Protein 8K1I (pdb70)

Nearest PDB structures (foldseek):
  8k1i-assembly1_C  TM=1.003E+00  e=1.245E-74  Candidozyma auris
  8k1i-assembly1_D  TM=9.783E-01  e=7.150E-66  Candidozyma auris
  3eb3-assembly1_A  TM=7.233E-01  e=9.737E-16  Rattus norvegicus
  3eb4-assembly1_A  TM=7.372E-01  e=3.810E-15  Rattus norvegicus
  8hw0-assembly1_A  TM=7.022E-01  e=6.124E-15  Devosia

Secondary structure (DSSP, 8-state):
---SS-SS--SS--GGGS-SEEEE-TTSSHHHHT-TTSPPHHHHHHHHHHTT--EEE--GGGTTHHHHHHHHHHHTTTTS-GGGSEEEEEESB-SSS-B---HHHHHHHHHHHHHHTT-S-BSEEEES-GGGS-HHHHHHHHHHHHHHHHTTSBS-EEEEES-HHHHHHHHHHHHTTTTTTT-S-SEEEEESSSBTTB-HHHHHHHIIIIIS--SEEEEE-TTTTTTSSTT---SS--S-HHHHHHHHHHHHHHHHHH---THHHHHHHHHIIIIITTS---SSS----TTEEEEE---SHHHHHHHHHHHHHHHHS--HHHHHHHHHHHHHHGGGTT-----TT--/--SPPSS-SS--SS--GGGS-SEEEEGGGGSSSS-S-GGGS-HHHHHHHHHHTT--EEE--TTSTTHHHHHHHHHHTTTTTS-GGGSEEEEEESBSSSS-B---HHHHHHHHHHHHHHTT-S-BSEEEES-GGGS-HHHHHHHHHHHHHHHHHTSBS-EEEEES-HHHHHHHHHHHHTTTTTTT-S-SEEEEESSSSSS--HHHHTHHIIIIIH--SEEEEE-TTTTTTT-SS---SS--S-HHHHHHHHHHHHHHHHHSS--THHHHHHHHHHHHHTTTS---SSS----TTEEEEE---SHHHHHHHHHHHHHHHHS--HHHHHHHHHHHHHHGGGTT-----TT-/---S-SS--SS--GGGS-SEEEEGGG-SHHHHH-TTSPPHHHHHHHHHHTT--EEE--GGGTTHHHHHHHHHHHTTTTS-GGGSEEEEEESB-SSS-B---HHHHHHHHHHHHHHTT-S-BSEEEEP-GGGS-HHHHHHHHHHHHHHHHTTSBS-EEEEES-HHHHHHHHHHHHTTTTTTT-S-SEEEEESSSBTTB-HHHHHHHIIIIIS--SEEEEE-TTTTTTSSSS---SS-SS-HHHHHHHHHHHHHHHHHS---THHHHHHHHHIIIIITTS---SSSPPP-TTEEEEE---SHHHHHHHHHHHHHHHHS--HHHHHHHHHHHHHHGGGTT----BTTB-/-----SS-SS--SS--GGGS-SEEEEGGGGSSSSSS-GGGS-HHHHHHHHHHTT--EEE--GGGTTHHHHHHHHHHHTTTTS-GGGSEEEEEESB-SSS-B---HHHHHHHHHHHHHHTT-S-EEEEEEP-GGGS-HHHHHHHHHHHHHHHHHTSEEEEEEEES-HHHHHHHHHHHHTTTTTTT-S-SEEEEESSSBTTB-TTTTTHHHHHHTS--SEEEEE-TTTTTT-----S-HHHHHHHHHHHHHHHHHS---THHHHHHHHHIIIIITTS---SSSP---TTEEEEE---SHHHHHHHHHHHHHHHTS--HHHHHHHHHHHHHHGGGTT-----TT--

Solvent-accessible surface area: 56240 Å² total; per-residue (Å²): 114,104,63,24,26,73,40,143,30,36,114,6,38,20,8,4,16,0,8,3,0,0,4,10,0,42,72,2,38,61,130,6,73,119,45,84,42,54,20,72,11,72,46,3,1,23,26,0,0,47,61,1,0,3,0,0,4,0,0,42,66,49,54,113,0,1,65,6,0,0,110,8,5,132,62,16,74,105,128,18,34,39,113,62,6,2,0,0,0,0,0,2,25,68,60,98,117,97,38,41,6,50,75,128,32,0,53,114,11,0,113,56,0,16,158,40,2,76,18,119,45,0,1,0,0,0,0,9,13,0,2,65,14,103,32,93,87,0,6,66,0,0,44,16,0,23,60,0,55,68,89,42,46,1,82,0,1,0,0,3,0,4,12,6,152,8,0,50,83,0,0,86,66,0,3,71,97,62,7,65,53,1,10,34,0,1,0,0,16,0,46,1,7,1,0,0,0,1,14,32,0,31,143,45,17,87,39,0,12,41,94,0,3,0,68,0,0,0,0,4,36,8,30,0,81,37,2,0,94,21,52,94,67,29,90,202,14,74,6,39,112,103,0,47,62,55,2,29,99,3,0,76,42,8,90,173,104,36,65,28,47,0,4,71,2,0,15,42,2,0,0,15,53,0,0,0,83,24,46,128,53,191,119,44,96,14,119,43,8,19,15,0,0,0,18,24,35,4,13,29,27,94,75,2,61,46,5,5,85,3,7,25,16,6,52,99,121,111,15,69,127,22,50,122,27,0,96,75,0,36,138,71,1,36,108,33,53,62,51,68,18,124,19,38,113,68,136,211,152,56,85,80,32,24,64,37,145,27,35,112,6,34,11,5,1,16,0,7,4,0,0,0,6,0,32,18,1,16,106,47,86,48,141,85,13,80,165,19,46,7,74,81,0,0,31,51,0,0,46,16,0,0,3,0,0,4,0,0,45,44,29,37,125,0,4,64,8,0,0,107,0,5,135,63,13,70,114,112,11,38,27,104,69,9,2,0,0,0,1,2,1,24,64,65,85,131,133,45,50,5,38,73,124,42,0,54,121,14,1,102,52,0,17,156,43,1,76,24,116,48,0,2,0,0,0,0,6,10,0,2,60,13,105,45,95,80,0,11,60,0,0,51,11,0,31,54,0,65,86,91,40,36,1,92,1,1,0,0,2,0,4,12,2,110,9,0,48,69,0,0,78,77,0,2,65,91,73,6,80,46,1,10,36,2,6,0,0,10,0,41,1,4,0,0,1,0,1,17,15,0,34,129,32,18,84,49,0,14,37,93,0,3,0,69,0,0,1,0,1,35,9,23,0,60,26,0,1,85,3,56,140,87,24,49,179,16,72,7,47,114,101,0,43,60,61,1,18,88,1,0,76,44,3,91,156,94,68,139,39,89,3,24,89,0,0,19,29,3,0,0,14,55,0,0,0,79,24,54,130,48,197,113,56,110,17,122,46,9,22,16,0,0,0,17,8,52,5,33,57,44,135,55,0,53,55,11,2,124,14,6,18,11,7,70,113,96,116,9,62,154,22,50,161,27,0,75,54,1,30,145,72,5,36,112,27,55,56,48,74,17,128,21,40,122,142,86,90,26,26,59,33,133,21,32,115,11,34,16,5,4,8,0,5,3,0,0,0,8,0,39,46,0,41,53,102,11,68,118,52,88,32,55,16,72,4,72,45,7,0,22,21,0,0,52,62,0,0,4,0,0,6,0,0,47,71,53,55,104,0,5,93,7,0,0,105,2,5,139,65,16,81,103,114,5,41,39,121,61,8,0,0,0,0,1,1,7,34,77,45,102,115,110,38,43,1,37,91,138,45,1,66,102,15,2,117,67,0,18,166,44,1,87,19,117,52,0,0,0,0,0,0,10,12,1,2,66,18,113,47,98,75,0,13,60,0,0,35,13,0,26,53,2,57,79,88,43,48,1,86,0,1,0,0,2,0,4,16,6,134,13,0,42,92,1,0,78,68,0,4,72,95,60,6,72,58,1,14,37,2,2,0,0,18,0,46,1,5,0,0,1,2,1,16,24,0,33,144,34,17,89,45,0,12,38,88,0,2,0,69,0,0,1,0,5,33,10,26,0,100,39,2,3,87,17,54,109,72,18,78,195,15,64,7,48,112,108,0,46,46,51,2,34,95,5,1,88,56,14,120,166,97,38,67,35,56,3,1,66,3,0,16,43,4,0,0,15,61,0,0,0,78,24,36,136,52,203,108,42,101,13,99,41,6,20,14,0,0,0,18,25,34,0,15,30,31,57,83,8,84,48,8,2,111,7,9,15,28,6,53,105,120,110,18,46,124,21,52,117,30,2,112,94,2,42,163,86,5,41,95,33,54,70,47,68,23,115,18,34,112,77,141,219,108,105,103,71,36,21,76,35,120,24,32,131,10,25,13,3,4,16,0,8,4,0,0,2,4,0,40,5,1,19,109,97,97,65,159,52,26,107,147,14,51,16,82,82,0,1,35,56,0,0,44,29,0,0,4,0,1,4,0,0,49,53,30,39,112,0,4,52,31,2,0,134,7,5,129,62,16,72,103,132,17,45,40,110,66,8,2,0,0,0,1,2,2,26,88,54,93,113,130,41,45,8,44,93,142,30,0,70,102,11,1,142,51,0,19,155,36,3,71,22,114,51,0,1,0,0,0,0,8,8,1,2,60,18,109,34,98,81,0,6,66,0,0,48,12,0,32,43,1,59,71,98,40,58,1,80,1,1,0,0,2,0,4,10,10,120,12,0,43,77,0,0,83,65,0,2,72,79,56,5,60,48,2,12,40,2,3,0,0,15,0,42,0,6,0,0,0,0,1,18,32,0,29,143,34,19,98,44,0,14,43,95,0,3,0,69,0,0,0,0,4,39,10,30,0,78,57,29,0,160,224,47,68,9,37,99,106,0,91,64,38,2,69,95,1,19,107,35,4,147,171,104,70,120,54,117,4,4,84,7,0,14,47,2,0,0,19,47,0,0,0,77,26,56,132,55,185,118,50,104,13,136,43,13,30,16,0,0,0,19,9,48,3,16,60,43,121,44,0,41,37,10,8,106,2,10,20,16,3,55,82,131,116,1,70,97,6,62,150,30,0,100,79,0,29,168,88,1,34,111,36,51,71,51,65,23,128,16,43,106,82,136

Foldseek 3Di:
DAAPDDLFQDPPHDPLVQFQEEAEQLVVEDVQVPDPVFDQPLVLQVVLSRRVNQHYEEELASPCSLLSQLVSQVVCCVVQNPRRGAYEYEAQQNYPQDGHLALVRLVVRLVVSCVSNVHQAHAEYAYEACQADDVVSVVNSQLSVQVCCVVRNYVFYYYEHEDVVVSLVNLLCCCPVVCVRHHHGQEYEYEPQQWLQHVVCLVCVCCCCPRSVHQAYEYEPLVQQVLQWQPLPHDPHQDDPVLSVLSNVLQVVCCVPPVDTRVLLGLLSSSLSFQFVSDDFDAAQTDGDSRYHYHDHDRDVVSSVSNVVSNRCSRGPRCPVSVVVSVVSNVSSPPSRNDDGDDHNDD/DVDAAPDDLFQDPPHDLLQQPQAEAEQLCLAPPVDPCSVPFVVLVLQVVCSRNHNQEYEEELASHCRLLSQLVSCVVCCVPQPPRRGAYEYEAQDNYQQDGHLALVRLVVRLVVSCVSNVHQAHAEYAHEAPQQDDVVSVVNSLLSVLVCCVVRRYVFYYYEHEDVVVRLVNLLCQCPVVCPRHHHGQEYEYEPQQWLQHVVVLVCVCCSCPRSVHQAYEYEPLCQQVLQWLPADHDPHQDDVVLSVLNVVVSVVCCPPPNDISVLLRLLRSLQSFQFVSDDADAPLTDGPSRYHYHDHDRHPVVSVVSVVSNNCSNGPRCPVSVVVSVVSNVSCVVSRNDDGDDHND/DAQDALFQDPPHDPLQQGQEEAALLVPAVVLVVDPVFDQPLVLQVVLSVSHNQEYEEELQSPCSLLSLLVSQVVCCVVDNPRRGAYEYEDFDNYPQDGDLDLVVLVVRLVVSCVRNVHQAHAEYAHEAPQADDLVSVVVSLLNVQVCCVVRRYVFYYYEHEDVVVRLVSLLCCCPVVCPRHHHGAEYEYEPQLWLQHVVCLVCVCVCCPRSVHQAYEYEHLCQCVLQWEDCPDDPRLDDPVLSVLSNVLQVVCCPPPVDTRCLLRLLRSLQSFQFVSDDFDFAQTDGDSSYHYYDHDRHVVSSVSNVVSNCCSNHHRCPVSVVVSVVSSVSSPPRRNPDGDDHPDD/DADAAPDALFQDPPHACLQQDQEEAELLCCACPNDHDSVVFPLLVQQVNCSRSPNQHYEEEVASPCSLLVLLVSCVVCCVVPNPGGGAYEYEAQDNYPQHGDLDLVRLVVRLVVSCVSNVHQAHAEYAHEAPQADDLVSVVVSLLSVQVCCVVRNYVFYYYEHEDVVVRLVNLLCCCPVVCPRRHHGAEYEYEPQQWLQHVVCLVCVCCSCPRSVHQAYEYEPLVQVVLQLVRLDDPVQSVLSVVLQVCCCPVVNDRRVLLRLLSSSLSFQFVSDDFDAAQTDGDSSYHYYDHDRHNVSVVSSVVSNRCSNHPPCPVSVVVSVVSSVSSPPSRNDDGDGHNDD

InterPro domains:
  IPR020471 Aldo-keto reductase [PR00069] (50-74)
  IPR020471 Aldo-keto reductase [PR00069] (114-132)
  IPR020471 Aldo-keto reductase [PR00069] (147-164)
  IPR020471 Aldo-keto reductase [PTHR42686] (18-346)
  IPR023210 NADP-dependent oxidoreductase domain [PF00248] (23-314)
  IPR036812 NAD(P)-dependent oxidoreductase domain superfamily [G3DSA:3.20.20.100] (16-342)
  IPR036812 NAD(P)-dependent oxidoreductase domain 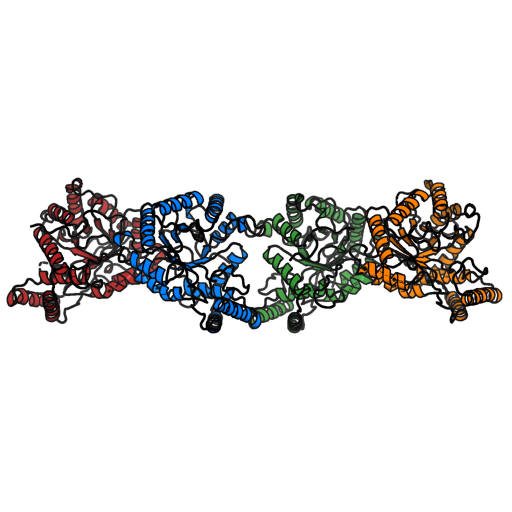superfamily [SSF51430] (19-313)

B-factor: mean 39.04, std 10.08, range [11.76, 107.66]

Organism: Candidozyma auris (NCBI:txid498019)

Sequence (1384 aa):
FPPIGPTRVLQPYSIVNLPPLIIGGAVLNDIYTEDPTKLPIQDILSIAFSKGLNAIDTSPYYGRSEELIGKALKAITAEWPRERYYICTKAGRITDTKFDYSREHVRESVKNSLRLLNTDYLDLVYMHDVEFVETPEVYDALRELRLMKEEGLIKAFGFSGYPVKLLYEIAYKCAHDYVEDIGRVDAILSYSHGCIQNTALFELYDDFINKCGIKKILNGSILSMSLLRSGKTHAFHPASVELKAKVDEVAQDLKKTSNIELAEPATRFAMKRWLFQTQPQKDPPLKWNQRTSIVLGVSTVEELNSALKSYADVKEKDGAEDEKLFEEIIKKLGSHFNETWPSGLYSMNFPPIGPTRVLQPYSIVNLPPLIIGGAVLNDIYTEDPTKLPIQDILSIAFSKGLNAIDTSPYYGRSEELIGKALKAITAEWPRERYYICTKAGRITDTKFDYSREHVRESVKNSLRLLNTDYLDLVYMHDVEFVETPEVYDALRELRLMKEEGLIKAFGFSGYPVKLLYEIAYKCAHDYVEDIGRVDAILSYSHGCIQNTALFELYDDFINKCGIKKILNGSILSMSLLRSGKTHAFHPASVELKAKVDEVAQDLKKTSNIELAEPATRFAMKRWLFQTQPQKDPPLKWNQRTSIVLGVSTVEELNSALKSYADVKEKDGAEDEKLFEEIIKKLGSHFNETWPSGLYPPIGPTRVLQPYSIVNLPPLIIGGAVLNDIYTEDPTKLPIQDILSIAFSKGLNAIDTSPYYGRSEELIGKALKAITAEWPRERYYICTKAGRITDTKFDYSREHVRESVKNSLRLLNTDYLDLVYMHDVEFVETPEVYDALRELRLMKEEGLIKAFGFSGYPVKLLYEIAYKCAHDYVEDIGRVDAILSYSHGCIQNTALFELYDDFINKCGIKKILNGSILSMSLLRSGKTHAFHPASVELKAKVDEVAQDLKKTSNIELAEPATRFAMKRWLFQTQPQKDPPLKWNQRTSIVLGVSTVEELNSALKSYADVKEKDGAEDEKLFEEIIKKLGSHFNETWPSGLYSMNFPPIGPTRVLQPYSIVNLPPLIIGGAVLNDIYTEDPTKLPIQDILSIAFSKGLNAIDTSPYYGRSEELIGKALKAITAEWPRERYYICTKAGRITDTKFDYSREHVRESVKNSLRLLNTDYLDLVYMHDVEFVETPEVYDALRELRLMKEEGLIKAFGFSGYPVKLLYEIAYKCAHDYVEDIGRVDAILSYSHGCIQNTALFELYDDFINKCGIKKILNGSILSMSLLRFHPASVELKAKVDEVAQDLKKTSNIELAEPATRFAMKRWLFQTQPQKDPPLKWNQRTSIVLGVSTVEELNSALKSYADVKEKDGAEDEKLFEEIIKKLGSHFNETWPSGLYS

Structure (mmCIF, N/CA/C/O backbone):
data_8K1I
#
_entry.id   8K1I
#
_cell.length_a   71.634
_cell.length_b   91.119
_cell.length_c   227.712
_cell.angle_alpha   90.00
_cell.angle_beta   90.00
_cell.angle_gamma   90.00
#
_symmetry.space_group_name_H-M   'P 21 21 21'
#
loop_
_entity.id
_entity.type
_entity.pdbx_description
1 polymer 'NADP-dependent oxidoreductase domain-containing protein'
2 water water
#
loop_
_atom_site.group_PDB
_atom_site.id
_atom_site.type_symbol
_atom_site.label_atom_id
_atom_site.label_alt_id
_atom_site.label_comp_id
_atom_site.label_asym_id
_atom_site.label_entity_id
_atom_site.label_seq_id
_atom_site.pdbx_PDB_ins_code
_atom_site.Cartn_x
_atom_site.Cartn_y
_atom_site.Cartn_z
_atom_site.occupancy
_atom_site.B_iso_or_equiv
_atom_site.auth_seq_id
_atom_site.auth_comp_id
_atom_site.auth_asym_id
_atom_site.auth_atom_id
_atom_site.pdbx_PDB_model_num
ATOM 1 N N . PHE A 1 3 ? 23.906 -1.630 -13.577 1.00 59.68 3 PHE A N 1
ATOM 2 C CA . PHE A 1 3 ? 23.048 -1.968 -12.443 1.00 58.87 3 PHE A CA 1
ATOM 3 C C . PHE A 1 3 ? 22.231 -0.758 -12.014 1.00 55.48 3 PHE A C 1
ATOM 4 O O . PHE A 1 3 ? 22.802 0.294 -11.750 1.00 56.59 3 PHE A O 1
ATOM 12 N N . PRO A 1 4 ? 20.909 -0.908 -11.938 1.00 58.30 4 PRO A N 1
ATOM 13 C CA . PRO A 1 4 ? 20.035 0.231 -11.586 1.00 58.22 4 PRO A CA 1
ATOM 14 C C . PRO A 1 4 ? 19.653 0.194 -10.110 1.00 49.84 4 PRO A C 1
ATOM 15 O O . PRO A 1 4 ? 19.873 -0.829 -9.445 1.00 47.69 4 PRO A O 1
ATOM 19 N N . PRO A 1 5 ? 19.055 1.274 -9.570 1.00 44.96 5 PRO A N 1
ATOM 20 C CA . PRO A 1 5 ? 19.126 1.528 -8.115 1.00 45.92 5 PRO A CA 1
ATOM 21 C C . PRO A 1 5 ? 18.537 0.426 -7.238 1.00 46.53 5 PRO A C 1
ATOM 22 O O . PRO A 1 5 ? 17.582 -0.264 -7.608 1.00 44.84 5 PRO A O 1
ATOM 26 N N . ILE A 1 6 ? 19.118 0.289 -6.038 1.00 41.79 6 ILE A N 1
ATOM 27 C CA . ILE A 1 6 ? 18.626 -0.643 -5.028 1.00 36.63 6 ILE A CA 1
ATOM 28 C C . ILE A 1 6 ? 17.262 -0.275 -4.455 1.00 34.69 6 ILE A C 1
ATOM 29 O O . ILE A 1 6 ? 16.690 -1.077 -3.712 1.00 36.39 6 ILE A O 1
ATOM 34 N N . GLY A 1 7 ? 16.754 0.930 -4.733 1.00 36.68 7 GLY A N 1
ATOM 35 C CA . GLY A 1 7 ? 15.597 1.468 -4.047 1.00 31.47 7 GLY A CA 1
ATOM 36 C C . GLY A 1 7 ? 15.395 2.946 -4.345 1.00 38.87 7 GLY A C 1
ATOM 37 O O . GLY A 1 7 ? 16.048 3.514 -5.230 1.00 38.80 7 GLY A O 1
ATOM 38 N N . PRO A 1 8 ? 14.495 3.607 -3.608 1.00 35.52 8 PRO A N 1
ATOM 39 C CA . PRO A 1 8 ? 14.177 5.007 -3.924 1.00 40.25 8 PRO A CA 1
ATOM 40 C C . PRO A 1 8 ? 15.395 5.912 -3.773 1.00 36.34 8 PRO A C 1
ATOM 41 O O . PRO A 1 8 ? 16.358 5.600 -3.071 1.00 37.08 8 PRO A O 1
ATOM 45 N N . THR A 1 9 ? 15.340 7.062 -4.450 1.00 40.35 9 THR A N 1
ATOM 46 C CA . THR A 1 9 ? 16.416 8.047 -4.403 1.00 36.76 9 THR A CA 1
ATOM 47 C C . THR A 1 9 ? 15.963 9.336 -3.712 1.00 39.04 9 THR A C 1
ATOM 48 O O . THR A 1 9 ? 16.413 10.438 -4.061 1.00 34.31 9 THR A O 1
ATOM 52 N N . ARG A 1 10 ? 15.100 9.188 -2.700 1.00 34.28 10 ARG A N 1
ATOM 53 C CA . ARG A 1 10 ? 14.502 10.281 -1.935 1.00 33.70 10 ARG A CA 1
ATOM 54 C C . ARG A 1 10 ? 14.409 9.839 -0.477 1.00 34.35 10 ARG A C 1
ATOM 55 O O . ARG A 1 10 ? 14.808 8.721 -0.132 1.00 30.84 10 ARG A O 1
ATOM 63 N N . VAL A 1 11 ? 13.850 10.703 0.381 1.00 25.80 11 VAL A N 1
ATOM 64 C CA . VAL A 1 11 ? 13.577 10.353 1.776 1.00 32.63 11 VAL A CA 1
ATOM 65 C C . VAL A 1 11 ? 12.070 10.147 1.883 1.00 30.05 11 VAL A C 1
ATOM 66 O O . VAL A 1 11 ? 11.290 11.088 1.692 1.00 25.22 11 VAL A O 1
ATOM 70 N N . LEU A 1 12 ? 11.655 8.904 2.141 1.00 30.28 12 LEU A N 1
ATOM 71 C CA . LEU A 1 12 ? 10.225 8.583 2.127 1.00 29.27 12 LEU A CA 1
ATOM 72 C C . LEU A 1 12 ? 9.448 9.402 3.146 1.00 33.67 12 LEU A C 1
ATOM 73 O O . LEU A 1 12 ? 9.953 9.754 4.223 1.00 30.55 12 LEU A O 1
ATOM 78 N N . GLN A 1 13 ? 8.183 9.671 2.803 1.00 34.90 13 GLN A N 1
ATOM 79 C CA . GLN A 1 13 ? 7.204 10.297 3.666 1.00 33.25 13 GLN A CA 1
ATOM 80 C C . GLN A 1 13 ? 6.076 9.324 3.936 1.00 33.81 13 GLN A C 1
ATOM 81 O O . GLN A 1 13 ? 5.625 8.651 3.009 1.00 31.94 13 GLN A O 1
ATOM 87 N N . PRO A 1 14 ? 5.600 9.225 5.198 1.00 37.14 14 PRO A N 1
ATOM 88 C CA . PRO A 1 14 ? 6.079 9.956 6.384 1.00 33.14 14 PRO A CA 1
ATOM 89 C C . PRO A 1 14 ? 7.491 9.522 6.757 1.00 32.95 14 PRO A C 1
ATOM 90 O O . PRO A 1 14 ? 7.939 8.454 6.356 1.00 35.56 14 PRO A O 1
ATOM 94 N N . TYR A 1 15 ? 8.226 10.344 7.489 1.00 32.81 15 TYR A N 1
ATOM 95 C CA . TYR A 1 15 ? 9.616 10.033 7.791 1.00 34.83 15 TYR A CA 1
ATOM 96 C C . TYR A 1 15 ? 9.723 8.828 8.727 1.00 28.24 15 TYR A C 1
ATOM 97 O O . TYR A 1 15 ? 8.941 8.685 9.659 1.00 26.93 15 TYR A O 1
ATOM 106 N N . SER A 1 16 ? 10.745 7.983 8.504 1.00 31.43 16 SER A N 1
ATOM 107 C CA . SER A 1 16 ? 11.090 6.926 9.458 1.00 24.07 16 SER A CA 1
ATOM 108 C C . SER A 1 16 ? 12.542 6.497 9.293 1.00 25.10 16 SER A C 1
ATOM 109 O O . SER A 1 16 ? 13.000 6.251 8.172 1.00 21.40 16 SER A O 1
ATOM 112 N N . ILE A 1 17 ? 13.248 6.366 10.416 1.00 21.03 17 ILE A N 1
ATOM 113 C CA . ILE A 1 17 ? 14.627 5.878 10.363 1.00 28.25 17 ILE A CA 1
ATOM 114 C C . ILE A 1 17 ? 14.717 4.470 9.767 1.00 24.29 17 ILE A C 1
ATOM 115 O O . ILE A 1 17 ? 15.803 4.051 9.358 1.00 27.86 17 ILE A O 1
ATOM 120 N N . VAL A 1 18 ? 13.600 3.740 9.661 1.00 24.85 18 VAL A N 1
ATOM 121 C CA . VAL A 1 18 ? 13.706 2.396 9.111 1.00 26.98 18 VAL A CA 1
ATOM 122 C C . VAL A 1 18 ? 13.845 2.456 7.593 1.00 24.88 18 VAL A C 1
ATOM 123 O O . VAL A 1 18 ? 14.214 1.448 6.972 1.00 28.68 18 VAL A O 1
ATOM 127 N N . ASN A 1 19 ? 13.589 3.620 6.972 1.00 25.51 19 ASN A N 1
ATOM 128 C CA . ASN A 1 19 ? 13.826 3.769 5.536 1.00 27.64 19 ASN A CA 1
ATOM 129 C C . ASN A 1 19 ? 15.284 4.109 5.183 1.00 27.36 19 ASN A C 1
ATOM 130 O O . ASN A 1 19 ? 15.535 4.432 4.009 1.00 27.79 19 ASN A O 1
ATOM 135 N N . LEU A 1 20 ? 16.229 4.058 6.134 1.00 21.65 20 LEU A N 1
ATOM 136 C CA . LEU A 1 20 ? 17.639 4.049 5.758 1.00 25.23 20 LEU A CA 1
ATOM 137 C C . LEU A 1 20 ? 17.839 2.953 4.706 1.00 28.76 20 LEU A C 1
ATOM 138 O O . LEU A 1 20 ? 17.313 1.844 4.880 1.00 26.96 20 LEU A O 1
ATOM 143 N N . PRO A 1 21 ? 18.518 3.225 3.589 1.00 25.24 21 PRO A N 1
ATOM 144 C CA . PRO A 1 21 ? 18.535 2.238 2.480 1.00 28.38 21 PRO A CA 1
ATOM 145 C C . PRO A 1 21 ? 19.137 0.916 2.928 1.00 28.43 21 PRO A C 1
ATOM 146 O O . PRO A 1 21 ? 19.705 0.834 4.027 1.00 25.91 21 PRO A O 1
ATOM 150 N N . PRO A 1 22 ? 19.000 -0.155 2.122 1.00 24.53 22 PRO A N 1
ATOM 151 C CA . PRO A 1 22 ? 19.684 -1.417 2.472 1.00 24.56 22 PRO A CA 1
ATOM 152 C C . PRO A 1 22 ? 21.217 -1.321 2.505 1.00 25.16 22 PRO A C 1
ATOM 153 O O . PRO A 1 22 ? 21.844 -1.959 3.361 1.00 17.08 22 PRO A O 1
ATOM 157 N N . LEU A 1 23 ? 21.846 -0.589 1.580 1.00 20.81 23 LEU A N 1
ATOM 158 C CA . LEU A 1 23 ? 23.285 -0.322 1.639 1.00 28.53 23 LEU A CA 1
ATOM 159 C C . LEU A 1 23 ? 23.491 1.152 1.980 1.00 26.29 23 LEU A C 1
ATOM 160 O O . LEU A 1 23 ? 22.825 2.017 1.401 1.00 29.37 23 LEU A O 1
ATOM 165 N N . ILE A 1 24 ? 24.403 1.418 2.920 1.00 24.27 24 ILE A N 1
ATOM 166 C CA . ILE A 1 24 ? 24.716 2.751 3.419 1.00 26.97 24 ILE A CA 1
ATOM 167 C C . ILE A 1 24 ? 26.193 3.023 3.198 1.00 28.85 24 ILE A C 1
ATOM 168 O O . ILE A 1 24 ? 27.041 2.181 3.526 1.00 29.06 24 ILE A O 1
ATOM 173 N N . ILE A 1 25 ? 26.499 4.205 2.666 1.00 27.31 25 ILE A N 1
ATOM 174 C CA . ILE A 1 25 ? 27.889 4.590 2.469 1.00 32.50 25 ILE A CA 1
ATOM 175 C C . ILE A 1 25 ? 28.588 4.695 3.809 1.00 30.43 25 ILE A C 1
ATOM 176 O O . ILE A 1 25 ? 28.154 5.440 4.700 1.00 31.26 25 ILE A O 1
ATOM 181 N N . GLY A 1 26 ? 29.679 3.947 3.953 1.00 23.26 26 GLY A N 1
ATOM 182 C CA . GLY A 1 26 ? 30.577 4.131 5.073 1.00 32.28 26 GLY A CA 1
ATOM 183 C C . GLY A 1 26 ? 31.572 5.229 4.748 1.00 29.05 26 GLY A C 1
ATOM 184 O O . GLY A 1 26 ? 32.366 5.082 3.815 1.00 30.70 26 GLY A O 1
ATOM 185 N N . GLY A 1 27 ? 31.527 6.330 5.510 1.00 27.35 27 GLY A N 1
ATOM 186 C CA . GLY A 1 27 ? 32.268 7.535 5.201 1.00 34.01 27 GLY A CA 1
ATOM 187 C C . GLY A 1 27 ? 33.680 7.588 5.726 1.00 32.75 27 GLY A C 1
ATOM 188 O O . GLY A 1 27 ? 34.397 8.553 5.415 1.00 38.01 27 GLY A O 1
ATOM 189 N N . ALA A 1 28 ? 34.107 6.580 6.494 1.00 30.83 28 ALA A N 1
ATOM 190 C CA . ALA A 1 28 ? 35.442 6.628 7.085 1.00 35.36 28 ALA A CA 1
ATOM 191 C C . ALA A 1 28 ? 36.514 6.809 6.011 1.00 39.13 28 ALA A C 1
ATOM 192 O O . ALA A 1 28 ? 37.361 7.706 6.099 1.00 40.82 28 ALA A O 1
ATOM 194 N N . VAL A 1 29 ? 36.469 5.977 4.969 1.00 37.92 29 VAL A N 1
ATOM 195 C CA . VAL A 1 29 ? 37.429 6.013 3.875 1.00 39.38 29 VAL A CA 1
ATOM 196 C C . VAL A 1 29 ? 37.399 7.304 3.059 1.00 40.55 29 VAL A C 1
ATOM 197 O O . VAL A 1 29 ? 38.260 7.480 2.190 1.00 44.77 29 VAL A O 1
ATOM 201 N N . LEU A 1 30 ? 36.415 8.187 3.267 1.00 34.99 30 LEU A N 1
ATOM 202 C CA . LEU A 1 30 ? 36.384 9.479 2.573 1.00 33.93 30 LEU A CA 1
ATOM 203 C C . LEU A 1 30 ? 37.160 10.479 3.433 1.00 41.18 30 LEU A C 1
ATOM 204 O O . LEU A 1 30 ? 36.595 11.330 4.124 1.00 32.81 30 LEU A O 1
ATOM 209 N N . ASN A 1 31 ? 38.492 10.370 3.368 1.00 38.56 31 ASN A N 1
ATOM 210 C CA . ASN A 1 31 ? 39.406 11.044 4.290 1.00 43.83 31 ASN A CA 1
ATOM 211 C C . ASN A 1 31 ? 40.605 11.550 3.485 1.00 45.97 31 ASN A C 1
ATOM 212 O O . ASN A 1 31 ? 40.588 11.540 2.255 1.00 46.07 31 ASN A O 1
ATOM 217 N N . ASP A 1 32 ? 41.633 12.045 4.181 1.00 52.77 32 ASP A N 1
ATOM 218 C CA . ASP A 1 32 ? 42.817 12.594 3.525 1.00 51.10 32 ASP A CA 1
ATOM 219 C C . ASP A 1 32 ? 43.334 11.657 2.440 1.00 50.29 32 ASP A C 1
ATOM 220 O O . ASP A 1 32 ? 43.418 12.035 1.267 1.00 49.06 32 ASP A O 1
ATOM 225 N N . ILE A 1 33 ? 43.637 10.405 2.816 1.00 50.67 33 ILE A N 1
ATOM 226 C CA . ILE A 1 33 ? 44.225 9.399 1.929 1.00 47.17 33 ILE A CA 1
ATOM 227 C C . ILE A 1 33 ? 43.350 9.195 0.691 1.00 53.64 33 ILE A C 1
ATOM 228 O O . ILE A 1 33 ? 43.778 8.583 -0.301 1.00 54.06 33 ILE A O 1
ATOM 233 N N . TYR A 1 34 ? 42.131 9.735 0.720 1.00 47.98 34 TYR A N 1
ATOM 234 C CA . TYR A 1 34 ? 41.272 9.739 -0.459 1.00 42.62 34 TYR A CA 1
ATOM 235 C C . TYR A 1 34 ? 41.481 10.995 -1.305 1.00 48.35 34 TYR A C 1
ATOM 236 O O . TYR A 1 34 ? 41.888 10.889 -2.467 1.00 49.21 34 TYR A O 1
ATOM 245 N N . THR A 1 35 ? 41.207 12.186 -0.741 1.00 44.86 35 THR A N 1
ATOM 246 C CA . THR A 1 35 ? 41.305 13.436 -1.499 1.00 46.87 35 THR A CA 1
ATOM 247 C C . THR A 1 35 ? 42.645 13.606 -2.185 1.00 51.73 35 THR A C 1
ATOM 248 O O . THR A 1 35 ? 42.742 14.369 -3.153 1.00 50.55 35 THR A O 1
ATOM 252 N N . GLU A 1 36 ? 43.686 12.938 -1.683 1.00 51.41 36 GLU A N 1
ATOM 253 C CA . GLU A 1 36 ? 45.013 13.018 -2.276 1.00 50.54 36 GLU A CA 1
ATOM 254 C C . GLU A 1 36 ? 45.226 12.033 -3.419 1.00 52.60 36 GLU A C 1
ATOM 255 O O . GLU A 1 36 ? 46.121 12.260 -4.236 1.00 50.78 36 GLU A O 1
ATOM 261 N N . ASP A 1 37 ? 44.436 10.958 -3.494 1.00 53.07 37 ASP A N 1
ATOM 262 C CA . ASP A 1 37 ? 44.720 9.857 -4.412 1.00 49.82 37 ASP A CA 1
ATOM 263 C C . ASP A 1 37 ? 44.290 10.211 -5.827 1.00 44.49 37 ASP A C 1
ATOM 264 O O . ASP A 1 37 ? 43.119 10.555 -6.038 1.00 44.06 37 ASP A O 1
ATOM 269 N N . PRO A 1 38 ? 45.205 10.181 -6.808 1.00 49.82 38 PRO A N 1
ATOM 270 C CA . PRO A 1 38 ? 44.850 10.600 -8.177 1.00 46.26 38 PRO A CA 1
ATOM 271 C C . PRO A 1 38 ? 43.929 9.634 -8.900 1.00 46.27 38 PRO A C 1
ATOM 272 O O . PRO A 1 38 ? 43.241 10.046 -9.845 1.00 46.55 38 PRO A O 1
ATOM 276 N N . THR A 1 39 ? 43.904 8.357 -8.502 1.00 46.75 39 THR A N 1
ATOM 277 C CA . THR A 1 39 ? 42.943 7.443 -9.104 1.00 46.62 39 THR A CA 1
ATOM 278 C C . THR A 1 39 ? 41.541 7.700 -8.582 1.00 45.46 39 THR A C 1
ATOM 279 O O . THR A 1 39 ? 40.564 7.255 -9.192 1.00 40.74 39 THR A O 1
ATOM 283 N N . LYS A 1 40 ? 41.421 8.429 -7.480 1.00 45.33 40 LYS A N 1
ATOM 284 C CA . LYS A 1 40 ? 40.135 8.603 -6.832 1.00 46.42 40 LYS A CA 1
ATOM 285 C C . LYS A 1 40 ? 39.389 9.780 -7.442 1.00 43.98 40 LYS A C 1
ATOM 286 O O . LYS A 1 40 ? 39.976 10.830 -7.725 1.00 47.50 40 LYS A O 1
ATOM 292 N N . LEU A 1 41 ? 38.090 9.587 -7.656 1.00 41.28 41 LEU A N 1
ATOM 293 C CA . LEU A 1 41 ? 37.194 10.661 -8.047 1.00 39.16 41 LEU A CA 1
ATOM 294 C C . LEU A 1 41 ? 37.122 11.691 -6.914 1.00 42.91 41 LEU A C 1
ATOM 295 O O . LEU A 1 41 ? 37.569 11.426 -5.797 1.00 40.62 41 LEU A O 1
ATOM 300 N N . PRO A 1 42 ? 36.588 12.889 -7.174 1.00 43.91 42 PRO A N 1
ATOM 301 C CA . PRO A 1 42 ? 36.272 13.804 -6.067 1.00 43.04 42 PRO A CA 1
ATOM 302 C C . PRO A 1 42 ? 35.126 13.263 -5.228 1.00 40.77 42 PRO A C 1
ATOM 303 O O . PRO A 1 42 ? 34.237 12.580 -5.739 1.00 42.97 42 PRO A O 1
ATOM 307 N N . ILE A 1 43 ? 35.153 13.584 -3.928 1.00 41.90 43 ILE A N 1
ATOM 308 C CA . ILE A 1 43 ? 34.162 13.041 -2.993 1.00 43.17 43 ILE A CA 1
ATOM 309 C C . ILE A 1 43 ? 32.750 13.379 -3.441 1.00 38.30 43 ILE A C 1
ATOM 310 O O . ILE A 1 43 ? 31.826 12.560 -3.320 1.00 37.75 43 ILE A O 1
ATOM 315 N N . GLN A 1 44 ? 32.555 14.587 -3.955 1.00 34.66 44 GLN A N 1
ATOM 316 C CA . GLN A 1 44 ? 31.205 15.022 -4.294 1.00 39.62 44 GLN A CA 1
ATOM 317 C C . GLN A 1 44 ? 30.589 14.153 -5.380 1.00 39.49 44 GLN A C 1
ATOM 318 O O . GLN A 1 44 ? 29.358 14.061 -5.473 1.00 36.06 44 GLN A O 1
ATOM 324 N N . ASP A 1 45 ? 31.428 13.510 -6.201 1.00 39.04 45 ASP A N 1
ATOM 325 C CA . ASP A 1 45 ? 30.946 12.712 -7.320 1.00 38.42 45 ASP A CA 1
ATOM 326 C C . ASP A 1 45 ? 30.575 11.311 -6.861 1.00 38.29 45 ASP A C 1
ATOM 327 O O . ASP A 1 45 ? 29.464 10.835 -7.124 1.00 40.88 45 ASP A O 1
ATOM 332 N N . ILE A 1 46 ? 31.506 10.643 -6.178 1.00 36.08 46 ILE A N 1
ATOM 333 C CA . ILE A 1 46 ? 31.249 9.319 -5.630 1.00 36.71 46 ILE A CA 1
ATOM 334 C C . ILE A 1 46 ? 30.020 9.340 -4.723 1.00 36.68 46 ILE A C 1
ATOM 335 O O . ILE A 1 46 ? 29.233 8.387 -4.712 1.00 34.63 46 ILE A O 1
ATOM 340 N N . LEU A 1 47 ? 29.805 10.439 -3.993 1.00 33.63 47 LEU A N 1
ATOM 341 C CA . LEU A 1 47 ? 28.562 10.596 -3.251 1.00 35.91 47 LEU A CA 1
ATOM 342 C C . LEU A 1 47 ? 27.379 10.766 -4.192 1.00 34.11 47 LEU A C 1
ATOM 343 O O . LEU A 1 47 ? 26.306 10.194 -3.961 1.00 38.26 47 LEU A O 1
ATOM 348 N N . SER A 1 48 ? 27.539 11.570 -5.243 1.00 35.11 48 SER A N 1
ATOM 349 C CA . SER A 1 48 ? 26.446 11.763 -6.187 1.00 31.54 48 SER A CA 1
ATOM 350 C C . SER A 1 48 ? 26.111 10.463 -6.916 1.00 36.85 48 SER A C 1
ATOM 351 O O . SER A 1 48 ? 24.933 10.155 -7.141 1.00 35.65 48 SER A O 1
ATOM 354 N N . ILE A 1 49 ? 27.134 9.700 -7.314 1.00 34.82 49 ILE A N 1
ATOM 355 C CA . ILE A 1 49 ? 26.888 8.472 -8.060 1.00 35.13 49 ILE A CA 1
ATOM 356 C C . ILE A 1 49 ? 26.219 7.423 -7.176 1.00 36.26 49 ILE A C 1
ATOM 357 O O . ILE A 1 49 ? 25.252 6.777 -7.588 1.00 34.18 49 ILE A O 1
ATOM 362 N N . ALA A 1 50 ? 26.724 7.239 -5.953 1.00 34.36 50 ALA A N 1
ATOM 363 C CA . ALA A 1 50 ? 26.126 6.287 -5.029 1.00 35.44 50 ALA A CA 1
ATOM 364 C C . ALA A 1 50 ? 24.715 6.701 -4.634 1.00 30.63 50 ALA A C 1
ATOM 365 O O . ALA A 1 50 ? 23.829 5.852 -4.532 1.00 33.74 50 ALA A O 1
ATOM 367 N N . PHE A 1 51 ? 24.481 8.000 -4.411 1.00 37.60 51 PHE A N 1
ATOM 368 C CA . PHE A 1 51 ? 23.132 8.468 -4.074 1.00 32.09 51 PHE A CA 1
ATOM 369 C C . PHE A 1 51 ? 22.140 8.096 -5.163 1.00 35.75 51 PHE A C 1
ATOM 370 O O . PHE A 1 51 ? 21.062 7.560 -4.882 1.00 33.59 51 PHE A O 1
ATOM 378 N N . SER A 1 52 ? 22.499 8.365 -6.424 1.00 35.21 52 SER A N 1
ATOM 379 C CA . SER A 1 52 ? 21.617 8.102 -7.553 1.00 31.35 52 SER A CA 1
ATOM 380 C C . SER A 1 52 ? 21.375 6.616 -7.792 1.00 34.26 52 SER A C 1
ATOM 381 O O . SER A 1 52 ? 20.450 6.266 -8.534 1.00 41.13 52 SER A O 1
ATOM 384 N N . LYS A 1 53 ? 22.147 5.728 -7.168 1.00 35.84 53 LYS A N 1
ATOM 385 C CA . LYS A 1 53 ? 21.842 4.304 -7.200 1.00 35.84 53 LYS A CA 1
ATOM 386 C C . LYS A 1 53 ? 21.139 3.819 -5.925 1.00 37.32 53 LYS A C 1
ATOM 387 O O . LYS A 1 53 ? 21.223 2.628 -5.602 1.00 40.31 53 LYS A O 1
ATOM 393 N N . GLY A 1 54 ? 20.453 4.709 -5.194 1.00 38.44 54 GLY A N 1
ATOM 394 C CA . GLY A 1 54 ? 19.671 4.305 -4.027 1.00 35.25 54 GLY A CA 1
ATOM 395 C C . GLY A 1 54 ? 20.446 4.182 -2.729 1.00 32.59 54 GLY A C 1
ATOM 396 O O . GLY A 1 54 ? 19.879 3.743 -1.712 1.00 29.43 54 GLY A O 1
ATOM 397 N N . LEU A 1 55 ? 21.723 4.537 -2.730 1.00 34.55 55 LEU A N 1
ATOM 398 C CA . LEU A 1 55 ? 22.552 4.547 -1.531 1.00 28.94 55 LEU A CA 1
ATOM 399 C C . LEU A 1 55 ? 22.602 5.963 -0.950 1.00 30.96 55 LEU A C 1
ATOM 400 O O . LEU A 1 55 ? 23.676 6.502 -0.664 1.00 30.65 55 LEU A O 1
ATOM 405 N N . ASN A 1 56 ? 21.424 6.567 -0.761 1.00 25.27 56 ASN A N 1
ATOM 406 C CA . ASN A 1 56 ? 21.303 7.966 -0.339 1.00 33.37 56 ASN A CA 1
ATOM 407 C C . ASN A 1 56 ? 21.368 8.114 1.187 1.00 30.39 56 ASN A C 1
ATOM 408 O O . ASN A 1 56 ? 20.499 8.725 1.838 1.00 28.60 56 ASN A O 1
ATOM 413 N N . ALA A 1 57 ? 22.430 7.541 1.755 1.00 27.51 57 ALA A N 1
ATOM 414 C CA . ALA A 1 57 ? 22.717 7.594 3.181 1.00 26.13 57 ALA A CA 1
ATOM 415 C C . ALA A 1 57 ? 24.223 7.482 3.384 1.00 26.74 57 ALA A C 1
ATOM 416 O O . ALA A 1 57 ? 24.866 6.594 2.808 1.00 25.28 57 ALA A O 1
ATOM 418 N N . ILE A 1 58 ? 24.774 8.391 4.191 1.00 22.93 58 ILE A N 1
ATOM 419 C CA . ILE A 1 58 ? 26.193 8.410 4.532 1.00 31.87 58 ILE A CA 1
ATOM 420 C C . ILE A 1 58 ? 26.331 8.180 6.029 1.00 32.60 58 ILE A C 1
ATOM 421 O O . ILE A 1 58 ? 25.549 8.724 6.822 1.00 28.86 58 ILE A O 1
ATOM 426 N N . ASP A 1 59 ? 27.348 7.401 6.409 1.00 24.63 59 ASP A N 1
ATOM 427 C CA . ASP A 1 59 ? 27.698 7.148 7.794 1.00 23.17 59 ASP A CA 1
ATOM 428 C C . ASP A 1 59 ? 29.094 7.713 8.023 1.00 31.19 59 ASP A C 1
ATOM 429 O O . ASP A 1 59 ? 30.004 7.438 7.235 1.00 29.90 59 ASP A O 1
ATOM 434 N N . THR A 1 60 ? 29.276 8.484 9.093 1.00 27.35 60 THR A N 1
ATOM 435 C CA . THR A 1 60 ? 30.580 9.094 9.356 1.00 32.58 60 THR A CA 1
ATOM 436 C C . THR A 1 60 ? 30.747 9.281 10.861 1.00 29.95 60 THR A C 1
ATOM 437 O O . THR A 1 60 ? 29.945 8.775 11.656 1.00 27.51 60 THR A O 1
ATOM 441 N N . SER A 1 61 ? 31.837 9.967 11.258 1.00 26.19 61 SER A N 1
ATOM 442 C CA . SER A 1 61 ? 32.182 10.096 12.672 1.00 30.53 61 SER A CA 1
ATOM 443 C C . SER A 1 61 ? 33.329 11.078 12.900 1.00 31.51 61 SER A C 1
ATOM 444 O O . SER A 1 61 ? 34.305 11.070 12.139 1.00 31.92 61 SER A O 1
ATOM 447 N N . PRO A 1 62 ? 33.285 11.893 13.962 1.00 32.66 62 PRO A N 1
ATOM 448 C CA . PRO A 1 62 ? 34.455 12.738 14.281 1.00 30.36 62 PRO A CA 1
ATOM 449 C C . PRO A 1 62 ? 35.699 11.919 14.494 1.00 29.83 62 PRO A C 1
ATOM 450 O O . PRO A 1 62 ? 36.815 12.441 14.362 1.00 35.64 62 PRO A O 1
ATOM 454 N N . TYR A 1 63 ? 35.536 10.651 14.866 1.00 32.13 63 TYR A N 1
ATOM 455 C CA . TYR A 1 63 ? 36.657 9.735 14.985 1.00 32.47 63 TYR A CA 1
ATOM 456 C C . TYR A 1 63 ? 37.306 9.456 13.633 1.00 32.59 63 TYR A C 1
ATOM 457 O O . TYR A 1 63 ? 38.500 9.123 13.574 1.00 39.02 63 TYR A O 1
ATOM 466 N N . TYR A 1 64 ? 36.559 9.618 12.544 1.00 33.24 64 TYR A N 1
ATOM 467 C CA . TYR A 1 64 ? 37.081 9.301 11.219 1.00 36.79 64 TYR A CA 1
ATOM 468 C C . TYR A 1 64 ? 37.891 10.455 10.620 1.00 40.74 64 TYR A C 1
ATOM 469 O O . TYR A 1 64 ? 37.890 10.643 9.401 1.00 35.55 64 TYR A O 1
ATOM 478 N N . GLY A 1 65 ? 38.588 11.222 11.465 1.00 36.65 65 GLY A N 1
ATOM 479 C CA . GLY A 1 65 ? 39.535 12.233 11.027 1.00 35.42 65 GLY A CA 1
ATOM 480 C C . GLY A 1 65 ? 38.880 13.444 10.406 1.00 40.69 65 GLY A C 1
ATOM 481 O O . GLY A 1 65 ? 38.074 14.143 11.032 1.00 38.29 65 GLY A O 1
ATOM 482 N N . ARG A 1 66 ? 39.224 13.706 9.157 1.00 35.78 66 ARG A N 1
ATOM 483 C CA . ARG A 1 66 ? 38.604 14.791 8.432 1.00 37.48 66 ARG A CA 1
ATOM 484 C C . ARG A 1 66 ? 37.381 14.333 7.666 1.00 34.16 66 ARG A C 1
ATOM 485 O O . ARG A 1 66 ? 36.860 15.099 6.852 1.00 35.12 66 ARG A O 1
ATOM 493 N N . SER A 1 67 ? 36.912 13.100 7.920 1.00 33.46 67 SER A N 1
ATOM 494 C CA . SER A 1 67 ? 35.782 12.561 7.172 1.00 34.94 67 SER A CA 1
ATOM 495 C C . SER A 1 67 ? 34.592 13.511 7.222 1.00 30.18 67 SER A C 1
ATOM 496 O O . SER A 1 67 ? 34.030 13.875 6.183 1.00 32.00 67 SER A O 1
ATOM 499 N N . GLU A 1 68 ? 34.239 13.970 8.424 1.00 30.45 68 GLU A N 1
ATOM 500 C CA . GLU A 1 68 ? 33.069 14.828 8.597 1.00 31.73 68 GLU A CA 1
ATOM 501 C C . GLU A 1 68 ? 33.223 16.149 7.854 1.00 31.48 68 GLU A C 1
ATOM 502 O O . GLU A 1 68 ? 32.263 16.658 7.255 1.00 32.87 68 GLU A O 1
ATOM 508 N N . GLU A 1 69 ? 34.416 16.744 7.916 1.00 31.03 69 GLU A N 1
ATOM 509 C CA . GLU A 1 69 ? 34.645 18.002 7.214 1.00 37.88 69 GLU A CA 1
ATOM 510 C C . GLU A 1 69 ? 34.589 17.804 5.702 1.00 37.37 69 GLU A C 1
ATOM 511 O O . GLU A 1 69 ? 33.898 18.548 4.989 1.00 40.35 69 GLU A O 1
ATOM 517 N N . LEU A 1 70 ? 35.312 16.791 5.199 1.00 40.01 70 LEU A N 1
ATOM 518 C CA . LEU A 1 70 ? 35.404 16.557 3.757 1.00 36.41 70 LEU A CA 1
ATOM 519 C C . LEU A 1 70 ? 34.045 16.181 3.168 1.00 34.79 70 LEU A C 1
ATOM 520 O O . LEU A 1 70 ? 33.661 16.663 2.090 1.00 32.32 70 LEU A O 1
ATOM 525 N N . ILE A 1 71 ? 33.300 15.315 3.859 1.00 33.13 71 ILE A N 1
ATOM 526 C CA . ILE A 1 71 ? 31.947 15.006 3.407 1.00 30.45 71 ILE A CA 1
ATOM 527 C C . ILE A 1 71 ? 31.066 16.241 3.501 1.00 29.63 71 ILE A C 1
ATOM 528 O O . ILE A 1 71 ? 30.247 16.504 2.610 1.00 34.21 71 ILE A O 1
ATOM 533 N N . GLY A 1 72 ? 31.252 17.044 4.553 1.00 29.61 72 GLY A N 1
ATOM 534 C CA . GLY A 1 72 ? 30.426 18.232 4.725 1.00 28.89 72 GLY A CA 1
ATOM 535 C C . GLY A 1 72 ? 30.584 19.223 3.588 1.00 32.89 72 GLY A C 1
ATOM 536 O O . GLY A 1 72 ? 29.600 19.760 3.069 1.00 31.54 72 GLY A O 1
ATOM 537 N N . LYS A 1 73 ? 31.828 19.442 3.150 1.00 39.50 73 LYS A N 1
ATOM 538 C CA . LYS A 1 73 ? 32.053 20.267 1.967 1.00 35.11 73 LYS A CA 1
ATOM 539 C C . LYS A 1 73 ? 31.417 19.629 0.743 1.00 40.33 73 LYS A C 1
ATOM 540 O O . LYS A 1 73 ? 30.662 20.278 0.004 1.00 38.74 73 LYS A O 1
ATOM 546 N N . ALA A 1 74 ? 31.715 18.343 0.517 1.00 36.58 74 ALA A N 1
ATOM 547 C CA . ALA A 1 74 ? 31.194 17.655 -0.659 1.00 36.56 74 ALA A CA 1
ATOM 548 C C . ALA A 1 74 ? 29.679 17.742 -0.730 1.00 30.97 74 ALA A C 1
ATOM 549 O O . ALA A 1 74 ? 29.109 17.829 -1.825 1.00 31.60 74 ALA A O 1
ATOM 551 N N . LEU A 1 75 ? 29.006 17.741 0.431 1.00 33.05 75 LEU A N 1
ATOM 552 C CA . LEU A 1 75 ? 27.543 17.824 0.435 1.00 30.39 75 LEU A CA 1
ATOM 553 C C . LEU A 1 75 ? 27.075 19.221 0.045 1.00 37.75 75 LEU A C 1
ATOM 554 O O . LEU A 1 75 ? 26.072 19.375 -0.668 1.00 37.04 75 LEU A O 1
ATOM 559 N N . LYS A 1 76 ? 27.811 20.255 0.462 1.00 37.62 76 LYS A N 1
ATOM 560 C CA . LYS A 1 76 ? 27.442 21.600 0.040 1.00 41.24 76 LYS A CA 1
ATOM 561 C C . LYS A 1 76 ? 27.526 21.734 -1.477 1.00 37.85 76 LYS A C 1
ATOM 562 O O . LYS A 1 76 ? 26.675 22.387 -2.087 1.00 36.40 76 LYS A O 1
ATOM 568 N N . ALA A 1 77 ? 28.492 21.048 -2.104 1.00 38.91 77 ALA A N 1
ATOM 569 C CA . ALA A 1 77 ? 28.729 21.185 -3.541 1.00 36.11 77 ALA A CA 1
ATOM 570 C C . ALA A 1 77 ? 27.568 20.663 -4.386 1.00 40.87 77 ALA A C 1
ATOM 571 O O . ALA A 1 77 ? 27.307 21.201 -5.470 1.00 39.34 77 ALA A O 1
ATOM 573 N N . ILE A 1 78 ? 26.887 19.609 -3.932 1.00 37.77 78 ILE A N 1
ATOM 574 C CA . ILE A 1 78 ? 25.836 18.950 -4.707 1.00 39.05 78 ILE A CA 1
ATOM 575 C C . ILE A 1 78 ? 24.455 19.328 -4.186 1.00 40.33 78 ILE A C 1
ATOM 576 O O . ILE A 1 78 ? 23.481 18.598 -4.404 1.00 38.42 78 ILE A O 1
ATOM 581 N N . THR A 1 79 ? 24.357 20.500 -3.543 1.00 41.70 79 THR A N 1
ATOM 582 C CA . THR A 1 79 ? 23.071 20.978 -3.041 1.00 42.24 79 THR A CA 1
ATOM 583 C C . THR A 1 79 ? 22.029 21.106 -4.144 1.00 41.42 79 THR A C 1
ATOM 584 O O . THR A 1 79 ? 20.844 20.868 -3.899 1.00 38.35 79 THR A O 1
ATOM 588 N N . ALA A 1 80 ? 22.438 21.487 -5.359 1.00 41.47 80 ALA A N 1
ATOM 589 C CA . ALA A 1 80 ? 21.454 21.744 -6.405 1.00 42.04 80 ALA A CA 1
ATOM 590 C C . ALA A 1 80 ? 20.759 20.457 -6.850 1.00 40.06 80 ALA A C 1
ATOM 591 O O . ALA A 1 80 ? 19.524 20.382 -6.858 1.00 42.40 80 ALA A O 1
ATOM 593 N N . GLU A 1 81 ? 21.525 19.422 -7.215 1.00 41.25 81 GLU A N 1
ATOM 594 C CA . GLU A 1 81 ? 20.896 18.155 -7.592 1.00 45.64 81 GLU A CA 1
ATOM 595 C C . GLU A 1 81 ? 20.534 17.266 -6.402 1.00 43.57 81 GLU A C 1
ATOM 596 O O . GLU A 1 81 ? 19.586 16.473 -6.499 1.00 42.97 81 GLU A O 1
ATOM 602 N N . TRP A 1 82 ? 21.266 17.366 -5.288 1.00 37.61 82 TRP A N 1
ATOM 603 C CA . TRP A 1 82 ? 21.032 16.541 -4.098 1.00 38.08 82 TRP A CA 1
ATOM 604 C C . TRP A 1 82 ? 20.821 17.458 -2.897 1.00 38.59 82 TRP A C 1
ATOM 605 O O . TRP A 1 82 ? 21.738 17.636 -2.082 1.00 27.07 82 TRP A O 1
ATOM 616 N N . PRO A 1 83 ? 19.639 18.085 -2.773 1.00 34.19 83 PRO A N 1
ATOM 617 C CA . PRO A 1 83 ? 19.365 18.914 -1.595 1.00 32.81 83 PRO A CA 1
ATOM 618 C C . PRO A 1 83 ? 19.399 18.065 -0.334 1.00 33.44 83 PRO A C 1
ATOM 619 O O . PRO A 1 83 ? 19.303 16.844 -0.393 1.00 32.82 83 PRO A O 1
ATOM 623 N N . ARG A 1 84 ? 19.531 18.732 0.822 1.00 36.25 84 ARG A N 1
ATOM 624 C CA . ARG A 1 84 ? 19.706 18.021 2.097 1.00 32.43 84 ARG A CA 1
ATOM 625 C C . ARG A 1 84 ? 18.604 16.983 2.349 1.00 34.79 84 ARG A C 1
ATOM 626 O O . ARG A 1 84 ? 18.878 15.866 2.825 1.00 30.18 84 ARG A O 1
ATOM 634 N N . GLU A 1 85 ? 17.354 17.330 2.032 1.00 29.49 85 GLU A N 1
ATOM 635 C CA . GLU A 1 85 ? 16.211 16.448 2.259 1.00 35.03 85 GLU A CA 1
ATOM 636 C C . GLU A 1 85 ? 16.238 15.167 1.427 1.00 32.21 85 GLU A C 1
ATOM 637 O O . GLU A 1 85 ? 15.385 14.301 1.644 1.00 35.72 85 GLU A O 1
ATOM 643 N N . ARG A 1 86 ? 17.159 15.016 0.479 1.00 29.47 86 ARG A N 1
ATOM 644 C CA . ARG A 1 86 ? 17.139 13.843 -0.387 1.00 3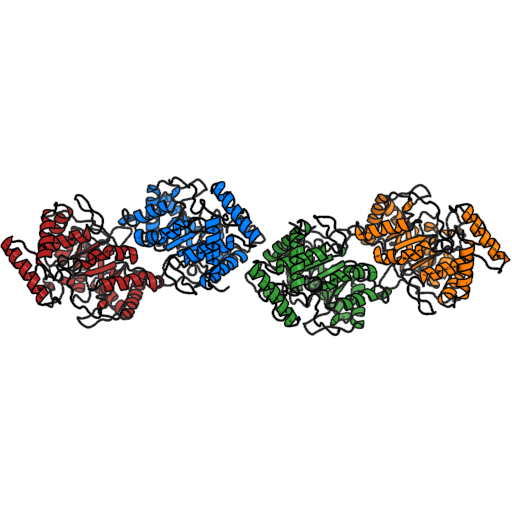1.34 86 ARG A CA 1
ATOM 645 C C . ARG A 1 86 ? 17.933 12.654 0.155 1.00 30.74 86 ARG A C 1
ATOM 646 O O . ARG A 1 86 ? 17.935 11.585 -0.476 1.00 27.14 86 ARG A O 1
ATOM 654 N N . TYR A 1 87 ? 18.612 12.799 1.291 1.00 28.63 87 TYR A N 1
ATOM 655 C CA . TYR A 1 87 ? 19.493 11.744 1.755 1.00 26.14 87 TYR A CA 1
ATOM 656 C C . TYR A 1 87 ? 19.583 11.770 3.279 1.00 26.02 87 TYR A C 1
ATOM 657 O O . TYR A 1 87 ? 19.154 12.719 3.939 1.00 24.30 87 TYR A O 1
ATOM 666 N N . TYR A 1 88 ? 20.140 10.693 3.828 1.00 22.75 88 TYR A N 1
ATOM 667 C CA . TYR A 1 88 ? 20.327 10.548 5.263 1.00 21.84 88 TYR A CA 1
ATOM 668 C C . TYR A 1 88 ? 21.770 10.817 5.668 1.00 24.12 88 TYR A C 1
ATOM 669 O O . TYR A 1 88 ? 22.701 10.407 4.972 1.00 27.79 88 TYR A O 1
ATOM 678 N N . ILE A 1 89 ? 21.954 11.479 6.814 1.00 22.51 89 ILE A N 1
ATOM 679 C CA . ILE A 1 89 ? 23.269 11.616 7.442 1.00 24.54 89 ILE A CA 1
ATOM 680 C C . ILE A 1 89 ? 23.221 10.944 8.795 1.00 24.65 89 ILE A C 1
ATOM 681 O O . ILE A 1 89 ? 22.375 11.292 9.630 1.00 26.86 89 ILE A O 1
ATOM 686 N N . CYS A 1 90 ? 24.129 9.987 9.009 1.00 20.76 90 CYS A N 1
ATOM 687 C CA . CYS A 1 90 ? 24.361 9.363 10.298 1.00 21.80 90 CYS A CA 1
ATOM 688 C C . CYS A 1 90 ? 25.776 9.679 10.740 1.00 26.05 90 CYS A C 1
ATOM 689 O O . CYS A 1 90 ? 26.720 9.592 9.944 1.00 34.65 90 CYS A O 1
ATOM 692 N N . THR A 1 91 ? 25.939 10.041 12.008 1.00 20.68 91 THR A N 1
ATOM 693 C CA . THR A 1 91 ? 27.288 10.229 12.518 1.00 27.93 91 THR A CA 1
ATOM 694 C C . THR A 1 91 ? 27.319 9.734 13.948 1.00 24.80 91 THR A C 1
ATOM 695 O O . THR A 1 91 ? 26.353 9.158 14.448 1.00 28.29 91 THR A O 1
ATOM 699 N N . LYS A 1 92 ? 28.435 9.943 14.625 1.00 26.70 92 LYS A N 1
ATOM 700 C CA . LYS A 1 92 ? 28.610 9.359 15.940 1.00 22.75 92 LYS A CA 1
ATOM 701 C C . LYS A 1 92 ? 29.224 10.404 16.861 1.00 30.54 92 LYS A C 1
ATOM 702 O O . LYS A 1 92 ? 29.493 11.543 16.449 1.00 32.39 92 LYS A O 1
ATOM 708 N N . ALA A 1 93 ? 29.475 9.995 18.105 1.00 23.50 93 ALA A N 1
ATOM 709 C CA . ALA A 1 93 ? 30.074 10.861 19.110 1.00 30.39 93 ALA A CA 1
ATOM 710 C C . ALA A 1 93 ? 30.645 10.021 20.250 1.00 26.37 93 ALA A C 1
ATOM 711 O O . ALA A 1 93 ? 30.232 8.875 20.479 1.00 31.04 93 ALA A O 1
ATOM 713 N N . GLY A 1 94 ? 31.600 10.613 20.968 1.00 28.37 94 GLY A N 1
ATOM 714 C CA . GLY A 1 94 ? 32.126 10.049 22.198 1.00 30.90 94 GLY A CA 1
ATOM 715 C C . GLY A 1 94 ? 33.483 9.393 22.060 1.00 31.59 94 GLY A C 1
ATOM 716 O O . GLY A 1 94 ? 34.111 9.080 23.083 1.00 34.10 94 GLY A O 1
ATOM 717 N N . ARG A 1 95 ? 33.940 9.154 20.834 1.00 26.56 95 ARG A N 1
ATOM 718 C CA . ARG A 1 95 ? 35.279 8.643 20.585 1.00 33.40 95 ARG A CA 1
ATOM 719 C C . ARG A 1 95 ? 36.040 9.704 19.829 1.00 29.29 95 ARG A C 1
ATOM 720 O O . ARG A 1 95 ? 35.641 10.099 18.728 1.00 31.61 95 ARG A O 1
ATOM 728 N N . ILE A 1 96 ? 37.135 10.164 20.415 1.00 34.83 96 ILE A N 1
ATOM 729 C CA . ILE A 1 96 ? 37.883 11.267 19.845 1.00 33.90 96 ILE A CA 1
ATOM 730 C C . ILE A 1 96 ? 39.183 10.782 19.220 1.00 37.86 96 ILE A C 1
ATOM 731 O O . ILE A 1 96 ? 39.523 11.201 18.115 1.00 35.54 96 ILE A O 1
ATOM 736 N N . THR A 1 97 ? 39.897 9.870 19.890 1.00 40.53 97 THR A N 1
ATOM 737 C CA . THR A 1 97 ? 41.052 9.189 19.309 1.00 36.96 97 THR A CA 1
ATOM 738 C C . THR A 1 97 ? 40.939 7.683 19.528 1.00 41.27 97 THR A C 1
ATOM 739 O O . THR A 1 97 ? 39.968 7.166 20.099 1.00 38.77 97 THR A O 1
ATOM 743 N N . ASP A 1 98 ? 41.950 6.963 19.056 1.00 36.25 98 ASP A N 1
ATOM 744 C CA . ASP A 1 98 ? 41.955 5.521 19.233 1.00 36.00 98 ASP A CA 1
ATOM 745 C C . ASP A 1 98 ? 42.023 5.086 20.699 1.00 37.53 98 ASP A C 1
ATOM 746 O O . ASP A 1 98 ? 41.706 3.924 20.991 1.00 39.90 98 ASP A O 1
ATOM 751 N N . THR A 1 99 ? 42.379 5.981 21.642 1.00 43.62 99 THR A N 1
ATOM 752 C CA . THR A 1 99 ? 42.291 5.634 23.063 1.00 38.72 99 THR A CA 1
ATOM 753 C C . THR A 1 99 ? 41.651 6.705 23.942 1.00 42.23 99 THR A C 1
ATOM 754 O O . THR A 1 99 ? 41.527 6.485 25.153 1.00 36.57 99 THR A O 1
ATOM 758 N N . LYS A 1 100 ? 41.229 7.841 23.394 1.00 37.71 100 LYS A N 1
ATOM 759 C CA . LYS A 1 100 ? 40.615 8.887 24.197 1.00 40.76 100 LYS A CA 1
ATOM 760 C C . LYS A 1 100 ? 39.114 8.935 23.913 1.00 37.91 100 LYS A C 1
ATOM 761 O O . LYS A 1 100 ? 38.696 9.190 22.775 1.00 35.45 100 LYS A O 1
ATOM 767 N N . PHE A 1 101 ? 38.321 8.671 24.951 1.00 35.74 101 PHE A N 1
ATOM 768 C CA . PHE A 1 101 ? 36.864 8.686 24.909 1.00 34.30 101 PHE A CA 1
ATOM 769 C C . PHE A 1 101 ? 36.345 9.789 25.822 1.00 40.80 101 PHE A C 1
ATOM 770 O O . PHE A 1 101 ? 36.992 10.160 26.802 1.00 36.20 101 PHE A O 1
ATOM 778 N N . ASP A 1 102 ? 35.144 10.287 25.518 1.00 32.32 102 ASP A N 1
ATOM 779 C CA . ASP A 1 102 ? 34.521 11.300 26.366 1.00 34.95 102 ASP A CA 1
ATOM 780 C C . ASP A 1 102 ? 33.005 11.210 26.151 1.00 28.99 102 ASP A C 1
ATOM 781 O O . ASP A 1 102 ? 32.467 11.788 25.210 1.00 32.67 102 ASP A O 1
ATOM 786 N N . TYR A 1 103 ? 32.337 10.487 27.034 1.00 34.34 103 TYR A N 1
ATOM 787 C CA . TYR A 1 103 ? 30.891 10.311 26.941 1.00 34.85 103 TYR A CA 1
ATOM 788 C C . TYR A 1 103 ? 30.115 11.326 27.761 1.00 39.13 103 TYR A C 1
ATOM 789 O O . TYR A 1 103 ? 28.905 11.141 27.973 1.00 31.29 103 TYR A O 1
ATOM 798 N N . SER A 1 104 ? 30.789 12.380 28.236 1.00 41.62 104 SER A N 1
ATOM 799 C CA . SER A 1 104 ? 30.136 13.374 29.075 1.00 40.38 104 SER A CA 1
ATOM 800 C C . SER A 1 104 ? 29.032 14.069 28.298 1.00 37.74 104 SER A C 1
ATOM 801 O O . SER A 1 104 ? 29.148 14.309 27.090 1.00 37.09 104 SER A O 1
ATOM 804 N N . ARG A 1 105 ? 27.942 14.378 28.996 1.00 37.98 105 ARG A N 1
ATOM 805 C CA . ARG A 1 105 ? 26.792 14.963 28.322 1.00 36.97 105 ARG A CA 1
ATOM 806 C C . ARG A 1 105 ? 27.138 16.298 27.674 1.00 38.50 105 ARG A C 1
ATOM 807 O O . ARG A 1 105 ? 26.703 16.591 26.552 1.00 33.13 105 ARG A O 1
ATOM 815 N N . GLU A 1 106 ? 27.932 17.114 28.359 1.00 41.23 106 GLU A N 1
ATOM 816 C CA . GLU A 1 106 ? 28.352 18.381 27.779 1.00 42.18 106 GLU A CA 1
ATOM 817 C C . GLU A 1 106 ? 29.121 18.145 26.491 1.00 37.21 106 GLU A C 1
ATOM 818 O O . GLU A 1 106 ? 28.846 18.774 25.464 1.00 34.13 106 GLU A O 1
ATOM 824 N N . HIS A 1 107 ? 30.080 17.224 26.520 1.00 36.75 107 HIS A N 1
ATOM 825 C CA . HIS A 1 107 ? 30.835 16.960 25.307 1.00 38.96 107 HIS A CA 1
ATOM 826 C C . HIS A 1 107 ? 29.955 16.341 24.233 1.00 33.34 107 HIS A C 1
ATOM 827 O O . HIS A 1 107 ? 30.153 16.612 23.046 1.00 31.15 107 HIS A O 1
ATOM 834 N N . VAL A 1 108 ? 28.995 15.484 24.621 1.00 30.14 108 VAL A N 1
ATOM 835 C CA . VAL A 1 108 ? 28.131 14.864 23.614 1.00 31.26 108 VAL A CA 1
ATOM 836 C C . VAL A 1 108 ? 27.409 15.945 22.825 1.00 31.15 108 VAL A C 1
ATOM 837 O O . VAL A 1 108 ? 27.261 15.854 21.602 1.00 33.78 108 VAL A O 1
ATOM 841 N N . ARG A 1 109 ? 26.956 16.995 23.512 1.00 32.44 109 ARG A N 1
ATOM 842 C CA . ARG A 1 109 ? 26.250 18.079 22.827 1.00 30.35 109 ARG A CA 1
ATOM 843 C C . ARG A 1 109 ? 27.211 18.936 22.012 1.00 26.02 109 ARG A C 1
ATOM 844 O O . ARG A 1 109 ? 26.893 19.325 20.882 1.00 30.48 109 ARG A O 1
ATOM 852 N N . GLU A 1 110 ? 28.384 19.271 22.580 1.00 30.41 110 GLU A N 1
ATOM 853 C CA . GLU A 1 110 ? 29.417 19.916 21.774 1.00 36.18 110 GLU A CA 1
ATOM 854 C C . GLU A 1 110 ? 29.628 19.146 20.488 1.00 31.14 110 GLU A C 1
ATOM 855 O O . GLU A 1 110 ? 29.579 19.714 19.393 1.00 30.94 110 GLU A O 1
ATOM 861 N N . SER A 1 111 ? 29.864 17.841 20.607 1.00 30.09 111 SER A N 1
ATOM 862 C CA . SER A 1 111 ? 30.270 17.080 19.431 1.00 32.70 111 SER A CA 1
ATOM 863 C C . SER A 1 111 ? 29.189 17.099 18.356 1.00 27.19 111 SER A C 1
ATOM 864 O O . SER A 1 111 ? 29.476 17.313 17.170 1.00 30.76 111 SER A O 1
ATOM 867 N N . VAL A 1 112 ? 27.933 16.896 18.746 1.00 28.95 112 VAL A N 1
ATOM 868 C CA . VAL A 1 112 ? 26.883 16.850 17.742 1.00 27.39 112 VAL A CA 1
ATOM 869 C C . VAL A 1 112 ? 26.738 18.213 17.070 1.00 30.02 112 VAL A C 1
ATOM 870 O O . VAL A 1 112 ? 26.654 18.311 15.840 1.00 28.53 112 VAL A O 1
ATOM 874 N N . LYS A 1 113 ? 26.712 19.288 17.865 1.00 28.46 113 LYS A N 1
ATOM 875 C CA . LYS A 1 113 ? 26.651 20.623 17.279 1.00 30.86 113 LYS A CA 1
ATOM 876 C C . LYS A 1 113 ? 27.836 20.879 16.356 1.00 30.27 113 LYS A C 1
ATOM 877 O O . LYS A 1 113 ? 27.710 21.616 15.373 1.00 33.28 113 LYS A O 1
ATOM 883 N N . ASN A 1 114 ? 28.999 20.320 16.672 1.00 29.20 114 ASN A N 1
ATOM 884 C CA . ASN A 1 114 ? 30.108 20.415 15.730 1.00 32.69 114 ASN A CA 1
ATOM 885 C C . ASN A 1 114 ? 29.776 19.685 14.438 1.00 34.74 114 ASN A C 1
ATOM 886 O O . ASN A 1 114 ? 29.988 20.216 13.339 1.00 32.51 114 ASN A O 1
ATOM 891 N N . SER A 1 115 ? 29.265 18.450 14.560 1.00 30.93 115 SER A N 1
ATOM 892 C CA . SER A 1 115 ? 28.910 17.669 13.386 1.00 31.09 115 SER A CA 1
ATOM 893 C C . SER A 1 115 ? 27.982 18.443 12.461 1.00 30.03 115 SER A C 1
ATOM 894 O O . SER A 1 115 ? 28.194 18.487 11.242 1.00 31.63 115 SER A O 1
ATOM 897 N N . LEU A 1 116 ? 26.935 19.054 13.018 1.00 30.23 116 LEU A N 1
ATOM 898 C CA . LEU A 1 116 ? 25.999 19.805 12.186 1.00 32.17 116 LEU A CA 1
ATOM 899 C C . LEU A 1 116 ? 26.714 20.912 11.428 1.00 31.64 116 LEU A C 1
ATOM 900 O O . LEU A 1 116 ? 26.532 21.076 10.215 1.00 34.80 116 LEU A O 1
ATOM 905 N N . ARG A 1 117 ? 27.523 21.694 12.143 1.00 30.24 117 ARG A N 1
ATOM 906 C CA . ARG A 1 117 ? 28.368 22.687 11.492 1.00 35.45 117 ARG A CA 1
ATOM 907 C C . ARG A 1 117 ? 29.176 22.056 10.360 1.00 35.26 117 ARG A C 1
ATOM 908 O O . ARG A 1 117 ? 29.097 22.497 9.205 1.00 35.53 117 ARG A O 1
ATOM 916 N N . LEU A 1 118 ? 29.927 20.986 10.662 1.00 33.78 118 LEU A N 1
ATOM 917 C CA . LEU A 1 118 ? 30.852 20.453 9.660 1.00 32.39 118 LEU A CA 1
ATOM 918 C C . LEU A 1 118 ? 30.112 19.885 8.445 1.00 32.38 118 LEU A C 1
ATOM 919 O O . LEU A 1 118 ? 30.651 19.899 7.331 1.00 34.26 118 LEU A O 1
ATOM 924 N N . LEU A 1 119 ? 28.874 19.406 8.630 1.00 34.87 119 LEU A N 1
ATOM 925 C CA . LEU A 1 119 ? 28.107 18.739 7.577 1.00 32.74 119 LEU A CA 1
ATOM 926 C C . LEU A 1 119 ? 27.054 19.646 6.942 1.00 37.40 119 LEU A C 1
ATOM 927 O O . LEU A 1 119 ? 26.203 19.160 6.177 1.00 35.63 119 LEU A O 1
ATOM 932 N N . ASN A 1 120 ? 27.071 20.940 7.284 1.00 35.74 120 ASN A N 1
ATOM 933 C CA . ASN A 1 120 ? 26.299 21.994 6.611 1.00 37.18 120 ASN A CA 1
ATOM 934 C C . ASN A 1 120 ? 24.793 21.740 6.660 1.00 35.85 120 ASN A C 1
ATOM 935 O O . ASN A 1 120 ? 24.064 21.994 5.695 1.00 37.84 120 ASN A O 1
ATOM 940 N N . THR A 1 121 ? 24.312 21.275 7.808 1.00 35.21 121 THR A N 1
ATOM 941 C CA . THR A 1 121 ? 22.900 20.968 7.976 1.00 33.13 121 THR A CA 1
ATOM 942 C C . THR A 1 121 ? 22.477 21.400 9.368 1.00 32.83 121 THR A C 1
ATOM 943 O O . THR A 1 121 ? 23.304 21.529 10.279 1.00 34.30 121 THR A O 1
ATOM 947 N N . ASP A 1 122 ? 21.175 21.611 9.541 1.00 31.97 122 ASP A N 1
ATOM 948 C CA . ASP A 1 122 ? 20.645 21.929 10.856 1.00 35.38 122 ASP A CA 1
ATOM 949 C C . ASP A 1 122 ? 20.028 20.731 11.573 1.00 35.18 122 ASP A C 1
ATOM 950 O O . ASP A 1 122 ? 19.545 20.895 12.701 1.00 32.31 122 ASP A O 1
ATOM 955 N N . TYR A 1 123 ? 20.018 19.546 10.956 1.00 30.04 123 TYR A N 1
ATOM 956 C CA . TYR A 1 123 ? 19.569 18.331 11.629 1.00 32.48 123 TYR A CA 1
ATOM 957 C C . TYR A 1 123 ? 20.362 17.138 11.100 1.00 30.36 123 TYR A C 1
ATOM 958 O O . TYR A 1 123 ? 20.718 17.097 9.921 1.00 29.36 123 TYR A O 1
ATOM 967 N N . LEU A 1 124 ? 20.604 16.152 11.969 1.00 24.42 124 LEU A N 1
ATOM 968 C CA . LEU A 1 124 ? 21.220 14.887 11.583 1.00 24.54 124 LEU A CA 1
ATOM 969 C C . LEU A 1 124 ? 20.186 13.770 11.693 1.00 23.81 124 LEU A C 1
ATOM 970 O O . LEU A 1 124 ? 19.324 13.790 12.579 1.00 26.93 124 LEU A O 1
ATOM 975 N N . ASP A 1 125 ? 20.241 12.806 10.772 1.00 26.17 125 ASP A N 1
ATOM 976 C CA . ASP A 1 125 ? 19.241 11.739 10.784 1.00 23.29 125 ASP A CA 1
ATOM 977 C C . ASP A 1 125 ? 19.451 10.782 11.950 1.00 20.35 125 ASP A C 1
ATOM 978 O O . ASP A 1 125 ? 18.484 10.385 12.607 1.00 22.37 125 ASP A O 1
ATOM 983 N N . LEU A 1 126 ? 20.706 10.431 12.243 1.00 24.29 126 LEU A N 1
ATOM 984 C CA . LEU A 1 126 ? 21.036 9.436 13.253 1.00 21.47 126 LEU A CA 1
ATOM 985 C C . LEU A 1 126 ? 22.389 9.743 13.853 1.00 23.69 126 LEU A C 1
ATOM 986 O O . LEU A 1 126 ? 23.318 10.115 13.135 1.00 28.93 126 LEU A O 1
ATOM 991 N N . VAL A 1 127 ? 22.462 9.667 15.182 1.00 22.43 127 VAL A N 1
ATOM 992 C CA . VAL A 1 127 ? 23.698 9.815 15.939 1.00 27.65 127 VAL A CA 1
ATOM 993 C C . VAL A 1 127 ? 23.804 8.615 16.864 1.00 28.64 127 VAL A C 1
ATOM 994 O O . VAL A 1 127 ? 22.835 8.287 17.563 1.00 27.84 127 VAL A O 1
ATOM 998 N N . TYR A 1 128 ? 24.943 7.929 16.825 1.00 28.07 128 TYR A N 1
ATOM 999 C CA . TYR A 1 128 ? 25.240 6.837 17.742 1.00 22.39 128 TYR A CA 1
ATOM 1000 C C . TYR A 1 128 ? 26.271 7.278 18.765 1.00 26.95 128 TYR A C 1
ATOM 1001 O O . TYR A 1 128 ? 27.181 8.056 18.448 1.00 28.01 128 TYR A O 1
ATOM 1010 N N . MET A 1 129 ? 26.232 6.665 19.941 1.00 20.47 129 MET A N 1
ATOM 1011 C CA . MET A 1 129 ? 27.409 6.726 20.792 1.00 24.84 129 MET A CA 1
ATOM 1012 C C . MET A 1 129 ? 28.404 5.656 20.322 1.00 27.65 129 MET A C 1
ATOM 1013 O O . MET A 1 129 ? 28.042 4.494 20.108 1.00 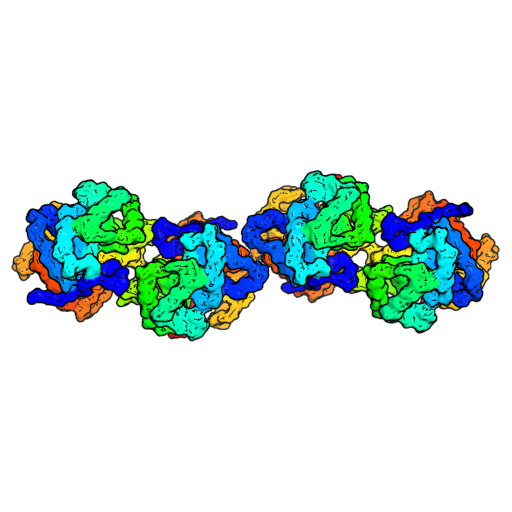25.57 129 MET A O 1
ATOM 1018 N N . HIS A 1 130 ? 29.656 6.071 20.126 1.00 30.34 130 HIS A N 1
ATOM 1019 C CA . HIS A 1 130 ? 30.666 5.281 19.432 1.00 34.31 130 HIS A CA 1
ATOM 1020 C C . HIS A 1 130 ? 31.365 4.292 20.370 1.00 31.82 130 HIS A C 1
ATOM 1021 O O . HIS A 1 130 ? 31.969 4.702 21.363 1.00 31.25 130 HIS A O 1
ATOM 1028 N N . ASP A 1 131 ? 31.299 2.996 20.036 1.00 28.55 131 ASP A N 1
ATOM 1029 C CA . ASP A 1 131 ? 32.072 1.941 20.694 1.00 29.92 131 ASP A CA 1
ATOM 1030 C C . ASP A 1 131 ? 31.911 1.988 22.215 1.00 31.14 131 ASP A C 1
ATOM 1031 O O . ASP A 1 131 ? 32.870 2.173 22.967 1.00 31.21 131 ASP A O 1
ATOM 1036 N N . VAL A 1 132 ? 30.659 1.793 22.645 1.00 28.43 132 VAL A N 1
ATOM 1037 C CA . VAL A 1 132 ? 30.220 1.782 24.039 1.00 30.10 132 VAL A CA 1
ATOM 1038 C C . VAL A 1 132 ? 31.075 0.882 24.947 1.00 31.11 132 VAL A C 1
ATOM 1039 O O . VAL A 1 132 ? 31.108 1.075 26.162 1.00 31.76 132 VAL A O 1
ATOM 1043 N N . GLU A 1 133 ? 31.736 -0.135 24.394 1.00 29.96 133 GLU A N 1
ATOM 1044 C CA . GLU A 1 133 ? 32.435 -1.086 25.267 1.00 30.45 133 GLU A CA 1
ATOM 1045 C C . GLU A 1 133 ? 33.641 -0.459 25.962 1.00 33.72 133 GLU A C 1
ATOM 1046 O O . GLU A 1 133 ? 34.156 -1.039 26.918 1.00 34.08 133 GLU A O 1
ATOM 1052 N N . PHE A 1 134 ? 34.089 0.716 25.523 1.00 38.47 134 PHE A N 1
ATOM 1053 C CA . PHE A 1 134 ? 35.280 1.337 26.093 1.00 36.04 134 PHE A CA 1
ATOM 1054 C C . PHE A 1 134 ? 35.003 2.236 27.292 1.00 33.60 134 PHE A C 1
ATOM 1055 O O . PHE A 1 134 ? 35.954 2.740 27.888 1.00 36.11 134 PHE A O 1
ATOM 1063 N N . VAL A 1 135 ? 33.745 2.470 27.660 1.00 31.99 135 VAL A N 1
ATOM 1064 C CA . VAL A 1 135 ? 33.464 3.299 28.819 1.00 31.32 135 VAL A CA 1
ATOM 1065 C C . VAL A 1 135 ? 32.634 2.472 29.784 1.00 38.00 135 VAL A C 1
ATOM 1066 O O . VAL A 1 135 ? 31.944 1.524 29.394 1.00 35.31 135 VAL A O 1
ATOM 1070 N N . GLU A 1 136 ? 32.725 2.829 31.062 1.00 36.88 136 GLU A N 1
ATOM 1071 C CA . GLU A 1 136 ? 31.888 2.185 32.061 1.00 34.21 136 GLU A CA 1
ATOM 1072 C C . GLU A 1 136 ? 30.432 2.362 31.674 1.00 35.52 136 GLU A C 1
ATOM 1073 O O . GLU A 1 136 ? 29.993 3.471 31.344 1.00 34.31 136 GLU A O 1
ATOM 1079 N N . THR A 1 137 ? 29.694 1.256 31.692 1.00 35.87 137 THR A N 1
ATOM 1080 C CA . THR A 1 137 ? 28.324 1.270 31.186 1.00 35.69 137 THR A CA 1
ATOM 1081 C C . THR A 1 137 ? 27.525 2.456 31.707 1.00 34.60 137 THR A C 1
ATOM 1082 O O . THR A 1 137 ? 26.982 3.189 30.870 1.00 35.84 137 THR A O 1
ATOM 1086 N N . PRO A 1 138 ? 27.505 2.779 33.027 1.00 37.72 138 PRO A N 1
ATOM 1087 C CA . PRO A 1 138 ? 26.691 3.925 33.491 1.00 36.61 138 PRO A CA 1
ATOM 1088 C C . PRO A 1 138 ? 26.863 5.172 32.648 1.00 36.69 138 PRO A C 1
ATOM 1089 O O . PRO A 1 138 ? 25.880 5.860 32.334 1.00 35.79 138 PRO A O 1
ATOM 1093 N N . GLU A 1 139 ? 28.103 5.459 32.244 1.00 35.95 139 GLU A N 1
ATOM 1094 C CA . GLU A 1 139 ? 28.365 6.595 31.370 1.00 36.70 139 GLU A CA 1
ATOM 1095 C C . GLU A 1 139 ? 27.664 6.454 30.021 1.00 30.28 139 GLU A C 1
ATOM 1096 O O . GLU A 1 139 ? 27.345 7.464 29.386 1.00 34.31 139 GLU A O 1
ATOM 1102 N N . VAL A 1 140 ? 27.401 5.222 29.562 1.00 34.23 140 VAL A N 1
ATOM 1103 C CA . VAL A 1 140 ? 26.676 5.052 28.296 1.00 31.76 140 VAL A CA 1
ATOM 1104 C C . VAL A 1 140 ? 25.270 5.632 28.403 1.00 28.29 140 VAL A C 1
ATOM 1105 O O . VAL A 1 140 ? 24.840 6.408 27.548 1.00 23.91 140 VAL A O 1
ATOM 1109 N N . TYR A 1 141 ? 24.546 5.276 29.465 1.00 29.26 141 TYR A N 1
ATOM 1110 C CA . TYR A 1 141 ? 23.155 5.710 29.602 1.00 34.58 141 TYR A CA 1
ATOM 1111 C C . TYR A 1 141 ? 23.046 7.227 29.804 1.00 31.53 141 TYR A C 1
ATOM 1112 O O . TYR A 1 141 ? 22.100 7.856 29.299 1.00 24.71 141 TYR A O 1
ATOM 1121 N N . ASP A 1 142 ? 24.017 7.839 30.494 1.00 29.47 142 ASP A N 1
ATOM 1122 C CA . ASP A 1 142 ? 23.978 9.286 30.679 1.00 28.08 142 ASP A CA 1
ATOM 1123 C C . ASP A 1 142 ? 24.200 10.012 29.351 1.00 33.74 142 ASP A C 1
ATOM 1124 O O . ASP A 1 142 ? 23.562 11.039 29.085 1.00 37.60 142 ASP A O 1
ATOM 1129 N N . ALA A 1 143 ? 25.076 9.477 28.496 1.00 29.62 143 ALA A N 1
ATOM 1130 C CA . ALA A 1 143 ? 25.238 10.025 27.154 1.00 34.06 143 ALA A CA 1
ATOM 1131 C C . ALA A 1 143 ? 24.005 9.780 26.292 1.00 32.87 143 ALA A C 1
ATOM 1132 O O . ALA A 1 143 ? 23.679 10.615 25.437 1.00 24.80 143 ALA A O 1
ATOM 1134 N N . LEU A 1 144 ? 23.314 8.648 26.504 1.00 30.31 144 LEU A N 1
ATOM 1135 C CA . LEU A 1 144 ? 22.113 8.364 25.727 1.00 27.80 144 LEU A CA 1
ATOM 1136 C C . LEU A 1 144 ? 20.978 9.303 26.121 1.00 24.62 144 LEU A C 1
ATOM 1137 O O . LEU A 1 144 ? 20.230 9.776 25.261 1.00 28.47 144 LEU A O 1
ATOM 1142 N N . ARG A 1 145 ? 20.835 9.580 27.422 1.00 31.94 145 ARG A N 1
ATOM 1143 C CA . ARG A 1 145 ? 19.891 10.601 27.881 1.00 30.80 145 ARG A CA 1
ATOM 1144 C C . ARG A 1 145 ? 20.067 11.913 27.118 1.00 25.91 145 ARG A C 1
ATOM 1145 O O . ARG A 1 145 ? 19.089 12.565 26.761 1.00 27.90 145 ARG A O 1
ATOM 1153 N N . GLU A 1 146 ? 21.316 12.321 26.879 1.00 28.17 146 GLU A N 1
ATOM 1154 C CA . GLU A 1 146 ? 21.567 13.573 26.157 1.00 26.40 146 GLU A CA 1
ATOM 1155 C C . GLU A 1 146 ? 21.145 13.472 24.695 1.00 30.67 146 GLU A C 1
ATOM 1156 O O . GLU A 1 146 ? 20.611 14.440 24.135 1.00 32.77 146 GLU A O 1
ATOM 1162 N N . LEU A 1 147 ? 21.411 12.329 24.042 1.00 28.95 147 LEU A N 1
ATOM 1163 C CA . LEU A 1 147 ? 20.906 12.130 22.676 1.00 28.98 147 LEU A CA 1
ATOM 1164 C C . LEU A 1 147 ? 19.385 12.101 22.657 1.00 22.11 147 LEU A C 1
ATOM 1165 O O . LEU A 1 147 ? 18.766 12.702 21.776 1.00 25.50 147 LEU A O 1
ATOM 1170 N N . ARG A 1 148 ? 18.764 11.426 23.633 1.00 23.88 148 ARG A N 1
ATOM 1171 C CA . ARG A 1 148 ? 17.303 11.446 23.712 1.00 28.15 148 ARG A CA 1
ATOM 1172 C C . ARG A 1 148 ? 16.801 12.871 23.820 1.00 30.57 148 ARG A C 1
ATOM 1173 O O . ARG A 1 148 ? 15.761 13.209 23.239 1.00 28.52 148 ARG A O 1
ATOM 1181 N N . LEU A 1 149 ? 17.554 13.721 24.526 1.00 25.80 149 LEU A N 1
ATOM 1182 C CA . LEU A 1 149 ? 17.189 15.131 24.620 1.00 33.60 149 LEU A CA 1
ATOM 1183 C C . LEU A 1 149 ? 17.419 15.859 23.297 1.00 34.89 149 LEU A C 1
ATOM 1184 O O . LEU A 1 149 ? 16.610 16.708 22.892 1.00 33.50 149 LEU A O 1
ATOM 1189 N N . MET A 1 150 ? 18.512 15.544 22.601 1.00 27.48 150 MET A N 1
ATOM 1190 C CA . MET A 1 150 ? 18.740 16.231 21.330 1.00 31.07 150 MET A CA 1
ATOM 1191 C C . MET A 1 150 ? 17.720 15.776 20.288 1.00 30.38 150 MET A C 1
ATOM 1192 O O . MET A 1 150 ? 17.327 16.564 19.412 1.00 33.84 150 MET A O 1
ATOM 1197 N N . LYS A 1 151 ? 17.259 14.523 20.381 1.00 30.02 151 LYS A N 1
ATOM 1198 C CA . LYS A 1 151 ? 16.138 14.079 19.555 1.00 27.29 151 LYS A CA 1
ATOM 1199 C C . LYS A 1 151 ? 14.876 14.849 19.908 1.00 29.45 151 LYS A C 1
ATOM 1200 O O . LYS A 1 151 ? 14.180 15.341 19.018 1.00 28.17 151 LYS A O 1
ATOM 1206 N N . GLU A 1 152 ? 14.566 14.966 21.210 1.00 32.67 152 GLU A N 1
ATOM 1207 C CA . GLU A 1 152 ? 13.430 15.787 21.644 1.00 37.30 152 GLU A CA 1
ATOM 1208 C C . GLU A 1 152 ? 13.485 17.191 21.057 1.00 31.86 152 GLU A C 1
ATOM 1209 O O . GLU A 1 152 ? 12.466 17.728 20.608 1.00 36.62 152 GLU A O 1
ATOM 1215 N N . GLU A 1 153 ? 14.661 17.814 21.093 1.00 31.53 153 GLU A N 1
ATOM 1216 C CA . GLU A 1 153 ? 14.859 19.170 20.597 1.00 34.41 153 GLU A CA 1
ATOM 1217 C C . GLU A 1 153 ? 14.896 19.249 19.070 1.00 33.44 153 GLU A C 1
ATOM 1218 O O . GLU A 1 153 ? 15.039 20.347 18.521 1.00 30.13 153 GLU A O 1
ATOM 1224 N N . GLY A 1 154 ? 14.769 18.124 18.370 1.00 30.46 154 GLY A N 1
ATOM 1225 C CA . GLY A 1 154 ? 14.702 18.134 16.931 1.00 24.35 154 GLY A CA 1
ATOM 1226 C C . GLY A 1 154 ? 16.045 18.279 16.245 1.00 28.20 154 GLY A C 1
ATOM 1227 O O . GLY A 1 154 ? 16.084 18.346 15.010 1.00 34.17 154 GLY A O 1
ATOM 1228 N N . LEU A 1 155 ? 17.142 18.335 17.002 1.00 25.24 155 LEU A N 1
ATOM 1229 C CA . LEU A 1 155 ? 18.468 18.351 16.386 1.00 28.65 155 LEU A CA 1
ATOM 1230 C C . LEU A 1 155 ? 18.804 17.017 15.721 1.00 29.55 155 LEU A C 1
ATOM 1231 O O . LEU A 1 155 ? 19.591 16.998 14.769 1.00 31.06 155 LEU A O 1
ATOM 1236 N N . ILE A 1 156 ? 18.264 15.895 16.226 1.00 26.16 156 ILE A N 1
ATOM 1237 C CA . ILE A 1 156 ? 18.470 14.593 15.599 1.00 27.60 156 ILE A CA 1
ATOM 1238 C C . ILE A 1 156 ? 17.138 13.870 15.466 1.00 28.43 156 ILE A C 1
ATOM 1239 O O . ILE A 1 156 ? 16.229 14.044 16.282 1.00 27.27 156 ILE A O 1
ATOM 1244 N N . LYS A 1 157 ? 17.016 13.071 14.395 1.00 24.87 157 LYS A N 1
ATOM 1245 C CA . LYS A 1 157 ? 15.801 12.336 14.109 1.00 25.93 157 LYS A CA 1
ATOM 1246 C C . LYS A 1 157 ? 15.752 10.998 14.834 1.00 31.05 157 LYS A C 1
ATOM 1247 O O . LYS A 1 157 ? 14.658 10.421 14.996 1.00 23.37 157 LYS A O 1
ATOM 1253 N N . ALA A 1 158 ? 16.909 10.502 15.273 1.00 21.07 158 ALA A N 1
ATOM 1254 C CA . ALA A 1 158 ? 17.035 9.171 15.832 1.00 25.80 158 ALA A CA 1
ATOM 1255 C C . ALA A 1 158 ? 18.387 9.037 16.515 1.00 21.93 158 ALA A C 1
ATOM 1256 O O . ALA A 1 158 ? 19.358 9.682 16.112 1.00 23.17 158 ALA A O 1
ATOM 1258 N N . PHE A 1 159 ? 18.440 8.174 17.527 1.00 21.58 159 PHE A N 1
ATOM 1259 C CA . PHE A 1 159 ? 19.646 7.992 18.322 1.00 24.22 159 PHE A CA 1
ATOM 1260 C C . PHE A 1 159 ? 19.843 6.509 18.605 1.00 22.36 159 PHE A C 1
ATOM 1261 O O . PHE A 1 159 ? 18.930 5.695 18.469 1.00 21.60 159 PHE A O 1
ATOM 1269 N N . GLY A 1 160 ? 21.047 6.182 19.052 1.00 25.80 160 GLY A N 1
ATOM 1270 C CA . GLY A 1 160 ? 21.391 4.832 19.439 1.00 23.60 160 GLY A CA 1
ATOM 1271 C C . GLY A 1 160 ? 22.881 4.774 19.724 1.00 26.88 160 GLY A C 1
ATOM 1272 O O . GLY A 1 160 ? 23.484 5.787 20.126 1.00 26.25 160 GLY A O 1
ATOM 1273 N N . PHE A 1 161 ? 23.473 3.599 19.542 1.00 22.77 161 PHE A N 1
ATOM 1274 C CA . PHE A 1 161 ? 24.858 3.365 19.934 1.00 28.73 161 PHE A CA 1
ATOM 1275 C C . PHE A 1 161 ? 25.440 2.245 19.085 1.00 27.44 161 PHE A C 1
ATOM 1276 O O . PHE A 1 161 ? 24.715 1.509 18.416 1.00 23.47 161 PHE A O 1
ATOM 1284 N N . SER A 1 162 ? 26.770 2.112 19.149 1.00 25.27 162 SER A N 1
ATOM 1285 C CA . SER A 1 162 ? 27.513 1.165 18.323 1.00 28.45 162 SER A CA 1
ATOM 1286 C C . SER A 1 162 ? 28.610 0.516 19.151 1.00 24.52 162 SER A C 1
ATOM 1287 O O . SER A 1 162 ? 29.034 1.053 20.171 1.00 25.20 162 SER A O 1
ATOM 1290 N N . GLY A 1 163 ? 29.079 -0.637 18.688 1.00 22.91 163 GLY A N 1
ATOM 1291 C CA . GLY A 1 163 ? 30.195 -1.299 19.334 1.00 26.27 163 GLY A CA 1
ATOM 1292 C C . GLY A 1 163 ? 30.224 -2.784 19.005 1.00 28.55 163 GLY A C 1
ATOM 1293 O O . GLY A 1 163 ? 29.349 -3.308 18.314 1.00 27.70 163 GLY A O 1
ATOM 1294 N N . TYR A 1 164 ? 31.228 -3.459 19.572 1.00 31.01 164 TYR A N 1
ATOM 1295 C CA . TYR A 1 164 ? 31.582 -4.781 19.065 1.00 28.83 164 TYR A CA 1
ATOM 1296 C C . TYR A 1 164 ? 30.955 -5.940 19.847 1.00 26.32 164 TYR A C 1
ATOM 1297 O O . TYR A 1 164 ? 30.389 -6.839 19.211 1.00 34.69 164 TYR A O 1
ATOM 1306 N N . PRO A 1 165 ? 31.047 -6.018 21.193 1.00 24.90 165 PRO A N 1
ATOM 1307 C CA . PRO A 1 165 ? 30.423 -7.175 21.868 1.00 25.82 165 PRO A CA 1
ATOM 1308 C C . PRO A 1 165 ? 28.892 -7.132 21.824 1.00 28.62 165 PRO A C 1
ATOM 1309 O O . PRO A 1 165 ? 28.278 -6.286 22.466 1.00 25.69 165 PRO A O 1
ATOM 1313 N N . VAL A 1 166 ? 28.277 -8.048 21.062 1.00 25.21 166 VAL A N 1
ATOM 1314 C CA . VAL A 1 166 ? 26.842 -7.979 20.803 1.00 27.53 166 VAL A CA 1
ATOM 1315 C C . VAL A 1 166 ? 26.039 -8.238 22.066 1.00 29.39 166 VAL A C 1
ATOM 1316 O O . VAL A 1 166 ? 24.920 -7.727 22.211 1.00 30.77 166 VAL A O 1
ATOM 1320 N N . LYS A 1 167 ? 26.598 -8.984 23.025 1.00 25.30 167 LYS A N 1
ATOM 1321 C CA . LYS A 1 167 ? 25.872 -9.210 24.262 1.00 24.94 167 LYS A CA 1
ATOM 1322 C C . LYS A 1 167 ? 25.796 -7.934 25.107 1.00 32.23 167 LYS A C 1
ATOM 1323 O O . LYS A 1 167 ? 24.735 -7.629 25.675 1.00 31.18 167 LYS A O 1
ATOM 1329 N N . LEU A 1 168 ? 26.879 -7.139 25.145 1.00 35.11 168 LEU A N 1
ATOM 1330 C CA . LEU A 1 168 ? 26.829 -5.831 25.803 1.00 32.47 168 LEU A CA 1
ATOM 1331 C C . LEU A 1 168 ? 25.841 -4.902 25.105 1.00 30.12 168 LEU A C 1
ATOM 1332 O O . LEU A 1 168 ? 25.105 -4.154 25.766 1.00 27.73 168 LEU A O 1
ATOM 1337 N N . LEU A 1 169 ? 25.852 -4.891 23.771 1.00 27.50 169 LEU A N 1
ATOM 1338 C CA . LEU A 1 169 ? 24.880 -4.079 23.052 1.00 30.06 169 LEU A CA 1
ATOM 1339 C C . LEU A 1 169 ? 23.458 -4.458 23.463 1.00 28.63 169 LEU A C 1
ATOM 1340 O O . LEU A 1 169 ? 22.596 -3.582 23.595 1.00 30.02 169 LEU A O 1
ATOM 1345 N N . TYR A 1 170 ? 23.202 -5.752 23.699 1.00 29.56 170 TYR A N 1
ATOM 1346 C CA . TYR A 1 170 ? 21.861 -6.201 24.099 1.00 30.40 170 TYR A CA 1
ATOM 1347 C C . TYR A 1 170 ? 21.510 -5.737 25.517 1.00 26.99 170 TYR A C 1
ATOM 1348 O O . TYR A 1 170 ? 20.422 -5.183 25.750 1.00 25.93 170 TYR A O 1
ATOM 1357 N N . GLU A 1 171 ? 22.385 -6.020 26.484 1.00 27.96 171 GLU A N 1
ATOM 1358 C CA . GLU A 1 171 ? 22.265 -5.451 27.825 1.00 27.26 171 GLU A CA 1
ATOM 1359 C C . GLU A 1 171 ? 21.857 -3.980 27.757 1.00 25.46 171 GLU A C 1
ATOM 1360 O O . GLU A 1 171 ? 20.826 -3.578 28.311 1.00 21.28 171 GLU A O 1
ATOM 1366 N N . ILE A 1 172 ? 22.623 -3.173 27.018 1.00 25.43 172 ILE A N 1
ATOM 1367 C CA . ILE A 1 172 ? 22.371 -1.733 27.013 1.00 23.08 172 ILE A CA 1
ATOM 1368 C C . ILE A 1 172 ? 21.000 -1.419 26.427 1.00 25.50 172 ILE A C 1
ATOM 1369 O O . ILE A 1 172 ? 20.219 -0.677 27.020 1.00 26.68 172 ILE A O 1
ATOM 1374 N N . ALA A 1 173 ? 20.692 -1.971 25.247 1.00 29.55 173 ALA A N 1
ATOM 1375 C CA . ALA A 1 173 ? 19.417 -1.656 24.612 1.00 26.38 173 ALA A CA 1
ATOM 1376 C C . ALA A 1 173 ? 18.248 -2.132 25.470 1.00 23.10 173 ALA A C 1
ATOM 1377 O O . ALA A 1 173 ? 17.219 -1.449 25.570 1.00 26.28 173 ALA A O 1
ATOM 1379 N N . TYR A 1 174 ? 18.387 -3.311 26.086 1.00 26.68 174 TYR A N 1
ATOM 1380 C CA . TYR A 1 174 ? 17.330 -3.826 26.949 1.00 30.03 174 TYR A CA 1
ATOM 1381 C C . TYR A 1 174 ? 17.097 -2.911 28.141 1.00 25.74 174 TYR A C 1
ATOM 1382 O O . TYR A 1 174 ? 15.946 -2.617 28.483 1.00 20.59 174 TYR A O 1
ATOM 1391 N N . LYS A 1 175 ? 18.183 -2.471 28.792 1.00 24.20 175 LYS A N 1
ATOM 1392 C CA . LYS A 1 175 ? 18.075 -1.571 29.935 1.00 29.43 175 LYS A CA 1
ATOM 1393 C C . LYS A 1 175 ? 17.382 -0.263 29.567 1.00 27.84 175 LYS A C 1
ATOM 1394 O O . LYS A 1 175 ? 16.657 0.299 30.395 1.00 28.46 175 LYS A O 1
ATOM 1400 N N . CYS A 1 176 ? 17.586 0.237 28.338 1.00 25.40 176 CYS A N 1
ATOM 1401 C CA . CYS A 1 176 ? 16.958 1.506 27.955 1.00 25.81 176 CYS A CA 1
ATOM 1402 C C . CYS A 1 176 ? 15.462 1.362 27.788 1.00 26.40 176 CYS A C 1
ATOM 1403 O O . CYS A 1 176 ? 14.703 2.315 28.044 1.00 25.23 176 CYS A O 1
ATOM 1406 N N . ALA A 1 177 ? 15.029 0.195 27.333 1.00 24.05 177 ALA A N 1
ATOM 1407 C CA . ALA A 1 177 ? 13.633 -0.102 27.091 1.00 21.53 177 ALA A CA 1
ATOM 1408 C C . ALA A 1 177 ? 12.918 -0.597 28.331 1.00 26.48 177 ALA A C 1
ATOM 1409 O O . ALA A 1 177 ? 11.707 -0.833 28.271 1.00 28.48 177 ALA A O 1
ATOM 1411 N N . HIS A 1 178 ? 13.630 -0.756 29.452 1.00 28.60 178 HIS A N 1
ATOM 1412 C CA . HIS A 1 178 ? 13.000 -1.282 30.657 1.00 29.55 178 HIS A CA 1
ATOM 1413 C C . HIS A 1 178 ? 13.325 -0.416 31.881 1.00 32.17 178 HIS A C 1
ATOM 1414 O O . HIS A 1 178 ? 12.543 0.495 32.187 1.00 26.41 178 HIS A O 1
ATOM 1421 N N . ASP A 1 179 ? 14.476 -0.639 32.557 1.00 24.09 179 ASP A N 1
ATOM 1422 C CA . ASP A 1 179 ? 14.776 0.135 33.775 1.00 28.51 179 ASP A CA 1
ATOM 1423 C C . ASP A 1 179 ? 14.779 1.635 33.541 1.00 31.91 179 ASP A C 1
ATOM 1424 O O . ASP A 1 179 ? 14.550 2.396 34.488 1.00 29.11 179 ASP A O 1
ATOM 1429 N N . TYR A 1 180 ? 15.126 2.087 32.334 1.00 30.99 180 TYR A N 1
ATOM 1430 C CA . TYR A 1 180 ? 15.296 3.511 32.054 1.00 29.37 180 TYR A CA 1
ATOM 1431 C C . TYR A 1 180 ? 14.300 3.982 31.012 1.00 31.42 180 TYR A C 1
ATOM 1432 O O . TYR A 1 180 ? 14.577 4.919 30.237 1.00 28.01 180 TYR A O 1
ATOM 1441 N N . VAL A 1 181 ? 13.128 3.340 31.001 1.00 26.48 181 VAL A N 1
ATOM 1442 C CA . VAL A 1 181 ? 12.133 3.644 29.990 1.00 26.26 181 VAL A CA 1
ATOM 1443 C C . VAL A 1 181 ? 11.699 5.097 30.075 1.00 31.48 181 VAL A C 1
ATOM 1444 O O . VAL A 1 181 ? 11.497 5.752 29.049 1.00 30.52 181 VAL A O 1
ATOM 1448 N N . GLU A 1 182 ? 11.522 5.621 31.294 1.00 34.85 182 GLU A N 1
ATOM 1449 C CA . GLU A 1 182 ? 11.050 6.998 31.426 1.00 37.48 182 GLU A CA 1
ATOM 1450 C C . GLU A 1 182 ? 12.059 7.963 30.832 1.00 37.95 182 GLU A C 1
ATOM 1451 O O . GLU A 1 182 ? 11.714 8.814 30.004 1.00 39.96 182 GLU A O 1
ATOM 1457 N N . ASP A 1 183 ? 13.328 7.766 31.186 1.00 33.10 183 ASP A N 1
ATOM 1458 C CA . ASP A 1 183 ? 14.431 8.671 30.906 1.00 35.45 183 ASP A CA 1
ATOM 1459 C C . ASP A 1 183 ? 15.014 8.475 29.497 1.00 35.39 183 ASP A C 1
ATOM 1460 O O . ASP A 1 183 ? 15.437 9.448 28.860 1.00 33.08 183 ASP A O 1
ATOM 1465 N N . ILE A 1 184 ? 15.054 7.234 28.995 1.00 25.68 184 ILE A N 1
ATOM 1466 C CA . ILE A 1 184 ? 15.649 6.933 27.691 1.00 28.78 184 ILE A CA 1
ATOM 1467 C C . ILE A 1 184 ? 14.642 6.275 26.751 1.00 28.52 184 ILE A C 1
ATOM 1468 O O . ILE A 1 184 ? 14.319 6.819 25.688 1.00 31.50 184 ILE A O 1
ATOM 1473 N N . GLY A 1 185 ? 14.121 5.105 27.134 1.00 26.01 185 GLY A N 1
ATOM 1474 C CA . GLY A 1 185 ? 13.263 4.353 26.236 1.00 30.43 185 GLY A CA 1
ATOM 1475 C C . GLY A 1 185 ? 14.079 3.662 25.156 1.00 26.27 185 GLY A C 1
ATOM 1476 O O . GLY A 1 185 ? 15.304 3.822 25.044 1.00 23.84 185 GLY A O 1
ATOM 1477 N N . ARG A 1 186 ? 13.371 2.871 24.349 1.00 26.53 186 ARG A N 1
ATOM 1478 C CA . ARG A 1 186 ? 14.002 2.120 23.253 1.00 26.77 186 ARG A CA 1
ATOM 1479 C C . ARG A 1 186 ? 14.903 3.026 22.427 1.00 26.01 186 ARG A C 1
ATOM 1480 O O . ARG A 1 186 ? 14.517 4.143 22.067 1.00 25.74 186 ARG A O 1
ATOM 1488 N N . VAL A 1 187 ? 16.122 2.555 22.145 1.00 25.10 187 VAL A N 1
ATOM 1489 C CA . VAL A 1 187 ? 16.938 3.265 21.170 1.00 22.59 187 VAL A CA 1
ATOM 1490 C C . VAL A 1 187 ? 16.367 3.025 19.782 1.00 22.32 187 VAL A C 1
ATOM 1491 O O . VAL A 1 187 ? 15.736 1.994 19.509 1.00 26.91 187 VAL A O 1
ATOM 1495 N N . ASP A 1 188 ? 16.604 3.973 18.879 1.00 22.25 188 ASP A N 1
ATOM 1496 C CA . ASP A 1 188 ? 16.158 3.775 17.507 1.00 23.19 188 ASP A CA 1
ATOM 1497 C C . ASP A 1 188 ? 16.979 2.709 16.807 1.00 22.10 188 ASP A C 1
ATOM 1498 O O . ASP A 1 188 ? 16.459 1.975 15.960 1.00 23.80 188 ASP A O 1
ATOM 1503 N N . ALA A 1 189 ? 18.267 2.618 17.116 1.00 22.69 189 ALA A N 1
ATOM 1504 C CA . ALA A 1 189 ? 19.125 1.900 16.181 1.00 25.19 189 ALA A CA 1
ATOM 1505 C C . ALA A 1 189 ? 20.424 1.498 16.860 1.00 28.40 189 ALA A C 1
ATOM 1506 O O . ALA A 1 189 ? 20.886 2.160 17.803 1.00 24.87 189 ALA A O 1
ATOM 1508 N N . ILE A 1 190 ? 20.986 0.376 16.413 1.00 22.37 190 ILE A N 1
ATOM 1509 C CA . ILE A 1 190 ? 22.323 0.012 16.844 1.00 25.02 190 ILE A CA 1
ATOM 1510 C C . ILE A 1 190 ? 23.145 -0.391 15.625 1.00 24.90 190 ILE A C 1
ATOM 1511 O O . ILE A 1 190 ? 22.613 -0.829 14.607 1.00 24.04 190 ILE A O 1
ATOM 1516 N N . LEU A 1 191 ? 24.438 -0.124 15.683 1.00 26.39 191 LEU A N 1
ATOM 1517 C CA . LEU A 1 191 ? 25.347 -0.557 14.638 1.00 28.13 191 LEU A CA 1
ATOM 1518 C C . LEU A 1 191 ? 26.234 -1.615 15.273 1.00 28.38 191 LEU A C 1
ATOM 1519 O O . LEU A 1 191 ? 26.902 -1.344 16.273 1.00 21.26 191 LEU A O 1
ATOM 1524 N N . SER A 1 192 ? 26.145 -2.837 14.763 1.00 28.37 192 SER A N 1
ATOM 1525 C CA . SER A 1 192 ? 26.993 -3.954 15.161 1.00 29.53 192 SER A CA 1
ATOM 1526 C C . SER A 1 192 ? 27.968 -4.238 14.024 1.00 28.50 192 SER A C 1
ATOM 1527 O O . SER A 1 192 ? 27.653 -3.993 12.858 1.00 26.79 192 SER A O 1
ATOM 1530 N N . TYR A 1 193 ? 29.162 -4.727 14.351 1.00 30.68 193 TYR A N 1
ATOM 1531 C CA . TYR A 1 193 ? 30.118 -5.036 13.288 1.00 27.61 193 TYR A CA 1
ATOM 1532 C C . TYR A 1 193 ? 30.930 -6.274 13.644 1.00 28.92 193 TYR A C 1
ATOM 1533 O O . TYR A 1 193 ? 31.099 -6.614 14.818 1.00 27.69 193 TYR A O 1
ATOM 1542 N N . SER A 1 194 ? 31.414 -6.949 12.596 1.00 28.02 194 SER A N 1
ATOM 1543 C CA . SER A 1 194 ? 32.162 -8.200 12.684 1.00 32.48 194 SER A CA 1
ATOM 1544 C C . SER A 1 194 ? 31.366 -9.312 13.357 1.00 32.78 194 SER A C 1
ATOM 1545 O O . SER A 1 194 ? 31.951 -10.333 13.765 1.00 30.77 194 SER A O 1
ATOM 1548 N N . HIS A 1 195 ? 30.050 -9.154 13.505 1.00 25.56 195 HIS A N 1
ATOM 1549 C CA . HIS A 1 195 ? 29.231 -10.232 14.047 1.00 26.86 195 HIS A CA 1
ATOM 1550 C C . HIS A 1 195 ? 28.124 -10.628 13.096 1.00 28.01 195 HIS A C 1
ATOM 1551 O O . HIS A 1 195 ? 27.235 -11.397 13.489 1.00 33.15 195 HIS A O 1
ATOM 1558 N N . GLY A 1 196 ? 28.141 -10.105 11.876 1.00 27.83 196 GLY A N 1
ATOM 1559 C CA . GLY A 1 196 ? 27.163 -10.388 10.862 1.00 24.28 196 GLY A CA 1
ATOM 1560 C C . GLY A 1 196 ? 27.812 -10.781 9.546 1.00 30.75 196 GLY A C 1
ATOM 1561 O O . GLY A 1 196 ? 27.513 -10.191 8.494 1.00 27.22 196 GLY A O 1
ATOM 1562 N N . CYS A 1 197 ? 28.697 -11.788 9.608 1.00 28.61 197 CYS A N 1
ATOM 1563 C CA . CYS A 1 197 ? 29.522 -12.196 8.483 1.00 34.04 197 CYS A CA 1
ATOM 1564 C C . CYS A 1 197 ? 29.707 -13.714 8.494 1.00 32.56 197 CYS A C 1
ATOM 1565 O O . CYS A 1 197 ? 29.331 -14.412 9.443 1.00 32.73 197 CYS A O 1
ATOM 1568 N N . ILE A 1 198 ? 30.326 -14.218 7.424 1.00 33.51 198 ILE A N 1
ATOM 1569 C CA . ILE A 1 198 ? 30.550 -15.658 7.297 1.00 35.84 198 ILE A CA 1
ATOM 1570 C C . ILE A 1 198 ? 31.415 -16.207 8.438 1.00 36.75 198 ILE A C 1
ATOM 1571 O O . ILE A 1 198 ? 31.278 -17.377 8.819 1.00 36.17 198 ILE A O 1
ATOM 1576 N N . GLN A 1 199 ? 32.251 -15.369 9.058 1.00 35.28 199 GLN A N 1
ATOM 1577 C CA . GLN A 1 199 ? 33.074 -15.861 10.158 1.00 33.28 199 GLN A CA 1
ATOM 1578 C C . GLN A 1 199 ? 32.398 -15.690 11.522 1.00 38.28 199 GLN A C 1
ATOM 1579 O O . GLN A 1 199 ? 32.816 -16.335 12.498 1.00 34.95 199 GLN A O 1
ATOM 1585 N N . ASN A 1 200 ? 31.359 -14.848 11.618 1.00 35.85 200 ASN A N 1
ATOM 1586 C CA . ASN A 1 200 ? 30.644 -14.639 12.878 1.00 33.65 200 ASN A CA 1
ATOM 1587 C C . ASN A 1 200 ? 29.213 -14.214 12.575 1.00 33.52 200 ASN A C 1
ATOM 1588 O O . ASN A 1 200 ? 28.991 -13.160 11.975 1.00 32.27 200 ASN A O 1
ATOM 1593 N N . THR A 1 201 ? 28.253 -15.046 12.984 1.00 32.18 201 THR A N 1
ATOM 1594 C CA . THR A 1 201 ? 26.832 -14.824 12.759 1.00 28.67 201 THR A CA 1
ATOM 1595 C C . THR A 1 201 ? 26.082 -14.485 14.042 1.00 29.49 201 THR A C 1
ATOM 1596 O O . THR A 1 201 ? 24.848 -14.448 14.028 1.00 29.25 201 THR A O 1
ATOM 1600 N N . ALA A 1 202 ? 26.799 -14.216 15.144 1.00 24.30 202 ALA A N 1
ATOM 1601 C CA . ALA A 1 202 ? 26.162 -13.951 16.437 1.00 30.20 202 ALA A CA 1
ATOM 1602 C C . ALA A 1 202 ? 25.094 -12.865 16.343 1.00 28.90 202 ALA A C 1
ATOM 1603 O O . ALA A 1 202 ? 24.081 -12.922 17.048 1.00 29.64 202 ALA A O 1
ATOM 1605 N N . LEU A 1 203 ? 25.316 -11.851 15.501 1.00 27.63 203 LEU A N 1
ATOM 1606 C CA . LEU A 1 203 ? 24.302 -10.815 15.303 1.00 30.08 203 LEU A CA 1
ATOM 1607 C C . LEU A 1 203 ? 23.032 -11.407 14.708 1.00 32.84 203 LEU A C 1
ATOM 1608 O O . LEU A 1 203 ? 21.920 -11.115 15.163 1.00 27.28 203 LEU A O 1
ATOM 1613 N N . PHE A 1 204 ? 23.186 -12.214 13.654 1.00 30.26 204 PHE A N 1
ATOM 1614 C CA . PHE A 1 204 ? 22.041 -12.824 12.988 1.00 29.78 204 PHE A CA 1
ATOM 1615 C C . PHE A 1 204 ? 21.169 -13.580 13.982 1.00 31.68 204 PHE A C 1
ATOM 1616 O O . PHE A 1 204 ? 19.935 -13.515 13.920 1.00 31.09 204 PHE A O 1
ATOM 1624 N N . GLU A 1 205 ? 21.798 -14.292 14.917 1.00 25.72 205 GLU A N 1
ATOM 1625 C CA . GLU A 1 205 ? 21.053 -15.104 15.876 1.00 32.70 205 GLU A CA 1
ATOM 1626 C C . GLU A 1 205 ? 20.352 -14.248 16.933 1.00 35.61 205 GLU A C 1
ATOM 1627 O O . GLU A 1 205 ? 19.322 -14.657 17.486 1.00 32.45 205 GLU A O 1
ATOM 1633 N N . LEU A 1 206 ? 20.871 -13.061 17.217 1.00 30.67 206 LEU A N 1
ATOM 1634 C CA . LEU A 1 206 ? 20.261 -12.189 18.209 1.00 29.95 206 LEU A CA 1
ATOM 1635 C C . LEU A 1 206 ? 19.304 -11.178 17.581 1.00 28.19 206 LEU A C 1
ATOM 1636 O O . LEU A 1 206 ? 18.693 -10.388 18.309 1.00 26.65 206 LEU A O 1
ATOM 1641 N N . TYR A 1 207 ? 19.131 -11.225 16.255 1.00 27.80 207 TYR A N 1
ATOM 1642 C CA . TYR A 1 207 ? 18.286 -10.263 15.549 1.00 26.54 207 TYR A CA 1
ATOM 1643 C C . TYR A 1 207 ? 16.908 -10.117 16.196 1.00 28.66 207 TYR A C 1
ATOM 1644 O O . TYR A 1 207 ? 16.437 -8.995 16.438 1.00 22.10 207 TYR A O 1
ATOM 1653 N N . ASP A 1 208 ? 16.207 -11.238 16.415 1.00 24.49 208 ASP A N 1
ATOM 1654 C CA . ASP A 1 208 ? 14.843 -11.114 16.927 1.00 28.24 208 ASP A CA 1
ATOM 1655 C C . ASP A 1 208 ? 14.858 -10.581 18.359 1.00 28.35 208 ASP A C 1
ATOM 1656 O O . ASP A 1 208 ? 13.942 -9.847 18.757 1.00 26.33 208 ASP A O 1
ATOM 1661 N N . ASP A 1 209 ? 15.888 -10.902 19.141 1.00 23.22 209 ASP A N 1
ATOM 1662 C CA . ASP A 1 209 ? 15.899 -10.374 20.509 1.00 29.18 209 ASP A CA 1
ATOM 1663 C C . ASP A 1 209 ? 16.095 -8.857 20.511 1.00 28.75 209 ASP A C 1
ATOM 1664 O O . ASP A 1 209 ? 15.436 -8.137 21.273 1.00 27.26 209 ASP A O 1
ATOM 1669 N N . PHE A 1 210 ? 16.983 -8.356 19.652 1.00 24.26 210 PHE A N 1
ATOM 1670 C CA . PHE A 1 210 ? 17.178 -6.916 19.538 1.00 24.15 210 PHE A CA 1
ATOM 1671 C C . PHE A 1 210 ? 15.879 -6.225 19.134 1.00 25.95 210 PHE A C 1
ATOM 1672 O O . PHE A 1 210 ? 15.500 -5.202 19.717 1.00 26.98 210 PHE A O 1
ATOM 1680 N N . ILE A 1 211 ? 15.197 -6.761 18.107 1.00 22.55 211 ILE A N 1
ATOM 1681 C CA . ILE A 1 211 ? 13.974 -6.126 17.606 1.00 25.51 211 ILE A CA 1
ATOM 1682 C C . ILE A 1 211 ? 12.820 -6.289 18.591 1.00 27.57 211 ILE A C 1
ATOM 1683 O O . ILE A 1 211 ? 12.137 -5.317 18.924 1.00 30.92 211 ILE A O 1
ATOM 1688 N N . ASN A 1 212 ? 12.556 -7.522 19.029 1.00 27.67 212 ASN A N 1
ATOM 1689 C CA . ASN A 1 212 ? 11.391 -7.820 19.854 1.00 27.09 212 ASN A CA 1
ATOM 1690 C C . ASN A 1 212 ? 11.592 -7.498 21.335 1.00 30.45 212 ASN A C 1
ATOM 1691 O O . ASN A 1 212 ? 10.711 -6.883 21.959 1.00 30.64 212 ASN A O 1
ATOM 1696 N N . LYS A 1 213 ? 12.707 -7.939 21.936 1.00 23.14 213 LYS A N 1
ATOM 1697 C CA . LYS A 1 213 ? 12.832 -7.752 23.386 1.00 23.33 213 LYS A CA 1
ATOM 1698 C C . LYS A 1 213 ? 13.292 -6.340 23.743 1.00 24.56 213 LYS A C 1
ATOM 1699 O O . LYS A 1 213 ? 12.796 -5.754 24.706 1.00 28.31 213 LYS A O 1
ATOM 1705 N N . CYS A 1 214 ? 14.223 -5.771 22.967 1.00 24.14 214 CYS A N 1
ATOM 1706 C CA . CYS A 1 214 ? 14.762 -4.436 23.199 1.00 25.86 214 CYS A CA 1
ATOM 1707 C C . CYS A 1 214 ? 13.986 -3.332 22.485 1.00 26.94 214 CYS A C 1
ATOM 1708 O O . CYS A 1 214 ? 14.210 -2.139 22.771 1.00 29.33 214 CYS A O 1
ATOM 1711 N N . GLY A 1 215 ? 13.124 -3.688 21.537 1.00 24.57 215 GLY A N 1
ATOM 1712 C CA . GLY A 1 215 ? 12.309 -2.697 20.840 1.00 29.63 215 GLY A CA 1
ATOM 1713 C C . GLY A 1 215 ? 13.032 -1.806 19.845 1.00 27.86 215 GLY A C 1
ATOM 1714 O O . GLY A 1 215 ? 12.505 -0.736 19.473 1.00 21.37 215 GLY A O 1
ATOM 1715 N N . ILE A 1 216 ? 14.235 -2.202 19.414 1.00 21.92 216 ILE A N 1
ATOM 1716 C CA . ILE A 1 216 ? 14.986 -1.434 18.429 1.00 23.96 216 ILE A CA 1
ATOM 1717 C C . ILE A 1 216 ? 14.266 -1.469 17.090 1.00 22.44 216 ILE A C 1
ATOM 1718 O O . ILE A 1 216 ? 13.803 -2.526 16.654 1.00 28.14 216 ILE A O 1
ATOM 1723 N N . LYS A 1 217 ? 14.176 -0.315 16.414 1.00 23.80 217 LYS A N 1
ATOM 1724 C CA . LYS A 1 217 ? 13.454 -0.316 15.150 1.00 23.04 217 LYS A CA 1
ATOM 1725 C C . LYS A 1 217 ? 14.342 -0.546 13.942 1.00 20.28 217 LYS A C 1
ATOM 1726 O O . LYS A 1 217 ? 13.812 -0.880 12.893 1.00 25.71 217 LYS A O 1
ATOM 1732 N N . LYS A 1 218 ? 15.667 -0.398 14.066 1.00 21.55 218 LYS A N 1
ATOM 1733 C CA . LYS A 1 218 ? 16.574 -0.552 12.932 1.00 22.63 218 LYS A CA 1
ATOM 1734 C C . LYS A 1 218 ? 17.919 -1.032 13.442 1.00 23.23 218 LYS A C 1
ATOM 1735 O O . LYS A 1 218 ? 18.437 -0.493 14.417 1.00 22.62 218 LYS A O 1
ATOM 1741 N N . ILE A 1 219 ? 18.490 -2.030 12.779 1.00 23.87 219 ILE A N 1
ATOM 1742 C CA . ILE A 1 219 ? 19.799 -2.547 13.147 1.00 24.83 219 ILE A CA 1
ATOM 1743 C C . ILE A 1 219 ? 20.724 -2.493 11.944 1.00 23.22 219 ILE A C 1
ATOM 1744 O O . ILE A 1 219 ? 20.339 -2.889 10.844 1.00 22.36 219 ILE A O 1
ATOM 1749 N N . LEU A 1 220 ? 21.964 -2.058 12.178 1.00 29.16 220 LEU A N 1
ATOM 1750 C CA . LEU A 1 220 ? 22.977 -1.901 11.136 1.00 26.31 220 LEU A CA 1
ATOM 1751 C C . LEU A 1 220 ? 24.114 -2.900 11.356 1.00 25.53 220 LEU A C 1
ATOM 1752 O O . LEU A 1 220 ? 24.561 -3.134 12.497 1.00 23.29 220 LEU A O 1
ATOM 1757 N N . ASN A 1 221 ? 24.551 -3.505 10.258 1.00 25.47 221 ASN A N 1
ATOM 1758 C CA . ASN A 1 221 ? 25.655 -4.453 10.257 1.00 29.58 221 ASN A CA 1
ATOM 1759 C C . ASN A 1 221 ? 26.806 -3.837 9.467 1.00 23.62 221 ASN A C 1
ATOM 1760 O O . ASN A 1 221 ? 26.672 -3.562 8.274 1.00 24.74 221 ASN A O 1
ATOM 1765 N N . GLY A 1 222 ? 27.941 -3.611 10.124 1.00 24.71 222 GLY A N 1
ATOM 1766 C CA . GLY A 1 222 ? 29.119 -3.117 9.447 1.00 26.99 222 GLY A CA 1
ATOM 1767 C C . GLY A 1 222 ? 30.252 -4.137 9.444 1.00 29.04 222 GLY A C 1
ATOM 1768 O O . GLY A 1 222 ? 30.196 -5.177 10.105 1.00 27.78 222 GLY A O 1
ATOM 1769 N N . SER A 1 223 ? 31.299 -3.805 8.690 1.00 27.54 223 SER A N 1
ATOM 1770 C CA . SER A 1 223 ? 32.476 -4.660 8.535 1.00 32.03 223 SER A CA 1
ATOM 1771 C C . SER A 1 223 ? 32.059 -6.098 8.246 1.00 29.22 223 SER A C 1
ATOM 1772 O O . SER A 1 223 ? 32.374 -7.021 9.003 1.00 29.93 223 SER A O 1
ATOM 1775 N N . ILE A 1 224 ? 31.279 -6.254 7.167 1.00 31.61 224 ILE A N 1
ATOM 1776 C CA . ILE A 1 224 ? 30.807 -7.572 6.723 1.00 29.33 224 ILE A CA 1
ATOM 1777 C C . ILE A 1 224 ? 31.947 -8.431 6.199 1.00 29.62 224 ILE A C 1
ATOM 1778 O O . ILE A 1 224 ? 31.791 -9.643 6.022 1.00 31.53 224 ILE A O 1
ATOM 1783 N N . LEU A 1 225 ? 33.098 -7.824 5.947 1.00 37.52 225 LEU A N 1
ATOM 1784 C CA . LEU A 1 225 ? 34.309 -8.571 5.676 1.00 35.39 225 LEU A CA 1
ATOM 1785 C C . LEU A 1 225 ? 35.300 -8.451 6.829 1.00 40.45 225 LEU A C 1
ATOM 1786 O O . LEU A 1 225 ? 36.485 -8.778 6.655 1.00 35.71 225 LEU A O 1
ATOM 1791 N N . SER A 1 226 ? 34.836 -7.995 8.007 1.00 33.10 226 SER A N 1
ATOM 1792 C CA . SER A 1 226 ? 35.607 -8.046 9.255 1.00 34.80 226 SER A CA 1
ATOM 1793 C C . SER A 1 226 ? 36.889 -7.222 9.138 1.00 41.56 226 SER A C 1
ATOM 1794 O O . SER A 1 226 ? 37.985 -7.671 9.499 1.00 42.83 226 SER A O 1
ATOM 1797 N N . MET A 1 227 ? 36.738 -5.998 8.630 1.00 37.70 227 MET A N 1
ATOM 1798 C CA . MET A 1 227 ? 37.855 -5.091 8.367 1.00 41.58 227 MET A CA 1
ATOM 1799 C C . MET A 1 227 ? 38.845 -5.728 7.383 1.00 43.13 227 MET A C 1
ATOM 1800 O O . MET A 1 227 ? 40.045 -5.832 7.644 1.00 46.40 227 MET A O 1
ATOM 1805 N N . SER A 1 228 ? 38.308 -6.138 6.223 1.00 41.60 228 SER A N 1
ATOM 1806 C CA . SER A 1 228 ? 39.067 -6.783 5.141 1.00 45.85 228 SER A CA 1
ATOM 1807 C C . SER A 1 228 ? 39.836 -8.027 5.595 1.00 44.97 228 SER A C 1
ATOM 1808 O O . SER A 1 228 ? 40.914 -8.333 5.086 1.00 48.13 228 SER A O 1
ATOM 1811 N N . LEU A 1 229 ? 39.262 -8.777 6.534 1.00 41.84 229 LEU A N 1
ATOM 1812 C CA . LEU A 1 229 ? 39.817 -10.075 6.904 1.00 44.06 229 LEU A CA 1
ATOM 1813 C C . LEU A 1 229 ? 39.249 -11.206 6.056 1.00 44.44 229 LEU A C 1
ATOM 1814 O O . LEU A 1 229 ? 39.948 -12.200 5.805 1.00 41.39 229 LEU A O 1
ATOM 1819 N N . LEU A 1 230 ? 37.992 -11.082 5.617 1.00 41.50 230 LEU A N 1
ATOM 1820 C CA . LEU A 1 230 ? 37.367 -12.064 4.728 1.00 42.49 230 LEU A CA 1
ATOM 1821 C C . LEU A 1 230 ? 37.739 -11.772 3.273 1.00 43.92 230 LEU A C 1
ATOM 1822 O O . LEU A 1 230 ? 36.893 -11.486 2.417 1.00 42.95 230 LEU A O 1
ATOM 1827 N N . ARG A 1 231 ? 39.035 -11.895 2.995 1.00 47.47 231 ARG A N 1
ATOM 1828 C CA . ARG A 1 231 ? 39.574 -11.500 1.702 1.00 53.71 231 ARG A CA 1
ATOM 1829 C C . ARG A 1 231 ? 40.871 -12.253 1.442 1.00 54.73 231 ARG A C 1
ATOM 1830 O O . ARG A 1 231 ? 41.683 -12.445 2.351 1.00 52.53 231 ARG A O 1
ATOM 1838 N N . SER A 1 232 ? 41.052 -12.676 0.188 1.00 55.81 232 SER A N 1
ATOM 1839 C CA . SER A 1 232 ? 42.241 -13.426 -0.193 1.00 55.70 232 SER A CA 1
ATOM 1840 C C . SER A 1 232 ? 43.525 -12.608 -0.059 1.00 63.37 232 SER A C 1
ATOM 1841 O O . SER A 1 232 ? 44.608 -13.193 0.086 1.00 67.28 232 SER A O 1
ATOM 1844 N N . GLY A 1 233 ? 43.436 -11.278 -0.071 1.00 57.33 233 GLY A N 1
ATOM 1845 C CA . GLY A 1 233 ? 44.635 -10.464 -0.186 1.00 62.08 233 GLY A CA 1
ATOM 1846 C C . GLY A 1 233 ? 45.562 -10.369 1.017 1.00 66.70 233 GLY A C 1
ATOM 1847 O O . GLY A 1 233 ? 46.545 -9.617 0.966 1.00 63.71 233 GLY A O 1
ATOM 1848 N N . LYS A 1 234 ? 45.291 -11.132 2.087 1.00 62.17 234 LYS A N 1
ATOM 1849 C CA . LYS A 1 234 ? 45.909 -10.884 3.391 1.00 60.50 234 LYS A CA 1
ATOM 1850 C C . LYS A 1 234 ? 45.847 -9.389 3.680 1.00 58.78 234 LYS A C 1
ATOM 1851 O O . LYS A 1 234 ? 46.810 -8.799 4.181 1.00 63.62 234 LYS A O 1
ATOM 1857 N N . THR A 1 235 ? 44.702 -8.783 3.362 1.00 55.16 235 THR A N 1
ATOM 1858 C CA . THR A 1 235 ? 44.533 -7.347 3.195 1.00 55.11 235 THR A CA 1
ATOM 1859 C C . THR A 1 235 ? 44.298 -6.611 4.515 1.00 53.92 235 THR A C 1
ATOM 1860 O O . THR A 1 235 ? 44.398 -5.374 4.543 1.00 54.04 235 THR A O 1
ATOM 1864 N N . HIS A 1 236 ? 44.038 -7.337 5.608 1.00 53.12 236 HIS A N 1
ATOM 1865 C CA . HIS A 1 236 ? 43.779 -6.705 6.899 1.00 53.96 236 HIS A CA 1
ATOM 1866 C C . HIS A 1 236 ? 44.961 -5.843 7.314 1.00 54.49 236 HIS A C 1
ATOM 1867 O O . HIS A 1 236 ? 46.124 -6.240 7.169 1.00 55.09 236 HIS A O 1
ATOM 1874 N N . ALA A 1 237 ? 44.661 -4.648 7.821 1.00 56.18 237 ALA A N 1
ATOM 1875 C CA . ALA A 1 237 ? 45.717 -3.783 8.331 1.00 56.77 237 ALA A CA 1
ATOM 1876 C C . ALA A 1 237 ? 46.252 -4.344 9.641 1.00 51.61 237 ALA A C 1
ATOM 1877 O O . ALA A 1 237 ? 47.049 -5.288 9.639 1.00 55.30 237 ALA A O 1
ATOM 1879 N N . PHE A 1 238 ? 45.833 -3.765 10.758 1.00 54.43 238 PHE A N 1
ATOM 1880 C CA . PHE A 1 238 ? 46.260 -4.205 12.079 1.00 54.65 238 PHE A CA 1
ATOM 1881 C C . PHE A 1 238 ? 45.052 -4.792 12.795 1.00 47.46 238 PHE A C 1
ATOM 1882 O O . PHE A 1 238 ? 44.486 -4.214 13.729 1.00 45.96 238 PHE A O 1
ATOM 1890 N N . HIS A 1 239 ? 44.677 -5.937 12.342 1.00 47.22 239 HIS A N 1
ATOM 1891 C CA . HIS A 1 239 ? 43.458 -6.586 12.764 1.00 40.25 239 HIS A CA 1
ATOM 1892 C C . HIS A 1 239 ? 43.654 -7.231 14.134 1.00 44.07 239 HIS A C 1
ATOM 1893 O O . HIS A 1 239 ? 44.710 -7.814 14.403 1.00 37.54 239 HIS A O 1
ATOM 1900 N N . PRO A 1 240 ? 42.656 -7.130 15.018 1.00 40.93 240 PRO A N 1
ATOM 1901 C CA . PRO A 1 240 ? 42.805 -7.671 16.376 1.00 39.79 240 PRO A CA 1
ATOM 1902 C C . PRO A 1 240 ? 42.570 -9.169 16.488 1.00 37.49 240 PRO A C 1
ATOM 1903 O O . PRO A 1 240 ? 42.843 -9.737 17.555 1.00 38.62 240 PRO A O 1
ATOM 1907 N N . ALA A 1 241 ? 42.068 -9.822 15.441 1.00 39.88 241 ALA A N 1
ATOM 1908 C CA . ALA A 1 241 ? 41.810 -11.256 15.494 1.00 36.91 241 ALA A CA 1
ATOM 1909 C C . ALA A 1 241 ? 43.068 -12.016 15.905 1.00 42.32 241 ALA A C 1
ATOM 1910 O O . ALA A 1 241 ? 44.186 -11.607 15.588 1.00 39.34 241 ALA A O 1
ATOM 1912 N N . SER A 1 242 ? 42.876 -13.121 16.637 1.00 41.20 242 SER A N 1
ATOM 1913 C CA . SER A 1 242 ? 43.982 -13.981 17.038 1.00 39.27 242 SER A CA 1
ATOM 1914 C C . SER A 1 242 ? 44.765 -14.463 15.820 1.00 40.53 242 SER A C 1
ATOM 1915 O O . SER A 1 242 ? 44.273 -14.457 14.691 1.00 39.11 242 SER A O 1
ATOM 1918 N N . VAL A 1 243 ? 46.007 -14.898 16.067 1.00 44.02 243 VAL A N 1
ATOM 1919 C CA . VAL A 1 243 ? 46.841 -15.404 14.974 1.00 45.25 243 VAL A CA 1
ATOM 1920 C C . VAL A 1 243 ? 46.239 -16.681 14.383 1.00 41.81 243 VAL A C 1
ATOM 1921 O O . VAL A 1 243 ? 46.296 -16.902 13.167 1.00 44.09 243 VAL A O 1
ATOM 1925 N N . GLU A 1 244 ? 45.644 -17.535 15.224 1.00 45.42 244 GLU A N 1
ATOM 1926 C CA . GLU A 1 244 ? 45.050 -18.773 14.718 1.00 42.68 244 GLU A CA 1
ATOM 1927 C C . GLU A 1 244 ? 43.866 -18.487 13.808 1.00 41.91 244 GLU A C 1
ATOM 1928 O O . GLU A 1 244 ? 43.678 -19.158 12.786 1.00 43.13 244 GLU A O 1
ATOM 1934 N N . LEU A 1 245 ? 43.046 -17.502 14.163 1.00 43.42 245 LEU A N 1
ATOM 1935 C CA . LEU A 1 245 ? 41.915 -17.193 13.302 1.00 40.29 245 LEU A CA 1
ATOM 1936 C C . LEU A 1 245 ? 42.387 -16.534 12.013 1.00 41.83 245 LEU A C 1
ATOM 1937 O O . LEU A 1 245 ? 41.905 -16.883 10.928 1.00 39.51 245 LEU A O 1
ATOM 1942 N N . LYS A 1 246 ? 43.346 -15.597 12.119 1.00 37.37 246 LYS A N 1
ATOM 1943 C CA . LYS A 1 246 ? 43.941 -14.966 10.942 1.00 40.63 246 LYS A CA 1
ATOM 1944 C C . LYS A 1 246 ? 44.529 -16.011 9.995 1.00 42.93 246 LYS A C 1
ATOM 1945 O O . LYS A 1 246 ? 44.266 -15.996 8.787 1.00 40.65 246 LYS A O 1
ATOM 1951 N N . ALA A 1 247 ? 45.351 -16.915 10.533 1.00 42.01 247 ALA A N 1
ATOM 1952 C CA . ALA A 1 247 ? 45.877 -18.017 9.733 1.00 43.26 247 ALA A CA 1
ATOM 1953 C C . ALA A 1 247 ? 44.748 -18.839 9.124 1.00 38.31 247 ALA A C 1
ATOM 1954 O O . ALA A 1 247 ? 44.752 -19.123 7.918 1.00 40.50 247 ALA A O 1
ATOM 1956 N N . LYS A 1 248 ? 43.759 -19.218 9.939 1.00 38.07 248 LYS A N 1
ATOM 1957 C CA . LYS A 1 248 ? 42.715 -20.095 9.419 1.00 39.01 248 LYS A CA 1
ATOM 1958 C C . LYS A 1 248 ? 41.937 -19.407 8.313 1.00 44.43 248 LYS A C 1
ATOM 1959 O O . LYS A 1 248 ? 41.577 -20.044 7.314 1.00 46.75 248 LYS A O 1
ATOM 1965 N N . VAL A 1 249 ? 41.688 -18.098 8.463 1.00 38.07 249 VAL A N 1
ATOM 1966 C CA . VAL A 1 249 ? 40.987 -17.352 7.423 1.00 44.08 249 VAL A CA 1
ATOM 1967 C C . VAL A 1 249 ? 41.800 -17.339 6.129 1.00 45.89 249 VAL A C 1
ATOM 1968 O O . VAL A 1 249 ? 41.271 -17.587 5.036 1.00 40.95 249 VAL A O 1
ATOM 1972 N N . ASP A 1 250 ? 43.093 -17.020 6.224 1.00 40.23 250 ASP A N 1
ATOM 1973 C CA . ASP A 1 250 ? 43.892 -16.959 5.001 1.00 47.06 250 ASP A CA 1
ATOM 1974 C C . ASP A 1 250 ? 44.122 -18.338 4.390 1.00 42.27 250 ASP A C 1
ATOM 1975 O O . ASP A 1 250 ? 44.230 -18.449 3.168 1.00 45.10 250 ASP A O 1
ATOM 1980 N N . GLU A 1 251 ? 44.228 -19.389 5.206 1.00 43.20 251 GLU A N 1
ATOM 1981 C CA . GLU A 1 251 ? 44.317 -20.732 4.638 1.00 46.13 251 GLU A CA 1
ATOM 1982 C C . GLU A 1 251 ? 43.102 -21.034 3.774 1.00 47.71 251 GLU A C 1
ATOM 1983 O O . GLU A 1 251 ? 43.231 -21.585 2.673 1.00 49.87 251 GLU A O 1
ATOM 1989 N N . VAL A 1 252 ? 41.913 -20.676 4.262 1.00 44.97 252 VAL A N 1
ATOM 1990 C CA . VAL A 1 252 ? 40.694 -20.860 3.490 1.00 41.69 252 VAL A CA 1
ATOM 1991 C C . VAL A 1 252 ? 40.711 -19.958 2.264 1.00 41.78 252 VAL A C 1
ATOM 1992 O O . VAL A 1 252 ? 40.354 -20.373 1.152 1.00 37.12 252 VAL A O 1
ATOM 1996 N N . ALA A 1 253 ? 41.158 -18.716 2.443 1.00 42.43 253 ALA A N 1
ATOM 1997 C CA . ALA A 1 253 ? 41.204 -17.777 1.333 1.00 45.14 253 ALA A CA 1
ATOM 1998 C C . ALA A 1 253 ? 42.071 -18.303 0.198 1.00 44.15 253 ALA A C 1
ATOM 1999 O O . ALA A 1 253 ? 41.726 -18.148 -0.978 1.00 43.21 253 ALA A O 1
ATOM 2001 N N . GLN A 1 254 ? 43.205 -18.923 0.526 1.00 46.37 254 GLN A N 1
ATOM 2002 C CA . GLN A 1 254 ? 44.052 -19.449 -0.533 1.00 49.75 254 GLN A CA 1
ATOM 2003 C C . GLN A 1 254 ? 43.528 -20.771 -1.057 1.00 50.86 254 GLN A C 1
ATOM 2004 O O . GLN A 1 254 ? 43.789 -21.114 -2.215 1.00 55.13 254 GLN A O 1
ATOM 2010 N N . ASP A 1 255 ? 42.793 -21.523 -0.231 1.00 51.44 255 ASP A N 1
ATOM 2011 C CA . ASP A 1 255 ? 42.158 -22.731 -0.741 1.00 48.15 255 ASP A CA 1
ATOM 2012 C C . ASP A 1 255 ? 41.172 -22.389 -1.852 1.00 50.07 255 ASP A C 1
ATOM 2013 O O . ASP A 1 255 ? 41.207 -22.991 -2.933 1.00 50.38 255 ASP A O 1
ATOM 2018 N N . LEU A 1 256 ? 40.289 -21.411 -1.604 1.00 45.36 256 LEU A N 1
ATOM 2019 C CA . LEU A 1 256 ? 39.259 -21.053 -2.576 1.00 45.15 256 LEU A CA 1
ATOM 2020 C C . LEU A 1 256 ? 39.861 -20.438 -3.829 1.00 46.48 256 LEU A C 1
ATOM 2021 O O . LEU A 1 256 ? 39.280 -20.547 -4.920 1.00 46.84 256 LEU A O 1
ATOM 2026 N N . LYS A 1 257 ? 41.011 -19.785 -3.689 1.00 43.80 257 LYS A N 1
ATOM 2027 C CA . LYS A 1 257 ? 41.722 -19.272 -4.850 1.00 49.17 257 LYS A CA 1
ATOM 2028 C C . LYS A 1 257 ? 42.294 -20.418 -5.683 1.00 48.18 257 LYS A C 1
ATOM 2029 O O . LYS A 1 257 ? 41.988 -20.543 -6.875 1.00 44.66 257 LYS A O 1
ATOM 2035 N N . LYS A 1 258 ? 43.097 -21.285 -5.058 1.00 50.33 258 LYS A N 1
ATOM 2036 C CA . LYS A 1 258 ? 43.720 -22.400 -5.769 1.00 50.91 258 LYS A CA 1
ATOM 2037 C C . LYS A 1 258 ? 42.674 -23.317 -6.386 1.00 49.24 258 LYS A C 1
ATOM 2038 O O . LYS A 1 258 ? 42.679 -23.567 -7.598 1.00 48.37 258 LYS A O 1
ATOM 2044 N N . THR A 1 259 ? 41.757 -23.818 -5.558 1.00 50.22 259 THR A N 1
ATOM 2045 C CA . THR A 1 259 ? 40.861 -24.889 -5.981 1.00 48.79 259 THR A CA 1
ATOM 2046 C C . THR A 1 259 ? 39.849 -24.392 -7.016 1.00 48.90 259 THR A C 1
ATOM 2047 O O . THR A 1 259 ? 39.670 -25.013 -8.071 1.00 49.57 259 THR A O 1
ATOM 2051 N N . SER A 1 260 ? 39.186 -23.266 -6.745 1.00 46.37 260 SER A N 1
ATOM 2052 C CA . SER A 1 260 ? 38.025 -22.866 -7.537 1.00 44.58 260 SER A CA 1
ATOM 2053 C C . SER A 1 260 ? 38.177 -21.495 -8.176 1.00 42.79 260 SER A C 1
ATOM 2054 O O . SER A 1 260 ? 37.205 -20.983 -8.747 1.00 44.10 260 SER A O 1
ATOM 2057 N N . ASN A 1 261 ? 39.361 -20.890 -8.080 1.00 43.51 261 ASN A N 1
ATOM 2058 C CA . ASN A 1 261 ? 39.601 -19.508 -8.506 1.00 47.13 261 ASN A CA 1
ATOM 2059 C C . ASN A 1 261 ? 38.523 -18.563 -7.957 1.00 46.28 261 ASN A C 1
ATOM 2060 O O . ASN A 1 261 ? 38.017 -17.684 -8.656 1.00 44.26 261 ASN A O 1
ATOM 2065 N N . ILE A 1 262 ? 38.144 -18.773 -6.694 1.00 45.25 262 ILE A N 1
ATOM 2066 C CA . ILE A 1 262 ? 37.158 -17.944 -6.007 1.00 45.40 262 ILE A CA 1
ATOM 2067 C C . ILE A 1 262 ? 37.870 -16.955 -5.097 1.00 36.75 262 ILE A C 1
ATOM 2068 O O . ILE A 1 262 ? 38.813 -17.312 -4.378 1.00 40.57 262 ILE A O 1
ATOM 2073 N N . GLU A 1 263 ? 37.422 -15.707 -5.134 1.00 38.75 263 GLU A N 1
ATOM 2074 C CA . GLU A 1 263 ? 37.816 -14.709 -4.152 1.00 42.92 263 GLU A CA 1
ATOM 2075 C C . GLU A 1 263 ? 36.857 -14.796 -2.968 1.00 37.72 263 GLU A C 1
ATOM 2076 O O . GLU A 1 263 ? 35.646 -14.662 -3.151 1.00 38.56 263 GLU A O 1
ATOM 2082 N N . LEU A 1 264 ? 37.393 -15.026 -1.763 1.00 40.76 264 LEU A N 1
ATOM 2083 C CA . LEU A 1 264 ? 36.539 -15.208 -0.581 1.00 42.15 264 LEU A CA 1
ATOM 2084 C C . LEU A 1 264 ? 35.520 -14.076 -0.434 1.00 44.84 264 LEU A C 1
ATOM 2085 O O . LEU A 1 264 ? 34.355 -14.321 -0.091 1.00 35.26 264 LEU A O 1
ATOM 2090 N N . ALA A 1 265 ? 35.936 -12.830 -0.726 1.00 39.53 265 ALA A N 1
ATOM 2091 C CA . ALA A 1 265 ? 35.102 -11.669 -0.423 1.00 41.68 265 ALA A CA 1
ATOM 2092 C C . ALA A 1 265 ? 33.785 -11.682 -1.189 1.00 39.59 265 ALA A C 1
ATOM 2093 O O . ALA A 1 265 ? 32.793 -11.117 -0.716 1.00 36.73 265 ALA A O 1
ATOM 2095 N N . GLU A 1 266 ? 33.756 -12.284 -2.378 1.00 37.20 266 GLU A N 1
ATOM 2096 C CA . GLU A 1 266 ? 32.483 -12.304 -3.120 1.00 37.73 266 GLU A CA 1
ATOM 2097 C C . GLU A 1 266 ? 31.440 -13.201 -2.428 1.00 37.40 266 GLU A C 1
ATOM 2098 O O . GLU A 1 266 ? 30.385 -12.690 -2.065 1.00 36.76 266 GLU A O 1
ATOM 2104 N N . PRO A 1 267 ? 31.701 -14.499 -2.221 1.00 39.50 267 PRO A N 1
ATOM 2105 C CA . PRO A 1 267 ? 30.700 -15.275 -1.458 1.00 36.40 267 PRO A CA 1
ATOM 2106 C C . PRO A 1 267 ? 30.481 -14.733 -0.056 1.00 38.22 267 PRO A C 1
ATOM 2107 O O . PRO A 1 267 ? 29.346 -14.791 0.444 1.00 26.59 267 PRO A O 1
ATOM 2111 N N . ALA A 1 268 ? 31.524 -14.189 0.587 1.00 33.13 268 ALA A N 1
ATOM 2112 C CA . ALA A 1 268 ? 31.342 -13.641 1.929 1.00 30.35 268 ALA A CA 1
ATOM 2113 C C . ALA A 1 268 ? 30.399 -12.437 1.908 1.00 34.54 268 ALA A C 1
ATOM 2114 O O . ALA A 1 268 ? 29.486 -12.345 2.734 1.00 33.03 268 ALA A O 1
ATOM 2116 N N . THR A 1 269 ? 30.570 -11.537 0.931 1.00 31.40 269 THR A N 1
ATOM 2117 C CA . THR A 1 269 ? 29.680 -10.381 0.803 1.00 33.67 269 THR A CA 1
ATOM 2118 C C . THR A 1 269 ? 28.247 -10.817 0.473 1.00 33.63 269 THR A C 1
ATOM 2119 O O . THR A 1 269 ? 27.283 -10.295 1.047 1.00 32.16 269 THR A O 1
ATOM 2123 N N . ARG A 1 270 ? 28.089 -11.772 -0.449 1.00 34.81 270 ARG A N 1
ATOM 2124 C CA . ARG A 1 270 ? 26.762 -12.303 -0.766 1.00 33.35 270 ARG A CA 1
ATOM 2125 C C . ARG A 1 270 ? 26.129 -13.005 0.437 1.00 27.92 270 ARG A C 1
ATOM 2126 O O . ARG A 1 270 ? 24.919 -12.897 0.654 1.00 30.74 270 ARG A O 1
ATOM 2134 N N . PHE A 1 271 ? 26.930 -13.713 1.242 1.00 32.31 271 PHE A N 1
ATOM 2135 C CA . PHE A 1 271 ? 26.408 -14.347 2.459 1.00 31.91 271 PHE A CA 1
ATOM 2136 C C . PHE A 1 271 ? 25.892 -13.312 3.464 1.00 30.99 271 PHE A C 1
ATOM 2137 O O . PHE A 1 271 ? 24.814 -13.478 4.053 1.00 28.91 271 PHE A O 1
ATOM 2145 N N . ALA A 1 272 ? 26.665 -12.250 3.704 1.00 26.48 272 ALA A N 1
ATOM 2146 C CA . ALA A 1 272 ? 26.192 -11.214 4.623 1.00 32.17 272 ALA A CA 1
ATOM 2147 C C . ALA A 1 272 ? 24.891 -10.579 4.134 1.00 28.47 272 ALA A C 1
ATOM 2148 O O . ALA A 1 272 ? 23.951 -10.408 4.919 1.00 25.99 272 ALA A O 1
ATOM 2150 N N . MET A 1 273 ? 24.798 -10.269 2.834 1.00 33.56 273 MET A N 1
ATOM 2151 C CA . MET A 1 273 ? 23.659 -9.484 2.370 1.00 29.66 273 MET A CA 1
ATOM 2152 C C . MET A 1 273 ? 22.383 -10.320 2.409 1.00 30.88 273 MET A C 1
ATOM 2153 O O . MET A 1 273 ? 21.304 -9.803 2.742 1.00 25.16 273 MET A O 1
ATOM 2158 N N . LYS A 1 274 ? 22.497 -11.626 2.106 1.00 29.09 274 LYS A N 1
ATOM 2159 C CA . LYS A 1 274 ? 21.320 -12.479 2.070 1.00 29.96 274 LYS A CA 1
ATOM 2160 C C . LYS A 1 274 ? 20.855 -12.840 3.471 1.00 27.07 274 LYS A C 1
ATOM 2161 O O . LYS A 1 274 ? 19.657 -12.812 3.762 1.00 25.21 274 LYS A O 1
ATOM 2167 N N . ARG A 1 275 ? 21.779 -13.216 4.344 1.00 24.88 275 ARG A N 1
ATOM 2168 C CA . ARG A 1 275 ? 21.355 -13.592 5.680 1.00 29.45 275 ARG A CA 1
ATOM 2169 C C . ARG A 1 275 ? 20.763 -12.405 6.431 1.00 30.92 275 ARG A C 1
ATOM 2170 O O . ARG A 1 275 ? 19.793 -12.585 7.169 1.00 28.53 275 ARG A O 1
ATOM 2178 N N . TRP A 1 276 ? 21.286 -11.194 6.210 1.00 26.56 276 TRP A N 1
ATOM 2179 C CA . TRP A 1 276 ? 20.929 -10.017 7.017 1.00 29.27 276 TRP A CA 1
ATOM 2180 C C . TRP A 1 276 ? 19.786 -9.207 6.411 1.00 28.96 276 TRP A C 1
ATOM 2181 O O . TRP A 1 276 ? 18.752 -9.007 7.056 1.00 27.22 276 TRP A O 1
ATOM 2192 N N . LEU A 1 277 ? 19.958 -8.724 5.179 1.00 26.47 277 LEU A N 1
ATOM 2193 C CA . LEU A 1 277 ? 18.973 -7.820 4.584 1.00 21.23 277 LEU A CA 1
ATOM 2194 C C . LEU A 1 277 ? 17.694 -8.542 4.166 1.00 32.47 277 LEU A C 1
ATOM 2195 O O . LEU A 1 277 ? 16.658 -7.892 3.990 1.00 26.32 277 LEU A O 1
ATOM 2200 N N . PHE A 1 278 ? 17.742 -9.871 4.016 1.00 33.46 278 PHE A N 1
ATOM 2201 C CA . PHE A 1 278 ? 16.621 -10.630 3.477 1.00 31.22 278 PHE A CA 1
ATOM 2202 C C . PHE A 1 278 ? 16.128 -11.712 4.428 1.00 28.91 278 PHE A C 1
ATOM 2203 O O . PHE A 1 278 ? 14.949 -11.712 4.787 1.00 34.12 278 PHE A O 1
ATOM 2211 N N . GLN A 1 279 ? 16.988 -12.645 4.831 1.00 31.91 279 GLN A N 1
ATOM 2212 C CA . GLN A 1 279 ? 16.629 -13.839 5.592 1.00 32.05 279 GLN A CA 1
ATOM 2213 C C . GLN A 1 279 ? 16.384 -13.573 7.076 1.00 30.82 279 GLN A C 1
ATOM 2214 O O . GLN A 1 279 ? 16.159 -14.529 7.819 1.00 26.15 279 GLN A O 1
ATOM 2220 N N . THR A 1 280 ? 16.395 -12.310 7.507 1.00 27.24 280 THR A N 1
ATOM 2221 C CA . THR A 1 280 ? 15.905 -11.947 8.832 1.00 29.93 280 THR A CA 1
ATOM 2222 C C . THR A 1 280 ? 14.384 -11.880 8.883 1.00 28.52 280 THR A C 1
ATOM 2223 O O . THR A 1 280 ? 13.829 -11.654 9.951 1.00 27.40 280 THR A O 1
ATOM 2227 N N . GLN A 1 281 ? 13.708 -12.057 7.763 1.00 27.32 281 GLN A N 1
ATOM 2228 C CA . GLN A 1 281 ? 12.255 -12.109 7.713 1.00 33.56 281 GLN A CA 1
ATOM 2229 C C . GLN A 1 281 ? 11.893 -13.284 6.814 1.00 36.90 281 GLN A C 1
ATOM 2230 O O . GLN A 1 281 ? 12.737 -13.755 6.044 1.00 28.66 281 GLN A O 1
ATOM 2236 N N . PRO A 1 282 ? 10.659 -13.795 6.910 1.00 31.98 282 PRO A N 1
ATOM 2237 C CA . PRO A 1 282 ? 10.255 -14.889 6.009 1.00 36.78 282 PRO A CA 1
ATOM 2238 C C . PRO A 1 282 ? 10.439 -14.471 4.561 1.00 35.27 282 PRO A C 1
ATOM 2239 O O . PRO A 1 282 ? 10.261 -13.304 4.219 1.00 35.36 282 PRO A O 1
ATOM 2243 N N . GLN A 1 283 ? 10.794 -15.429 3.707 1.00 35.41 283 GLN A N 1
ATOM 2244 C CA . GLN A 1 283 ? 10.910 -15.176 2.278 1.00 36.91 283 GLN A CA 1
ATOM 2245 C C . GLN A 1 283 ? 10.213 -16.283 1.492 1.00 37.52 283 GLN A C 1
ATOM 2246 O O . GLN A 1 283 ? 9.835 -17.329 2.028 1.00 41.77 283 GLN A O 1
ATOM 2252 N N . LYS A 1 284 ? 10.076 -16.057 0.190 1.00 41.87 284 LYS A N 1
ATOM 2253 C CA . LYS A 1 284 ? 9.699 -17.120 -0.733 1.00 38.12 284 LYS A CA 1
ATOM 2254 C C . LYS A 1 284 ? 10.757 -17.246 -1.819 1.00 44.49 284 LYS A C 1
ATOM 2255 O O . LYS A 1 284 ? 11.947 -17.030 -1.555 1.00 37.92 284 LYS A O 1
ATOM 2261 N N . ASP A 1 285 ? 10.350 -17.599 -3.038 1.00 43.77 285 ASP A N 1
ATOM 2262 C CA . ASP A 1 285 ? 11.338 -17.625 -4.106 1.00 43.36 285 ASP A CA 1
ATOM 2263 C C . ASP A 1 285 ? 11.660 -16.205 -4.577 1.00 45.06 285 ASP A C 1
ATOM 2264 O O . ASP A 1 285 ? 10.800 -15.321 -4.527 1.00 39.17 285 ASP A O 1
ATOM 2269 N N . PRO A 1 286 ? 12.895 -15.975 -5.037 1.00 44.94 286 PRO A N 1
ATOM 2270 C CA . PRO A 1 286 ? 13.259 -14.706 -5.656 1.00 40.71 286 PRO A CA 1
ATOM 2271 C C . PRO A 1 286 ? 12.151 -14.163 -6.541 1.00 40.75 286 PRO A C 1
ATOM 2272 O O . PRO A 1 286 ? 11.434 -14.930 -7.196 1.00 45.72 286 PRO A O 1
ATOM 2276 N N . PRO A 1 287 ? 11.994 -12.842 -6.611 1.00 37.78 287 PRO A N 1
ATOM 2277 C CA . PRO A 1 287 ? 12.868 -11.812 -6.036 1.00 40.33 287 PRO A CA 1
ATOM 2278 C C . PRO A 1 287 ? 12.635 -11.642 -4.532 1.00 42.93 287 PRO A C 1
ATOM 2279 O O . PRO A 1 287 ? 11.506 -11.465 -4.058 1.00 39.72 287 PRO A O 1
ATOM 2283 N N . LEU A 1 288 ? 13.716 -11.732 -3.760 1.00 36.40 288 LEU A N 1
ATOM 2284 C CA . LEU A 1 288 ? 13.609 -11.635 -2.315 1.00 40.04 288 LEU A CA 1
ATOM 2285 C C . LEU A 1 288 ? 13.207 -10.214 -1.905 1.00 36.34 288 LEU A C 1
ATOM 2286 O O . LEU A 1 288 ? 13.469 -9.232 -2.615 1.00 33.32 288 LEU A O 1
ATOM 2291 N N . LYS A 1 289 ? 12.569 -10.112 -0.739 1.00 36.18 289 LYS A N 1
ATOM 2292 C CA . LYS A 1 289 ? 11.995 -8.858 -0.248 1.00 40.44 289 LYS A CA 1
ATOM 2293 C C . LYS A 1 289 ? 12.881 -8.337 0.888 1.00 31.06 289 LYS A C 1
ATOM 2294 O O . LYS A 1 289 ? 13.125 -9.051 1.864 1.00 28.12 289 LYS A O 1
ATOM 2300 N N . TRP A 1 290 ? 13.402 -7.126 0.740 1.00 28.49 290 TRP A N 1
ATOM 2301 C CA . TRP A 1 290 ? 14.337 -6.604 1.729 1.00 30.02 290 TRP A CA 1
ATOM 2302 C C . TRP A 1 290 ? 13.615 -6.290 3.047 1.00 31.64 290 TRP A C 1
ATOM 2303 O O . TRP A 1 290 ? 12.555 -5.655 3.047 1.00 29.25 290 TRP A O 1
ATOM 2314 N N . ASN A 1 291 ? 14.181 -6.771 4.165 1.00 26.87 291 ASN A N 1
ATOM 2315 C CA . ASN A 1 291 ? 13.672 -6.484 5.514 1.00 30.47 291 ASN A CA 1
ATOM 2316 C C . ASN A 1 291 ? 14.138 -5.100 5.950 1.00 26.68 291 ASN A C 1
ATOM 2317 O O . ASN A 1 291 ? 15.303 -4.928 6.320 1.00 24.66 291 ASN A O 1
ATOM 2322 N N . GLN A 1 292 ? 13.215 -4.124 5.941 1.00 27.36 292 GLN A N 1
ATOM 2323 C CA . GLN A 1 292 ? 13.567 -2.715 6.161 1.00 29.11 292 GLN A CA 1
ATOM 2324 C C . GLN A 1 292 ? 14.078 -2.416 7.567 1.00 24.95 292 GLN A C 1
ATOM 2325 O O . GLN A 1 292 ? 14.571 -1.303 7.800 1.00 21.54 292 GLN A O 1
ATOM 2331 N N . ARG A 1 293 ? 13.970 -3.350 8.508 1.00 20.77 293 ARG A N 1
ATOM 2332 C CA . ARG A 1 293 ? 14.545 -3.107 9.819 1.00 23.04 293 ARG A CA 1
ATOM 2333 C C . ARG A 1 293 ? 16.059 -3.343 9.834 1.00 19.55 293 ARG A C 1
ATOM 2334 O O . ARG A 1 293 ? 16.656 -3.291 10.908 1.00 21.66 293 ARG A O 1
ATOM 2342 N N . THR A 1 294 ? 16.678 -3.560 8.673 1.00 20.85 294 THR A N 1
ATOM 2343 C CA . THR A 1 294 ? 18.103 -3.905 8.577 1.00 21.18 294 THR A CA 1
ATOM 2344 C C . THR A 1 294 ? 18.803 -3.055 7.532 1.00 17.37 294 THR A C 1
ATOM 2345 O O . THR A 1 294 ? 18.182 -2.594 6.590 1.00 22.16 294 THR A O 1
ATOM 2349 N N . SER A 1 295 ? 20.114 -2.854 7.713 1.00 20.81 295 SER A N 1
ATOM 2350 C CA . SER A 1 295 ? 20.939 -2.148 6.734 1.00 20.62 295 SER A CA 1
ATOM 2351 C C . SER A 1 295 ? 22.387 -2.566 6.957 1.00 18.29 295 SER A C 1
ATOM 2352 O O . SER A 1 295 ? 22.752 -3.044 8.040 1.00 22.18 295 SER A O 1
ATOM 2355 N N . ILE A 1 296 ? 23.208 -2.344 5.937 1.00 23.66 296 ILE A N 1
ATOM 2356 C CA . ILE A 1 296 ? 24.634 -2.670 5.989 1.00 28.30 296 ILE A CA 1
ATOM 2357 C C . ILE A 1 296 ? 25.434 -1.412 5.665 1.00 25.02 296 ILE A C 1
ATOM 2358 O O . ILE A 1 296 ? 25.143 -0.721 4.688 1.00 25.42 296 ILE A O 1
ATOM 2363 N N . VAL A 1 297 ? 26.453 -1.139 6.477 1.00 28.26 297 VAL A N 1
ATOM 2364 C CA . VAL A 1 297 ? 27.384 -0.042 6.259 1.00 28.57 297 VAL A CA 1
ATOM 2365 C C . VAL A 1 297 ? 28.579 -0.617 5.523 1.00 28.09 297 VAL A C 1
ATOM 2366 O O . VAL A 1 297 ? 29.349 -1.390 6.099 1.00 28.65 297 VAL A O 1
ATOM 2370 N N . LEU A 1 298 ? 28.743 -0.246 4.258 1.00 27.55 298 LEU A N 1
ATOM 2371 C CA . LEU A 1 298 ? 29.909 -0.690 3.516 1.00 31.80 298 LEU A CA 1
ATOM 2372 C C . LEU A 1 298 ? 30.574 0.499 2.839 1.00 33.47 298 LEU A C 1
ATOM 2373 O O . LEU A 1 298 ? 29.912 1.435 2.389 1.00 30.78 298 LEU A O 1
ATOM 2378 N N . GLY A 1 299 ? 31.902 0.469 2.808 1.00 36.15 299 GLY A N 1
ATOM 2379 C CA . GLY A 1 299 ? 32.644 1.508 2.114 1.00 39.80 299 GLY A CA 1
ATOM 2380 C C . GLY A 1 299 ? 32.543 1.320 0.609 1.00 36.00 299 GLY A C 1
ATOM 2381 O O . GLY A 1 299 ? 32.563 0.204 0.100 1.00 36.72 299 GLY A O 1
ATOM 2382 N N . VAL A 1 300 ? 32.414 2.436 -0.103 1.00 39.19 300 VAL A N 1
ATOM 2383 C CA . VAL A 1 300 ? 32.396 2.420 -1.559 1.00 43.82 300 VAL A CA 1
ATOM 2384 C C . VAL A 1 300 ? 33.162 3.623 -2.088 1.00 46.66 300 VAL A C 1
ATOM 2385 O O . VAL A 1 300 ? 32.567 4.543 -2.659 1.00 51.83 300 VAL A O 1
ATOM 2389 N N . SER A 1 301 ? 34.488 3.610 -1.945 1.00 46.26 301 SER A N 1
ATOM 2390 C CA . SER A 1 301 ? 35.291 4.747 -2.391 1.00 48.53 301 SER A CA 1
ATOM 2391 C C . SER A 1 301 ? 35.590 4.752 -3.895 1.00 48.60 301 SER A C 1
ATOM 2392 O O . SER A 1 301 ? 36.153 5.743 -4.384 1.00 46.62 301 SER A O 1
ATOM 2395 N N . THR A 1 302 ? 35.244 3.690 -4.643 1.00 43.55 302 THR A N 1
ATOM 2396 C CA . THR A 1 302 ? 35.385 3.680 -6.098 1.00 40.05 302 THR A CA 1
ATOM 2397 C C . THR A 1 302 ? 34.114 3.136 -6.740 1.00 42.09 302 THR A C 1
ATOM 2398 O O . THR A 1 302 ? 33.377 2.362 -6.124 1.00 41.10 302 THR A O 1
ATOM 2402 N N . VAL A 1 303 ? 33.883 3.514 -8.006 1.00 40.30 303 VAL A N 1
ATOM 2403 C CA . VAL A 1 303 ? 32.736 2.996 -8.754 1.00 39.59 303 VAL A CA 1
ATOM 2404 C C . VAL A 1 303 ? 32.813 1.477 -8.870 1.00 42.50 303 VAL A C 1
ATOM 2405 O O . VAL A 1 303 ? 31.790 0.778 -8.821 1.00 41.09 303 VAL A O 1
ATOM 2409 N N . GLU A 1 304 ? 34.026 0.940 -9.026 1.00 45.89 304 GLU A N 1
ATOM 2410 C CA . GLU A 1 304 ? 34.212 -0.509 -9.029 1.00 44.94 304 GLU A CA 1
ATOM 2411 C C . GLU A 1 304 ? 33.645 -1.136 -7.754 1.00 40.52 304 GLU A C 1
ATOM 2412 O O . GLU A 1 304 ? 32.865 -2.093 -7.815 1.00 42.75 304 GLU A O 1
ATOM 2418 N N . GLU A 1 305 ? 34.008 -0.595 -6.584 1.00 40.02 305 GLU A N 1
ATOM 2419 C CA . GLU A 1 305 ? 33.434 -1.091 -5.333 1.00 37.13 305 GLU A CA 1
ATOM 2420 C C . GLU A 1 305 ? 31.919 -0.885 -5.304 1.00 37.12 305 GLU A C 1
ATOM 2421 O O . GLU A 1 305 ? 31.163 -1.794 -4.940 1.00 31.40 305 GLU A O 1
ATOM 2427 N N . LEU A 1 306 ? 31.457 0.301 -5.703 1.00 36.00 306 LEU A N 1
ATOM 2428 C CA . LEU A 1 306 ? 30.021 0.551 -5.741 1.00 35.68 306 LEU A CA 1
ATOM 2429 C C . LEU A 1 306 ? 29.313 -0.503 -6.585 1.00 41.66 306 LEU A C 1
ATOM 2430 O O . LEU A 1 306 ? 28.368 -1.159 -6.121 1.00 35.19 306 LEU A O 1
ATOM 2435 N N . ASN A 1 307 ? 29.792 -0.700 -7.827 1.00 34.60 307 ASN A N 1
ATOM 2436 C CA . ASN A 1 307 ? 29.136 -1.605 -8.760 1.00 35.93 307 ASN A CA 1
ATOM 2437 C C . ASN A 1 307 ? 29.199 -3.043 -8.267 1.00 33.25 307 ASN A C 1
ATOM 2438 O O . ASN A 1 307 ? 28.180 -3.738 -8.235 1.00 34.01 307 ASN A O 1
ATOM 2443 N N . SER A 1 308 ? 30.386 -3.489 -7.849 1.00 36.66 308 SER A N 1
ATOM 2444 C CA . SER A 1 308 ? 30.530 -4.782 -7.182 1.00 33.35 308 SER A CA 1
ATOM 2445 C C . SER A 1 308 ? 29.495 -4.957 -6.070 1.00 38.03 308 SER A C 1
ATOM 2446 O O . SER A 1 308 ? 28.822 -5.990 -5.989 1.00 34.26 308 SER A O 1
ATOM 2449 N N . ALA A 1 309 ? 29.330 -3.935 -5.223 1.00 33.02 309 ALA A N 1
ATOM 2450 C CA . ALA A 1 309 ? 28.324 -4.004 -4.161 1.00 36.62 309 ALA A CA 1
ATOM 2451 C C . ALA A 1 309 ? 26.921 -4.152 -4.739 1.00 32.26 309 ALA A C 1
ATOM 2452 O O . ALA A 1 309 ? 26.141 -5.010 -4.307 1.00 28.63 309 ALA A O 1
ATOM 2454 N N . LEU A 1 310 ? 26.586 -3.290 -5.702 1.00 27.32 310 LEU A N 1
ATOM 2455 C CA . LEU A 1 310 ? 25.293 -3.322 -6.371 1.00 32.51 310 LEU A CA 1
ATOM 2456 C C . LEU A 1 310 ? 25.056 -4.681 -7.016 1.00 35.90 310 LEU A C 1
ATOM 2457 O O . LEU A 1 310 ? 23.935 -5.207 -6.975 1.00 39.01 310 LEU A O 1
ATOM 2462 N N . LYS A 1 311 ? 26.120 -5.278 -7.585 1.00 38.86 311 LYS A N 1
ATOM 2463 C CA . LYS A 1 311 ? 26.025 -6.590 -8.235 1.00 40.00 311 LYS A CA 1
ATOM 2464 C C . LYS A 1 311 ? 25.718 -7.681 -7.226 1.00 35.81 311 LYS A C 1
ATOM 2465 O O . LYS A 1 311 ? 24.805 -8.493 -7.431 1.00 38.93 311 LYS A O 1
ATOM 2471 N N . SER A 1 312 ? 26.470 -7.715 -6.122 1.00 36.51 312 SER A N 1
ATOM 2472 C CA . SER A 1 312 ? 26.236 -8.738 -5.114 1.00 37.02 312 SER A CA 1
ATOM 2473 C C . SER A 1 312 ? 24.831 -8.609 -4.522 1.00 35.42 312 SER A C 1
ATOM 2474 O O . SER A 1 312 ? 24.172 -9.617 -4.254 1.00 34.47 312 SER A O 1
ATOM 2477 N N . TYR A 1 313 ? 24.343 -7.377 -4.357 1.00 33.81 313 TYR A N 1
ATOM 2478 C CA . TYR A 1 313 ? 22.963 -7.177 -3.919 1.00 31.58 313 TYR A CA 1
ATOM 2479 C C . TYR A 1 313 ? 21.959 -7.768 -4.907 1.00 35.33 313 TYR A C 1
ATOM 2480 O O . TYR A 1 313 ? 21.028 -8.477 -4.503 1.00 35.53 313 TYR A O 1
ATOM 2489 N N . ALA A 1 314 ? 22.127 -7.477 -6.207 1.00 35.68 314 ALA A N 1
ATOM 2490 C CA . ALA A 1 314 ? 21.182 -7.952 -7.218 1.00 37.13 314 ALA A CA 1
ATOM 2491 C C . ALA A 1 314 ? 21.147 -9.479 -7.278 1.00 32.79 314 ALA A C 1
ATOM 2492 O O . ALA A 1 314 ? 20.065 -10.087 -7.393 1.00 31.78 314 ALA A O 1
ATOM 2494 N N . ASP A 1 315 ? 22.319 -10.107 -7.156 1.00 32.75 315 ASP A N 1
ATOM 2495 C CA . ASP A 1 315 ? 22.446 -11.564 -7.226 1.00 37.82 315 ASP A CA 1
ATOM 2496 C C . ASP A 1 315 ? 21.664 -12.240 -6.111 1.00 39.91 315 ASP A C 1
ATOM 2497 O O . ASP A 1 315 ? 20.760 -13.051 -6.361 1.00 44.49 315 ASP A O 1
ATOM 2502 N N . VAL A 1 316 ? 22.031 -11.927 -4.864 1.00 33.46 316 VAL A N 1
ATOM 2503 C CA . VAL A 1 316 ? 21.346 -12.449 -3.684 1.00 34.43 316 VAL A CA 1
ATOM 2504 C C . VAL A 1 316 ? 19.836 -12.218 -3.750 1.00 32.88 316 VAL A C 1
ATOM 2505 O O . VAL A 1 316 ? 19.038 -13.083 -3.352 1.00 40.30 316 VAL A O 1
ATOM 2509 N N . LYS A 1 317 ? 19.420 -11.075 -4.286 1.00 35.38 317 LYS A N 1
ATOM 2510 C CA . LYS A 1 317 ? 18.003 -10.727 -4.317 1.00 36.48 317 LYS A CA 1
ATOM 2511 C C . LYS A 1 317 ? 17.227 -11.482 -5.398 1.00 37.04 317 LYS A C 1
ATOM 2512 O O . LYS A 1 317 ? 16.054 -11.829 -5.191 1.00 36.68 317 LYS A O 1
ATOM 2518 N N . GLU A 1 318 ? 17.835 -11.780 -6.539 1.00 35.58 318 GLU A N 1
ATOM 2519 C CA . GLU A 1 318 ? 17.044 -12.356 -7.620 1.00 36.51 318 GLU A CA 1
ATOM 2520 C C . GLU A 1 318 ? 17.543 -13.669 -8.197 1.00 38.58 318 GLU A C 1
ATOM 2521 O O . GLU A 1 318 ? 16.800 -14.280 -8.966 1.00 42.93 318 GLU A O 1
ATOM 2527 N N . LYS A 1 319 ? 18.741 -14.139 -7.855 1.00 38.12 319 LYS A N 1
ATOM 2528 C CA . LYS A 1 319 ? 19.234 -15.400 -8.402 1.00 39.98 319 LYS A CA 1
ATOM 2529 C C . LYS A 1 319 ? 19.014 -16.540 -7.415 1.00 40.38 319 LYS A C 1
ATOM 2530 O O . LYS A 1 319 ? 18.870 -16.324 -6.211 1.00 41.30 319 LYS A O 1
ATOM 2536 N N . ASP A 1 320 ? 19.017 -17.775 -7.937 1.00 43.25 320 ASP A N 1
ATOM 2537 C CA . ASP A 1 320 ? 18.506 -18.901 -7.149 1.00 45.18 320 ASP A CA 1
ATOM 2538 C C . ASP A 1 320 ? 19.351 -19.162 -5.904 1.00 44.64 320 ASP A C 1
ATOM 2539 O O . ASP A 1 320 ? 18.807 -19.431 -4.825 1.00 53.99 320 ASP A O 1
ATOM 2544 N N . GLY A 1 321 ? 20.672 -19.092 -6.015 1.00 46.10 321 GLY A N 1
ATOM 2545 C CA . GLY A 1 321 ? 21.472 -19.196 -4.797 1.00 49.06 321 GLY A CA 1
ATOM 2546 C C . GLY A 1 321 ? 21.507 -20.565 -4.149 1.00 46.60 321 GLY A C 1
ATOM 2547 O O . GLY A 1 321 ? 21.943 -20.692 -2.994 1.00 45.42 321 GLY A O 1
ATOM 2548 N N . ALA A 1 322 ? 21.055 -21.603 -4.859 1.00 45.58 322 ALA A N 1
ATOM 2549 C CA . ALA A 1 322 ? 21.255 -22.965 -4.382 1.00 44.22 322 ALA A CA 1
ATOM 2550 C C . ALA A 1 322 ? 22.739 -23.315 -4.345 1.00 41.52 322 ALA A C 1
ATOM 2551 O O . ALA A 1 322 ? 23.207 -23.957 -3.398 1.00 40.62 322 ALA A O 1
ATOM 2553 N N . GLU A 1 323 ? 23.490 -22.899 -5.372 1.00 41.57 323 GLU A N 1
ATOM 2554 C CA . GLU A 1 323 ? 24.925 -23.169 -5.408 1.00 47.46 323 GLU A CA 1
ATOM 2555 C C . GLU A 1 323 ? 25.656 -22.326 -4.370 1.00 46.41 323 GLU A C 1
ATOM 2556 O O . GLU A 1 323 ? 26.592 -22.807 -3.716 1.00 45.64 323 GLU A O 1
ATOM 2562 N N . ASP A 1 324 ? 25.231 -21.070 -4.203 1.00 43.98 324 ASP A N 1
ATOM 2563 C CA . ASP A 1 324 ? 25.691 -20.250 -3.082 1.00 43.14 324 ASP A CA 1
ATOM 2564 C C . ASP A 1 324 ? 25.568 -20.989 -1.757 1.00 41.00 324 ASP A C 1
ATOM 2565 O O . ASP A 1 324 ? 26.512 -21.010 -0.958 1.00 40.50 324 ASP A O 1
ATOM 2570 N N . GLU A 1 325 ? 24.401 -21.588 -1.489 1.00 41.26 325 GLU A N 1
ATOM 2571 C CA . GLU A 1 325 ? 24.200 -22.175 -0.168 1.00 40.65 325 GLU A CA 1
ATOM 2572 C C . GLU A 1 325 ? 25.160 -23.330 0.066 1.00 40.82 325 GLU A C 1
ATOM 2573 O O . GLU A 1 325 ? 25.709 -23.466 1.162 1.00 36.22 325 GLU A O 1
ATOM 2579 N N . LYS A 1 326 ? 25.374 -24.173 -0.952 1.00 39.50 326 LYS A N 1
ATOM 2580 C CA . LYS A 1 326 ? 26.379 -25.226 -0.822 1.00 42.73 326 LYS A CA 1
ATOM 2581 C C . LYS A 1 326 ? 27.750 -24.616 -0.553 1.00 45.75 326 LYS A C 1
ATOM 2582 O O . LYS A 1 326 ? 28.474 -25.070 0.342 1.00 38.41 326 LYS A O 1
ATOM 2588 N N . LEU A 1 327 ? 28.089 -23.532 -1.268 1.00 40.28 327 LEU A N 1
ATOM 2589 C CA . LEU A 1 327 ? 29.401 -22.923 -1.090 1.00 44.26 327 LEU A CA 1
ATOM 2590 C C . LEU A 1 327 ? 29.511 -22.326 0.314 1.00 43.03 327 LEU A C 1
ATOM 2591 O O . LEU A 1 327 ? 30.469 -22.609 1.042 1.00 40.38 327 LEU A O 1
ATOM 2596 N N . PHE A 1 328 ? 28.487 -21.562 0.744 1.00 36.94 328 PHE A N 1
ATOM 2597 C CA . PHE A 1 328 ? 28.503 -20.974 2.086 1.00 41.56 328 PHE A CA 1
ATOM 2598 C C . PHE A 1 328 ? 28.811 -22.039 3.133 1.00 40.16 328 PHE A C 1
ATOM 2599 O O . PHE A 1 328 ? 29.578 -21.799 4.079 1.00 38.68 328 PHE A O 1
ATOM 2607 N N . GLU A 1 329 ? 28.240 -23.243 2.963 1.00 39.76 329 GLU A N 1
ATOM 2608 C CA . GLU A 1 329 ? 28.450 -24.303 3.949 1.00 37.42 329 GLU A CA 1
ATOM 2609 C C . GLU A 1 329 ? 29.869 -24.842 3.905 1.00 40.83 329 GLU A C 1
ATOM 2610 O O . GLU A 1 329 ? 30.420 -25.209 4.952 1.00 41.39 329 GLU A O 1
ATOM 2616 N N . GLU A 1 330 ? 30.474 -24.886 2.718 1.00 40.40 330 GLU A N 1
ATOM 2617 C CA . GLU A 1 330 ? 31.877 -25.280 2.618 1.00 43.73 330 GLU A CA 1
ATOM 2618 C C . GLU A 1 330 ? 32.786 -24.301 3.353 1.00 45.04 330 GLU A C 1
ATOM 2619 O O . GLU A 1 330 ? 33.662 -24.714 4.119 1.00 42.77 330 GLU A O 1
ATOM 2625 N N . ILE A 1 331 ? 32.593 -22.997 3.135 1.00 41.82 331 ILE A N 1
ATOM 2626 C CA . ILE A 1 331 ? 33.426 -22.012 3.821 1.00 34.48 331 ILE A CA 1
ATOM 2627 C C . ILE A 1 331 ? 33.295 -22.188 5.324 1.00 39.22 331 ILE A C 1
ATOM 2628 O O . ILE A 1 331 ? 34.286 -22.138 6.067 1.00 39.86 331 ILE A O 1
ATOM 2633 N N . ILE A 1 332 ? 32.072 -22.449 5.794 1.00 36.84 332 ILE A N 1
ATOM 2634 C CA . ILE A 1 332 ? 31.830 -22.422 7.231 1.00 37.25 332 ILE A CA 1
ATOM 2635 C C . ILE A 1 332 ? 32.476 -23.626 7.902 1.00 43.34 332 ILE A C 1
ATOM 2636 O O . ILE A 1 332 ? 33.111 -23.501 8.960 1.00 44.70 332 ILE A O 1
ATOM 2641 N N . LYS A 1 333 ? 32.332 -24.810 7.296 1.00 44.27 333 LYS A N 1
ATOM 2642 C CA . LYS A 1 333 ? 32.962 -25.991 7.867 1.00 44.78 333 LYS A CA 1
ATOM 2643 C C . LYS A 1 333 ? 34.475 -25.936 7.695 1.00 45.36 333 LYS A C 1
ATOM 2644 O O . LYS A 1 333 ? 35.205 -26.433 8.560 1.00 50.57 333 LYS A O 1
ATOM 2650 N N . LYS A 1 334 ? 34.968 -25.327 6.602 1.00 44.81 334 LYS A N 1
ATOM 2651 C CA . LYS A 1 334 ? 36.412 -25.120 6.481 1.00 43.23 334 LYS A CA 1
ATOM 2652 C C . LYS A 1 334 ? 36.924 -24.240 7.607 1.00 48.57 334 LYS A C 1
ATOM 2653 O O . LYS A 1 334 ? 38.023 -24.462 8.129 1.00 50.12 334 LYS A O 1
ATOM 2659 N N . LEU A 1 335 ? 36.144 -23.225 7.991 1.00 52.77 335 LEU A N 1
ATOM 2660 C CA . LEU A 1 335 ? 36.553 -22.383 9.108 1.00 47.50 335 LEU A CA 1
ATOM 2661 C C . LEU A 1 335 ? 36.683 -23.208 10.378 1.00 48.20 335 LEU A C 1
ATOM 2662 O O . LEU A 1 335 ? 37.596 -22.984 11.182 1.00 48.60 335 LEU A O 1
ATOM 2667 N N . GLY A 1 336 ? 35.801 -24.188 10.557 1.00 51.30 336 GLY A N 1
ATOM 2668 C CA . GLY A 1 336 ? 35.919 -25.086 11.693 1.00 48.32 336 GLY A CA 1
ATOM 2669 C C . GLY A 1 336 ? 35.675 -24.374 13.006 1.00 48.71 336 GLY A C 1
ATOM 2670 O O . GLY A 1 336 ? 34.777 -23.532 13.136 1.00 48.09 336 GLY A O 1
ATOM 2671 N N . SER A 1 337 ? 36.494 -24.714 14.002 1.00 48.71 337 SER A N 1
ATOM 2672 C CA . SER A 1 337 ? 36.307 -24.212 15.359 1.00 50.74 337 SER A CA 1
ATOM 2673 C C . SER A 1 337 ? 36.513 -22.704 15.477 1.00 47.22 337 SER A C 1
ATOM 2674 O O . SER A 1 337 ? 36.185 -22.130 16.522 1.00 52.44 337 SER A O 1
ATOM 2677 N N . HIS A 1 338 ? 37.030 -22.054 14.438 1.00 48.96 338 HIS A N 1
ATOM 2678 C CA . HIS A 1 338 ? 37.204 -20.608 14.423 1.00 45.02 338 HIS A CA 1
ATOM 2679 C C . HIS A 1 338 ? 35.958 -19.866 13.954 1.00 44.01 338 HIS A C 1
ATOM 2680 O O . HIS A 1 338 ? 35.958 -18.630 13.936 1.00 37.80 338 HIS A O 1
ATOM 2687 N N . PHE A 1 339 ? 34.904 -20.588 13.579 1.00 43.23 339 PHE A N 1
ATOM 2688 C CA . PHE A 1 339 ? 33.625 -19.959 13.278 1.00 40.10 339 PHE A CA 1
ATOM 2689 C C . PHE A 1 339 ? 33.064 -19.380 14.568 1.00 41.88 339 PHE A C 1
ATOM 2690 O O . PHE A 1 339 ? 33.032 -20.068 15.591 1.00 43.54 339 PHE A O 1
ATOM 2698 N N . ASN A 1 340 ? 32.646 -18.108 14.533 1.00 39.27 340 ASN A N 1
ATOM 2699 C CA . ASN A 1 340 ? 32.030 -17.365 15.661 1.00 34.59 340 ASN A CA 1
ATOM 2700 C C . ASN A 1 340 ? 33.047 -16.972 16.737 1.00 37.47 340 ASN A C 1
ATOM 2701 O O . ASN A 1 340 ? 32.639 -16.532 17.836 1.00 31.14 340 ASN A O 1
ATOM 2706 N N . GLU A 1 341 ? 34.353 -17.123 16.481 1.00 37.15 341 GLU A N 1
ATOM 2707 C CA . GLU A 1 341 ? 35.357 -16.639 17.424 1.00 39.28 341 GLU A CA 1
ATOM 2708 C C . GLU A 1 341 ? 35.397 -15.117 17.397 1.00 31.42 341 GLU A C 1
ATOM 2709 O O . GLU A 1 341 ? 35.376 -14.504 16.330 1.00 36.77 341 GLU A O 1
ATOM 2715 N N . THR A 1 342 ? 35.445 -14.512 18.577 1.00 35.08 342 THR A N 1
ATOM 2716 C CA . THR A 1 342 ? 35.591 -13.072 18.741 1.00 38.54 342 THR A CA 1
ATOM 2717 C C . THR A 1 342 ? 37.004 -12.739 19.224 1.00 38.75 342 THR A C 1
ATOM 2718 O O . THR A 1 342 ? 37.830 -13.623 19.446 1.00 44.04 342 THR A O 1
ATOM 2722 N N . TRP A 1 343 ? 37.271 -11.447 19.386 1.00 30.92 343 TRP A N 1
ATOM 2723 C CA . TRP A 1 343 ? 38.443 -10.930 20.075 1.00 38.83 343 TRP A CA 1
ATOM 2724 C C . TRP A 1 343 ? 37.990 -9.979 21.178 1.00 38.71 343 TRP A C 1
ATOM 2725 O O . TRP A 1 343 ? 36.857 -9.483 21.147 1.00 35.96 343 TRP A O 1
ATOM 2736 N N . PRO A 1 344 ? 38.833 -9.726 22.185 1.00 41.13 344 PRO A N 1
ATOM 2737 C CA . PRO A 1 344 ? 38.446 -8.756 23.221 1.00 38.95 344 PRO A CA 1
ATOM 2738 C C . PRO A 1 344 ? 38.417 -7.331 22.680 1.00 40.37 344 PRO A C 1
ATOM 2739 O O . PRO A 1 344 ? 39.083 -6.997 21.691 1.00 35.70 344 PRO A O 1
ATOM 2743 N N . SER A 1 345 ? 37.586 -6.499 23.322 1.00 31.77 345 SER A N 1
ATOM 2744 C CA . SER A 1 345 ? 37.421 -5.103 22.940 1.00 33.47 345 SER A CA 1
ATOM 2745 C C . SER A 1 345 ? 37.009 -4.267 24.139 1.00 29.09 345 SER A C 1
ATOM 2746 O O . SER A 1 345 ? 36.085 -4.629 24.878 1.00 29.09 345 SER A O 1
ATOM 2749 N N . GLY A 1 346 ? 37.683 -3.131 24.307 1.00 34.97 346 GLY A N 1
ATOM 2750 C CA . GLY A 1 346 ? 37.323 -2.198 25.363 1.00 30.93 346 GLY A CA 1
ATOM 2751 C C . GLY A 1 346 ? 37.494 -2.784 26.752 1.00 35.30 346 GLY A C 1
ATOM 2752 O O . GLY A 1 346 ? 38.496 -3.430 27.070 1.00 36.02 346 GLY A O 1
ATOM 2753 N N . LEU A 1 347 ? 36.482 -2.562 27.589 1.00 38.98 347 LEU A N 1
ATOM 2754 C CA . LEU A 1 347 ? 36.451 -2.969 28.987 1.00 39.78 347 LEU A CA 1
ATOM 2755 C C . LEU A 1 347 ? 35.593 -4.202 29.231 1.00 42.96 347 LEU A C 1
ATOM 2756 O O . LEU A 1 347 ? 35.575 -4.712 30.355 1.00 45.41 347 LEU A O 1
ATOM 2761 N N . TYR A 1 348 ? 34.859 -4.662 28.220 1.00 40.24 348 TYR A N 1
ATOM 2762 C CA . TYR A 1 348 ? 33.810 -5.656 28.408 1.00 47.99 348 TYR A CA 1
ATOM 2763 C C . TYR A 1 348 ? 34.356 -7.077 28.439 1.00 49.20 348 TYR A C 1
ATOM 2764 O O . TYR A 1 348 ? 35.268 -7.422 27.678 1.00 40.25 348 TYR A O 1
ATOM 2773 N N . SER A 1 349 ? 33.749 -7.908 29.293 1.00 48.43 349 SER A N 1
ATOM 2774 C CA . SER A 1 349 ? 34.017 -9.351 29.345 1.00 45.17 349 SER A CA 1
ATOM 2775 C C . SER A 1 349 ? 33.619 -10.109 28.075 1.00 56.98 349 SER A C 1
ATOM 2776 O O . SER A 1 349 ? 34.257 -9.999 27.023 1.00 59.18 349 SER A O 1
ATOM 2779 N N . MET B 1 1 ? 79.815 13.867 -73.209 1.00 60.28 1 MET B N 1
ATOM 2780 C CA . MET B 1 1 ? 78.947 12.750 -73.586 1.00 63.10 1 MET B CA 1
ATOM 2781 C C . MET B 1 1 ? 79.661 11.414 -73.417 1.00 61.66 1 MET B C 1
ATOM 2782 O O . MET B 1 1 ? 79.629 10.833 -72.341 1.00 66.64 1 MET B O 1
ATOM 2787 N N . ASN B 1 2 ? 80.320 10.946 -74.483 1.00 59.71 2 ASN B N 1
ATOM 2788 C CA . ASN B 1 2 ? 80.936 9.620 -74.532 1.00 64.05 2 ASN B CA 1
ATOM 2789 C C . ASN B 1 2 ? 79.960 8.526 -74.122 1.00 60.08 2 ASN B C 1
ATOM 27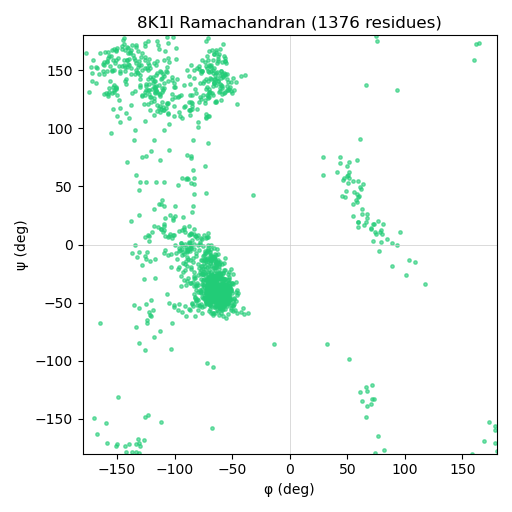90 O O . ASN B 1 2 ? 79.150 8.069 -74.938 1.00 58.57 2 ASN B O 1
ATOM 2795 N N . PHE B 1 3 ? 80.042 8.095 -72.870 1.00 57.04 3 PHE B N 1
ATOM 2796 C CA . PHE B 1 3 ? 79.119 7.146 -72.261 1.00 55.17 3 PHE B CA 1
ATOM 2797 C C . PHE B 1 3 ? 77.924 7.904 -71.680 1.00 56.45 3 PHE B C 1
ATOM 2798 O O . PHE B 1 3 ? 78.079 9.038 -71.216 1.00 56.59 3 PHE B O 1
ATOM 2806 N N . PRO B 1 4 ? 76.707 7.368 -71.706 1.00 53.82 4 PRO B N 1
ATOM 2807 C CA . PRO B 1 4 ? 75.589 8.047 -71.032 1.00 54.06 4 PRO B CA 1
ATOM 2808 C C . PRO B 1 4 ? 75.672 7.856 -69.525 1.00 48.66 4 PRO B C 1
ATOM 2809 O O . PRO B 1 4 ? 76.340 6.926 -69.047 1.00 44.25 4 PRO B O 1
ATOM 2813 N N . PRO B 1 5 ? 75.023 8.720 -68.740 1.00 52.76 5 PRO B N 1
ATOM 2814 C CA . PRO B 1 5 ? 75.037 8.542 -67.276 1.00 45.15 5 PRO B CA 1
ATOM 2815 C C . PRO B 1 5 ? 74.464 7.189 -66.866 1.00 45.65 5 PRO B C 1
ATOM 2816 O O . PRO B 1 5 ? 73.414 6.765 -67.356 1.00 46.07 5 PRO B O 1
ATOM 2820 N N . ILE B 1 6 ? 75.161 6.508 -65.941 1.00 52.67 6 ILE B N 1
ATOM 2821 C CA . ILE B 1 6 ? 74.676 5.226 -65.418 1.00 48.65 6 ILE B CA 1
ATOM 2822 C C . ILE B 1 6 ? 73.581 5.398 -64.384 1.00 45.78 6 ILE B C 1
ATOM 2823 O O . ILE B 1 6 ? 73.086 4.396 -63.847 1.00 42.14 6 ILE B O 1
ATOM 2828 N N . GLY B 1 7 ? 73.191 6.635 -64.084 1.00 41.38 7 GLY B N 1
ATOM 2829 C CA . GLY B 1 7 ? 72.289 6.910 -62.991 1.00 38.47 7 GLY B CA 1
ATOM 2830 C C . GLY B 1 7 ? 72.034 8.396 -62.892 1.00 42.25 7 GLY B C 1
ATOM 2831 O O . GLY B 1 7 ? 72.521 9.178 -63.710 1.00 37.06 7 GLY B O 1
ATOM 2832 N N . PRO B 1 8 ? 71.264 8.830 -61.901 1.00 44.39 8 PRO B N 1
ATOM 2833 C CA . PRO B 1 8 ? 70.991 10.265 -61.794 1.00 42.07 8 PRO B CA 1
ATOM 2834 C C . PRO B 1 8 ? 72.229 11.021 -61.327 1.00 40.50 8 PRO B C 1
ATOM 2835 O O . PRO B 1 8 ? 73.118 10.482 -60.657 1.00 36.39 8 PRO B O 1
ATOM 2839 N N . THR B 1 9 ? 72.295 12.282 -61.745 1.00 38.28 9 THR B N 1
ATOM 2840 C CA . THR B 1 9 ? 73.390 13.194 -61.436 1.00 40.66 9 THR B CA 1
ATOM 2841 C C . THR B 1 9 ? 73.034 14.134 -60.285 1.00 40.85 9 THR B C 1
ATOM 2842 O O . THR B 1 9 ? 73.490 15.288 -60.225 1.00 41.21 9 THR B O 1
ATOM 2846 N N . ARG B 1 10 ? 72.231 13.633 -59.349 1.00 36.64 10 ARG B N 1
ATOM 2847 C CA . ARG B 1 10 ? 71.717 14.385 -58.211 1.00 38.28 10 ARG B CA 1
ATOM 2848 C C . ARG B 1 10 ? 71.343 13.415 -57.097 1.00 34.80 10 ARG B C 1
ATOM 2849 O O . ARG B 1 10 ? 71.146 12.220 -57.328 1.00 34.69 10 ARG B O 1
ATOM 2857 N N . VAL B 1 11 ? 71.214 13.960 -55.893 1.00 35.28 11 VAL B N 1
ATOM 2858 C CA . VAL B 1 11 ? 70.737 13.196 -54.747 1.00 32.28 11 VAL B CA 1
ATOM 2859 C C . VAL B 1 11 ? 69.218 13.133 -54.841 1.00 31.83 11 VAL B C 1
ATOM 2860 O O . VAL B 1 11 ? 68.539 14.166 -54.824 1.00 32.38 11 VAL B O 1
ATOM 2864 N N . LEU B 1 12 ? 68.690 11.923 -54.992 1.00 29.44 12 LEU B N 1
ATOM 2865 C CA . LEU B 1 12 ? 67.252 11.728 -55.119 1.00 30.04 12 LEU B CA 1
ATOM 2866 C C . LEU B 1 12 ? 66.518 12.286 -53.905 1.00 37.11 12 LEU B C 1
ATOM 2867 O O . LEU B 1 12 ? 66.997 12.214 -52.765 1.00 37.13 12 LEU B O 1
ATOM 2872 N N . GLN B 1 13 ? 65.347 12.825 -54.149 1.00 39.36 13 GLN B N 1
ATOM 2873 C CA . GLN B 1 13 ? 64.509 13.183 -53.033 1.00 40.39 13 GLN B CA 1
ATOM 2874 C C . GLN B 1 13 ? 63.301 12.266 -53.053 1.00 33.93 13 GLN B C 1
ATOM 2875 O O . GLN B 1 13 ? 62.694 12.101 -54.114 1.00 38.17 13 GLN B O 1
ATOM 2881 N N . PRO B 1 14 ? 62.943 11.614 -51.933 1.00 35.22 14 PRO B N 1
ATOM 2882 C CA . PRO B 1 14 ? 63.449 11.807 -50.567 1.00 37.88 14 PRO B CA 1
ATOM 2883 C C . PRO B 1 14 ? 64.817 11.186 -50.315 1.00 36.96 14 PRO B C 1
ATOM 2884 O O . PRO B 1 14 ? 65.182 10.170 -50.902 1.00 33.79 14 PRO B O 1
ATOM 2888 N N . TYR B 1 15 ? 65.592 11.796 -49.425 1.00 37.38 15 TYR B N 1
ATOM 2889 C CA . TYR B 1 15 ? 66.942 11.323 -49.154 1.00 36.72 15 TYR B CA 1
ATOM 2890 C C . TYR B 1 15 ? 66.931 9.893 -48.630 1.00 32.81 15 TYR B C 1
ATOM 2891 O O . TYR B 1 15 ? 66.087 9.522 -47.813 1.00 32.12 15 TYR B O 1
ATOM 2900 N N . SER B 1 16 ? 67.868 9.080 -49.125 1.00 33.72 16 SER B N 1
ATOM 2901 C CA . SER B 1 16 ? 68.092 7.742 -48.581 1.00 30.90 16 SER B CA 1
ATOM 2902 C C . SER B 1 16 ? 69.498 7.290 -48.937 1.00 34.02 16 SER B C 1
ATOM 2903 O O . SER B 1 16 ? 69.893 7.352 -50.113 1.00 28.73 16 SER B O 1
ATOM 2906 N N . ILE B 1 17 ? 70.239 6.818 -47.927 1.00 33.96 17 ILE B N 1
ATOM 2907 C CA . ILE B 1 17 ? 71.612 6.376 -48.137 1.00 27.46 17 ILE B CA 1
ATOM 2908 C C . ILE B 1 17 ? 71.696 5.229 -49.164 1.00 31.37 17 ILE B C 1
ATOM 2909 O O . ILE B 1 17 ? 72.741 5.046 -49.813 1.00 27.08 17 ILE B O 1
ATOM 2914 N N . VAL B 1 18 ? 70.615 4.457 -49.341 1.00 25.90 18 VAL B N 1
ATOM 2915 C CA . VAL B 1 18 ? 70.607 3.390 -50.337 1.00 23.09 18 VAL B CA 1
ATOM 2916 C C . VAL B 1 18 ? 70.741 3.917 -51.754 1.00 28.71 18 VAL B C 1
ATOM 2917 O O . VAL B 1 18 ? 70.975 3.126 -52.672 1.00 26.79 18 VAL B O 1
ATOM 2921 N N . ASN B 1 19 ? 70.549 5.220 -51.959 1.00 26.38 19 ASN B N 1
ATOM 2922 C CA . ASN B 1 19 ? 70.681 5.814 -53.274 1.00 28.82 19 ASN B CA 1
ATOM 2923 C C . ASN B 1 19 ? 72.123 6.187 -53.595 1.00 27.36 19 ASN B C 1
ATOM 2924 O O . ASN B 1 19 ? 72.364 6.875 -54.593 1.00 31.83 19 ASN B O 1
ATOM 2929 N N . LEU B 1 20 ? 73.068 5.768 -52.772 1.00 27.70 20 LEU B N 1
ATOM 2930 C CA . LEU B 1 20 ? 74.475 5.854 -53.141 1.00 30.86 20 LEU B CA 1
ATOM 2931 C C . LEU B 1 20 ? 74.660 5.106 -54.461 1.00 32.20 20 LEU B C 1
ATOM 2932 O O . LEU B 1 20 ? 74.175 3.971 -54.590 1.00 28.58 20 LEU B O 1
ATOM 2937 N N . PRO B 1 21 ? 75.331 5.695 -55.458 1.00 31.50 21 PRO B N 1
ATOM 2938 C CA . PRO B 1 21 ? 75.349 5.110 -56.815 1.00 32.70 21 PRO B CA 1
ATOM 2939 C C . PRO B 1 21 ? 76.019 3.739 -56.845 1.00 34.29 21 PRO B C 1
ATOM 2940 O O . PRO B 1 21 ? 76.866 3.416 -55.987 1.00 28.40 21 PRO B O 1
ATOM 2944 N N . PRO B 1 22 ? 75.672 2.912 -57.854 1.00 31.37 22 PRO B N 1
ATOM 2945 C CA . PRO B 1 22 ? 76.257 1.559 -57.938 1.00 26.65 22 PRO B CA 1
ATOM 2946 C C . PRO B 1 22 ? 77.770 1.541 -57.807 1.00 30.69 22 PRO B C 1
ATOM 2947 O O . PRO B 1 22 ? 78.323 0.584 -57.245 1.00 36.10 22 PRO B O 1
ATOM 2951 N N . LEU B 1 23 ? 78.453 2.576 -58.309 1.00 31.64 23 LEU B N 1
ATOM 2952 C CA . LEU B 1 23 ? 79.904 2.715 -58.233 1.00 32.03 23 LEU B CA 1
ATOM 2953 C C . LEU B 1 23 ? 80.265 4.025 -57.536 1.00 31.87 23 LEU B C 1
ATOM 2954 O O . LEU B 1 23 ? 79.625 5.053 -57.770 1.00 32.38 23 LEU B O 1
ATOM 2959 N N . ILE B 1 24 ? 81.322 3.992 -56.718 1.00 33.47 24 ILE B N 1
ATOM 2960 C CA . ILE B 1 24 ? 81.718 5.119 -55.878 1.00 31.42 24 ILE B CA 1
ATOM 2961 C C . ILE B 1 24 ? 83.204 5.389 -56.069 1.00 30.75 24 ILE B C 1
ATOM 2962 O O . ILE B 1 24 ? 84.010 4.453 -56.116 1.00 36.16 24 ILE B O 1
ATOM 2967 N N . ILE B 1 25 ? 83.572 6.665 -56.178 1.00 33.99 25 ILE B N 1
ATOM 2968 C CA . ILE B 1 25 ? 84.984 7.005 -56.304 1.00 35.60 25 ILE B CA 1
ATOM 2969 C C . ILE B 1 25 ? 85.686 6.762 -54.967 1.00 35.28 25 ILE B C 1
ATOM 2970 O O . ILE B 1 25 ? 85.221 7.255 -53.922 1.00 35.41 25 ILE B O 1
ATOM 2975 N N . GLY B 1 26 ? 86.744 5.986 -54.989 1.00 38.11 26 GLY B N 1
ATOM 2976 C CA . GLY B 1 26 ? 87.498 5.621 -53.786 1.00 38.11 26 GLY B CA 1
ATOM 2977 C C . GLY B 1 26 ? 88.735 6.447 -53.612 1.00 38.35 26 GLY B C 1
ATOM 2978 O O . GLY B 1 26 ? 89.582 6.547 -54.513 1.00 42.38 26 GLY B O 1
ATOM 2979 N N . GLY B 1 27 ? 88.876 7.057 -52.426 1.00 41.26 27 GLY B N 1
ATOM 2980 C CA . GLY B 1 27 ? 89.916 8.023 -52.142 1.00 43.16 27 GLY B CA 1
ATOM 2981 C C . GLY B 1 27 ? 91.236 7.473 -51.659 1.00 40.78 27 GLY B C 1
ATOM 2982 O O . GLY B 1 27 ? 92.145 8.256 -51.363 1.00 45.12 27 GLY B O 1
ATOM 2983 N N . ALA B 1 28 ? 91.373 6.152 -51.553 1.00 38.82 28 ALA B N 1
ATOM 2984 C CA . ALA B 1 28 ? 92.611 5.537 -51.091 1.00 48.03 28 ALA B CA 1
ATOM 2985 C C . ALA B 1 28 ? 93.714 5.534 -52.150 1.00 50.45 28 ALA B C 1
ATOM 2986 O O . ALA B 1 28 ? 94.876 5.275 -51.804 1.00 48.54 28 ALA B O 1
ATOM 2988 N N . VAL B 1 29 ? 93.383 5.823 -53.414 1.00 47.26 29 VAL B N 1
ATOM 2989 C CA . VAL B 1 29 ? 94.394 5.981 -54.461 1.00 49.86 29 VAL B CA 1
ATOM 2990 C C . VAL B 1 29 ? 95.304 7.177 -54.229 1.00 50.02 29 VAL B C 1
ATOM 2991 O O . VAL B 1 29 ? 96.334 7.297 -54.902 1.00 51.75 29 VAL B O 1
ATOM 2995 N N . LEU B 1 30 ? 94.947 8.071 -53.304 1.00 47.32 30 LEU B N 1
ATOM 2996 C CA . LEU B 1 30 ? 95.693 9.292 -53.022 1.00 49.80 30 LEU B CA 1
ATOM 2997 C C . LEU B 1 30 ? 96.690 9.128 -51.874 1.00 50.15 30 LEU B C 1
ATOM 2998 O O . LEU B 1 30 ? 97.390 10.090 -51.537 1.00 47.12 30 LEU B O 1
ATOM 3003 N N . ASN B 1 31 ? 96.787 7.928 -51.297 1.00 51.42 31 ASN B N 1
ATOM 3004 C CA . ASN B 1 31 ? 97.512 7.640 -50.067 1.00 54.17 31 ASN B CA 1
ATOM 3005 C C . ASN B 1 31 ? 99.030 7.670 -50.296 1.00 57.20 31 ASN B C 1
ATOM 3006 O O . ASN B 1 31 ? 99.510 7.830 -51.423 1.00 54.85 31 ASN B O 1
ATOM 3011 N N . ASP B 1 32 ? 99.797 7.518 -49.198 1.00 54.50 32 ASP B N 1
ATOM 3012 C CA . ASP B 1 32 ? 101.261 7.450 -49.302 1.00 55.84 32 ASP B CA 1
ATOM 3013 C C . ASP B 1 32 ? 101.719 6.167 -49.988 1.00 57.99 32 ASP B C 1
ATOM 3014 O O . ASP B 1 32 ? 102.704 6.180 -50.739 1.00 57.62 32 ASP B O 1
ATOM 3019 N N . ILE B 1 33 ? 101.057 5.037 -49.702 1.00 58.26 33 ILE B N 1
ATOM 3020 C CA . ILE B 1 33 ? 101.117 3.927 -50.639 1.00 58.96 33 ILE B CA 1
ATOM 3021 C C . ILE B 1 33 ? 100.259 4.280 -51.852 1.00 63.84 33 ILE B C 1
ATOM 3022 O O . ILE B 1 33 ? 99.389 5.163 -51.799 1.00 65.45 33 ILE B O 1
ATOM 3027 N N . TYR B 1 34 ? 100.563 3.625 -52.975 1.00 59.18 34 TYR B N 1
ATOM 3028 C CA . TYR B 1 34 ? 99.828 3.704 -54.241 1.00 62.33 34 TYR B CA 1
ATOM 3029 C C . TYR B 1 34 ? 100.332 4.831 -55.136 1.00 55.50 34 TYR B C 1
ATOM 3030 O O . TYR B 1 34 ? 100.053 4.819 -56.341 1.00 57.27 34 TYR B O 1
ATOM 3039 N N . THR B 1 35 ? 101.056 5.800 -54.570 1.00 61.02 35 THR B N 1
ATOM 3040 C CA . THR B 1 35 ? 101.776 6.786 -55.374 1.00 58.90 35 THR B CA 1
ATOM 3041 C C . THR B 1 35 ? 102.565 7.722 -54.469 1.00 57.66 35 THR B C 1
ATOM 3042 O O . THR B 1 35 ? 102.364 7.770 -53.251 1.00 54.75 35 THR B O 1
ATOM 3046 N N . GLU B 1 36 ? 103.494 8.442 -55.100 1.00 61.56 36 GLU B N 1
ATOM 3047 C CA . GLU B 1 36 ? 103.964 9.756 -54.688 1.00 58.60 36 GLU B CA 1
ATOM 3048 C C . GLU B 1 36 ? 103.313 10.839 -55.535 1.00 60.62 36 GLU B C 1
ATOM 3049 O O . GLU B 1 36 ? 102.559 10.559 -56.472 1.00 61.18 36 GLU B O 1
ATOM 3055 N N . ASP B 1 37 ? 103.655 12.093 -55.215 1.00 59.51 37 ASP B N 1
ATOM 3056 C CA . ASP B 1 37 ? 102.984 13.292 -55.686 1.00 62.87 37 ASP B CA 1
ATOM 3057 C C . ASP B 1 37 ? 101.522 12.974 -55.949 1.00 59.25 37 ASP B C 1
ATOM 3058 O O . ASP B 1 37 ? 101.051 13.115 -57.088 1.00 62.25 37 ASP B O 1
ATOM 3063 N N . PRO B 1 38 ? 100.770 12.528 -54.942 1.00 58.40 38 PRO B N 1
ATOM 3064 C CA . PRO B 1 38 ? 99.334 12.368 -55.157 1.00 57.28 38 PRO B CA 1
ATOM 3065 C C . PRO B 1 38 ? 98.637 13.700 -55.388 1.00 58.03 38 PRO B C 1
ATOM 3066 O O . PRO B 1 38 ? 97.486 13.706 -55.843 1.00 58.19 38 PRO B O 1
ATOM 3070 N N . THR B 1 39 ? 99.330 14.820 -55.140 1.00 57.44 39 THR B N 1
ATOM 3071 C CA . THR B 1 39 ? 98.904 16.127 -55.628 1.00 57.70 39 THR B CA 1
ATOM 3072 C C . THR B 1 39 ? 98.912 16.194 -57.149 1.00 57.21 39 THR B C 1
ATOM 3073 O O . THR B 1 39 ? 98.322 17.114 -57.727 1.00 62.95 39 THR B O 1
ATOM 3077 N N . LYS B 1 40 ? 99.576 15.252 -57.811 1.00 57.74 40 LYS B N 1
ATOM 3078 C CA . LYS B 1 40 ? 99.548 15.170 -59.261 1.00 60.47 40 LYS B CA 1
ATOM 3079 C C . LYS B 1 40 ? 98.612 14.068 -59.740 1.00 59.94 40 LYS B C 1
ATOM 3080 O O . LYS B 1 40 ? 98.568 13.779 -60.942 1.00 56.70 40 LYS B O 1
ATOM 3086 N N . LEU B 1 41 ? 97.883 13.428 -58.816 1.00 57.88 41 LEU B N 1
ATOM 3087 C CA . LEU B 1 41 ? 96.808 12.518 -59.198 1.00 54.60 41 LEU B CA 1
ATOM 3088 C C . LEU B 1 41 ? 95.646 13.339 -59.741 1.00 53.32 41 LEU B C 1
ATOM 3089 O O . LEU B 1 41 ? 95.206 14.286 -59.080 1.00 56.75 41 LEU B O 1
ATOM 3094 N N . PRO B 1 42 ? 95.123 13.015 -60.923 1.00 53.86 42 PRO B N 1
ATOM 3095 C CA . PRO B 1 42 ? 94.100 13.869 -61.543 1.00 55.84 42 PRO B CA 1
ATOM 3096 C C . PRO B 1 42 ? 92.735 13.797 -60.867 1.00 49.53 42 PRO B C 1
ATOM 3097 O O . PRO B 1 42 ? 91.710 13.738 -61.558 1.00 46.78 42 PRO B O 1
ATOM 3101 N N . ILE B 1 43 ? 92.712 13.833 -59.527 1.00 51.57 43 ILE B N 1
ATOM 3102 C CA . ILE B 1 43 ? 91.465 13.648 -58.775 1.00 56.31 43 ILE B CA 1
ATOM 3103 C C . ILE B 1 43 ? 90.406 14.666 -59.192 1.00 52.08 43 ILE B C 1
ATOM 3104 O O . ILE B 1 43 ? 89.224 14.323 -59.320 1.00 57.09 43 ILE B O 1
ATOM 3109 N N . GLN B 1 44 ? 90.798 15.925 -59.431 1.00 54.33 44 GLN B N 1
ATOM 3110 C CA . GLN B 1 44 ? 89.784 16.907 -59.794 1.00 52.35 44 GLN B CA 1
ATOM 3111 C C . GLN B 1 44 ? 89.229 16.639 -61.190 1.00 54.14 44 GLN B C 1
ATOM 3112 O O . GLN B 1 44 ? 88.092 17.035 -61.485 1.00 53.63 44 GLN B O 1
ATOM 3118 N N . ASP B 1 45 ? 89.982 15.924 -62.035 1.00 52.81 45 ASP B N 1
ATOM 3119 C CA . ASP B 1 45 ? 89.449 15.489 -63.327 1.00 57.13 45 ASP B CA 1
ATOM 3120 C C . ASP B 1 45 ? 88.545 14.262 -63.188 1.00 51.23 45 ASP B C 1
ATOM 3121 O O . ASP B 1 45 ? 87.421 14.254 -63.698 1.00 52.43 45 ASP B O 1
ATOM 3126 N N . ILE B 1 46 ? 89.025 13.202 -62.528 1.00 51.48 46 ILE B N 1
ATOM 3127 C CA . ILE B 1 46 ? 88.161 12.050 -62.275 1.00 49.73 46 ILE B CA 1
ATOM 3128 C C . ILE B 1 46 ? 86.870 12.503 -61.603 1.00 51.32 46 ILE B C 1
ATOM 3129 O O . ILE B 1 46 ? 85.772 12.077 -61.979 1.00 49.62 46 ILE B O 1
ATOM 3134 N N . LEU B 1 47 ? 86.979 13.421 -60.639 1.00 50.56 47 LEU B N 1
ATOM 3135 C CA . LEU B 1 47 ? 85.801 13.869 -59.905 1.00 51.46 47 LEU B CA 1
ATOM 3136 C C . LEU B 1 47 ? 84.802 14.539 -60.844 1.00 51.44 47 LEU B C 1
ATOM 3137 O O . LEU B 1 47 ? 83.593 14.268 -60.779 1.00 46.19 47 LEU B O 1
ATOM 3142 N N . SER B 1 48 ? 85.306 15.377 -61.759 1.00 50.48 48 SER B N 1
ATOM 3143 C CA . SER B 1 48 ? 84.451 16.140 -62.667 1.00 49.01 48 SER B CA 1
ATOM 3144 C C . SER B 1 48 ? 83.680 15.227 -63.618 1.00 44.82 48 SER B C 1
ATOM 3145 O O . SER B 1 48 ? 82.473 15.398 -63.810 1.00 44.02 48 SER B O 1
ATOM 3148 N N . ILE B 1 49 ? 84.357 14.258 -64.239 1.00 46.19 49 ILE B N 1
ATOM 3149 C CA . ILE B 1 49 ? 83.648 13.343 -65.134 1.00 47.13 49 ILE B CA 1
ATOM 3150 C C . ILE B 1 49 ? 82.729 12.422 -64.337 1.00 46.44 49 ILE B C 1
ATOM 3151 O O . ILE B 1 49 ? 81.517 12.377 -64.576 1.00 47.74 49 ILE B O 1
ATOM 3156 N N . ALA B 1 50 ? 83.306 11.668 -63.384 1.00 49.83 50 ALA B N 1
ATOM 3157 C CA . ALA B 1 50 ? 82.551 10.692 -62.593 1.00 42.27 50 ALA B CA 1
ATOM 3158 C C . ALA B 1 50 ? 81.232 11.256 -62.085 1.00 39.98 50 ALA B C 1
ATOM 3159 O O . ALA B 1 50 ? 80.202 10.580 -62.135 1.00 41.48 50 ALA B O 1
ATOM 3161 N N . PHE B 1 51 ? 81.242 12.491 -61.584 1.00 39.97 51 PHE B N 1
ATOM 3162 C CA . PHE B 1 51 ? 79.993 13.142 -61.207 1.00 38.95 51 PHE B CA 1
ATOM 3163 C C . PHE B 1 51 ? 79.048 13.259 -62.398 1.00 44.62 51 PHE B C 1
ATOM 3164 O O . PHE B 1 51 ? 77.862 12.914 -62.297 1.00 40.35 51 PHE B O 1
ATOM 3172 N N . SER B 1 52 ? 79.560 13.726 -63.543 1.00 42.33 52 SER B N 1
ATOM 3173 C CA . SER B 1 52 ? 78.708 13.891 -64.722 1.00 42.92 52 SER B CA 1
ATOM 3174 C C . SER B 1 52 ? 78.138 12.563 -65.212 1.00 45.11 52 SER B C 1
ATOM 3175 O O . SER B 1 52 ? 77.037 12.536 -65.780 1.00 49.41 52 SER B O 1
ATOM 3178 N N . LYS B 1 53 ? 78.851 11.455 -64.990 1.00 43.34 53 LYS B N 1
ATOM 3179 C CA . LYS B 1 53 ? 78.403 10.128 -65.398 1.00 40.58 53 LYS B CA 1
ATOM 3180 C C . LYS B 1 53 ? 77.604 9.406 -64.303 1.00 43.44 53 LYS B C 1
ATOM 3181 O O . LYS B 1 53 ? 77.410 8.186 -64.391 1.00 38.08 53 LYS B O 1
ATOM 3187 N N . GLY B 1 54 ? 77.149 10.124 -63.272 1.00 41.44 54 GLY B N 1
ATOM 3188 C CA . GLY B 1 54 ? 76.301 9.525 -62.259 1.00 42.01 54 GLY B CA 1
ATOM 3189 C C . GLY B 1 54 ? 77.026 8.699 -61.222 1.00 37.86 54 GLY B C 1
ATOM 3190 O O . GLY B 1 54 ? 76.384 7.942 -60.483 1.00 39.17 54 GLY B O 1
ATOM 3191 N N . LEU B 1 55 ? 78.347 8.790 -61.161 1.00 34.54 55 LEU B N 1
ATOM 3192 C CA . LEU B 1 55 ? 79.097 8.292 -60.013 1.00 36.16 55 LEU B CA 1
ATOM 3193 C C . LEU B 1 55 ? 79.303 9.444 -59.031 1.00 35.82 55 LEU B C 1
ATOM 3194 O O . LEU B 1 55 ? 80.431 9.836 -58.717 1.00 37.60 55 LEU B O 1
ATOM 3199 N N . ASN B 1 56 ? 78.186 10.033 -58.604 1.00 33.05 56 ASN B N 1
ATOM 3200 C CA . ASN B 1 56 ? 78.226 11.215 -57.734 1.00 36.96 56 ASN B CA 1
ATOM 3201 C C . ASN B 1 56 ? 78.398 10.843 -56.260 1.00 35.27 56 ASN B C 1
ATOM 3202 O O . ASN B 1 56 ? 77.634 11.279 -55.393 1.00 34.72 56 ASN B O 1
ATOM 3207 N N . ALA B 1 57 ? 79.411 10.030 -55.965 1.00 28.45 57 ALA B N 1
ATOM 3208 C CA . ALA B 1 57 ? 79.742 9.688 -54.593 1.00 33.90 57 ALA B CA 1
ATOM 3209 C C . ALA B 1 57 ? 81.246 9.599 -54.466 1.00 34.10 57 ALA B C 1
ATOM 3210 O O . ALA B 1 57 ? 81.917 9.090 -55.368 1.00 33.66 57 ALA B O 1
ATOM 3212 N N . ILE B 1 58 ? 81.769 10.088 -53.346 1.00 32.63 58 ILE B N 1
ATOM 3213 C CA . ILE B 1 58 ? 83.173 9.920 -53.015 1.00 35.06 58 ILE B CA 1
ATOM 3214 C C . ILE B 1 58 ? 83.250 9.296 -51.629 1.00 35.09 58 ILE B C 1
ATOM 3215 O O . ILE B 1 58 ? 82.346 9.446 -50.798 1.00 34.97 58 ILE B O 1
ATOM 3220 N N . ASP B 1 59 ? 84.331 8.562 -51.402 1.00 31.43 59 ASP B N 1
ATOM 3221 C CA . ASP B 1 59 ? 84.562 7.805 -50.188 1.00 31.04 59 ASP B CA 1
ATOM 3222 C C . ASP B 1 59 ? 86.014 8.035 -49.804 1.00 42.83 59 ASP B C 1
ATOM 3223 O O . ASP B 1 59 ? 86.904 7.913 -50.653 1.00 42.66 59 ASP B O 1
ATOM 3228 N N . THR B 1 60 ? 86.258 8.382 -48.545 1.00 37.83 60 THR B N 1
ATOM 3229 C CA . THR B 1 60 ? 87.606 8.713 -48.116 1.00 37.76 60 THR B CA 1
ATOM 3230 C C . THR B 1 60 ? 87.761 8.343 -46.641 1.00 40.26 60 THR B C 1
ATOM 3231 O O . THR B 1 60 ? 86.911 7.654 -46.064 1.00 32.81 60 THR B O 1
ATOM 3235 N N . SER B 1 61 ? 88.895 8.754 -46.046 1.00 38.22 61 SER B N 1
ATOM 3236 C CA . SER B 1 61 ? 89.171 8.591 -44.623 1.00 38.62 61 SER B CA 1
ATOM 3237 C C . SER B 1 61 ? 90.444 9.337 -44.254 1.00 42.67 61 SER B C 1
ATOM 3238 O O . SER B 1 61 ? 91.375 9.427 -45.065 1.00 41.86 61 SER B O 1
ATOM 3241 N N . PRO B 1 62 ? 90.527 9.866 -43.031 1.00 42.62 62 PRO B N 1
ATOM 3242 C CA . PRO B 1 62 ? 91.788 10.483 -42.575 1.00 38.90 62 PRO B CA 1
ATOM 3243 C C . PRO B 1 62 ? 92.954 9.509 -42.538 1.00 42.84 62 PRO B C 1
ATOM 3244 O O . PRO B 1 62 ? 94.111 9.942 -42.471 1.00 46.42 62 PRO B O 1
ATOM 3248 N N . TYR B 1 63 ? 92.688 8.204 -42.574 1.00 35.51 63 TYR B N 1
ATOM 3249 C CA . TYR B 1 63 ? 93.760 7.222 -42.653 1.00 42.78 63 TYR B CA 1
ATOM 3250 C C . TYR B 1 63 ? 94.495 7.261 -43.993 1.00 40.68 63 TYR B C 1
ATOM 3251 O O . TYR B 1 63 ? 95.676 6.886 -44.053 1.00 44.57 63 TYR B O 1
ATOM 3260 N N . TYR B 1 64 ? 93.827 7.691 -45.071 1.00 35.53 64 TYR B N 1
ATOM 3261 C CA . TYR B 1 64 ? 94.382 7.632 -46.429 1.00 41.59 64 TYR B CA 1
ATOM 3262 C C . TYR B 1 64 ? 95.294 8.812 -46.757 1.00 45.89 64 TYR B C 1
ATOM 3263 O O . TYR B 1 64 ? 95.169 9.385 -47.839 1.00 45.88 64 TYR B O 1
ATOM 3272 N N . GLY B 1 65 ? 96.183 9.224 -45.861 1.00 44.09 65 GLY B N 1
ATOM 3273 C CA . GLY B 1 65 ? 97.175 10.227 -46.227 1.00 44.10 65 GLY B CA 1
ATOM 3274 C C . GLY B 1 65 ? 96.568 11.608 -46.359 1.00 41.86 65 GLY B C 1
ATOM 3275 O O . GLY B 1 65 ? 95.826 12.061 -45.489 1.00 44.02 65 GLY B O 1
ATOM 3276 N N . ARG B 1 66 ? 96.905 12.298 -47.445 1.00 48.75 66 ARG B N 1
ATOM 3277 C CA . ARG B 1 66 ? 96.356 13.618 -47.738 1.00 49.67 66 ARG B CA 1
ATOM 3278 C C . ARG B 1 66 ? 95.041 13.542 -48.513 1.00 47.93 66 ARG B C 1
ATOM 3279 O O . ARG B 1 66 ? 94.614 14.556 -49.074 1.00 44.56 66 ARG B O 1
ATOM 3287 N N . SER B 1 67 ? 94.399 12.365 -48.547 1.00 43.85 67 SER B N 1
ATOM 3288 C CA . SER B 1 67 ? 93.191 12.159 -49.347 1.00 44.38 67 SER B CA 1
ATOM 3289 C C . SER B 1 67 ? 92.122 13.203 -49.033 1.00 46.59 67 SER B C 1
ATOM 3290 O O . SER B 1 67 ? 91.700 13.965 -49.910 1.00 48.23 67 SER B O 1
ATOM 3293 N N . GLU B 1 68 ? 91.677 13.259 -47.776 1.00 46.43 68 GLU B N 1
ATOM 3294 C CA . GLU B 1 68 ? 90.617 14.192 -47.399 1.00 43.87 68 GLU B CA 1
ATOM 3295 C C . GLU B 1 68 ? 90.970 15.615 -47.806 1.00 47.65 68 GLU B C 1
ATOM 3296 O O . GLU B 1 68 ? 90.151 16.331 -48.395 1.00 44.72 68 GLU B O 1
ATOM 3302 N N . GLU B 1 69 ? 92.186 16.052 -47.448 1.00 46.34 69 GLU B N 1
ATOM 3303 C CA . GLU B 1 69 ? 92.644 17.403 -47.772 1.00 47.64 69 GLU B CA 1
ATOM 3304 C C . GLU B 1 69 ? 92.548 17.686 -49.267 1.00 45.34 69 GLU B C 1
ATOM 3305 O O . GLU B 1 69 ? 92.104 18.764 -49.677 1.00 46.69 69 GLU B O 1
ATOM 3311 N N . LEU B 1 70 ? 92.951 16.719 -50.097 1.00 44.32 70 LEU B N 1
ATOM 3312 C CA . LEU B 1 70 ? 92.994 16.943 -51.537 1.00 49.58 70 LEU B CA 1
ATOM 3313 C C . LEU B 1 70 ? 91.639 16.763 -52.218 1.00 44.25 70 LEU B C 1
ATOM 3314 O O . LEU B 1 70 ? 91.391 17.387 -53.253 1.00 45.04 70 LEU B O 1
ATOM 3319 N N . ILE B 1 71 ? 90.752 15.919 -51.688 1.00 48.28 71 ILE B N 1
ATOM 3320 C CA . ILE B 1 71 ? 89.392 15.909 -52.211 1.00 45.48 71 ILE B CA 1
ATOM 3321 C C . ILE B 1 71 ? 88.707 17.221 -51.890 1.00 43.10 71 ILE B C 1
ATOM 3322 O O . ILE B 1 71 ? 88.061 17.826 -52.753 1.00 45.78 71 ILE B O 1
ATOM 3327 N N . GLY B 1 72 ? 88.847 17.683 -50.646 1.00 43.71 72 GLY B N 1
ATOM 3328 C CA . GLY B 1 72 ? 88.182 18.913 -50.239 1.00 45.70 72 GLY B CA 1
ATOM 3329 C C . GLY B 1 72 ? 88.554 20.101 -51.106 1.00 47.78 72 GLY B C 1
ATOM 3330 O O . GLY B 1 72 ? 87.698 20.918 -51.459 1.00 46.71 72 GLY B O 1
ATOM 3331 N N . LYS B 1 73 ? 89.836 20.218 -51.466 1.00 47.70 73 LYS B N 1
ATOM 3332 C CA . LYS B 1 73 ? 90.225 21.282 -52.388 1.00 49.37 73 LYS B CA 1
ATOM 3333 C C . LYS B 1 73 ? 89.573 21.076 -53.754 1.00 47.98 73 LYS B C 1
ATOM 3334 O O . LYS B 1 73 ? 88.860 21.959 -54.247 1.00 47.35 73 LYS B O 1
ATOM 3340 N N . ALA B 1 74 ? 89.739 19.883 -54.344 1.00 49.70 74 ALA B N 1
ATOM 3341 C CA . ALA B 1 74 ? 89.125 19.606 -55.642 1.00 47.96 74 ALA B CA 1
ATOM 3342 C C . ALA B 1 74 ? 87.613 19.829 -55.605 1.00 48.63 74 ALA B C 1
ATOM 3343 O O . ALA B 1 74 ? 87.037 20.392 -56.545 1.00 52.25 74 ALA B O 1
ATOM 3345 N N . LEU B 1 75 ? 86.959 19.428 -54.511 1.00 44.97 75 LEU B N 1
ATOM 3346 C CA . LEU B 1 75 ? 85.525 19.675 -54.364 1.00 46.44 75 LEU B CA 1
ATOM 3347 C C . LEU B 1 75 ? 85.208 21.164 -54.378 1.00 46.80 75 LEU B C 1
ATOM 3348 O O . LEU B 1 75 ? 84.229 21.590 -55.002 1.00 47.97 75 LEU B O 1
ATOM 3353 N N . LYS B 1 76 ? 85.986 21.963 -53.643 1.00 47.92 76 LYS B N 1
ATOM 3354 C CA . LYS B 1 76 ? 85.779 23.409 -53.652 1.00 48.84 76 LYS B CA 1
ATOM 3355 C C . LYS B 1 76 ? 85.977 23.977 -55.050 1.00 51.14 76 LYS B C 1
ATOM 3356 O O . LYS B 1 76 ? 85.185 24.807 -55.514 1.00 51.45 76 LYS B O 1
ATOM 3362 N N . ALA B 1 77 ? 87.008 23.503 -55.752 1.00 51.46 77 ALA B N 1
ATOM 3363 C CA . ALA B 1 77 ? 87.346 23.973 -57.091 1.00 53.23 77 ALA B CA 1
ATOM 3364 C C . ALA B 1 77 ? 86.262 23.694 -58.132 1.00 56.36 77 ALA B C 1
ATOM 3365 O O . ALA B 1 77 ? 86.412 24.092 -59.292 1.00 59.18 77 ALA B O 1
ATOM 3367 N N . ILE B 1 78 ? 85.178 23.008 -57.756 1.00 51.86 78 ILE B N 1
ATOM 3368 C CA . ILE B 1 78 ? 84.195 22.592 -58.753 1.00 50.92 78 ILE B CA 1
ATOM 3369 C C . ILE B 1 78 ? 82.786 22.956 -58.303 1.00 46.10 78 ILE B C 1
ATOM 3370 O O . ILE B 1 78 ? 81.803 22.358 -58.754 1.00 49.41 78 ILE B O 1
ATOM 3375 N N . THR B 1 79 ? 82.668 23.969 -57.449 1.00 48.88 79 THR B N 1
ATOM 3376 C CA . THR B 1 79 ? 81.421 24.154 -56.707 1.00 46.46 79 THR B CA 1
ATOM 3377 C C . THR B 1 79 ? 80.295 24.667 -57.588 1.00 49.95 79 THR B C 1
ATOM 3378 O O . THR B 1 79 ? 79.190 24.108 -57.576 1.00 42.68 79 THR B O 1
ATOM 3382 N N . ALA B 1 80 ? 80.556 25.730 -58.361 1.00 51.48 80 ALA B N 1
ATOM 3383 C CA . ALA B 1 80 ? 79.523 26.315 -59.215 1.00 49.20 80 ALA B CA 1
ATOM 3384 C C . ALA B 1 80 ? 78.883 25.270 -60.131 1.00 45.06 80 ALA B C 1
ATOM 3385 O O . ALA B 1 80 ? 77.676 25.322 -60.405 1.00 49.48 80 ALA B O 1
ATOM 3387 N N . GLU B 1 81 ? 79.675 24.313 -60.610 1.00 46.76 81 GLU B N 1
ATOM 3388 C CA . GLU B 1 81 ? 79.153 23.216 -61.422 1.00 47.46 81 GLU B CA 1
ATOM 3389 C C . GLU B 1 81 ? 78.564 22.099 -60.555 1.00 49.75 81 GLU B C 1
ATOM 3390 O O . GLU B 1 81 ? 77.456 21.603 -60.818 1.00 40.09 81 GLU B O 1
ATOM 3396 N N . TRP B 1 82 ? 79.284 21.695 -59.505 1.00 44.99 82 TRP B N 1
ATOM 3397 C CA . TRP B 1 82 ? 78.882 20.567 -58.666 1.00 45.15 82 TRP B CA 1
ATOM 3398 C C . TRP B 1 82 ? 78.698 21.053 -57.234 1.00 43.78 82 TRP B C 1
ATOM 3399 O O . TRP B 1 82 ? 79.597 20.890 -56.396 1.00 48.03 82 TRP B O 1
ATOM 3410 N N . PRO B 1 83 ? 77.550 21.660 -56.919 1.00 37.96 83 PRO B N 1
ATOM 3411 C CA . PRO B 1 83 ? 77.306 22.090 -55.541 1.00 45.23 83 PRO B CA 1
ATOM 3412 C C . PRO B 1 83 ? 77.135 20.880 -54.631 1.00 45.48 83 PRO B C 1
ATOM 3413 O O . PRO B 1 83 ? 76.699 19.809 -55.062 1.00 39.94 83 PRO B O 1
ATOM 3417 N N . ARG B 1 84 ? 77.473 21.078 -53.351 1.00 46.16 84 ARG B N 1
ATOM 3418 C CA . ARG B 1 84 ? 77.591 19.967 -52.406 1.00 39.98 84 ARG B CA 1
ATOM 3419 C C . ARG B 1 84 ? 76.345 19.088 -52.364 1.00 42.05 84 ARG B C 1
ATOM 3420 O O . ARG B 1 84 ? 76.445 17.867 -52.168 1.00 45.62 84 ARG B O 1
ATOM 3428 N N . GLU B 1 85 ? 75.170 19.676 -52.561 1.00 40.08 85 GLU B N 1
ATOM 3429 C CA . GLU B 1 85 ? 73.941 18.902 -52.548 1.00 41.27 85 GLU B CA 1
ATOM 3430 C C . GLU B 1 85 ? 73.818 17.957 -53.737 1.00 43.01 85 GLU B C 1
ATOM 3431 O O . GLU B 1 85 ? 72.839 17.212 -53.801 1.00 39.94 85 GLU B O 1
ATOM 3437 N N . ARG B 1 86 ? 74.757 17.966 -54.679 1.00 40.20 86 ARG B N 1
ATOM 3438 C CA . ARG B 1 86 ? 74.627 17.147 -55.877 1.00 42.74 86 ARG B CA 1
ATOM 3439 C C . ARG B 1 86 ? 75.353 15.809 -55.778 1.00 40.72 86 ARG B C 1
ATOM 3440 O O . ARG B 1 86 ? 75.249 15.001 -56.705 1.00 42.88 86 ARG B O 1
ATOM 3448 N N . TYR B 1 87 ? 76.057 15.542 -54.685 1.00 36.83 87 TYR B N 1
ATOM 3449 C CA . TYR B 1 87 ? 76.867 14.340 -54.585 1.00 34.74 87 TYR B CA 1
ATOM 3450 C C . TYR B 1 87 ? 76.944 13.898 -53.124 1.00 39.36 87 TYR B C 1
ATOM 3451 O O . TYR B 1 87 ? 76.542 14.620 -52.211 1.00 36.68 87 TYR B O 1
ATOM 3460 N N . TYR B 1 88 ? 77.462 12.693 -52.910 1.00 35.02 88 TYR B N 1
ATOM 3461 C CA . TYR B 1 88 ? 77.556 12.117 -51.580 1.00 35.77 88 TYR B CA 1
ATOM 3462 C C . TYR B 1 88 ? 79.016 12.091 -51.140 1.00 38.51 88 TYR B C 1
ATOM 3463 O O . TYR B 1 88 ? 79.920 11.897 -51.966 1.00 34.44 88 TYR B O 1
ATOM 3472 N N . ILE B 1 89 ? 79.247 12.298 -49.842 1.00 35.13 89 ILE B N 1
ATOM 3473 C CA . ILE B 1 89 ? 80.580 12.193 -49.249 1.00 29.98 89 ILE B CA 1
ATOM 3474 C C . ILE B 1 89 ? 80.562 11.174 -48.120 1.00 28.47 89 ILE B C 1
ATOM 3475 O O . ILE B 1 89 ? 79.824 11.327 -47.142 1.00 39.50 89 ILE B O 1
ATOM 3480 N N . CYS B 1 90 ? 81.381 10.147 -48.246 1.00 31.83 90 CYS B N 1
ATOM 3481 C CA . CYS B 1 90 ? 81.568 9.169 -47.193 1.00 35.03 90 CYS B CA 1
ATOM 3482 C C . CYS B 1 90 ? 82.997 9.294 -46.677 1.00 36.99 90 CYS B C 1
ATOM 3483 O O . CYS B 1 90 ? 83.951 9.323 -47.465 1.00 35.99 90 CYS B O 1
ATOM 3486 N N . THR B 1 91 ? 83.149 9.408 -45.360 1.00 37.12 91 THR B N 1
ATOM 3487 C CA . THR B 1 91 ? 84.492 9.267 -44.810 1.00 33.10 91 THR B CA 1
ATOM 3488 C C . THR B 1 91 ? 84.465 8.313 -43.627 1.00 33.53 91 THR B C 1
ATOM 3489 O O . THR B 1 91 ? 83.481 7.588 -43.442 1.00 35.64 91 THR B O 1
ATOM 3493 N N . LYS B 1 92 ? 85.548 8.267 -42.842 1.00 36.65 92 LYS B N 1
ATOM 3494 C CA . LYS B 1 92 ? 85.676 7.311 -41.753 1.00 33.93 92 LYS B CA 1
ATOM 3495 C C . LYS B 1 92 ? 86.427 7.958 -40.592 1.00 40.10 92 LYS B C 1
ATOM 3496 O O . LYS B 1 92 ? 86.919 9.085 -40.684 1.00 38.09 92 LYS B O 1
ATOM 3502 N N . ALA B 1 93 ? 86.539 7.209 -39.498 1.00 34.58 93 ALA B N 1
ATOM 3503 C CA . ALA B 1 93 ? 87.198 7.714 -38.305 1.00 35.98 93 ALA B CA 1
ATOM 3504 C C . ALA B 1 93 ? 87.645 6.534 -37.454 1.00 34.36 93 ALA B C 1
ATOM 3505 O O . ALA B 1 93 ? 87.125 5.414 -37.572 1.00 31.17 93 ALA B O 1
ATOM 3507 N N . GLY B 1 94 ? 88.646 6.794 -36.613 1.00 31.85 94 GLY B N 1
ATOM 3508 C CA . GLY B 1 94 ? 89.108 5.823 -35.644 1.00 32.30 94 GLY B CA 1
ATOM 3509 C C . GLY B 1 94 ? 90.461 5.211 -35.930 1.00 36.16 94 GLY B C 1
ATOM 3510 O O . GLY B 1 94 ? 91.035 4.594 -35.024 1.00 38.71 94 GLY B O 1
ATOM 3511 N N . ARG B 1 95 ? 90.993 5.335 -37.145 1.00 32.71 95 ARG B N 1
ATOM 3512 C CA . ARG B 1 95 ? 92.320 4.816 -37.453 1.00 39.05 95 ARG B CA 1
ATOM 3513 C C . ARG B 1 95 ? 93.250 5.950 -37.867 1.00 34.77 95 ARG B C 1
ATOM 3514 O O . ARG B 1 95 ? 92.945 6.708 -38.790 1.00 38.35 95 ARG B O 1
ATOM 3522 N N . ILE B 1 96 ? 94.392 6.055 -37.193 1.00 44.49 96 ILE B N 1
ATOM 3523 C CA . ILE B 1 96 ? 95.325 7.147 -37.457 1.00 43.77 96 ILE B CA 1
ATOM 3524 C C . ILE B 1 96 ? 96.414 6.672 -38.411 1.00 42.43 96 ILE B C 1
ATOM 3525 O O . ILE B 1 96 ? 96.611 7.253 -39.482 1.00 46.35 96 ILE B O 1
ATOM 3530 N N . THR B 1 97 ? 97.113 5.608 -38.025 1.00 43.24 97 THR B N 1
ATOM 3531 C CA . THR B 1 97 ? 98.142 4.945 -38.821 1.00 47.76 97 THR B CA 1
ATOM 3532 C C . THR B 1 97 ? 97.747 3.474 -38.900 1.00 51.34 97 THR B C 1
ATOM 3533 O O . THR B 1 97 ? 96.553 3.158 -38.822 1.00 46.42 97 THR B O 1
ATOM 3537 N N . ASP B 1 98 ? 98.712 2.556 -38.978 1.00 45.57 98 ASP B N 1
ATOM 3538 C CA . ASP B 1 98 ? 98.353 1.147 -39.048 1.00 48.27 98 ASP B CA 1
ATOM 3539 C C . ASP B 1 98 ? 98.383 0.436 -37.698 1.00 48.12 98 ASP B C 1
ATOM 3540 O O . ASP B 1 98 ? 97.994 -0.736 -37.633 1.00 43.71 98 ASP B O 1
ATOM 3545 N N . THR B 1 99 ? 98.823 1.104 -36.624 1.00 45.01 99 THR B N 1
ATOM 3546 C CA . THR B 1 99 ? 98.881 0.478 -35.306 1.00 45.46 99 THR B CA 1
ATOM 3547 C C . THR B 1 99 ? 98.291 1.334 -34.201 1.00 46.91 99 THR B C 1
ATOM 3548 O O . THR B 1 99 ? 98.110 0.826 -33.089 1.00 48.90 99 THR B O 1
ATOM 3552 N N . LYS B 1 100 ? 97.998 2.604 -34.463 1.00 47.50 100 LYS B N 1
ATOM 3553 C CA . LYS B 1 100 ? 97.444 3.542 -33.484 1.00 49.62 100 LYS B CA 1
ATOM 3554 C C . LYS B 1 100 ? 95.959 3.713 -33.824 1.00 41.92 100 LYS B C 1
ATOM 3555 O O . LYS B 1 100 ? 95.617 4.392 -34.794 1.00 40.47 100 LYS B O 1
ATOM 3561 N N . PHE B 1 101 ? 95.074 3.090 -33.057 1.00 43.86 101 PHE B N 1
ATOM 3562 C CA . PHE B 1 101 ? 93.635 3.253 -33.261 1.00 42.58 101 PHE B CA 1
ATOM 3563 C C . PHE B 1 101 ? 93.040 4.046 -32.106 1.00 42.56 101 PHE B C 1
ATOM 3564 O O . PHE B 1 101 ? 93.303 3.737 -30.938 1.00 47.96 101 PHE B O 1
ATOM 3572 N N . ASP B 1 102 ? 92.221 5.043 -32.424 1.00 38.67 102 ASP B N 1
ATOM 3573 C CA . ASP B 1 102 ? 91.569 5.861 -31.399 1.00 41.78 102 ASP B CA 1
ATOM 3574 C C . ASP B 1 102 ? 90.060 5.849 -31.645 1.00 36.52 102 ASP B C 1
ATOM 3575 O O . ASP B 1 102 ? 89.564 6.488 -32.572 1.00 34.89 102 ASP B O 1
ATOM 3580 N N . TYR B 1 103 ? 89.327 5.118 -30.808 1.00 42.23 103 TYR B N 1
ATOM 3581 C CA . TYR B 1 103 ? 87.886 4.956 -30.942 1.00 32.19 103 TYR B CA 1
ATOM 3582 C C . TYR B 1 103 ? 87.114 5.686 -29.864 1.00 38.62 103 TYR B C 1
ATOM 3583 O O . TYR B 1 103 ? 85.912 5.431 -29.704 1.00 33.30 103 TYR B O 1
ATOM 3592 N N . SER B 1 104 ? 87.768 6.566 -29.104 1.00 35.83 104 SER B N 1
ATOM 3593 C CA . SER B 1 104 ? 87.048 7.286 -28.064 1.00 42.00 104 SER B CA 1
ATOM 3594 C C . SER B 1 104 ? 85.984 8.163 -28.705 1.00 44.84 104 SER B C 1
ATOM 3595 O O . SER B 1 104 ? 86.137 8.640 -29.834 1.00 44.30 104 SER B O 1
ATOM 3598 N N . ARG B 1 105 ? 84.870 8.334 -27.991 1.00 42.76 105 ARG B N 1
ATOM 3599 C CA . ARG B 1 105 ? 83.814 9.205 -28.493 1.00 43.20 105 ARG B CA 1
ATOM 3600 C C . ARG B 1 105 ? 84.311 10.635 -28.651 1.00 43.77 105 ARG B C 1
ATOM 3601 O O . ARG B 1 105 ? 83.844 11.358 -29.537 1.00 45.68 105 ARG B O 1
ATOM 3609 N N . GLU B 1 106 ? 85.285 11.049 -27.836 1.00 44.82 106 GLU B N 1
ATOM 3610 C CA . GLU B 1 106 ? 85.852 12.384 -27.999 1.00 47.10 106 GLU B CA 1
ATOM 3611 C C . GLU B 1 106 ? 86.651 12.484 -29.299 1.00 44.31 106 GLU B C 1
ATOM 3612 O O . GLU B 1 106 ? 86.509 13.453 -30.055 1.00 41.73 106 GLU B O 1
ATOM 3618 N N . HIS B 1 107 ? 87.502 11.490 -29.581 1.00 42.32 107 HIS B N 1
ATOM 3619 C CA . HIS B 1 107 ? 88.286 11.560 -30.811 1.00 42.82 107 HIS B CA 1
ATOM 3620 C C . HIS B 1 107 ? 87.402 11.401 -32.039 1.00 42.13 107 HIS B C 1
ATOM 3621 O O . HIS B 1 107 ? 87.671 12.019 -33.076 1.00 37.75 107 HIS B O 1
ATOM 3628 N N . VAL B 1 108 ? 86.339 10.597 -31.935 1.00 42.62 108 VAL B N 1
ATOM 3629 C CA . VAL B 1 108 ? 85.472 10.370 -33.092 1.00 40.24 108 VAL B CA 1
ATOM 3630 C C . VAL B 1 108 ? 84.810 11.675 -33.511 1.00 36.76 108 VAL B C 1
ATOM 3631 O O . VAL B 1 108 ? 84.786 12.035 -34.695 1.00 32.71 108 VAL B O 1
ATOM 3635 N N . ARG B 1 109 ? 84.299 12.423 -32.538 1.00 38.93 109 ARG B N 1
ATOM 3636 C CA . ARG B 1 109 ? 83.582 13.655 -32.854 1.00 43.13 109 ARG B CA 1
ATOM 3637 C C . ARG B 1 109 ? 84.539 14.755 -33.325 1.00 42.25 109 ARG B C 1
ATOM 3638 O O . ARG B 1 109 ? 84.190 15.548 -34.212 1.00 44.86 109 ARG B O 1
ATOM 3646 N N . GLU B 1 110 ? 85.750 14.808 -32.761 1.00 39.99 110 GLU B N 1
ATOM 3647 C CA . GLU B 1 110 ? 86.785 15.692 -33.308 1.00 43.89 110 GLU B CA 1
ATOM 3648 C C . GLU B 1 110 ? 87.185 15.283 -34.721 1.00 41.60 110 GLU B C 1
ATOM 3649 O O . GLU B 1 110 ? 87.315 16.134 -35.609 1.00 37.65 110 GLU B O 1
ATOM 3655 N N . SER B 1 111 ? 87.410 13.980 -34.939 1.00 36.90 111 SER B N 1
ATOM 3656 C CA . SER B 1 111 ? 87.797 13.493 -36.260 1.00 38.45 111 SER B CA 1
ATOM 3657 C C . SER B 1 111 ? 86.789 13.907 -37.326 1.00 39.92 111 SER B C 1
ATOM 3658 O O . SER B 1 111 ? 87.173 14.365 -38.412 1.00 33.90 111 SER B O 1
ATOM 3661 N N . VAL B 1 112 ? 85.494 13.772 -37.009 1.00 35.61 112 VAL B N 1
ATOM 3662 C CA . VAL B 1 112 ? 84.417 14.065 -37.946 1.00 33.00 112 VAL B CA 1
ATOM 3663 C C . VAL B 1 112 ? 84.328 15.561 -38.214 1.00 42.67 112 VAL B C 1
ATOM 3664 O O . VAL B 1 112 ? 84.221 15.994 -39.368 1.00 43.70 112 VAL B O 1
ATOM 3668 N N . LYS B 1 113 ? 84.330 16.377 -37.147 1.00 41.20 113 LYS B N 1
ATOM 3669 C CA . LYS B 1 113 ? 84.361 17.824 -37.339 1.00 42.97 113 LYS B CA 1
ATOM 3670 C C . LYS B 1 113 ? 85.600 18.266 -38.112 1.00 40.65 113 LYS B C 1
ATOM 3671 O O . LYS B 1 113 ? 85.555 19.271 -38.827 1.00 47.40 113 LYS B O 1
ATOM 3677 N N . ASN B 1 114 ? 86.704 17.524 -38.022 1.00 40.87 114 ASN B N 1
ATOM 3678 C CA . ASN B 1 114 ? 87.828 17.876 -38.878 1.00 40.77 114 ASN B CA 1
ATOM 3679 C C . ASN B 1 114 ? 87.600 17.395 -40.309 1.00 46.75 114 ASN B C 1
ATOM 3680 O O . ASN B 1 114 ? 87.925 18.119 -41.258 1.00 47.57 114 ASN B O 1
ATOM 3685 N N . SER B 1 115 ? 87.037 16.191 -40.495 1.00 44.64 115 SER B N 1
ATOM 3686 C CA . SER B 1 115 ? 86.629 15.780 -41.839 1.00 42.32 115 SER B CA 1
ATOM 3687 C C . SER B 1 115 ? 85.756 16.840 -42.480 1.00 41.86 115 SER B C 1
ATOM 3688 O O . SER B 1 115 ? 85.973 17.224 -43.633 1.00 38.74 115 SER B O 1
ATOM 3691 N N . LEU B 1 116 ? 84.775 17.335 -41.722 1.00 46.61 116 LEU B N 1
ATOM 3692 C CA . LEU B 1 116 ? 83.903 18.402 -42.189 1.00 45.02 116 LEU B CA 1
ATOM 3693 C C . LEU B 1 116 ? 84.712 19.604 -42.665 1.00 46.98 116 LEU B C 1
ATOM 3694 O O . LEU B 1 116 ? 84.393 20.215 -43.695 1.00 45.21 116 LEU B O 1
ATOM 3699 N N . ARG B 1 117 ? 85.775 19.947 -41.930 1.00 47.42 117 ARG B N 1
ATOM 3700 C CA . ARG B 1 117 ? 86.573 21.123 -42.265 1.00 47.38 117 ARG B CA 1
ATOM 3701 C C . ARG B 1 117 ? 87.315 20.933 -43.586 1.00 44.07 117 ARG B C 1
ATOM 3702 O O . ARG B 1 117 ? 87.272 21.801 -44.465 1.00 38.39 117 ARG B O 1
ATOM 3710 N N . LEU B 1 118 ? 88.001 19.799 -43.746 1.00 44.33 118 LEU B N 1
ATOM 3711 C CA . LEU B 1 118 ? 88.794 19.570 -44.949 1.00 46.09 118 LEU B CA 1
ATOM 3712 C C . LEU B 1 118 ? 87.940 19.383 -46.198 1.00 47.81 118 LEU B C 1
ATOM 3713 O O . LEU B 1 118 ? 88.472 19.480 -47.308 1.00 51.13 118 LEU B O 1
ATOM 3718 N N . LEU B 1 119 ? 86.641 19.127 -46.049 1.00 48.42 119 LEU B N 1
ATOM 3719 C CA . LEU B 1 119 ? 85.770 18.837 -47.181 1.00 49.02 119 LEU B CA 1
ATOM 3720 C C . LEU B 1 119 ? 84.753 19.947 -47.420 1.00 48.90 119 LEU B C 1
ATOM 3721 O O . LEU B 1 119 ? 83.792 19.741 -48.168 1.00 51.78 119 LEU B O 1
ATOM 3726 N N . ASN B 1 120 ? 84.942 21.108 -46.789 1.00 47.86 120 ASN B N 1
ATOM 3727 C CA . ASN B 1 120 ? 84.181 22.339 -47.045 1.00 47.85 120 ASN B CA 1
ATOM 3728 C C . ASN B 1 120 ? 82.673 22.100 -47.044 1.00 46.04 120 ASN B C 1
ATOM 3729 O O . ASN B 1 120 ? 81.960 22.388 -48.012 1.00 49.87 120 ASN B O 1
ATOM 3734 N N . THR B 1 121 ? 82.179 21.595 -45.917 1.00 44.78 121 THR B N 1
ATOM 3735 C CA . THR B 1 121 ? 80.764 21.270 -45.818 1.00 40.70 121 THR B CA 1
ATOM 3736 C C . THR B 1 121 ? 80.384 21.163 -44.353 1.00 40.37 121 THR B C 1
ATOM 3737 O O . THR B 1 121 ? 81.230 20.900 -43.499 1.00 36.62 121 THR B O 1
ATOM 3741 N N . ASP B 1 122 ? 79.104 21.399 -44.084 1.00 44.52 122 ASP B N 1
ATOM 3742 C CA . ASP B 1 122 ? 78.507 21.313 -42.763 1.00 43.92 122 ASP B CA 1
ATOM 3743 C C . ASP B 1 122 ? 77.956 19.925 -42.428 1.00 47.82 122 ASP B C 1
ATOM 3744 O O . ASP B 1 122 ? 77.441 19.747 -41.319 1.00 50.09 122 ASP B O 1
ATOM 3749 N N . TYR B 1 123 ? 78.024 18.951 -43.347 1.00 39.55 123 TYR B N 1
ATOM 3750 C CA . TYR B 1 123 ? 77.385 17.658 -43.107 1.00 42.60 123 TYR B CA 1
ATOM 3751 C C . TYR B 1 123 ? 78.021 16.594 -43.988 1.00 40.69 123 TYR B C 1
ATOM 3752 O O . TYR B 1 123 ? 78.455 16.871 -45.108 1.00 40.45 123 TYR B O 1
ATOM 3761 N N . LEU B 1 124 ? 78.030 15.365 -43.488 1.00 31.23 124 LEU B N 1
ATOM 3762 C CA . LEU B 1 124 ? 78.554 14.219 -44.212 1.00 36.87 124 LEU B CA 1
ATOM 3763 C C . LEU B 1 124 ? 77.435 13.207 -44.437 1.00 36.72 124 LEU B C 1
ATOM 3764 O O . LEU B 1 124 ? 76.581 13.004 -43.564 1.00 32.98 124 LEU B O 1
ATOM 3769 N N . ASP B 1 125 ? 77.423 12.591 -45.622 1.00 37.40 125 ASP B N 1
ATOM 3770 C CA . ASP B 1 125 ? 76.368 11.637 -45.944 1.00 29.80 125 ASP B CA 1
ATOM 3771 C C . ASP B 1 125 ? 76.526 10.332 -45.169 1.00 32.83 125 ASP B C 1
ATOM 3772 O O . ASP B 1 125 ? 75.530 9.762 -44.698 1.00 28.32 125 ASP B O 1
ATOM 3777 N N . LEU B 1 126 ? 77.759 9.835 -45.035 1.00 33.22 126 LEU B N 1
ATOM 3778 C CA . LEU B 1 126 ? 78.005 8.593 -44.316 1.00 29.51 126 LEU B CA 1
ATOM 3779 C C . LEU B 1 126 ? 79.407 8.571 -43.713 1.00 30.64 126 LEU B C 1
ATOM 3780 O O . LEU B 1 126 ? 80.376 8.976 -44.367 1.00 32.10 126 LEU B O 1
ATOM 3785 N N . VAL B 1 127 ? 79.494 8.090 -42.457 1.00 28.02 127 VAL B N 1
ATOM 3786 C CA . VAL B 1 127 ? 80.749 7.955 -41.728 1.00 24.06 127 VAL B CA 1
ATOM 3787 C C . VAL B 1 127 ? 80.831 6.540 -41.163 1.00 26.78 127 VAL B C 1
ATOM 3788 O O . VAL B 1 127 ? 79.857 6.033 -40.583 1.00 29.79 127 VAL B O 1
ATOM 3792 N N . TYR B 1 128 ? 81.995 5.915 -41.308 1.00 27.51 128 TYR B N 1
ATOM 3793 C CA . TYR B 1 128 ? 82.253 4.586 -40.784 1.00 28.88 128 TYR B CA 1
ATOM 3794 C C . TYR B 1 128 ? 83.229 4.717 -39.627 1.00 27.28 128 TYR B C 1
ATOM 3795 O O . TYR B 1 128 ? 84.125 5.560 -39.670 1.00 34.76 128 TYR B O 1
ATOM 3804 N N . MET B 1 129 ? 83.096 3.850 -38.622 1.00 25.84 129 MET B N 1
ATOM 3805 C CA . MET B 1 129 ? 84.269 3.456 -37.847 1.00 28.09 129 MET B CA 1
ATOM 3806 C C . MET B 1 129 ? 85.205 2.561 -38.662 1.00 27.77 129 MET B C 1
ATOM 3807 O O . MET B 1 129 ? 84.792 1.534 -39.204 1.00 27.01 129 MET B O 1
ATOM 3812 N N . HIS B 1 130 ? 86.489 2.946 -38.700 1.00 34.85 130 HIS B N 1
ATOM 3813 C CA . HIS B 1 130 ? 87.469 2.423 -39.648 1.00 34.99 130 HIS B CA 1
ATOM 3814 C C . HIS B 1 130 ? 88.157 1.155 -39.136 1.00 37.53 130 HIS B C 1
ATOM 3815 O O . HIS B 1 130 ? 88.908 1.207 -38.154 1.00 35.30 130 HIS B O 1
ATOM 3822 N N . ASP B 1 131 ? 87.944 0.034 -39.832 1.00 34.88 131 ASP B N 1
ATOM 3823 C CA . ASP B 1 131 ? 88.679 -1.220 -39.615 1.00 33.82 131 ASP B CA 1
ATOM 3824 C C . ASP B 1 131 ? 88.514 -1.723 -38.177 1.00 35.59 131 ASP B C 1
ATOM 3825 O O . ASP B 1 131 ? 89.439 -1.695 -37.365 1.00 34.77 131 ASP B O 1
ATOM 3830 N N . VAL B 1 132 ? 87.305 -2.229 -37.908 1.00 35.33 132 VAL B N 1
ATOM 3831 C CA . VAL B 1 132 ? 86.873 -2.512 -36.544 1.00 31.73 132 VAL B CA 1
ATOM 3832 C C . VAL B 1 132 ? 87.553 -3.729 -35.919 1.00 35.11 132 VAL B C 1
ATOM 3833 O O . VAL B 1 132 ? 87.450 -3.918 -34.699 1.00 33.46 132 VAL B O 1
ATOM 3837 N N . GLU B 1 133 ? 88.242 -4.563 -36.713 1.00 29.65 133 GLU B N 1
ATOM 3838 C CA . GLU B 1 133 ? 88.879 -5.771 -36.192 1.00 36.16 133 GLU B CA 1
ATOM 3839 C C . GLU B 1 133 ? 90.151 -5.496 -35.398 1.00 37.20 133 GLU B C 1
ATOM 3840 O O . GLU B 1 133 ? 90.676 -6.419 -34.764 1.00 38.00 133 GLU B O 1
ATOM 3846 N N . PHE B 1 134 ? 90.664 -4.270 -35.421 1.00 39.77 134 PHE B N 1
ATOM 3847 C CA . PHE B 1 134 ? 91.863 -3.938 -34.667 1.00 38.12 134 PHE B CA 1
ATOM 3848 C C . PHE B 1 134 ? 91.569 -3.493 -33.245 1.00 39.85 134 PHE B C 1
ATOM 3849 O O . PHE B 1 134 ? 92.496 -3.411 -32.429 1.00 35.10 134 PHE B O 1
ATOM 3857 N N . VAL B 1 135 ? 90.313 -3.218 -32.929 1.00 30.78 135 VAL B N 1
ATOM 3858 C CA . VAL B 1 135 ? 89.944 -2.663 -31.637 1.00 39.60 135 VAL B CA 1
ATOM 3859 C C . VAL B 1 135 ? 89.069 -3.680 -30.905 1.00 42.15 135 VAL B C 1
ATOM 3860 O O . VAL B 1 135 ? 88.306 -4.427 -31.530 1.00 36.33 135 VAL B O 1
ATOM 3864 N N . GLU B 1 136 ? 89.205 -3.732 -29.575 1.00 44.23 136 GLU B N 1
ATOM 3865 C CA . GLU B 1 136 ? 88.286 -4.528 -28.760 1.00 40.41 136 GLU B CA 1
ATOM 3866 C C . GLU B 1 136 ? 86.847 -4.134 -29.051 1.00 37.67 136 GLU B C 1
ATOM 3867 O O . GLU B 1 136 ? 86.512 -2.951 -29.086 1.00 38.93 136 GLU B O 1
ATOM 3873 N N . THR B 1 137 ? 85.999 -5.133 -29.261 1.00 41.73 137 THR B N 1
ATOM 3874 C CA . THR B 1 137 ? 84.619 -4.862 -29.653 1.00 40.65 137 THR B CA 1
ATOM 3875 C C . THR B 1 137 ? 83.861 -3.915 -28.718 1.00 36.04 137 THR B C 1
ATOM 3876 O O . THR B 1 137 ? 83.132 -3.054 -29.237 1.00 34.01 137 THR B O 1
ATOM 3880 N N . PRO B 1 138 ? 83.989 -3.968 -27.377 1.00 37.59 138 PRO B N 1
ATOM 3881 C CA . PRO B 1 138 ? 83.277 -2.960 -26.569 1.00 37.92 138 PRO B CA 1
ATOM 3882 C C . PRO B 1 138 ? 83.582 -1.529 -27.002 1.00 37.25 138 PRO B C 1
ATOM 3883 O O . PRO B 1 138 ? 82.677 -0.693 -27.061 1.00 33.17 138 PRO B O 1
ATOM 3887 N N . GLU B 1 139 ? 84.834 -1.235 -27.363 1.00 33.81 139 GLU B N 1
ATOM 3888 C CA . GLU B 1 139 ? 85.150 0.082 -27.914 1.00 36.47 139 GLU B CA 1
ATOM 3889 C C . GLU B 1 139 ? 84.389 0.367 -29.202 1.00 34.11 139 GLU B C 1
ATOM 3890 O O . GLU B 1 139 ? 84.017 1.522 -29.468 1.00 30.50 139 GLU B O 1
ATOM 3896 N N . VAL B 1 140 ? 84.181 -0.664 -30.026 1.00 38.32 140 VAL B N 1
ATOM 3897 C CA . VAL B 1 140 ? 83.530 -0.477 -31.320 1.00 33.40 140 VAL B CA 1
ATOM 3898 C C . VAL B 1 140 ? 82.087 -0.037 -31.121 1.00 33.21 140 VAL B C 1
ATOM 3899 O O . VAL B 1 140 ? 81.627 0.936 -31.733 1.00 32.23 140 VAL B O 1
ATOM 3903 N N . TYR B 1 141 ? 81.372 -0.716 -30.221 1.00 34.12 141 TYR B N 1
ATOM 3904 C CA . TYR B 1 141 ? 80.013 -0.313 -29.865 1.00 29.95 141 TYR B CA 1
ATOM 3905 C C . TYR B 1 141 ? 79.987 1.110 -29.289 1.00 29.07 141 TYR B C 1
ATOM 3906 O O . TYR B 1 141 ? 79.145 1.929 -29.666 1.00 28.59 141 TYR B O 1
ATOM 3915 N N . ASP B 1 142 ? 80.901 1.429 -28.366 1.00 34.92 142 ASP B N 1
ATOM 3916 C CA . ASP B 1 142 ? 80.962 2.797 -27.844 1.00 25.90 142 ASP B CA 1
ATOM 3917 C C . ASP B 1 142 ? 81.168 3.829 -28.949 1.00 28.41 142 ASP B C 1
ATOM 3918 O O . ASP B 1 142 ? 80.615 4.932 -28.877 1.00 29.18 142 ASP B O 1
ATOM 3923 N N . ALA B 1 143 ? 81.936 3.499 -29.988 1.00 28.74 143 ALA B N 1
ATOM 3924 C CA . ALA B 1 143 ? 82.175 4.477 -31.051 1.00 31.69 143 ALA B CA 1
ATOM 3925 C C . ALA B 1 143 ? 80.942 4.642 -31.936 1.00 30.84 143 ALA B C 1
ATOM 3926 O O . ALA B 1 143 ? 80.630 5.757 -32.377 1.00 30.53 143 ALA B O 1
ATOM 3928 N N . LEU B 1 144 ? 80.210 3.548 -32.180 1.00 30.79 144 LEU B N 1
ATOM 3929 C CA . LEU B 1 144 ? 78.971 3.646 -32.949 1.00 30.00 144 LEU B CA 1
ATOM 3930 C C . LEU B 1 144 ? 77.902 4.423 -32.189 1.00 25.88 144 LEU B C 1
ATOM 3931 O O . LEU B 1 144 ? 77.059 5.076 -32.809 1.00 25.36 144 LEU B O 1
ATOM 3936 N N . ARG B 1 145 ? 77.931 4.383 -30.853 1.00 30.20 145 ARG B N 1
ATOM 3937 C CA . ARG B 1 145 ? 76.963 5.167 -30.084 1.00 31.09 145 ARG B CA 1
ATOM 3938 C C . ARG B 1 145 ? 77.121 6.661 -30.363 1.00 26.43 145 ARG B C 1
ATOM 3939 O O . ARG B 1 145 ? 76.128 7.385 -30.469 1.00 32.51 145 ARG B O 1
ATOM 3947 N N . GLU B 1 146 ? 78.367 7.135 -30.491 1.00 33.35 146 GLU B N 1
ATOM 3948 C CA . GLU B 1 146 ? 78.637 8.538 -30.817 1.00 26.24 146 GLU B CA 1
ATOM 3949 C C . GLU B 1 146 ? 78.255 8.885 -32.246 1.00 29.52 146 GLU B C 1
ATOM 3950 O O . GLU B 1 146 ? 77.743 9.981 -32.495 1.00 29.03 146 GLU B O 1
ATOM 3956 N N . LEU B 1 147 ? 78.538 7.998 -33.209 1.00 23.44 147 LEU B N 1
ATOM 3957 C CA . LEU B 1 147 ? 78.042 8.231 -34.568 1.00 31.60 147 LEU B CA 1
ATOM 3958 C C . LEU B 1 147 ? 76.519 8.298 -34.576 1.00 30.98 147 LEU B C 1
ATOM 3959 O O . LEU B 1 147 ? 75.921 9.180 -35.219 1.00 27.64 147 LEU B O 1
ATOM 3964 N N . ARG B 1 148 ? 75.878 7.376 -33.848 1.00 28.27 148 ARG B N 1
ATOM 3965 C CA . ARG B 1 148 ? 74.432 7.431 -33.697 1.00 28.15 148 ARG B CA 1
ATOM 3966 C C . ARG B 1 148 ? 74.008 8.799 -33.197 1.00 27.60 148 ARG B C 1
ATOM 3967 O O . ARG B 1 148 ? 73.066 9.397 -33.734 1.00 31.23 148 ARG B O 1
ATOM 3975 N N . LEU B 1 149 ? 74.749 9.352 -32.230 1.00 27.00 149 LEU B N 1
ATOM 3976 C CA . LEU B 1 149 ? 74.453 10.714 -31.779 1.00 31.14 149 LEU B CA 1
ATOM 3977 C C . LEU B 1 149 ? 74.597 11.713 -32.908 1.00 27.35 149 LEU B C 1
ATOM 3978 O O . LEU B 1 149 ? 73.696 12.517 -33.159 1.00 34.17 149 LEU B O 1
ATOM 3983 N N . MET B 1 150 ? 75.750 11.697 -33.575 1.00 28.83 150 MET B N 1
ATOM 3984 C CA . MET B 1 150 ? 76.030 12.649 -34.653 1.00 31.11 150 MET B CA 1
ATOM 3985 C C . MET B 1 150 ? 74.927 12.626 -35.710 1.00 32.25 150 MET B C 1
ATOM 3986 O O . MET B 1 150 ? 74.540 13.679 -36.233 1.00 32.49 150 MET B O 1
ATOM 3991 N N . LYS B 1 151 ? 74.401 11.431 -36.027 1.00 31.24 151 LYS B N 1
ATOM 3992 C CA . LYS B 1 151 ? 73.284 11.311 -36.963 1.00 29.06 151 LYS B CA 1
ATOM 3993 C C . LYS B 1 151 ? 72.020 11.973 -36.426 1.00 32.59 151 LYS B C 1
ATOM 3994 O O . LYS B 1 151 ? 71.296 12.644 -37.171 1.00 30.15 151 LYS B O 1
ATOM 4000 N N . GLU B 1 152 ? 71.736 11.810 -35.134 1.00 34.00 152 GLU B N 1
ATOM 4001 C CA . GLU B 1 152 ? 70.499 12.379 -34.603 1.00 37.10 152 GLU B CA 1
ATOM 4002 C C . GLU B 1 152 ? 70.547 13.908 -34.581 1.00 29.34 152 GLU B C 1
ATOM 4003 O O . GLU B 1 152 ? 69.515 14.560 -34.750 1.00 31.10 152 GLU B O 1
ATOM 4009 N N . GLU B 1 153 ? 71.731 14.495 -34.417 1.00 34.63 153 GLU B N 1
ATOM 4010 C CA . GLU B 1 153 ? 71.847 15.951 -34.490 1.00 35.66 153 GLU B CA 1
ATOM 4011 C C . GLU B 1 153 ? 71.761 16.477 -35.926 1.00 39.83 153 GLU B C 1
ATOM 4012 O O . GLU B 1 153 ? 71.446 17.663 -36.127 1.00 33.44 153 GLU B O 1
ATOM 4018 N N . GLY B 1 154 ? 72.026 15.629 -36.927 1.00 33.89 154 GLY B N 1
ATOM 4019 C CA . GLY B 1 154 ? 72.094 16.070 -38.300 1.00 28.07 154 GLY B CA 1
ATOM 4020 C C . GLY B 1 154 ? 73.483 16.388 -38.808 1.00 27.62 154 GLY B C 1
ATOM 4021 O O . GLY B 1 154 ? 73.605 16.948 -39.901 1.00 36.79 154 GLY B O 1
ATOM 4022 N N . LEU B 1 155 ? 74.532 16.041 -38.055 1.00 33.41 155 LEU B N 1
ATOM 4023 C CA . LEU B 1 155 ? 75.901 16.198 -38.543 1.00 31.18 155 LEU B CA 1
ATOM 4024 C C . LEU B 1 155 ? 76.259 15.132 -39.578 1.00 32.00 155 LEU B C 1
ATOM 4025 O O . LEU B 1 155 ? 77.096 15.373 -40.455 1.00 32.50 155 LEU B O 1
ATOM 4030 N N . ILE B 1 156 ? 75.662 13.947 -39.483 1.00 31.73 156 ILE B N 1
ATOM 4031 C CA . ILE B 1 156 ? 75.823 12.921 -40.501 1.00 25.00 156 ILE B CA 1
ATOM 4032 C C . ILE B 1 156 ? 74.452 12.349 -40.817 1.00 24.94 156 ILE B C 1
ATOM 4033 O O . ILE B 1 156 ? 73.571 12.269 -39.958 1.00 32.15 156 ILE B O 1
ATOM 4038 N N . LYS B 1 157 ? 74.263 11.971 -42.070 1.00 29.35 157 LYS B N 1
ATOM 4039 C CA . LYS B 1 157 ? 72.987 11.428 -42.486 1.00 28.50 157 LYS B CA 1
ATOM 4040 C C . LYS B 1 157 ? 72.903 9.926 -42.260 1.00 26.38 157 LYS B C 1
ATOM 4041 O O . LYS B 1 157 ? 71.796 9.378 -42.276 1.00 26.64 157 LYS B O 1
ATOM 4047 N N . ALA B 1 158 ? 74.029 9.272 -41.983 1.00 27.78 158 ALA B N 1
ATOM 4048 C CA . ALA B 1 158 ? 74.091 7.818 -41.945 1.00 25.87 158 ALA B CA 1
ATOM 4049 C C . ALA B 1 158 ? 75.409 7.383 -41.334 1.00 28.92 158 ALA B C 1
ATOM 4050 O O . ALA B 1 158 ? 76.425 8.075 -41.456 1.00 27.72 158 ALA B O 1
ATOM 4052 N N . PHE B 1 159 ? 75.394 6.203 -40.725 1.00 24.87 159 PHE B N 1
ATOM 4053 C CA . PHE B 1 159 ? 76.558 5.724 -39.989 1.00 26.70 159 PHE B CA 1
ATOM 4054 C C . PHE B 1 159 ? 76.699 4.216 -40.160 1.00 27.36 159 PHE B C 1
ATOM 4055 O O . PHE B 1 159 ? 75.725 3.521 -40.458 1.00 25.83 159 PHE B O 1
ATOM 4063 N N . GLY B 1 160 ? 77.923 3.741 -39.918 1.00 26.93 160 GLY B N 1
ATOM 4064 C CA . GLY B 1 160 ? 78.277 2.337 -40.049 1.00 26.24 160 GLY B CA 1
ATOM 4065 C C . GLY B 1 160 ? 79.754 2.122 -39.744 1.00 25.41 160 GLY B C 1
ATOM 4066 O O . GLY B 1 160 ? 80.371 2.925 -39.039 1.00 23.89 160 GLY B O 1
ATOM 4067 N N . PHE B 1 161 ? 80.322 1.030 -40.277 1.00 20.74 161 PHE B N 1
ATOM 4068 C CA . PHE B 1 161 ? 81.695 0.618 -39.964 1.00 28.78 161 PHE B CA 1
ATOM 4069 C C . PHE B 1 161 ? 82.266 -0.280 -41.064 1.00 24.37 161 PHE B C 1
ATOM 4070 O O . PHE B 1 161 ? 81.534 -0.796 -41.910 1.00 27.86 161 PHE B O 1
ATOM 4078 N N . SER B 1 162 ? 83.591 -0.473 -41.027 1.00 29.33 162 SER B N 1
ATOM 4079 C CA . SER B 1 162 ? 84.305 -1.184 -42.086 1.00 25.72 162 SER B CA 1
ATOM 4080 C C . SER B 1 162 ? 85.360 -2.109 -41.475 1.00 30.70 162 SER B C 1
ATOM 4081 O O . SER B 1 162 ? 85.739 -1.978 -40.306 1.00 32.54 162 SER B O 1
ATOM 4084 N N . GLY B 1 163 ? 85.857 -3.034 -42.284 1.00 28.60 163 GLY B N 1
ATOM 4085 C CA . GLY B 1 163 ? 86.740 -4.067 -41.782 1.00 30.42 163 GLY B CA 1
ATOM 4086 C C . GLY B 1 163 ? 86.798 -5.262 -42.706 1.00 35.73 163 GLY B C 1
ATOM 4087 O O . GLY B 1 163 ? 85.912 -5.497 -43.542 1.00 33.73 163 GLY B O 1
ATOM 4088 N N . TYR B 1 164 ? 87.890 -6.030 -42.551 1.00 34.82 164 TYR B N 1
ATOM 4089 C CA . TYR B 1 164 ? 88.217 -7.186 -43.386 1.00 34.05 164 TYR B CA 1
ATOM 4090 C C . TYR B 1 164 ? 87.464 -8.465 -42.993 1.00 30.93 164 TYR B C 1
ATOM 4091 O O . TYR B 1 164 ? 86.853 -9.096 -43.868 1.00 31.96 164 TYR B O 1
ATOM 4100 N N . PRO B 1 165 ? 87.478 -8.920 -41.711 1.00 31.01 165 PRO B N 1
ATOM 4101 C CA . PRO B 1 165 ? 86.775 -10.181 -41.410 1.00 36.23 165 PRO B CA 1
ATOM 4102 C C . PRO B 1 165 ? 85.254 -10.033 -41.438 1.00 34.82 165 PRO B C 1
ATOM 4103 O O . PRO B 1 165 ? 84.679 -9.394 -40.560 1.00 35.76 165 PRO B O 1
ATOM 4107 N N . VAL B 1 166 ? 84.605 -10.620 -42.457 1.00 36.68 166 VAL B N 1
ATOM 4108 C CA . VAL B 1 166 ? 83.167 -10.412 -42.676 1.00 34.50 166 VAL B CA 1
ATOM 4109 C C . VAL B 1 166 ? 82.360 -10.986 -41.528 1.00 35.91 166 VAL B C 1
ATOM 4110 O O . VAL B 1 166 ? 81.307 -10.443 -41.169 1.00 35.67 166 VAL B O 1
ATOM 4114 N N . LYS B 1 167 ? 82.828 -12.093 -40.941 1.00 32.79 167 LYS B N 1
ATOM 4115 C CA . LYS B 1 167 ? 82.094 -12.717 -39.849 1.00 37.31 167 LYS B CA 1
ATOM 4116 C C . LYS B 1 167 ? 82.088 -11.827 -38.607 1.00 33.95 167 LYS B C 1
ATOM 4117 O O . LYS B 1 167 ? 81.091 -11.792 -37.885 1.00 34.35 167 LYS B O 1
ATOM 4123 N N . LEU B 1 168 ? 83.177 -11.092 -38.349 1.00 33.19 168 LEU B N 1
ATOM 4124 C CA . LEU B 1 168 ? 83.155 -10.111 -37.264 1.00 34.32 168 LEU B CA 1
ATOM 4125 C C . LEU B 1 168 ? 82.207 -8.967 -37.576 1.00 33.24 168 LEU B C 1
ATOM 4126 O O . LEU B 1 168 ? 81.530 -8.464 -36.671 1.00 25.76 168 LEU B O 1
ATOM 4131 N N . LEU B 1 169 ? 82.185 -8.516 -38.842 1.00 31.83 169 LEU B N 1
ATOM 4132 C CA . LEU B 1 169 ? 81.209 -7.512 -39.268 1.00 31.35 169 LEU B CA 1
ATOM 4133 C C . LEU B 1 169 ? 79.785 -7.968 -38.964 1.00 29.50 169 LEU B C 1
ATOM 4134 O O . LEU B 1 169 ? 78.970 -7.194 -38.455 1.00 27.14 169 LEU B O 1
ATOM 4139 N N . TYR B 1 170 ? 79.465 -9.224 -39.279 1.00 26.97 170 TYR B N 1
ATOM 4140 C CA . TYR B 1 170 ? 78.122 -9.729 -38.988 1.00 30.72 170 TYR B CA 1
ATOM 4141 C C . TYR B 1 170 ? 77.829 -9.714 -37.495 1.00 33.58 170 TYR B C 1
ATOM 4142 O O . TYR B 1 170 ? 76.720 -9.343 -37.076 1.00 27.92 170 TYR B O 1
ATOM 4151 N N . GLU B 1 171 ? 78.796 -10.164 -36.675 1.00 30.96 171 GLU B N 1
ATOM 4152 C CA . GLU B 1 171 ? 78.579 -10.189 -35.228 1.00 34.24 171 GLU B CA 1
ATOM 4153 C C . GLU B 1 171 ? 78.249 -8.791 -34.703 1.00 30.65 171 GLU B C 1
ATOM 4154 O O . GLU B 1 171 ? 77.270 -8.603 -33.966 1.00 30.30 171 GLU B O 1
ATOM 4160 N N . ILE B 1 172 ? 79.027 -7.791 -35.116 1.00 28.44 172 ILE B N 1
ATOM 4161 C CA . ILE B 1 172 ? 78.804 -6.415 -34.669 1.00 23.36 172 ILE B CA 1
ATOM 4162 C C . ILE B 1 172 ? 77.467 -5.892 -35.191 1.00 27.95 172 ILE B C 1
ATOM 4163 O O . ILE B 1 172 ? 76.610 -5.449 -34.411 1.00 26.24 172 ILE B O 1
ATOM 4168 N N . ALA B 1 173 ? 77.253 -5.963 -36.508 1.00 28.56 173 ALA B N 1
ATOM 4169 C CA . ALA B 1 173 ? 75.990 -5.499 -37.079 1.00 26.24 173 ALA B CA 1
ATOM 4170 C C . ALA B 1 173 ? 74.799 -6.133 -36.367 1.00 26.00 173 ALA B C 1
ATOM 4171 O O . ALA B 1 173 ? 73.858 -5.435 -35.964 1.00 25.31 173 ALA B O 1
ATOM 4173 N N . TYR B 1 174 ? 74.844 -7.461 -36.183 1.00 23.53 174 TYR B N 1
ATOM 4174 C CA . TYR B 1 174 ? 73.771 -8.163 -35.479 1.00 29.05 174 TYR B CA 1
ATOM 4175 C C . TYR B 1 174 ? 73.569 -7.615 -34.073 1.00 24.36 174 TYR B C 1
ATOM 4176 O O . TYR B 1 174 ? 72.430 -7.463 -33.620 1.00 24.03 174 TYR B O 1
ATOM 4185 N N . LYS B 1 175 ? 74.662 -7.350 -33.357 1.00 29.11 175 LYS B N 1
ATOM 4186 C CA . LYS B 1 175 ? 74.545 -6.886 -31.975 1.00 31.30 175 LYS B CA 1
ATOM 4187 C C . LYS B 1 175 ? 73.872 -5.524 -31.914 1.00 27.69 175 LYS B C 1
ATOM 4188 O O . LYS B 1 175 ? 73.046 -5.271 -31.031 1.00 27.66 175 LYS B O 1
ATOM 4194 N N . CYS B 1 176 ? 74.228 -4.633 -32.841 1.00 22.88 176 CYS B N 1
ATOM 4195 C CA . CYS B 1 176 ? 73.569 -3.343 -32.963 1.00 29.51 176 CYS B CA 1
ATOM 4196 C C . CYS B 1 176 ? 72.061 -3.456 -33.191 1.00 25.54 176 CYS B C 1
ATOM 4197 O O . CYS B 1 176 ? 71.303 -2.582 -32.749 1.00 27.11 176 CYS B O 1
ATOM 4200 N N . ALA B 1 177 ? 71.606 -4.492 -33.882 1.00 19.54 177 ALA B N 1
ATOM 4201 C CA . ALA B 1 177 ? 70.197 -4.601 -34.215 1.00 21.87 177 ALA B CA 1
ATOM 4202 C C . ALA B 1 177 ? 69.377 -5.320 -33.145 1.00 26.82 177 ALA B C 1
ATOM 4203 O O . ALA B 1 177 ? 68.149 -5.374 -33.276 1.00 29.53 177 ALA B O 1
ATOM 4205 N N . HIS B 1 178 ? 70.014 -5.873 -32.107 1.00 25.18 178 HIS B N 1
ATOM 4206 C CA . HIS B 1 178 ? 69.294 -6.744 -31.177 1.00 34.16 178 HIS B CA 1
ATOM 4207 C C . HIS B 1 178 ? 69.609 -6.387 -29.731 1.00 28.16 178 HIS B C 1
ATOM 4208 O O . HIS B 1 178 ? 68.761 -5.821 -29.034 1.00 35.28 178 HIS B O 1
ATOM 4215 N N . ASP B 1 179 ? 70.832 -6.690 -29.279 1.00 29.73 179 ASP B N 1
ATOM 4216 C CA . ASP B 1 179 ? 71.203 -6.374 -27.903 1.00 33.58 179 ASP B CA 1
ATOM 4217 C C . ASP B 1 179 ? 71.324 -4.867 -27.681 1.00 28.02 179 ASP B C 1
ATOM 4218 O O . ASP B 1 179 ? 70.990 -4.356 -26.607 1.00 27.72 179 ASP B O 1
ATOM 4223 N N . TYR B 1 180 ? 71.810 -4.136 -28.667 1.00 23.36 180 TYR B N 1
ATOM 4224 C CA . TYR B 1 180 ? 72.008 -2.700 -28.507 1.00 27.58 180 TYR B CA 1
ATOM 4225 C C . TYR B 1 180 ? 71.046 -1.899 -29.353 1.00 24.93 180 TYR B C 1
ATOM 4226 O O . TYR B 1 180 ? 71.384 -0.813 -29.834 1.00 23.92 180 TYR B O 1
ATOM 4235 N N . VAL B 1 181 ? 69.804 -2.387 -29.452 1.00 26.84 181 VAL B N 1
ATOM 4236 C CA . VAL B 1 181 ? 68.787 -1.742 -30.279 1.00 24.61 181 VAL B CA 1
ATOM 4237 C C . VAL B 1 181 ? 68.371 -0.384 -29.729 1.00 28.53 181 VAL B C 1
ATOM 4238 O O . VAL B 1 181 ? 68.033 0.524 -30.500 1.00 25.69 181 VAL B O 1
ATOM 4242 N N . GLU B 1 182 ? 68.395 -0.202 -28.407 1.00 31.15 182 GLU B N 1
ATOM 4243 C CA . GLU B 1 182 ? 67.936 1.059 -27.822 1.00 28.40 182 GLU B CA 1
ATOM 4244 C C . GLU B 1 182 ? 68.831 2.231 -28.224 1.00 33.92 182 GLU B C 1
ATOM 4245 O O . GLU B 1 182 ? 68.374 3.199 -28.845 1.00 38.03 182 GLU B O 1
ATOM 4251 N N . ASP B 1 183 ? 70.116 2.141 -27.903 1.00 33.85 183 ASP B N 1
ATOM 4252 C CA . ASP B 1 183 ? 71.052 3.247 -28.035 1.00 34.44 183 ASP B CA 1
ATOM 4253 C C . ASP B 1 183 ? 71.902 3.182 -29.302 1.00 32.10 183 ASP B C 1
ATOM 4254 O O . ASP B 1 183 ? 72.667 4.113 -29.549 1.00 36.34 183 ASP B O 1
ATOM 4259 N N . ILE B 1 184 ? 71.833 2.101 -30.080 1.00 30.43 184 ILE B N 1
ATOM 4260 C CA . ILE B 1 184 ? 72.503 2.071 -31.380 1.00 29.68 184 ILE B CA 1
ATOM 4261 C C . ILE B 1 184 ? 71.511 1.757 -32.488 1.00 29.44 184 ILE B C 1
ATOM 4262 O O . ILE B 1 184 ? 71.283 2.575 -33.392 1.00 28.60 184 ILE B O 1
ATOM 4267 N N . GLY B 1 185 ? 70.956 0.558 -32.459 1.00 24.22 185 GLY B N 1
ATOM 4268 C CA . GLY B 1 185 ? 70.059 0.140 -33.514 1.00 26.33 185 GLY B CA 1
ATOM 4269 C C . GLY B 1 185 ? 70.805 -0.374 -34.729 1.00 23.37 185 GLY B C 1
ATOM 4270 O O . GLY B 1 185 ? 72.044 -0.487 -34.764 1.00 27.16 185 GLY B O 1
ATOM 4271 N N . ARG B 1 186 ? 70.024 -0.702 -35.753 1.00 25.24 186 ARG B N 1
ATOM 4272 C CA . ARG B 1 186 ? 70.602 -1.132 -37.022 1.00 22.61 186 ARG B CA 1
ATOM 4273 C C . ARG B 1 186 ? 71.522 -0.051 -37.594 1.00 22.75 186 ARG B C 1
ATOM 4274 O O . ARG B 1 186 ? 71.147 1.127 -37.666 1.00 23.28 186 ARG B O 1
ATOM 4282 N N . VAL B 1 187 ? 72.744 -0.445 -37.966 1.00 18.59 187 VAL B N 1
ATOM 4283 C CA . VAL B 1 187 ? 73.605 0.447 -38.735 1.00 25.66 187 VAL B CA 1
ATOM 4284 C C . VAL B 1 187 ? 73.055 0.614 -40.147 1.00 27.43 187 VAL B C 1
ATOM 4285 O O . VAL B 1 187 ? 72.428 -0.295 -40.706 1.00 23.49 187 VAL B O 1
ATOM 4289 N N . ASP B 1 188 ? 73.292 1.807 -40.732 1.00 21.60 188 ASP B N 1
ATOM 4290 C CA . ASP B 1 188 ? 72.830 2.086 -42.090 1.00 27.66 188 ASP B CA 1
ATOM 4291 C C . ASP B 1 188 ? 73.622 1.287 -43.126 1.00 22.13 188 ASP B C 1
ATOM 4292 O O . ASP B 1 188 ? 73.059 0.806 -44.111 1.00 25.87 188 ASP B O 1
ATOM 4297 N N . ALA B 1 189 ? 74.932 1.134 -42.927 1.00 26.80 189 ALA B N 1
ATOM 4298 C CA . ALA B 1 189 ? 75.783 0.628 -43.997 1.00 27.49 189 ALA B CA 1
ATOM 4299 C C . ALA B 1 189 ? 77.036 0.001 -43.396 1.00 27.98 189 ALA B C 1
ATOM 4300 O O . ALA B 1 189 ? 77.439 0.353 -42.285 1.00 23.83 189 ALA B O 1
ATOM 4302 N N . ILE B 1 190 ? 77.634 -0.962 -44.130 1.00 29.40 190 ILE B N 1
ATOM 4303 C CA . ILE B 1 190 ? 78.974 -1.468 -43.832 1.00 27.96 190 ILE B CA 1
ATOM 4304 C C . ILE B 1 190 ? 79.824 -1.472 -45.108 1.00 26.67 190 ILE B C 1
ATOM 4305 O O . ILE B 1 190 ? 79.307 -1.524 -46.224 1.00 30.46 190 ILE B O 1
ATOM 4310 N N . LEU B 1 191 ? 81.139 -1.391 -44.932 1.00 23.95 191 LEU B N 1
ATOM 4311 C CA . LEU B 1 191 ? 82.094 -1.478 -46.027 1.00 28.73 191 LEU B CA 1
ATOM 4312 C C . LEU B 1 191 ? 82.954 -2.704 -45.765 1.00 32.57 191 LEU B C 1
ATOM 4313 O O . LEU B 1 191 ? 83.741 -2.729 -44.809 1.00 31.10 191 LEU B O 1
ATOM 4318 N N . SER B 1 192 ? 82.787 -3.715 -46.604 1.00 33.54 192 SER B N 1
ATOM 4319 C CA . SER B 1 192 ? 83.595 -4.925 -46.600 1.00 30.36 192 SER B CA 1
ATOM 4320 C C . SER B 1 192 ? 84.556 -4.862 -47.782 1.00 31.57 192 SER B C 1
ATOM 4321 O O . SER B 1 192 ? 84.308 -4.151 -48.754 1.00 35.75 192 SER B O 1
ATOM 4324 N N . TYR B 1 193 ? 85.669 -5.593 -47.701 1.00 32.63 193 TYR B N 1
ATOM 4325 C CA . TYR B 1 193 ? 86.660 -5.504 -48.773 1.00 36.49 193 TYR B CA 1
ATOM 4326 C C . TYR B 1 193 ? 87.472 -6.794 -48.893 1.00 33.78 193 TYR B C 1
ATOM 4327 O O . TYR B 1 193 ? 87.668 -7.531 -47.915 1.00 32.98 193 TYR B O 1
ATOM 4336 N N . SER B 1 194 ? 87.918 -7.072 -50.122 1.00 30.80 194 SER B N 1
ATOM 4337 C CA . SER B 1 194 ? 88.643 -8.303 -50.472 1.00 35.51 194 SER B CA 1
ATOM 4338 C C . SER B 1 194 ? 87.875 -9.565 -50.096 1.00 34.20 194 SER B C 1
ATOM 4339 O O . SER B 1 194 ? 88.470 -10.626 -49.888 1.00 41.11 194 SER B O 1
ATOM 4342 N N . HIS B 1 195 ? 86.552 -9.452 -50.011 1.00 32.15 195 HIS B N 1
ATOM 4343 C CA . HIS B 1 195 ? 85.655 -10.580 -49.817 1.00 37.24 195 HIS B CA 1
ATOM 4344 C C . HIS B 1 195 ? 84.578 -10.615 -50.887 1.00 35.63 195 HIS B C 1
ATOM 4345 O O . HIS B 1 195 ? 83.671 -11.453 -50.819 1.00 36.91 195 HIS B O 1
ATOM 4352 N N . GLY B 1 196 ? 84.669 -9.740 -51.881 1.00 39.78 196 GLY B N 1
ATOM 4353 C CA . GLY B 1 196 ? 83.722 -9.718 -52.976 1.00 38.44 196 GLY B CA 1
ATOM 4354 C C . GLY B 1 196 ? 84.397 -9.690 -54.334 1.00 38.80 196 GLY B C 1
ATOM 4355 O O . GLY B 1 196 ? 84.020 -8.906 -55.216 1.00 33.91 196 GLY B O 1
ATOM 4356 N N . CYS B 1 197 ? 85.387 -10.560 -54.519 1.00 34.80 197 CYS B N 1
ATOM 4357 C CA . CYS B 1 197 ? 86.205 -10.562 -55.725 1.00 35.54 197 CYS B CA 1
ATOM 4358 C C . CYS B 1 197 ? 86.338 -11.998 -56.226 1.00 35.75 197 CYS B C 1
ATOM 4359 O O . CYS B 1 197 ? 85.687 -12.917 -55.726 1.00 34.43 197 CYS B O 1
ATOM 4362 N N . ILE B 1 198 ? 87.205 -12.181 -57.224 1.00 36.78 198 ILE B N 1
ATOM 4363 C CA . ILE B 1 198 ? 87.365 -13.481 -57.860 1.00 41.21 198 ILE B CA 1
ATOM 4364 C C . ILE B 1 198 ? 88.186 -14.438 -57.010 1.00 37.31 198 ILE B C 1
ATOM 4365 O O . ILE B 1 198 ? 88.088 -15.653 -57.201 1.00 39.81 198 ILE B O 1
ATOM 4370 N N . GLN B 1 199 ? 89.003 -13.911 -56.090 1.00 38.27 199 GLN B N 1
ATOM 4371 C CA . GLN B 1 199 ? 89.832 -14.692 -55.179 1.00 37.09 199 GLN B CA 1
ATOM 4372 C C . GLN B 1 199 ? 89.146 -15.009 -53.857 1.00 38.61 199 GLN B C 1
ATOM 4373 O O . GLN B 1 199 ? 89.542 -15.978 -53.193 1.00 41.29 199 GLN B O 1
ATOM 4379 N N . ASN B 1 200 ? 88.137 -14.220 -53.471 1.00 38.26 200 ASN B N 1
ATOM 4380 C CA . ASN B 1 200 ? 87.439 -14.349 -52.189 1.00 38.49 200 ASN B CA 1
ATOM 4381 C C . ASN B 1 200 ? 86.005 -13.883 -52.402 1.00 38.72 200 ASN B C 1
ATOM 4382 O O . ASN B 1 200 ? 85.791 -12.683 -52.611 1.00 31.31 200 ASN B O 1
ATOM 4387 N N . THR B 1 201 ? 85.037 -14.817 -52.354 1.00 37.89 201 THR B N 1
ATOM 4388 C CA . THR B 1 201 ? 83.620 -14.510 -52.566 1.00 34.99 201 THR B CA 1
ATOM 4389 C C . THR B 1 201 ? 82.799 -14.537 -51.278 1.00 41.36 201 THR B C 1
ATOM 4390 O O . THR B 1 201 ? 81.565 -14.427 -51.350 1.00 40.36 201 THR B O 1
ATOM 4394 N N . ALA B 1 202 ? 83.435 -14.702 -50.109 1.00 39.05 202 ALA B N 1
ATOM 4395 C CA . ALA B 1 202 ? 82.675 -15.001 -48.893 1.00 36.51 202 ALA B CA 1
ATOM 4396 C C . ALA B 1 202 ? 81.569 -13.986 -48.636 1.00 38.73 202 ALA B C 1
ATOM 4397 O O . ALA B 1 202 ? 80.513 -14.337 -48.086 1.00 37.27 202 ALA B O 1
ATOM 4399 N N . LEU B 1 203 ? 81.776 -12.734 -49.049 1.00 32.45 203 LEU B N 1
ATOM 4400 C CA . LEU B 1 203 ? 80.780 -11.692 -48.806 1.00 41.90 203 LEU B CA 1
ATOM 4401 C C . LEU B 1 203 ? 79.443 -11.973 -49.510 1.00 41.50 203 LEU B C 1
ATOM 4402 O O . LEU B 1 203 ? 78.375 -11.676 -48.955 1.00 31.45 203 LEU B O 1
ATOM 4407 N N . PHE B 1 204 ? 79.475 -12.501 -50.744 1.00 39.14 204 PHE B N 1
ATOM 4408 C CA . PHE B 1 204 ? 78.231 -12.721 -51.492 1.00 40.59 204 PHE B CA 1
ATOM 4409 C C . PHE B 1 204 ? 77.283 -13.633 -50.724 1.00 40.65 204 PHE B C 1
ATOM 4410 O O . PHE B 1 204 ? 76.064 -13.417 -50.710 1.00 42.42 204 PHE B O 1
ATOM 4418 N N . GLU B 1 205 ? 77.829 -14.674 -50.100 1.00 40.17 205 GLU B N 1
ATOM 4419 C CA . GLU B 1 205 ? 77.029 -15.635 -49.358 1.00 45.36 205 GLU B CA 1
ATOM 4420 C C . GLU B 1 205 ? 76.431 -15.038 -48.092 1.00 43.84 205 GLU B C 1
ATOM 4421 O O . GLU B 1 205 ? 75.394 -15.522 -47.631 1.00 37.92 205 GLU B O 1
ATOM 4427 N N . LEU B 1 206 ? 77.065 -14.014 -47.512 1.00 34.05 206 LEU B N 1
ATOM 4428 C CA . LEU B 1 206 ? 76.509 -13.374 -46.337 1.00 36.22 206 LEU B CA 1
ATOM 4429 C C . LEU B 1 206 ? 75.541 -12.258 -46.686 1.00 39.25 206 LEU B C 1
ATOM 4430 O O . LEU B 1 206 ? 75.011 -11.628 -45.761 1.00 34.99 206 LEU B O 1
ATOM 4435 N N . TYR B 1 207 ? 75.280 -12.011 -47.985 1.00 34.86 207 TYR B N 1
ATOM 4436 C CA . TYR B 1 207 ? 74.513 -10.828 -48.361 1.00 30.10 207 TYR B CA 1
ATOM 4437 C C . TYR B 1 207 ? 73.152 -10.811 -47.680 1.00 35.13 207 TYR B C 1
ATOM 4438 O O . TYR B 1 207 ? 72.726 -9.776 -47.147 1.00 30.93 207 TYR B O 1
ATOM 4447 N N . ASP B 1 208 ? 72.441 -11.941 -47.702 1.00 26.19 208 ASP B N 1
ATOM 4448 C CA . ASP B 1 208 ? 71.079 -11.909 -47.197 1.00 34.00 208 ASP B CA 1
ATOM 4449 C C . ASP B 1 208 ? 71.034 -11.779 -45.681 1.00 30.57 208 ASP B C 1
ATOM 4450 O O . ASP B 1 208 ? 70.089 -11.189 -45.147 1.00 30.34 208 ASP B O 1
ATOM 4455 N N . ASP B 1 209 ? 72.012 -12.342 -44.964 1.00 28.87 209 ASP B N 1
ATOM 4456 C CA . ASP B 1 209 ? 71.964 -12.218 -43.515 1.00 28.54 209 ASP B CA 1
ATOM 4457 C C . ASP B 1 209 ? 72.292 -10.793 -43.081 1.00 29.02 209 ASP B C 1
ATOM 4458 O O . ASP B 1 209 ? 71.718 -10.294 -42.106 1.00 30.52 209 ASP B O 1
ATOM 4463 N N . PHE B 1 210 ? 73.210 -10.134 -43.789 1.00 28.95 210 PHE B N 1
ATOM 4464 C CA . PHE B 1 210 ? 73.536 -8.749 -43.483 1.00 28.97 210 PHE B CA 1
ATOM 4465 C C . PHE B 1 210 ? 72.295 -7.886 -43.640 1.00 27.39 210 PHE B C 1
ATOM 4466 O O . PHE B 1 210 ? 71.870 -7.228 -42.689 1.00 25.40 210 PHE B O 1
ATOM 4474 N N . ILE B 1 211 ? 71.654 -7.947 -44.821 1.00 27.79 211 ILE B N 1
ATOM 4475 C CA . ILE B 1 211 ? 70.425 -7.187 -45.077 1.00 21.16 211 ILE B CA 1
ATOM 4476 C C . ILE B 1 211 ? 69.281 -7.659 -44.192 1.00 28.83 211 ILE B C 1
ATOM 4477 O O . ILE B 1 211 ? 68.611 -6.853 -43.533 1.00 26.29 211 ILE B O 1
ATOM 4482 N N . ASN B 1 212 ? 68.988 -8.955 -44.219 1.00 30.08 212 ASN B N 1
ATOM 4483 C CA . ASN B 1 212 ? 67.786 -9.444 -43.552 1.00 26.67 212 ASN B CA 1
ATOM 4484 C C . ASN B 1 212 ? 67.963 -9.509 -42.041 1.00 28.38 212 ASN B C 1
ATOM 4485 O O . ASN B 1 212 ? 67.224 -8.853 -41.294 1.00 32.14 212 ASN B O 1
ATOM 4490 N N . LYS B 1 213 ? 68.949 -10.278 -41.567 1.00 25.23 213 LYS B N 1
ATOM 4491 C CA . LYS B 1 213 ? 69.073 -10.497 -40.126 1.00 30.20 213 LYS B CA 1
ATOM 4492 C C . LYS B 1 213 ? 69.582 -9.267 -39.383 1.00 30.12 213 LYS B C 1
ATOM 4493 O O . LYS B 1 213 ? 69.119 -8.988 -38.275 1.00 30.58 213 LYS B O 1
ATOM 4499 N N . CYS B 1 214 ? 70.554 -8.535 -39.953 1.00 23.61 214 CYS B N 1
ATOM 4500 C CA . CYS B 1 214 ? 71.149 -7.390 -39.269 1.00 23.53 214 CYS B CA 1
ATOM 4501 C C . CYS B 1 214 ? 70.470 -6.078 -39.634 1.00 25.39 214 CYS B C 1
ATOM 4502 O O . CYS B 1 214 ? 70.813 -5.037 -39.063 1.00 20.37 214 CYS B O 1
ATOM 4505 N N . GLY B 1 215 ? 69.586 -6.093 -40.632 1.00 27.65 215 GLY B N 1
ATOM 4506 C CA . GLY B 1 215 ? 68.869 -4.902 -41.042 1.00 25.94 215 GLY B CA 1
ATOM 4507 C C . GLY B 1 215 ? 69.727 -3.822 -41.660 1.00 27.42 215 GLY B C 1
ATOM 4508 O O . GLY B 1 215 ? 69.373 -2.647 -41.586 1.00 26.31 215 GLY B O 1
ATOM 4509 N N . ILE B 1 216 ? 70.857 -4.176 -42.267 1.00 22.09 216 ILE B N 1
ATOM 4510 C CA . ILE B 1 216 ? 71.640 -3.139 -42.910 1.00 26.61 216 ILE B CA 1
ATOM 4511 C C . ILE B 1 216 ? 70.888 -2.637 -44.134 1.00 23.00 216 ILE B C 1
ATOM 4512 O O . ILE B 1 216 ? 70.181 -3.401 -44.809 1.00 28.86 216 ILE B O 1
ATOM 4517 N N . LYS B 1 217 ? 70.983 -1.324 -44.377 1.00 25.47 217 LYS B N 1
ATOM 4518 C CA . LYS B 1 217 ? 70.324 -0.661 -45.499 1.00 29.18 217 LYS B CA 1
ATOM 4519 C C . LYS B 1 217 ? 71.116 -0.818 -46.795 1.00 27.52 217 LYS B C 1
ATOM 4520 O O . LYS B 1 217 ? 70.531 -0.943 -47.873 1.00 28.03 217 LYS B O 1
ATOM 4526 N N . LYS B 1 218 ? 72.438 -0.814 -46.701 1.00 25.24 218 LYS B N 1
ATOM 4527 C CA . LYS B 1 218 ? 73.309 -0.691 -47.860 1.00 30.28 218 LYS B CA 1
ATOM 4528 C C . LYS B 1 218 ? 74.646 -1.337 -47.541 1.00 31.57 218 LYS B C 1
ATOM 4529 O O . LYS B 1 218 ? 75.231 -1.045 -46.497 1.00 26.81 218 LYS B O 1
ATOM 4535 N N . ILE B 1 219 ? 75.129 -2.212 -48.425 1.00 27.36 219 ILE B N 1
ATOM 4536 C CA . ILE B 1 219 ? 76.423 -2.863 -48.244 1.00 31.85 219 ILE B CA 1
ATOM 4537 C C . ILE B 1 219 ? 77.336 -2.443 -49.380 1.00 27.46 219 ILE B C 1
ATOM 4538 O O . ILE B 1 219 ? 76.924 -2.440 -50.545 1.00 33.73 219 ILE B O 1
ATOM 4543 N N . LEU B 1 220 ? 78.573 -2.100 -49.035 1.00 32.35 220 LEU B N 1
ATOM 4544 C CA . LEU B 1 220 ? 79.561 -1.593 -49.972 1.00 33.41 220 LEU B CA 1
ATOM 4545 C C . L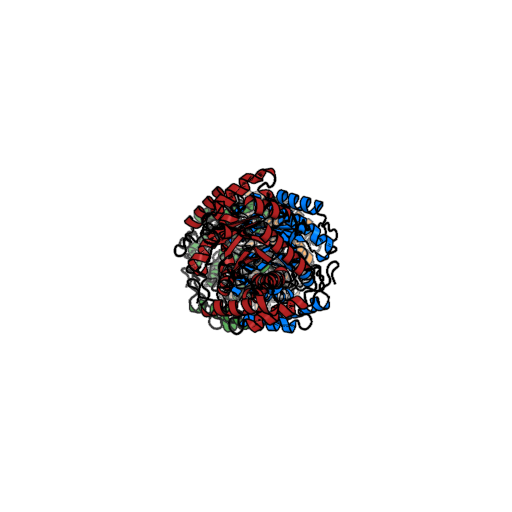EU B 1 220 ? 80.729 -2.571 -50.052 1.00 33.07 220 LEU B C 1
ATOM 4546 O O . LEU B 1 220 ? 81.247 -3.025 -49.022 1.00 33.31 220 LEU B O 1
ATOM 4551 N N . ASN B 1 221 ? 81.149 -2.879 -51.274 1.00 31.14 221 ASN B N 1
ATOM 4552 C CA . ASN B 1 221 ? 82.196 -3.860 -51.525 1.00 36.38 221 ASN B CA 1
ATOM 4553 C C . ASN B 1 221 ? 83.407 -3.114 -52.080 1.00 33.20 221 ASN B C 1
ATOM 4554 O O . ASN B 1 221 ? 83.351 -2.560 -53.181 1.00 33.15 221 ASN B O 1
ATOM 4559 N N . GLY B 1 222 ? 84.497 -3.104 -51.316 1.00 34.78 222 GLY B N 1
ATOM 4560 C CA . GLY B 1 222 ? 85.718 -2.446 -51.727 1.00 41.01 222 GLY B CA 1
ATOM 4561 C C . GLY B 1 222 ? 86.814 -3.417 -52.145 1.00 34.90 222 GLY B C 1
ATOM 4562 O O . GLY B 1 222 ? 86.694 -4.630 -51.991 1.00 36.28 222 GLY B O 1
ATOM 4563 N N . SER B 1 223 ? 87.902 -2.846 -52.662 1.00 40.62 223 SER B N 1
ATOM 4564 C CA . SER B 1 223 ? 89.065 -3.602 -53.162 1.00 43.99 223 SER B CA 1
ATOM 4565 C C . SER B 1 223 ? 88.622 -4.848 -53.937 1.00 37.19 223 SER B C 1
ATOM 4566 O O . SER B 1 223 ? 88.888 -5.991 -53.555 1.00 36.68 223 SER B O 1
ATOM 4569 N N . ILE B 1 224 ? 87.905 -4.612 -55.037 1.00 39.80 224 ILE B N 1
ATOM 4570 C CA . ILE B 1 224 ? 87.494 -5.736 -55.874 1.00 44.65 224 ILE B CA 1
ATOM 4571 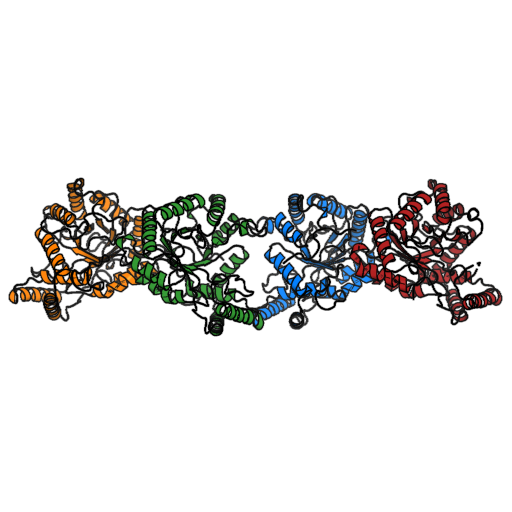C C . ILE B 1 224 ? 88.666 -6.333 -56.629 1.00 37.30 224 ILE B C 1
ATOM 4572 O O . ILE B 1 224 ? 88.537 -7.414 -57.214 1.00 33.63 224 ILE B O 1
ATOM 4577 N N . LEU B 1 225 ? 89.798 -5.635 -56.651 1.00 45.49 225 LEU B N 1
ATOM 4578 C CA . LEU B 1 225 ? 91.054 -6.177 -57.145 1.00 47.84 225 LEU B CA 1
ATOM 4579 C C . LEU B 1 225 ? 91.990 -6.519 -55.997 1.00 51.77 225 LEU B C 1
ATOM 4580 O O . LEU B 1 225 ? 93.160 -6.838 -56.236 1.00 52.63 225 LEU B O 1
ATOM 4585 N N . SER B 1 226 ? 91.485 -6.424 -54.755 1.00 49.34 226 SER B N 1
ATOM 4586 C CA . SER B 1 226 ? 92.141 -6.904 -53.533 1.00 45.50 226 SER B CA 1
ATOM 4587 C C . SER B 1 226 ? 93.442 -6.138 -53.273 1.00 51.25 226 SER B C 1
ATOM 4588 O O . SER B 1 226 ? 94.509 -6.718 -53.048 1.00 56.06 226 SER B O 1
ATOM 4591 N N . MET B 1 227 ? 93.325 -4.806 -53.278 1.00 52.13 227 MET B N 1
ATOM 4592 C CA . MET B 1 227 ? 94.456 -3.878 -53.135 1.00 55.10 227 MET B CA 1
ATOM 4593 C C . MET B 1 227 ? 95.506 -4.106 -54.226 1.00 57.69 227 MET B C 1
ATOM 4594 O O . MET B 1 227 ? 96.713 -3.993 -53.985 1.00 58.38 227 MET B O 1
ATOM 4599 N N . SER B 1 228 ? 95.028 -4.402 -55.443 1.00 53.97 228 SER B N 1
ATOM 4600 C CA . SER B 1 228 ? 95.823 -4.623 -56.648 1.00 55.60 228 SER B CA 1
ATOM 4601 C C . SER B 1 228 ? 96.558 -5.954 -56.617 1.00 60.44 228 SER B C 1
ATOM 4602 O O . SER B 1 228 ? 97.517 -6.158 -57.386 1.00 61.82 228 SER B O 1
ATOM 4605 N N . LEU B 1 229 ? 96.128 -6.869 -55.744 1.00 53.20 229 LEU B N 1
ATOM 4606 C CA . LEU B 1 229 ? 96.636 -8.237 -55.786 1.00 57.16 229 LEU B CA 1
ATOM 4607 C C . LEU B 1 229 ? 96.176 -8.945 -57.054 1.00 53.96 229 LEU B C 1
ATOM 4608 O O . LEU B 1 229 ? 96.966 -9.621 -57.724 1.00 52.27 229 LEU B O 1
ATOM 4613 N N . LEU B 1 230 ? 94.888 -8.778 -57.412 1.00 50.80 230 LEU B N 1
ATOM 4614 C CA . LEU B 1 230 ? 94.264 -9.346 -58.616 1.00 51.83 230 LEU B CA 1
ATOM 4615 C C . LEU B 1 230 ? 94.739 -8.665 -59.914 1.00 56.50 230 LEU B C 1
ATOM 4616 O O . LEU B 1 230 ? 94.215 -8.985 -60.996 1.00 50.97 230 LEU B O 1
ATOM 4621 N N . ARG B 1 231 ? 95.718 -7.762 -59.849 1.00 54.82 231 ARG B N 1
ATOM 4622 C CA . ARG B 1 231 ? 96.212 -7.100 -61.045 1.00 59.92 231 ARG B CA 1
ATOM 4623 C C . ARG B 1 231 ? 97.219 -7.999 -61.740 1.00 60.95 231 ARG B C 1
ATOM 4624 O O . ARG B 1 231 ? 98.104 -8.565 -61.089 1.00 64.00 231 ARG B O 1
ATOM 4632 N N . SER B 1 232 ? 97.088 -8.134 -63.063 1.00 65.50 232 SER B N 1
ATOM 4633 C CA . SER B 1 232 ? 98.112 -8.864 -63.805 1.00 65.27 232 SER B CA 1
ATOM 4634 C C . SER B 1 232 ? 99.447 -8.138 -63.718 1.00 67.83 232 SER B C 1
ATOM 4635 O O . SER B 1 232 ? 100.500 -8.780 -63.630 1.00 66.96 232 SER B O 1
ATOM 4638 N N . GLY B 1 233 ? 99.410 -6.798 -63.725 1.00 67.27 233 GLY B N 1
ATOM 4639 C CA . GLY B 1 233 ? 100.549 -5.921 -63.510 1.00 66.98 233 GLY B CA 1
ATOM 4640 C C . GLY B 1 233 ? 101.790 -6.588 -62.956 1.00 68.41 233 GLY B C 1
ATOM 4641 O O . GLY B 1 233 ? 102.656 -7.009 -63.732 1.00 71.95 233 GLY B O 1
ATOM 4642 N N . LYS B 1 234 ? 101.870 -6.714 -61.627 1.00 71.01 234 LYS B N 1
ATOM 4643 C CA . LYS B 1 234 ? 102.966 -7.413 -60.960 1.00 70.06 234 LYS B CA 1
ATOM 4644 C C . LYS B 1 234 ? 102.771 -7.332 -59.446 1.00 65.54 234 LYS B C 1
ATOM 4645 O O . LYS B 1 234 ? 101.656 -7.087 -58.976 1.00 64.17 234 LYS B O 1
ATOM 4651 N N . THR B 1 235 ? 103.845 -7.531 -58.680 1.00 65.76 235 THR B N 1
ATOM 4652 C CA . THR B 1 235 ? 103.779 -7.543 -57.226 1.00 66.61 235 THR B CA 1
ATOM 4653 C C . THR B 1 235 ? 103.300 -6.187 -56.695 1.00 64.56 235 THR B C 1
ATOM 4654 O O . THR B 1 235 ? 103.314 -5.166 -57.389 1.00 64.44 235 THR B O 1
ATOM 4658 N N . HIS B 1 236 ? 102.889 -6.188 -55.432 1.00 67.51 236 HIS B N 1
ATOM 4659 C CA . HIS B 1 236 ? 101.978 -5.199 -54.870 1.00 66.58 236 HIS B CA 1
ATOM 4660 C C . HIS B 1 236 ? 102.492 -4.652 -53.543 1.00 67.55 236 HIS B C 1
ATOM 4661 O O . HIS B 1 236 ? 103.420 -5.195 -52.936 1.00 70.35 236 HIS B O 1
ATOM 4668 N N . ALA B 1 237 ? 101.863 -3.552 -53.099 1.00 66.65 237 ALA B N 1
ATOM 4669 C CA . ALA B 1 237 ? 102.440 -2.617 -52.131 1.00 70.23 237 ALA B CA 1
ATOM 4670 C C . ALA B 1 237 ? 101.801 -2.779 -50.752 1.00 78.13 237 ALA B C 1
ATOM 4671 O O . ALA B 1 237 ? 100.627 -2.436 -50.557 1.00 71.03 237 ALA B O 1
ATOM 4673 N N . PHE B 1 238 ? 102.600 -3.268 -49.795 1.00 65.74 238 PHE B N 1
ATOM 4674 C CA . PHE B 1 238 ? 102.191 -3.491 -48.400 1.00 62.12 238 PHE B CA 1
ATOM 4675 C C . PHE B 1 238 ? 101.033 -4.483 -48.303 1.00 58.44 238 PHE B C 1
ATOM 4676 O O . PHE B 1 238 ? 100.106 -4.301 -47.510 1.00 60.68 238 PHE B O 1
ATOM 4684 N N . HIS B 1 239 ? 101.089 -5.565 -49.105 1.00 55.75 239 HIS B N 1
ATOM 4685 C CA . HIS B 1 239 ? 99.900 -6.412 -49.130 1.00 56.18 239 HIS B CA 1
ATOM 4686 C C . HIS B 1 239 ? 100.044 -7.605 -48.197 1.00 53.95 239 HIS B C 1
ATOM 4687 O O . HIS B 1 239 ? 101.012 -8.376 -48.318 1.00 55.38 239 HIS B O 1
ATOM 4694 N N . PRO B 1 240 ? 99.081 -7.803 -47.293 1.00 49.83 240 PRO B N 1
ATOM 4695 C CA . PRO B 1 240 ? 99.229 -8.813 -46.241 1.00 46.03 240 PRO B CA 1
ATOM 4696 C C . PRO B 1 240 ? 98.991 -10.238 -46.704 1.00 40.59 240 PRO B C 1
ATOM 4697 O O . PRO B 1 240 ? 99.025 -11.148 -45.867 1.00 49.37 240 PRO B O 1
ATOM 4701 N N . ALA B 1 241 ? 98.723 -10.469 -47.985 1.00 44.19 241 ALA B N 1
ATOM 4702 C CA . ALA B 1 241 ? 98.457 -11.827 -48.440 1.00 49.31 241 ALA B CA 1
ATOM 4703 C C . ALA B 1 241 ? 99.722 -12.665 -48.312 1.00 50.62 241 ALA B C 1
ATOM 4704 O O . ALA B 1 241 ? 100.836 -12.150 -48.427 1.00 47.57 241 ALA B O 1
ATOM 4706 N N . SER B 1 242 ? 99.557 -13.955 -48.032 1.00 53.07 242 SER B N 1
ATOM 4707 C CA . SER B 1 242 ? 100.730 -14.802 -47.877 1.00 50.85 242 SER B CA 1
ATOM 4708 C C . SER B 1 242 ? 101.496 -14.887 -49.200 1.00 53.27 242 SER B C 1
ATOM 4709 O O . SER B 1 242 ? 101.012 -14.478 -50.264 1.00 50.11 242 SER B O 1
ATOM 4712 N N . VAL B 1 243 ? 102.722 -15.417 -49.117 1.00 50.31 243 VAL B N 1
ATOM 4713 C CA . VAL B 1 243 ? 103.557 -15.570 -50.307 1.00 49.75 243 VAL B CA 1
ATOM 4714 C C . VAL B 1 243 ? 102.878 -16.487 -51.314 1.00 51.18 243 VAL B C 1
ATOM 4715 O O . VAL B 1 243 ? 102.804 -16.182 -52.508 1.00 52.32 243 VAL B O 1
ATOM 4719 N N . GLU B 1 244 ? 102.374 -17.624 -50.836 1.00 47.68 244 GLU B N 1
ATOM 4720 C CA . GLU B 1 244 ? 101.672 -18.599 -51.658 1.00 51.55 244 GLU B CA 1
ATOM 4721 C C . GLU B 1 244 ? 100.596 -17.954 -52.517 1.00 51.73 244 GLU B C 1
ATOM 4722 O O . GLU B 1 244 ? 100.605 -18.074 -53.747 1.00 50.12 244 GLU B O 1
ATOM 4728 N N . LEU B 1 245 ? 99.659 -17.255 -51.872 1.00 52.83 245 LEU B N 1
ATOM 4729 C CA . LEU B 1 245 ? 98.539 -16.674 -52.606 1.00 55.15 245 LEU B CA 1
ATOM 4730 C C . LEU B 1 245 ? 99.021 -15.588 -53.570 1.00 49.14 245 LEU B C 1
ATOM 4731 O O . LEU B 1 245 ? 98.607 -15.553 -54.737 1.00 46.75 245 LEU B O 1
ATOM 4736 N N . LYS B 1 246 ? 99.915 -14.710 -53.109 1.00 50.38 246 LYS B N 1
ATOM 4737 C CA . LYS B 1 246 ? 100.647 -13.845 -54.029 1.00 47.97 246 LYS B CA 1
ATOM 4738 C C . LYS B 1 246 ? 101.229 -14.658 -55.177 1.00 53.46 246 LYS B C 1
ATOM 4739 O O . LYS B 1 246 ? 101.001 -14.347 -56.354 1.00 48.90 246 LYS B O 1
ATOM 4745 N N . ALA B 1 247 ? 101.952 -15.741 -54.842 1.00 50.19 247 ALA B N 1
ATOM 4746 C CA . ALA B 1 247 ? 102.629 -16.538 -55.860 1.00 53.58 247 ALA B CA 1
ATOM 4747 C C . ALA B 1 247 ? 101.647 -17.331 -56.709 1.00 56.09 247 ALA B C 1
ATOM 4748 O O . ALA B 1 247 ? 101.947 -17.638 -57.872 1.00 56.79 247 ALA B O 1
ATOM 4750 N N . LYS B 1 248 ? 100.485 -17.688 -56.157 1.00 52.52 248 LYS B N 1
ATOM 4751 C CA . LYS B 1 248 ? 99.473 -18.337 -56.982 1.00 53.10 248 LYS B CA 1
ATOM 4752 C C . LYS B 1 248 ? 98.806 -17.331 -57.906 1.00 51.07 248 LYS B C 1
ATOM 4753 O O . LYS B 1 248 ? 98.655 -17.584 -59.106 1.00 50.25 248 LYS B O 1
ATOM 4759 N N . VAL B 1 249 ? 98.420 -16.172 -57.368 1.00 50.18 249 VAL B N 1
ATOM 4760 C CA . VAL B 1 249 ? 97.658 -15.208 -58.155 1.00 48.98 249 VAL B CA 1
ATOM 4761 C C . VAL B 1 249 ? 98.488 -14.721 -59.335 1.00 53.57 249 VAL B C 1
ATOM 4762 O O . VAL B 1 249 ? 98.088 -14.851 -60.498 1.00 52.27 249 VAL B O 1
ATOM 4766 N N . ASP B 1 250 ? 99.671 -14.174 -59.057 1.00 57.87 250 ASP B N 1
ATOM 4767 C CA . ASP B 1 250 ? 100.472 -13.636 -60.148 1.00 56.44 250 ASP B CA 1
ATOM 4768 C C . ASP B 1 250 ? 100.914 -14.729 -61.112 1.00 54.68 250 ASP B C 1
ATOM 4769 O O . ASP B 1 250 ? 101.222 -14.429 -62.269 1.00 57.45 250 ASP B O 1
ATOM 4774 N N . GLU B 1 251 ? 100.904 -15.992 -60.674 1.00 57.39 251 GLU B N 1
ATOM 4775 C CA . GLU B 1 251 ? 101.028 -17.103 -61.614 1.00 53.20 251 GLU B CA 1
ATOM 4776 C C . GLU B 1 251 ? 99.812 -17.188 -62.532 1.00 55.22 251 GLU B C 1
ATOM 4777 O O . GLU B 1 251 ? 99.952 -17.480 -63.726 1.00 58.86 251 GLU B O 1
ATOM 4783 N N . VAL B 1 252 ? 98.609 -16.947 -62.004 1.00 51.41 252 VAL B N 1
ATOM 4784 C CA . VAL B 1 252 ? 97.446 -16.925 -62.882 1.00 52.65 252 VAL B CA 1
ATOM 4785 C C . VAL B 1 252 ? 97.451 -15.643 -63.710 1.00 52.81 252 VAL B C 1
ATOM 4786 O O . VAL B 1 252 ? 96.882 -15.606 -64.807 1.00 45.45 252 VAL B O 1
ATOM 4790 N N . ALA B 1 253 ? 98.115 -14.593 -63.218 1.00 52.40 253 ALA B N 1
ATOM 4791 C CA . ALA B 1 253 ? 98.304 -13.381 -64.014 1.00 57.50 253 ALA B CA 1
ATOM 4792 C C . ALA B 1 253 ? 99.211 -13.655 -65.209 1.00 57.14 253 ALA B C 1
ATOM 4793 O O . ALA B 1 253 ? 98.819 -13.470 -66.369 1.00 56.93 253 ALA B O 1
ATOM 4795 N N . GLN B 1 254 ? 100.433 -14.100 -64.942 1.00 57.29 254 GLN B N 1
ATOM 4796 C CA . GLN B 1 254 ? 101.334 -14.437 -66.027 1.00 55.01 254 GLN B CA 1
ATOM 4797 C C . GLN B 1 254 ? 100.908 -15.697 -66.772 1.00 55.04 254 GLN B C 1
ATOM 4798 O O . GLN B 1 254 ? 101.517 -16.018 -67.789 1.00 56.98 254 GLN B O 1
ATOM 4804 N N . ASP B 1 255 ? 99.890 -16.423 -66.309 1.00 53.75 255 ASP B N 1
ATOM 4805 C CA . ASP B 1 255 ? 99.310 -17.449 -67.173 1.00 56.59 255 ASP B CA 1
ATOM 4806 C C . ASP B 1 255 ? 98.364 -16.797 -68.173 1.00 57.21 255 ASP B C 1
ATOM 4807 O O . ASP B 1 255 ? 98.530 -16.927 -69.391 1.00 57.09 255 ASP B O 1
ATOM 4812 N N . LEU B 1 256 ? 97.384 -16.060 -67.653 1.00 53.25 256 LEU B N 1
ATOM 4813 C CA . LEU B 1 256 ? 96.355 -15.422 -68.459 1.00 54.09 256 LEU B CA 1
ATOM 4814 C C . LEU B 1 256 ? 96.953 -14.492 -69.517 1.00 57.56 256 LEU B C 1
ATOM 4815 O O . LEU B 1 256 ? 96.303 -14.241 -70.538 1.00 55.39 256 LEU B O 1
ATOM 4820 N N . LYS B 1 257 ? 98.197 -14.028 -69.324 1.00 55.29 257 LYS B N 1
ATOM 4821 C CA . LYS B 1 257 ? 98.895 -13.141 -70.254 1.00 59.79 257 LYS B CA 1
ATOM 4822 C C . LYS B 1 257 ? 99.749 -13.896 -71.282 1.00 59.92 257 LYS B C 1
ATOM 4823 O O . LYS B 1 257 ? 100.582 -13.276 -71.955 1.00 55.03 257 LYS B O 1
ATOM 4829 N N . LYS B 1 258 ? 99.564 -15.218 -71.402 1.00 61.17 258 LYS B N 1
ATOM 4830 C CA . LYS B 1 258 ? 100.198 -16.051 -72.422 1.00 56.53 258 LYS B CA 1
ATOM 4831 C C . LYS B 1 258 ? 99.154 -16.862 -73.180 1.00 57.79 258 LYS B C 1
ATOM 4832 O O . LYS B 1 258 ? 99.339 -17.166 -74.363 1.00 57.19 258 LYS B O 1
ATOM 4838 N N . THR B 1 259 ? 98.044 -17.205 -72.524 1.00 56.45 259 THR B N 1
ATOM 4839 C CA . THR B 1 259 ? 97.137 -18.190 -73.105 1.00 61.88 259 THR B CA 1
ATOM 4840 C C . THR B 1 259 ? 95.990 -17.567 -73.901 1.00 64.67 259 THR B C 1
ATOM 4841 O O . THR B 1 259 ? 95.600 -18.124 -74.937 1.00 61.89 259 THR B O 1
ATOM 4845 N N . SER B 1 260 ? 95.444 -16.415 -73.482 1.00 60.71 260 SER B N 1
ATOM 4846 C CA . SER B 1 260 ? 94.428 -15.806 -74.335 1.00 60.94 260 SER B CA 1
ATOM 4847 C C . SER B 1 260 ? 94.577 -14.290 -74.463 1.00 61.61 260 SER B C 1
ATOM 4848 O O . SER B 1 260 ? 93.613 -13.618 -74.864 1.00 61.51 260 SER B O 1
ATOM 4851 N N . ASN B 1 261 ? 95.767 -13.747 -74.176 1.00 56.63 261 ASN B N 1
ATOM 4852 C CA . ASN B 1 261 ? 96.054 -12.317 -74.315 1.00 58.44 261 ASN B CA 1
ATOM 4853 C C . ASN B 1 261 ? 95.055 -11.490 -73.523 1.00 57.81 261 ASN B C 1
ATOM 4854 O O . ASN B 1 261 ? 94.365 -10.621 -74.056 1.00 51.35 261 ASN B O 1
ATOM 4859 N N . ILE B 1 262 ? 94.950 -11.795 -72.240 1.00 57.19 262 ILE B N 1
ATOM 4860 C CA . ILE B 1 262 ? 93.918 -11.185 -71.419 1.00 61.37 262 ILE B CA 1
ATOM 4861 C C . ILE B 1 262 ? 94.492 -10.901 -70.041 1.00 55.08 262 ILE B C 1
ATOM 4862 O O . ILE B 1 262 ? 95.259 -11.696 -69.485 1.00 52.68 262 ILE B O 1
ATOM 4867 N N . GLU B 1 263 ? 94.149 -9.729 -69.525 1.00 51.19 263 GLU B N 1
ATOM 4868 C CA . GLU B 1 263 ? 94.693 -9.217 -68.285 1.00 57.36 263 GLU B CA 1
ATOM 4869 C C . GLU B 1 263 ? 93.742 -9.543 -67.138 1.00 50.13 263 GLU B C 1
ATOM 4870 O O . GLU B 1 263 ? 92.547 -9.246 -67.216 1.00 48.11 263 GLU B O 1
ATOM 4876 N N . LEU B 1 264 ? 94.280 -10.161 -66.081 1.00 50.26 264 LEU B N 1
ATOM 4877 C CA . LEU B 1 264 ? 93.456 -10.627 -64.965 1.00 48.07 264 LEU B CA 1
ATOM 4878 C C . LEU B 1 264 ? 92.515 -9.552 -64.423 1.00 47.81 264 LEU B C 1
ATOM 4879 O O . LEU B 1 264 ? 91.400 -9.867 -63.995 1.00 51.24 264 LEU B O 1
ATOM 4884 N N . ALA B 1 265 ? 92.930 -8.286 -64.449 1.00 47.10 265 ALA B N 1
ATOM 4885 C CA . ALA B 1 265 ? 92.101 -7.231 -63.875 1.00 45.45 265 ALA B CA 1
ATOM 4886 C C . ALA B 1 265 ? 90.772 -7.058 -64.621 1.00 51.82 265 ALA B C 1
ATOM 4887 O O . ALA B 1 265 ? 89.769 -6.659 -64.009 1.00 43.63 265 ALA B O 1
ATOM 4889 N N . GLU B 1 266 ? 90.721 -7.370 -65.933 1.00 44.31 266 GLU B N 1
ATOM 4890 C CA . GLU B 1 266 ? 89.456 -7.206 -66.658 1.00 49.53 266 GLU B CA 1
ATOM 4891 C C . GLU B 1 266 ? 88.389 -8.181 -66.170 1.00 42.04 266 GLU B C 1
ATOM 4892 O O . GLU B 1 266 ? 87.319 -7.725 -65.732 1.00 45.79 266 GLU B O 1
ATOM 4898 N N . PRO B 1 267 ? 88.588 -9.508 -66.223 1.00 44.42 267 PRO B N 1
ATOM 4899 C CA . PRO B 1 267 ? 87.483 -10.393 -65.830 1.00 44.43 267 PRO B CA 1
ATOM 4900 C C . PRO B 1 267 ? 87.203 -10.348 -64.341 1.00 42.71 267 PRO B C 1
ATOM 4901 O O . PRO B 1 267 ? 86.042 -10.520 -63.941 1.00 36.92 267 PRO B O 1
ATOM 4905 N N . ALA B 1 268 ? 88.235 -10.133 -63.520 1.00 41.26 268 ALA B N 1
ATOM 4906 C CA . ALA B 1 268 ? 88.031 -9.973 -62.082 1.00 40.79 268 ALA B CA 1
ATOM 4907 C C . ALA B 1 268 ? 87.073 -8.822 -61.791 1.00 39.06 268 ALA B C 1
ATOM 4908 O O . ALA B 1 268 ? 86.134 -8.968 -61.004 1.00 37.03 268 ALA B O 1
ATOM 4910 N N . THR B 1 269 ? 87.301 -7.667 -62.422 1.00 38.34 269 THR B N 1
ATOM 4911 C CA . THR B 1 269 ? 86.389 -6.539 -62.267 1.00 42.83 269 THR B CA 1
ATOM 4912 C C . THR B 1 269 ? 84.970 -6.910 -62.671 1.00 40.37 269 THR B C 1
ATOM 4913 O O . THR B 1 269 ? 84.017 -6.683 -61.914 1.00 38.97 269 THR B O 1
ATOM 4917 N N . ARG B 1 270 ? 84.812 -7.465 -63.876 1.00 37.74 270 ARG B N 1
ATOM 4918 C CA . ARG B 1 270 ? 83.494 -7.882 -64.342 1.00 41.56 270 ARG B CA 1
ATOM 4919 C C . ARG B 1 270 ? 82.871 -8.896 -63.388 1.00 36.24 270 ARG B C 1
ATOM 4920 O O . ARG B 1 270 ? 81.658 -8.856 -63.130 1.00 38.07 270 ARG B O 1
ATOM 4928 N N . PHE B 1 271 ? 83.687 -9.811 -62.853 1.00 36.83 271 PHE B N 1
ATOM 4929 C CA . PHE B 1 271 ? 83.185 -10.824 -61.926 1.00 38.49 271 PHE B CA 1
ATOM 4930 C C . PHE B 1 271 ? 82.591 -10.170 -60.679 1.00 39.10 271 PHE B C 1
ATOM 4931 O O . PHE B 1 271 ? 81.439 -10.432 -60.312 1.00 37.96 271 PHE B O 1
ATOM 4939 N N . ALA B 1 272 ? 83.365 -9.314 -60.011 1.00 34.82 272 ALA B N 1
ATOM 4940 C CA . ALA B 1 272 ? 82.846 -8.658 -58.809 1.00 40.81 272 ALA B CA 1
ATOM 4941 C C . ALA B 1 272 ? 81.597 -7.845 -59.131 1.00 36.28 272 ALA B C 1
ATOM 4942 O O . ALA B 1 272 ? 80.559 -7.984 -58.476 1.00 36.67 272 ALA B O 1
ATOM 4944 N N . MET B 1 273 ? 81.673 -7.030 -60.181 1.00 40.62 273 MET B N 1
ATOM 4945 C CA . MET B 1 273 ? 80.553 -6.197 -60.605 1.00 36.08 273 MET B CA 1
ATOM 4946 C C . MET B 1 273 ? 79.269 -6.990 -60.805 1.00 36.48 273 MET B C 1
ATOM 4947 O O . MET B 1 273 ? 78.188 -6.546 -60.408 1.00 35.05 273 MET B O 1
ATOM 4952 N N . LYS B 1 274 ? 79.366 -8.164 -61.423 1.00 34.17 274 LYS B N 1
ATOM 4953 C CA . LYS B 1 274 ? 78.166 -8.915 -61.760 1.00 36.90 274 LYS B CA 1
ATOM 4954 C C . LYS B 1 274 ? 77.584 -9.605 -60.533 1.00 31.28 274 LYS B C 1
ATOM 4955 O O . LYS B 1 274 ? 76.388 -9.480 -60.250 1.00 33.71 274 LYS B O 1
ATOM 4961 N N . ARG B 1 275 ? 78.429 -10.338 -59.808 1.00 32.97 275 ARG B N 1
ATOM 4962 C CA . ARG B 1 275 ? 78.012 -11.131 -58.653 1.00 37.95 275 ARG B CA 1
ATOM 4963 C C . ARG B 1 275 ? 77.451 -10.267 -57.534 1.00 36.15 275 ARG B C 1
ATOM 4964 O O . ARG B 1 275 ? 76.606 -10.726 -56.760 1.00 35.06 275 ARG B O 1
ATOM 4972 N N . TRP B 1 276 ? 77.914 -9.025 -57.423 1.00 34.96 276 TRP B N 1
ATOM 4973 C CA . TRP B 1 276 ? 77.534 -8.174 -56.303 1.00 35.98 276 TRP B CA 1
ATOM 4974 C C . TRP B 1 276 ? 76.448 -7.168 -56.682 1.00 32.79 276 TRP B C 1
ATOM 4975 O O . TRP B 1 276 ? 75.377 -7.158 -56.070 1.00 25.12 276 TRP B O 1
ATOM 4986 N N . LEU B 1 277 ? 76.646 -6.368 -57.732 1.00 32.46 277 LEU B N 1
ATOM 4987 C CA . LEU B 1 277 ? 75.698 -5.277 -57.941 1.00 31.32 277 LEU B CA 1
ATOM 4988 C C . LEU B 1 277 ? 74.361 -5.732 -58.540 1.00 34.34 277 LEU B C 1
ATOM 4989 O O . LEU B 1 277 ? 73.373 -4.998 -58.432 1.00 27.72 277 LEU B O 1
ATOM 4994 N N . PHE B 1 278 ? 74.306 -6.923 -59.144 1.00 34.50 278 PHE B N 1
ATOM 4995 C CA . PHE B 1 278 ? 73.135 -7.409 -59.868 1.00 33.22 278 PHE B CA 1
ATOM 4996 C C . PHE B 1 278 ? 72.626 -8.753 -59.382 1.00 35.03 278 PHE B C 1
ATOM 4997 O O . PHE B 1 278 ? 71.422 -8.915 -59.172 1.00 36.09 278 PHE B O 1
ATOM 5005 N N . GLN B 1 279 ? 73.489 -9.748 -59.278 1.00 36.08 279 GLN B N 1
ATOM 5006 C CA . GLN B 1 279 ? 73.012 -11.076 -58.950 1.00 36.95 279 GLN B CA 1
ATOM 5007 C C . GLN B 1 279 ? 72.762 -11.253 -57.469 1.00 33.27 279 GLN B C 1
ATOM 5008 O O . GLN B 1 279 ? 72.462 -12.370 -57.045 1.00 27.51 279 GLN B O 1
ATOM 5014 N N . THR B 1 280 ? 72.891 -10.195 -56.675 1.00 31.16 280 THR B N 1
ATOM 5015 C CA . THR B 1 280 ? 72.463 -10.289 -55.283 1.00 33.72 280 THR B CA 1
ATOM 5016 C C . THR B 1 280 ? 70.948 -10.280 -55.150 1.00 34.43 280 THR B C 1
ATOM 5017 O O . THR B 1 280 ? 70.434 -10.492 -54.045 1.00 33.31 280 THR B O 1
ATOM 5021 N N . GLN B 1 281 ? 70.232 -10.043 -56.240 1.00 32.60 281 GLN B N 1
ATOM 5022 C CA . GLN B 1 281 ? 68.785 -10.120 -56.304 1.00 33.17 281 GLN B CA 1
ATOM 5023 C C . GLN B 1 281 ? 68.444 -10.900 -57.570 1.00 40.78 281 GLN B C 1
ATOM 5024 O O . GLN B 1 281 ? 69.272 -10.995 -58.484 1.00 32.43 281 GLN B O 1
ATOM 5030 N N . PRO B 1 282 ? 67.238 -11.473 -57.646 1.00 38.02 282 PRO B N 1
ATOM 5031 C CA . PRO B 1 282 ? 66.875 -12.241 -58.845 1.00 42.34 282 PRO B CA 1
ATOM 5032 C C . PRO B 1 282 ? 67.013 -11.399 -60.106 1.00 46.68 282 PRO B C 1
ATOM 5033 O O . PRO B 1 282 ? 66.798 -10.184 -60.098 1.00 44.11 282 PRO B O 1
ATOM 5037 N N . GLN B 1 283 ? 67.411 -12.056 -61.194 1.00 41.18 283 GLN B N 1
ATOM 5038 C CA . GLN B 1 283 ? 67.604 -11.386 -62.472 1.00 40.90 283 GLN B CA 1
ATOM 5039 C C . GLN B 1 283 ? 67.027 -12.260 -63.571 1.00 43.13 283 GLN B C 1
ATOM 5040 O O . GLN B 1 283 ? 67.454 -13.404 -63.731 1.00 41.75 283 GLN B O 1
ATOM 5046 N N . LYS B 1 284 ? 66.052 -11.732 -64.311 1.00 46.86 284 LYS B N 1
ATOM 5047 C CA . LYS B 1 284 ? 65.526 -12.419 -65.488 1.00 55.91 284 LYS B CA 1
ATOM 5048 C C . LYS B 1 284 ? 66.617 -12.486 -66.556 1.00 49.68 284 LYS B C 1
ATOM 5049 O O . LYS B 1 284 ? 67.579 -13.252 -66.436 1.00 52.88 284 LYS B O 1
ATOM 5055 N N . ASP B 1 285 ? 66.502 -11.679 -67.592 1.00 50.63 285 ASP B N 1
ATOM 5056 C CA . ASP B 1 285 ? 67.568 -11.590 -68.575 1.00 56.63 285 ASP B CA 1
ATOM 5057 C C . ASP B 1 285 ? 67.933 -10.134 -68.805 1.00 52.74 285 ASP B C 1
ATOM 5058 O O . ASP B 1 285 ? 67.172 -9.231 -68.433 1.00 53.98 285 ASP B O 1
ATOM 5063 N N . PRO B 1 286 ? 69.114 -9.869 -69.368 1.00 54.86 286 PRO B N 1
ATOM 5064 C CA . PRO B 1 286 ? 69.490 -8.494 -69.707 1.00 49.92 286 PRO B CA 1
ATOM 5065 C C . PRO B 1 286 ? 68.334 -7.740 -70.339 1.00 50.57 286 PRO B C 1
ATOM 5066 O O . PRO B 1 286 ? 67.507 -8.327 -71.052 1.00 50.81 286 PRO B O 1
ATOM 5070 N N . PRO B 1 287 ? 68.221 -6.437 -70.065 1.00 48.29 287 PRO B N 1
ATOM 5071 C CA . PRO B 1 287 ? 69.178 -5.627 -69.290 1.00 50.43 287 PRO B CA 1
ATOM 5072 C C . PRO B 1 287 ? 69.134 -6.031 -67.815 1.00 46.59 287 PRO B C 1
ATOM 5073 O O . PRO B 1 287 ? 68.061 -6.209 -67.251 1.00 44.06 287 PRO B O 1
ATOM 5077 N N . LEU B 1 288 ? 70.289 -6.283 -67.205 1.00 44.90 288 LEU B N 1
ATOM 5078 C CA . LEU B 1 288 ? 70.329 -6.615 -65.788 1.00 44.70 288 LEU B CA 1
ATOM 5079 C C . LEU B 1 288 ? 70.006 -5.386 -64.947 1.00 41.72 288 LEU B C 1
ATOM 5080 O O . LEU B 1 288 ? 70.270 -4.247 -65.346 1.00 41.80 288 LEU B O 1
ATOM 5085 N N . LYS B 1 289 ? 69.405 -5.621 -63.782 1.00 43.54 289 LYS B N 1
ATOM 5086 C CA . LYS B 1 289 ? 68.910 -4.539 -62.940 1.00 43.72 289 LYS B CA 1
ATOM 5087 C C . LYS B 1 289 ? 69.721 -4.445 -61.648 1.00 40.06 289 LYS B C 1
ATOM 5088 O O . LYS B 1 289 ? 69.884 -5.434 -60.918 1.00 39.42 289 LYS B O 1
ATOM 5094 N N . TRP B 1 290 ? 70.211 -3.246 -61.374 1.00 36.66 290 TRP B N 1
ATOM 5095 C CA . TRP B 1 290 ? 71.082 -3.012 -60.234 1.00 36.25 290 TRP B CA 1
ATOM 5096 C C . TRP B 1 290 ? 70.306 -3.150 -58.923 1.00 33.10 290 TRP B C 1
ATOM 5097 O O . TRP B 1 290 ? 69.202 -2.609 -58.782 1.00 35.10 290 TRP B O 1
ATOM 5108 N N . ASN B 1 291 ? 70.866 -3.916 -57.989 1.00 28.43 291 ASN B N 1
ATOM 5109 C CA . ASN B 1 291 ? 70.342 -4.011 -56.623 1.00 30.77 291 ASN B CA 1
ATOM 5110 C C . ASN B 1 291 ? 70.813 -2.787 -55.857 1.00 30.31 291 ASN B C 1
ATOM 5111 O O . ASN B 1 291 ? 71.954 -2.743 -55.408 1.00 28.21 291 ASN B O 1
ATOM 5116 N N . GLN B 1 292 ? 69.925 -1.799 -55.685 1.00 31.44 292 GLN B N 1
ATOM 5117 C CA . GLN B 1 292 ? 70.304 -0.520 -55.084 1.00 29.93 292 GLN B CA 1
ATOM 5118 C C . GLN B 1 292 ? 70.787 -0.653 -53.642 1.00 27.72 292 GLN B C 1
ATOM 5119 O O . GLN B 1 292 ? 71.270 0.338 -53.082 1.00 30.29 292 GLN B O 1
ATOM 5125 N N . ARG B 1 293 ? 70.670 -1.835 -53.023 1.00 25.35 293 ARG B N 1
ATOM 5126 C CA . ARG B 1 293 ? 71.262 -2.032 -51.705 1.00 27.45 293 ARG B CA 1
ATOM 5127 C C . ARG B 1 293 ? 72.754 -2.335 -51.769 1.00 27.99 293 ARG B C 1
ATOM 5128 O O . ARG B 1 293 ? 73.363 -2.648 -50.731 1.00 25.18 293 ARG B O 1
ATOM 5136 N N . THR B 1 294 ? 73.366 -2.243 -52.945 1.00 27.99 294 THR B N 1
ATOM 5137 C CA . THR B 1 294 ? 74.785 -2.521 -53.088 1.00 26.16 294 THR B CA 1
ATOM 5138 C C . THR B 1 294 ? 75.512 -1.350 -53.738 1.00 23.04 294 THR B C 1
ATOM 5139 O O . THR B 1 294 ? 74.908 -0.505 -54.387 1.00 26.40 294 THR B O 1
ATOM 5143 N N . SER B 1 295 ? 76.833 -1.339 -53.556 1.00 26.82 295 SER B N 1
ATOM 5144 C CA . SER B 1 295 ? 77.750 -0.394 -54.179 1.00 31.80 295 SER B CA 1
ATOM 5145 C C . SER B 1 295 ? 79.145 -0.999 -54.163 1.00 32.89 295 SER B C 1
ATOM 5146 O O . SER B 1 295 ? 79.474 -1.852 -53.328 1.00 30.74 295 SER B O 1
ATOM 5149 N N . ILE B 1 296 ? 79.976 -0.506 -55.071 1.00 30.91 296 ILE B N 1
ATOM 5150 C CA . ILE B 1 296 ? 81.392 -0.847 -55.095 1.00 36.96 296 ILE B CA 1
ATOM 5151 C C . ILE B 1 296 ? 82.177 0.450 -54.978 1.00 33.29 296 ILE B C 1
ATOM 5152 O O . ILE B 1 296 ? 81.899 1.416 -55.700 1.00 31.42 296 ILE B O 1
ATOM 5157 N N . VAL B 1 297 ? 83.127 0.484 -54.046 1.00 38.56 297 VAL B N 1
ATOM 5158 C CA . VAL B 1 297 ? 84.079 1.586 -53.947 1.00 35.21 297 VAL B CA 1
ATOM 5159 C C . VAL B 1 297 ? 85.307 1.221 -54.785 1.00 35.44 297 VAL B C 1
ATOM 5160 O O . VAL B 1 297 ? 85.946 0.185 -54.568 1.00 38.13 297 VAL B O 1
ATOM 5164 N N . LEU B 1 298 ? 85.575 2.034 -55.807 1.00 39.88 298 LEU B N 1
ATOM 5165 C CA . LEU B 1 298 ? 86.519 1.714 -56.875 1.00 42.66 298 LEU B CA 1
ATOM 5166 C C . LEU B 1 298 ? 87.857 2.391 -56.626 1.00 39.22 298 LEU B C 1
ATOM 5167 O O . LEU B 1 298 ? 87.898 3.584 -56.324 1.00 48.59 298 LEU B O 1
ATOM 5172 N N . GLY B 1 299 ? 88.947 1.650 -56.814 1.00 46.03 299 GLY B N 1
ATOM 5173 C CA . GLY B 1 299 ? 90.260 2.275 -56.839 1.00 46.84 299 GLY B CA 1
ATOM 5174 C C . GLY B 1 299 ? 90.628 2.835 -58.208 1.00 52.66 299 GLY B C 1
ATOM 5175 O O . GLY B 1 299 ? 91.217 2.117 -59.023 1.00 46.11 299 GLY B O 1
ATOM 5176 N N . VAL B 1 300 ? 90.290 4.104 -58.474 1.00 54.12 300 VAL B N 1
ATOM 5177 C CA . VAL B 1 300 ? 90.580 4.773 -59.746 1.00 49.58 300 VAL B CA 1
ATOM 5178 C C . VAL B 1 300 ? 91.634 5.854 -59.514 1.00 49.13 300 VAL B C 1
ATOM 5179 O O . VAL B 1 300 ? 91.497 6.675 -58.600 1.00 49.20 300 VAL B O 1
ATOM 5183 N N . SER B 1 301 ? 92.678 5.873 -60.365 1.00 51.79 301 SER B N 1
ATOM 5184 C CA . SER B 1 301 ? 93.770 6.839 -60.235 1.00 52.03 301 SER B CA 1
ATOM 5185 C C . SER B 1 301 ? 94.043 7.683 -61.482 1.00 50.37 301 SER B C 1
ATOM 5186 O O . SER B 1 301 ? 94.794 8.662 -61.384 1.00 51.26 301 SER B O 1
ATOM 5189 N N . THR B 1 302 ? 93.479 7.335 -62.643 1.00 53.74 302 THR B N 1
ATOM 5190 C CA . THR B 1 302 ? 93.519 8.174 -63.839 1.00 52.02 302 THR B CA 1
ATOM 5191 C C . THR B 1 302 ? 92.171 8.108 -64.545 1.00 52.18 302 THR B C 1
ATOM 5192 O O . THR B 1 302 ? 91.431 7.128 -64.420 1.00 51.20 302 THR B O 1
ATOM 5196 N N . VAL B 1 303 ? 91.870 9.155 -65.320 1.00 51.65 303 VAL B N 1
ATOM 5197 C CA . VAL B 1 303 ? 90.625 9.207 -66.085 1.00 47.27 303 VAL B CA 1
ATOM 5198 C C . VAL B 1 303 ? 90.451 7.971 -66.967 1.00 54.85 303 VAL B C 1
ATOM 5199 O O . VAL B 1 303 ? 89.326 7.491 -67.172 1.00 52.20 303 VAL B O 1
ATOM 5203 N N . GLU B 1 304 ? 91.550 7.416 -67.480 1.00 56.06 304 GLU B N 1
ATOM 5204 C CA . GLU B 1 304 ? 91.434 6.205 -68.284 1.00 54.46 304 GLU B CA 1
ATOM 5205 C C . GLU B 1 304 ? 90.847 5.049 -67.465 1.00 55.27 304 GLU B C 1
ATOM 5206 O O . GLU B 1 304 ? 89.987 4.304 -67.957 1.00 55.28 304 GLU B O 1
ATOM 5212 N N . GLU B 1 305 ? 91.281 4.890 -66.206 1.00 53.13 305 GLU B N 1
ATOM 5213 C CA . GLU B 1 305 ? 90.713 3.827 -65.374 1.00 50.94 305 GLU B CA 1
ATOM 5214 C C . GLU B 1 305 ? 89.236 4.079 -65.071 1.00 49.45 305 GLU B C 1
ATOM 5215 O O . GLU B 1 305 ? 88.449 3.127 -64.987 1.00 50.35 305 GLU B O 1
ATOM 5221 N N . LEU B 1 306 ? 88.837 5.344 -64.918 1.00 46.04 306 LEU B N 1
ATOM 5222 C CA . LEU B 1 306 ? 87.435 5.652 -64.645 1.00 48.64 306 LEU B CA 1
ATOM 5223 C C . LEU B 1 306 ? 86.541 5.216 -65.801 1.00 49.85 306 LEU B C 1
ATOM 5224 O O . LEU B 1 306 ? 85.556 4.489 -65.605 1.00 46.50 306 LEU B O 1
ATOM 5229 N N . ASN B 1 307 ? 86.871 5.654 -67.022 1.00 49.30 307 ASN B N 1
ATOM 5230 C CA . ASN B 1 307 ? 86.054 5.280 -68.175 1.00 47.73 307 ASN B CA 1
ATOM 5231 C C . ASN B 1 307 ? 86.102 3.768 -68.419 1.00 42.63 307 ASN B C 1
ATOM 5232 O O . ASN B 1 307 ? 85.077 3.146 -68.724 1.00 38.85 307 ASN B O 1
ATOM 5237 N N . SER B 1 308 ? 87.268 3.148 -68.239 1.00 45.91 308 SER B N 1
ATOM 5238 C CA . SER B 1 308 ? 87.323 1.691 -68.290 1.00 40.36 308 SER B CA 1
ATOM 5239 C C . SER B 1 308 ? 86.329 1.063 -67.315 1.00 49.29 308 SER B C 1
ATOM 5240 O O . SER B 1 308 ? 85.644 0.090 -67.658 1.00 45.17 308 SER B O 1
ATOM 5243 N N . ALA B 1 309 ? 86.217 1.619 -66.102 1.00 41.53 309 ALA B N 1
ATOM 5244 C CA . ALA B 1 309 ? 85.235 1.112 -65.147 1.00 42.01 309 ALA B CA 1
ATOM 5245 C C . ALA B 1 309 ? 83.812 1.278 -65.673 1.00 40.89 309 ALA B C 1
ATOM 5246 O O . ALA B 1 309 ? 83.001 0.347 -65.593 1.00 38.40 309 ALA B O 1
ATOM 5248 N N . LEU B 1 310 ? 83.491 2.452 -66.226 1.00 41.61 310 LEU B N 1
ATOM 5249 C CA . LEU B 1 310 ? 82.184 2.632 -66.835 1.00 40.52 310 LEU B CA 1
ATOM 5250 C C . LEU B 1 310 ? 81.957 1.601 -67.935 1.00 46.00 310 LEU B C 1
ATOM 5251 O O . LEU B 1 310 ? 80.817 1.176 -68.167 1.00 41.66 310 LEU B O 1
ATOM 5256 N N . LYS B 1 311 ? 83.039 1.166 -68.589 1.00 41.89 311 LYS B N 1
ATOM 5257 C CA . LYS B 1 311 ? 82.950 0.143 -69.627 1.00 47.14 311 LYS B CA 1
ATOM 5258 C C . LYS B 1 311 ? 82.528 -1.201 -69.050 1.00 47.05 311 LYS B C 1
ATOM 5259 O O . LYS B 1 311 ? 81.494 -1.758 -69.444 1.00 45.39 311 LYS B O 1
ATOM 5265 N N . SER B 1 312 ? 83.334 -1.751 -68.128 1.00 44.22 312 SER B N 1
ATOM 5266 C CA . SER B 1 312 ? 83.048 -3.080 -67.596 1.00 41.60 312 SER B CA 1
ATOM 5267 C C . SER B 1 312 ? 81.674 -3.133 -66.957 1.00 42.22 312 SER B C 1
ATOM 5268 O O . SER B 1 312 ? 81.064 -4.206 -66.892 1.00 41.39 312 SER B O 1
ATOM 5271 N N . TYR B 1 313 ? 81.164 -1.978 -66.505 1.00 44.78 313 TYR B N 1
ATOM 5272 C CA . TYR B 1 313 ? 79.844 -1.926 -65.891 1.00 38.82 313 TYR B CA 1
ATOM 5273 C C . TYR B 1 313 ? 78.752 -2.104 -66.944 1.00 42.07 313 TYR B C 1
ATOM 5274 O O . TYR B 1 313 ? 77.817 -2.895 -66.762 1.00 41.30 313 TYR B O 1
ATOM 5283 N N . ALA B 1 314 ? 78.851 -1.366 -68.052 1.00 44.20 314 ALA B N 1
ATOM 5284 C CA . ALA B 1 314 ? 77.859 -1.490 -69.118 1.00 43.88 314 ALA B CA 1
ATOM 5285 C C . ALA B 1 314 ? 77.835 -2.905 -69.694 1.00 43.16 314 ALA B C 1
ATOM 5286 O O . ALA B 1 314 ? 76.759 -3.457 -69.961 1.00 41.00 314 ALA B O 1
ATOM 5288 N N . ASP B 1 315 ? 79.017 -3.516 -69.862 1.00 44.38 315 ASP B N 1
ATOM 5289 C CA . ASP B 1 315 ? 79.114 -4.861 -70.423 1.00 43.28 315 ASP B CA 1
ATOM 5290 C C . ASP B 1 315 ? 78.482 -5.900 -69.516 1.00 46.10 315 ASP B C 1
ATOM 5291 O O . ASP B 1 315 ? 77.864 -6.852 -69.997 1.00 44.65 315 ASP B O 1
ATOM 5296 N N . VAL B 1 316 ? 78.633 -5.749 -68.200 1.00 45.99 316 VAL B N 1
ATOM 5297 C CA . VAL B 1 316 ? 78.026 -6.704 -67.280 1.00 41.41 316 VAL B CA 1
ATOM 5298 C C . VAL B 1 316 ? 76.517 -6.532 -67.235 1.00 40.17 316 VAL B C 1
ATOM 5299 O O . VAL B 1 316 ? 75.773 -7.502 -67.031 1.00 39.65 316 VAL B O 1
ATOM 5303 N N . LYS B 1 317 ? 76.037 -5.314 -67.448 1.00 44.36 317 LYS B N 1
ATOM 5304 C CA . LYS B 1 317 ? 74.614 -5.036 -67.339 1.00 42.30 317 LYS B CA 1
ATOM 5305 C C . LYS B 1 317 ? 73.859 -5.396 -68.614 1.00 45.59 317 LYS B C 1
ATOM 5306 O O . LYS B 1 317 ? 72.653 -5.669 -68.558 1.00 47.64 317 LYS B O 1
ATOM 5312 N N . GLU B 1 318 ? 74.542 -5.435 -69.755 1.00 46.80 318 GLU B N 1
ATOM 5313 C CA . GLU B 1 318 ? 73.889 -5.675 -71.034 1.00 51.96 318 GLU B CA 1
ATOM 5314 C C . GLU B 1 318 ? 74.328 -6.949 -71.742 1.00 50.52 318 GLU B C 1
ATOM 5315 O O . GLU B 1 318 ? 73.525 -7.527 -72.474 1.00 53.76 318 GLU B O 1
ATOM 5321 N N . LYS B 1 319 ? 75.559 -7.413 -71.538 1.00 52.51 319 LYS B N 1
ATOM 5322 C CA . LYS B 1 319 ? 76.080 -8.511 -72.342 1.00 52.85 319 LYS B CA 1
ATOM 5323 C C . LYS B 1 319 ? 75.380 -9.814 -71.968 1.00 51.91 319 LYS B C 1
ATOM 5324 O O . LYS B 1 319 ? 74.526 -9.863 -71.081 1.00 48.15 319 LYS B O 1
ATOM 5330 N N . ASP B 1 320 ? 75.746 -10.880 -72.683 1.00 51.17 320 ASP B N 1
ATOM 5331 C CA . ASP B 1 320 ? 75.266 -12.219 -72.370 1.00 47.45 320 ASP B CA 1
ATOM 5332 C C . ASP B 1 320 ? 76.074 -12.849 -71.236 1.00 54.39 320 ASP B C 1
ATOM 5333 O O . ASP B 1 320 ? 75.501 -13.405 -70.290 1.00 52.26 320 ASP B O 1
ATOM 5338 N N . GLY B 1 321 ? 77.401 -12.778 -71.311 1.00 50.11 321 GLY B N 1
ATOM 5339 C CA . GLY B 1 321 ? 78.240 -13.185 -70.199 1.00 50.60 321 GLY B CA 1
ATOM 5340 C C . GLY B 1 321 ? 78.408 -14.676 -70.019 1.00 51.24 321 GLY B C 1
ATOM 5341 O O . GLY B 1 321 ? 79.172 -15.095 -69.140 1.00 50.51 321 GLY B O 1
ATOM 5342 N N . ALA B 1 322 ? 77.702 -15.494 -70.804 1.00 58.49 322 ALA B N 1
ATOM 5343 C CA . ALA B 1 322 ? 77.904 -16.937 -70.737 1.00 55.57 322 ALA B CA 1
ATOM 5344 C C . ALA B 1 322 ? 79.364 -17.286 -70.984 1.00 53.21 322 ALA B C 1
ATOM 5345 O O . ALA B 1 322 ? 79.941 -18.131 -70.286 1.00 52.68 322 ALA B O 1
ATOM 5347 N N . GLU B 1 323 ? 79.985 -16.618 -71.955 1.00 50.19 323 GLU B N 1
ATOM 5348 C CA . GLU B 1 323 ? 81.418 -16.780 -72.160 1.00 52.21 323 GLU B CA 1
ATOM 5349 C C . GLU B 1 323 ? 82.213 -16.237 -70.974 1.00 47.26 323 GLU B C 1
ATOM 5350 O O . GLU B 1 323 ? 83.282 -16.767 -70.648 1.00 44.83 323 GLU B O 1
ATOM 5356 N N . ASP B 1 324 ? 81.701 -15.207 -70.300 1.00 51.92 324 ASP B N 1
ATOM 5357 C CA . ASP B 1 324 ? 82.403 -14.676 -69.131 1.00 49.61 324 ASP B CA 1
ATOM 5358 C C . ASP B 1 324 ? 82.410 -15.687 -67.984 1.00 45.49 324 ASP B C 1
ATOM 5359 O O . ASP B 1 324 ? 83.436 -15.870 -67.316 1.00 41.21 324 ASP B O 1
ATOM 5364 N N . GLU B 1 325 ? 81.289 -16.377 -67.757 1.00 48.53 325 GLU B N 1
ATOM 5365 C CA . GLU B 1 325 ? 81.279 -17.423 -66.734 1.00 47.01 325 GLU B CA 1
ATOM 5366 C C . GLU B 1 325 ? 82.352 -18.479 -66.984 1.00 46.47 325 GLU B C 1
ATOM 5367 O O . GLU B 1 325 ? 82.972 -18.972 -66.032 1.00 48.47 325 GLU B O 1
ATOM 5373 N N . LYS B 1 326 ? 82.600 -18.824 -68.253 1.00 40.55 326 LYS B N 1
ATOM 5374 C CA . LYS B 1 326 ? 83.641 -19.795 -68.583 1.00 44.02 326 LYS B CA 1
ATOM 5375 C C . LYS B 1 326 ? 84.990 -19.362 -68.023 1.00 43.27 326 LYS B C 1
ATOM 5376 O O . LYS B 1 326 ? 85.644 -20.111 -67.293 1.00 42.55 326 LYS B O 1
ATOM 5382 N N . LEU B 1 327 ? 85.429 -18.147 -68.369 1.00 43.18 327 LEU B N 1
ATOM 5383 C CA . LEU B 1 327 ? 86.718 -17.665 -67.881 1.00 43.44 327 LEU B CA 1
ATOM 5384 C C . LEU B 1 327 ? 86.708 -17.486 -66.362 1.00 45.57 327 LEU B C 1
ATOM 5385 O O . LEU B 1 327 ? 87.721 -17.739 -65.700 1.00 46.84 327 LEU B O 1
ATOM 5390 N N . PHE B 1 328 ? 85.568 -17.090 -65.782 1.00 42.05 328 PHE B N 1
ATOM 5391 C CA . PHE B 1 328 ? 85.496 -16.990 -64.325 1.00 43.52 328 PHE B CA 1
ATOM 5392 C C . PHE B 1 328 ? 85.876 -18.310 -63.670 1.00 44.07 328 PHE B C 1
ATOM 5393 O O . PHE B 1 328 ? 86.688 -18.346 -62.737 1.00 42.04 328 PHE B O 1
ATOM 5401 N N . GLU B 1 329 ? 85.305 -19.415 -64.166 1.00 44.67 329 GLU B N 1
ATOM 5402 C CA . GLU B 1 329 ? 85.546 -20.714 -63.546 1.00 50.62 329 GLU B CA 1
ATOM 5403 C C . GLU B 1 329 ? 87.004 -21.138 -63.691 1.00 46.56 329 GLU B C 1
ATOM 5404 O O . GLU B 1 329 ? 87.602 -21.644 -62.733 1.00 42.75 329 GLU B O 1
ATOM 5410 N N . GLU B 1 330 ? 87.589 -20.935 -64.876 1.00 46.54 330 GLU B N 1
ATOM 5411 C CA . GLU B 1 330 ? 88.983 -21.307 -65.082 1.00 44.53 330 GLU B CA 1
ATOM 5412 C C . GLU B 1 330 ? 89.899 -20.553 -64.127 1.00 43.70 330 GLU B C 1
ATOM 5413 O O . GLU B 1 330 ? 90.852 -21.124 -63.586 1.00 41.05 330 GLU B O 1
ATOM 5419 N N . ILE B 1 331 ? 89.628 -19.265 -63.909 1.00 47.60 331 ILE B N 1
ATOM 5420 C CA . ILE B 1 331 ? 90.401 -18.485 -62.945 1.00 42.96 331 ILE B CA 1
ATOM 5421 C C . ILE B 1 331 ? 90.319 -19.121 -61.562 1.00 40.76 331 ILE B C 1
ATOM 5422 O O . ILE B 1 331 ? 91.333 -19.318 -60.884 1.00 43.74 331 ILE B O 1
ATOM 5427 N N . ILE B 1 332 ? 89.109 -19.494 -61.148 1.00 46.04 332 ILE B N 1
ATOM 5428 C CA . ILE B 1 332 ? 88.894 -19.985 -59.793 1.00 43.03 332 ILE B CA 1
ATOM 5429 C C . ILE B 1 332 ? 89.498 -21.368 -59.620 1.00 43.50 332 ILE B C 1
ATOM 5430 O O . ILE B 1 332 ? 90.040 -21.699 -58.554 1.00 41.51 332 ILE B O 1
ATOM 5435 N N . LYS B 1 333 ? 89.393 -22.205 -60.655 1.00 44.37 333 LYS B N 1
ATOM 5436 C CA . LYS B 1 333 ? 90.041 -23.508 -60.607 1.00 42.62 333 LYS B CA 1
ATOM 5437 C C . LYS B 1 333 ? 91.555 -23.349 -60.474 1.00 46.59 333 LYS B C 1
ATOM 5438 O O . LYS B 1 333 ? 92.184 -24.005 -59.631 1.00 44.95 333 LYS B O 1
ATOM 5444 N N . LYS B 1 334 ? 92.157 -22.444 -61.262 1.00 43.78 334 LYS B N 1
ATOM 5445 C CA . LYS B 1 334 ? 93.585 -22.187 -61.106 1.00 42.59 334 LYS B CA 1
ATOM 5446 C C . LYS B 1 334 ? 93.924 -21.648 -59.723 1.00 47.92 334 LYS B C 1
ATOM 5447 O O . LYS B 1 334 ? 95.064 -21.806 -59.274 1.00 52.18 334 LYS B O 1
ATOM 5453 N N . LEU B 1 335 ? 92.967 -21.016 -59.035 1.00 49.69 335 LEU B N 1
ATOM 5454 C CA . LEU B 1 335 ? 93.199 -20.654 -57.640 1.00 48.30 335 LEU B CA 1
ATOM 5455 C C . LEU B 1 335 ? 93.074 -21.874 -56.735 1.00 51.34 335 LEU B C 1
ATOM 5456 O O . LEU B 1 335 ? 93.997 -22.183 -55.971 1.00 55.68 335 LEU B O 1
ATOM 5461 N N . GLY B 1 336 ? 91.951 -22.584 -56.812 1.00 54.00 336 GLY B N 1
ATOM 5462 C CA . GLY B 1 336 ? 91.827 -23.828 -56.061 1.00 53.44 336 GLY B CA 1
ATOM 5463 C C . GLY B 1 336 ? 91.943 -23.600 -54.568 1.00 54.96 336 GLY B C 1
ATOM 5464 O O . GLY B 1 336 ? 91.250 -22.753 -53.999 1.00 59.27 336 GLY B O 1
ATOM 5465 N N . SER B 1 337 ? 92.852 -24.341 -53.918 1.00 56.90 337 SER B N 1
ATOM 5466 C CA . SER B 1 337 ? 93.019 -24.224 -52.469 1.00 58.08 337 SER B CA 1
ATOM 5467 C C . SER B 1 337 ? 93.193 -22.779 -52.012 1.00 56.62 337 SER B C 1
ATOM 5468 O O . SER B 1 337 ? 92.933 -22.470 -50.845 1.00 57.13 337 SER B O 1
ATOM 5471 N N . HIS B 1 338 ? 93.606 -21.889 -52.914 1.00 59.20 338 HIS B N 1
ATOM 5472 C CA . HIS B 1 338 ? 93.766 -20.473 -52.625 1.00 53.08 338 HIS B CA 1
ATOM 5473 C C . HIS B 1 338 ? 92.496 -19.669 -52.881 1.00 52.59 338 HIS B C 1
ATOM 5474 O O . HIS B 1 338 ? 92.464 -18.473 -52.563 1.00 49.97 338 HIS B O 1
ATOM 5481 N N . PHE B 1 339 ? 91.448 -20.292 -53.424 1.00 50.21 339 PHE B N 1
ATOM 5482 C CA . PHE B 1 339 ? 90.149 -19.636 -53.505 1.00 48.12 339 PHE B CA 1
ATOM 5483 C C . PHE B 1 339 ? 89.610 -19.441 -52.093 1.00 44.93 339 PHE B C 1
ATOM 5484 O O . PHE B 1 339 ? 89.582 -20.385 -51.295 1.00 45.05 339 PHE B O 1
ATOM 5492 N N . ASN B 1 340 ? 89.204 -18.211 -51.775 1.00 43.99 340 ASN B N 1
ATOM 5493 C CA . ASN B 1 340 ? 88.638 -17.830 -50.479 1.00 37.48 340 ASN B CA 1
ATOM 5494 C C . ASN B 1 340 ? 89.661 -17.824 -49.361 1.00 41.87 340 ASN B C 1
ATOM 5495 O O . ASN B 1 340 ? 89.278 -17.779 -48.178 1.00 35.78 340 ASN B O 1
ATOM 5500 N N . GLU B 1 341 ? 90.948 -17.866 -49.691 1.00 42.17 341 GLU B N 1
ATOM 5501 C CA . GLU B 1 341 ? 91.976 -17.813 -48.667 1.00 44.07 341 GLU B CA 1
ATOM 5502 C C . GLU B 1 341 ? 92.010 -16.419 -48.073 1.00 38.01 341 GLU B C 1
ATOM 5503 O O . GLU B 1 341 ? 92.013 -15.427 -48.804 1.00 40.80 341 GLU B O 1
ATOM 5509 N N . THR B 1 342 ? 92.056 -16.338 -46.752 1.00 33.29 342 THR B N 1
ATOM 5510 C CA . THR B 1 342 ? 92.174 -15.051 -46.090 1.00 44.19 342 THR B CA 1
ATOM 5511 C C . THR B 1 342 ? 93.516 -14.948 -45.379 1.00 42.92 342 THR B C 1
ATOM 5512 O O . THR B 1 342 ? 94.252 -15.927 -45.228 1.00 42.97 342 THR B O 1
ATOM 5516 N N . TRP B 1 343 ? 93.828 -13.732 -44.955 1.00 39.10 343 TRP B N 1
ATOM 5517 C CA . TRP B 1 343 ? 94.984 -13.427 -44.137 1.00 36.33 343 TRP B CA 1
ATOM 5518 C C . TRP B 1 343 ? 94.536 -12.858 -42.793 1.00 41.07 343 TRP B C 1
ATOM 5519 O O . TRP B 1 343 ? 93.399 -12.390 -42.655 1.00 37.36 343 TRP B O 1
ATOM 5530 N N . PRO B 1 344 ? 95.368 -12.962 -41.757 1.00 39.59 344 PRO B N 1
ATOM 5531 C CA . PRO B 1 344 ? 95.013 -12.349 -40.471 1.00 37.59 344 PRO B CA 1
ATOM 5532 C C . PRO B 1 344 ? 94.806 -10.847 -40.623 1.00 43.73 344 PRO B C 1
ATOM 5533 O O . PRO B 1 344 ? 95.312 -10.204 -41.551 1.00 38.61 344 PRO B O 1
ATOM 5537 N N . SER B 1 345 ? 94.043 -10.286 -39.688 1.00 39.24 345 SER B N 1
ATOM 5538 C CA . SER B 1 345 ? 93.888 -8.836 -39.623 1.00 40.82 345 SER B CA 1
ATOM 5539 C C . SER B 1 345 ? 93.428 -8.442 -38.230 1.00 41.58 345 SER B C 1
ATOM 5540 O O . SER B 1 345 ? 92.443 -8.995 -37.711 1.00 37.40 345 SER B O 1
ATOM 5543 N N . GLY B 1 346 ? 94.127 -7.470 -37.658 1.00 36.04 346 GLY B N 1
ATOM 5544 C CA . GLY B 1 346 ? 93.725 -6.878 -36.401 1.00 36.47 346 GLY B CA 1
ATOM 5545 C C . GLY B 1 346 ? 93.924 -7.814 -35.230 1.00 44.82 346 GLY B C 1
ATOM 5546 O O . GLY B 1 346 ? 94.979 -8.434 -35.049 1.00 44.70 346 GLY B O 1
ATOM 5547 N N . LEU B 1 347 ? 92.885 -7.898 -34.408 1.00 46.92 347 LEU B N 1
ATOM 5548 C CA . LEU B 1 347 ? 92.856 -8.746 -33.236 1.00 45.03 347 LEU B CA 1
ATOM 5549 C C . LEU B 1 347 ? 91.914 -9.929 -33.391 1.00 48.40 347 LEU B C 1
ATOM 5550 O O . LEU B 1 347 ? 91.901 -10.816 -32.526 1.00 52.66 347 LEU B O 1
ATOM 5555 N N . TYR B 1 348 ? 91.142 -9.976 -34.467 1.00 40.84 348 TYR B N 1
ATOM 5556 C CA . TYR B 1 348 ? 90.027 -10.905 -34.547 1.00 47.82 348 TYR B CA 1
ATOM 5557 C C . TYR B 1 348 ? 90.542 -12.318 -34.803 1.00 44.73 348 TYR B C 1
ATOM 5558 O O . TYR B 1 348 ? 91.569 -12.499 -35.454 1.00 46.64 348 TYR B O 1
ATOM 5567 N N . PRO C 1 4 ? 53.214 -1.864 -10.436 1.00 51.57 4 PRO C N 1
ATOM 5568 C CA . PRO C 1 4 ? 54.610 -1.860 -10.905 1.00 48.94 4 PRO C CA 1
ATOM 5569 C C . PRO C 1 4 ? 54.767 -1.199 -12.277 1.00 40.46 4 PRO C C 1
ATOM 5570 O O . PRO C 1 4 ? 54.068 -1.630 -13.204 1.00 40.17 4 PRO C O 1
ATOM 5574 N N . PRO C 1 5 ? 55.656 -0.204 -12.407 1.00 42.82 5 PRO C N 1
ATOM 5575 C CA . PRO C 1 5 ? 55.813 0.486 -13.705 1.00 47.93 5 PRO C CA 1
ATOM 5576 C C . PRO C 1 5 ? 56.518 -0.413 -14.712 1.00 44.31 5 PRO C C 1
ATOM 5577 O O . PRO C 1 5 ? 57.546 -1.019 -14.401 1.00 45.14 5 PRO C O 1
ATOM 5581 N N . ILE C 1 6 ? 55.970 -0.478 -15.933 1.00 44.39 6 ILE C N 1
ATOM 5582 C CA . ILE C 1 6 ? 56.518 -1.379 -16.943 1.00 36.93 6 ILE C CA 1
ATOM 5583 C C . ILE C 1 6 ? 57.882 -0.914 -17.469 1.00 47.51 6 ILE C C 1
ATOM 5584 O O . ILE C 1 6 ? 58.702 -1.742 -17.889 1.00 47.98 6 ILE C O 1
ATOM 5589 N N . GLY C 1 7 ? 58.157 0.390 -17.479 1.00 39.35 7 GLY C N 1
ATOM 5590 C CA . GLY C 1 7 ? 59.350 0.881 -18.132 1.00 36.83 7 GLY C CA 1
ATOM 5591 C C . GLY C 1 7 ? 59.664 2.322 -17.792 1.00 41.67 7 GLY C C 1
ATOM 5592 O O . GLY C 1 7 ? 59.153 2.872 -16.811 1.00 39.18 7 GLY C O 1
ATOM 5593 N N . PRO C 1 8 ? 60.513 2.965 -18.598 1.00 37.17 8 PRO C N 1
ATOM 5594 C CA . PRO C 1 8 ? 60.789 4.393 -18.374 1.00 37.59 8 PRO C CA 1
ATOM 5595 C C . PRO C 1 8 ? 59.559 5.265 -18.613 1.00 30.00 8 PRO C C 1
ATOM 5596 O O . PRO C 1 8 ? 58.649 4.909 -19.365 1.00 29.97 8 PRO C O 1
ATOM 5600 N N . THR C 1 9 ? 59.522 6.404 -17.910 1.00 33.36 9 THR C N 1
ATOM 5601 C CA . THR C 1 9 ? 58.471 7.406 -18.077 1.00 29.26 9 THR C CA 1
ATOM 5602 C C . THR C 1 9 ? 59.078 8.623 -18.768 1.00 36.10 9 THR C C 1
ATOM 5603 O O . THR C 1 9 ? 59.002 9.743 -18.254 1.00 37.81 9 THR C O 1
ATOM 5607 N N . ARG C 1 10 ? 59.709 8.404 -19.916 1.00 32.62 10 ARG C N 1
ATOM 5608 C CA . ARG C 1 10 ? 60.355 9.448 -20.697 1.00 33.24 10 ARG C CA 1
ATOM 5609 C C . ARG C 1 10 ? 60.743 8.839 -22.030 1.00 32.36 10 ARG C C 1
ATOM 5610 O O . ARG C 1 10 ? 60.862 7.616 -22.159 1.00 32.18 10 ARG C O 1
ATOM 5618 N N . VAL C 1 11 ? 60.942 9.695 -23.015 1.00 29.48 11 VAL C N 1
ATOM 5619 C CA . VAL C 1 11 ? 61.298 9.225 -24.345 1.00 30.63 11 VAL C CA 1
ATOM 5620 C C . VAL C 1 11 ? 62.806 9.074 -24.387 1.00 37.37 11 VAL C C 1
ATOM 5621 O O . VAL C 1 11 ? 63.548 10.051 -24.227 1.00 36.59 11 VAL C O 1
ATOM 5625 N N . LEU C 1 12 ? 63.251 7.836 -24.557 1.00 31.31 12 LEU C N 1
ATOM 5626 C CA . LEU C 1 12 ? 64.666 7.513 -24.491 1.00 31.99 12 LEU C CA 1
ATOM 5627 C C . LEU C 1 12 ? 65.440 8.268 -25.569 1.00 30.50 12 LEU C C 1
ATOM 5628 O O . LEU C 1 12 ? 64.926 8.535 -26.655 1.00 26.83 12 LEU C O 1
ATOM 5633 N N . GLN C 1 13 ? 66.677 8.647 -25.252 1.00 31.59 13 GLN C N 1
ATOM 5634 C CA . GLN C 1 13 ? 67.532 9.203 -26.284 1.00 30.45 13 GLN C CA 1
ATOM 5635 C C . GLN C 1 13 ? 68.799 8.365 -26.429 1.00 34.06 13 GLN C C 1
ATOM 5636 O O . GLN C 1 13 ? 69.288 7.821 -25.436 1.00 30.01 13 GLN C O 1
ATOM 5642 N N . PRO C 1 14 ? 69.334 8.201 -27.668 1.00 30.18 14 PRO C N 1
ATOM 5643 C CA . PRO C 1 14 ? 68.861 8.766 -28.943 1.00 32.88 14 PRO C CA 1
ATOM 5644 C C . PRO C 1 14 ? 67.469 8.249 -29.302 1.00 31.04 14 PRO C C 1
ATOM 5645 O O . PRO C 1 14 ? 67.105 7.127 -28.940 1.00 30.29 14 PRO C O 1
ATOM 5649 N N . TYR C 1 15 ? 66.683 9.076 -29.986 1.00 24.75 15 TYR C N 1
ATOM 5650 C CA . TYR C 1 15 ? 65.295 8.746 -30.293 1.00 29.65 15 TYR C CA 1
ATOM 5651 C C . TYR C 1 15 ? 65.218 7.551 -31.239 1.00 33.45 15 TYR C C 1
ATOM 5652 O O . TYR C 1 15 ? 65.987 7.440 -32.207 1.00 28.55 15 TYR C O 1
ATOM 5661 N N . SER C 1 16 ? 64.256 6.670 -30.965 1.00 26.47 16 SER C N 1
ATOM 5662 C CA . SER C 1 16 ? 63.944 5.580 -31.882 1.00 28.82 16 SER C CA 1
ATOM 5663 C C . SER C 1 16 ? 62.516 5.116 -31.621 1.00 23.76 16 SER C C 1
ATOM 5664 O O . SER C 1 16 ? 62.125 4.918 -30.463 1.00 23.86 16 SER C O 1
ATOM 5667 N N . ILE C 1 17 ? 61.738 4.988 -32.698 1.00 21.01 17 ILE C N 1
ATOM 5668 C CA . ILE C 1 17 ? 60.372 4.509 -32.591 1.00 22.58 17 ILE C CA 1
ATOM 5669 C C . ILE C 1 17 ? 60.320 3.085 -32.055 1.00 24.40 17 ILE C C 1
ATOM 5670 O O . ILE C 1 17 ? 59.241 2.622 -31.658 1.00 22.54 17 ILE C O 1
ATOM 5675 N N . VAL C 1 18 ? 61.456 2.369 -32.055 1.00 24.63 18 VAL C N 1
ATOM 5676 C CA . VAL C 1 18 ? 61.557 1.080 -31.359 1.00 25.27 18 VAL C CA 1
ATOM 5677 C C . VAL C 1 18 ? 61.298 1.218 -29.867 1.00 27.97 18 VAL C C 1
ATOM 5678 O O . VAL C 1 18 ? 60.921 0.245 -29.210 1.00 26.24 18 VAL C O 1
ATOM 5682 N N . ASN C 1 19 ? 61.512 2.401 -29.303 1.00 27.79 19 ASN C N 1
ATOM 5683 C CA . ASN C 1 19 ? 61.384 2.580 -27.863 1.00 27.66 19 ASN C CA 1
ATOM 5684 C C . ASN C 1 19 ? 59.940 2.857 -27.412 1.00 25.24 19 ASN C C 1
ATOM 5685 O O . ASN C 1 19 ? 59.731 3.104 -26.222 1.00 28.84 19 ASN C O 1
ATOM 5690 N N . LEU C 1 20 ? 58.934 2.842 -28.311 1.00 23.02 20 LEU C N 1
ATOM 5691 C CA . LEU C 1 20 ? 57.555 2.870 -27.833 1.00 23.27 20 LEU C CA 1
ATOM 5692 C C . LEU C 1 20 ? 57.369 1.756 -26.803 1.00 29.09 20 LEU C C 1
ATOM 5693 O O . LEU C 1 20 ? 57.839 0.631 -27.018 1.00 24.21 20 LEU C O 1
ATOM 5698 N N . PRO C 1 21 ? 56.709 2.031 -25.683 1.00 27.69 21 PRO C N 1
ATOM 5699 C CA . PRO C 1 21 ? 56.658 1.078 -24.573 1.00 24.91 21 PRO C CA 1
ATOM 5700 C C . PRO C 1 21 ? 55.896 -0.191 -24.928 1.00 26.47 21 PRO C C 1
ATOM 5701 O O . PRO C 1 21 ? 55.159 -0.236 -25.929 1.00 22.16 21 PRO C O 1
ATOM 5705 N N . PRO C 1 22 ? 56.058 -1.255 -24.134 1.00 27.32 22 PRO C N 1
ATOM 5706 C CA . PRO C 1 22 ? 55.389 -2.522 -24.488 1.00 26.19 22 PRO C CA 1
ATOM 5707 C C . PRO C 1 22 ? 53.883 -2.406 -24.541 1.00 25.81 22 PRO C C 1
ATOM 5708 O O . PRO C 1 22 ? 53.256 -3.093 -25.358 1.00 24.33 22 PRO C O 1
ATOM 5712 N N . LEU C 1 23 ? 53.289 -1.512 -23.749 1.00 21.72 23 LEU C N 1
ATOM 5713 C CA . LEU C 1 23 ? 51.842 -1.287 -23.746 1.00 22.38 23 LEU C CA 1
ATOM 5714 C C . LEU C 1 23 ? 51.556 0.175 -24.090 1.00 21.49 23 LEU C C 1
ATOM 5715 O O . LEU C 1 23 ? 52.115 1.092 -23.486 1.00 21.67 23 LEU C O 1
ATOM 5720 N N . ILE C 1 24 ? 50.707 0.385 -25.076 1.00 25.05 24 ILE C N 1
ATOM 5721 C CA . ILE C 1 24 ? 50.396 1.715 -25.576 1.00 24.88 24 ILE C CA 1
ATOM 5722 C C . ILE C 1 24 ? 48.910 1.967 -25.351 1.00 26.71 24 ILE C C 1
ATOM 5723 O O . ILE C 1 24 ? 48.086 1.077 -25.605 1.00 24.30 24 ILE C O 1
ATOM 5728 N N . ILE C 1 25 ? 48.568 3.169 -24.864 1.00 33.01 25 ILE C N 1
ATOM 5729 C CA . ILE C 1 25 ? 47.156 3.438 -24.581 1.00 32.93 25 ILE C CA 1
ATOM 5730 C C . ILE C 1 25 ? 46.378 3.414 -25.881 1.00 30.88 25 ILE C C 1
ATOM 5731 O O . ILE C 1 25 ? 46.663 4.189 -26.805 1.00 34.78 25 ILE C O 1
ATOM 5736 N N . GLY C 1 26 ? 45.369 2.556 -25.948 1.00 31.19 26 GLY C N 1
ATOM 5737 C CA . GLY C 1 26 ? 44.403 2.632 -27.029 1.00 34.81 26 GLY C CA 1
ATOM 5738 C C . GLY C 1 26 ? 43.514 3.853 -26.871 1.00 39.64 26 GLY C C 1
ATOM 5739 O O . GLY C 1 26 ? 42.428 3.780 -26.282 1.00 39.11 26 GLY C O 1
ATOM 5740 N N . GLY C 1 27 ? 43.970 4.982 -27.406 1.00 35.02 27 GLY C N 1
ATOM 5741 C CA . GLY C 1 27 ? 43.306 6.266 -27.258 1.00 41.40 27 GLY C CA 1
ATOM 5742 C C . GLY C 1 27 ? 41.946 6.388 -27.907 1.00 45.74 27 GLY C C 1
ATOM 5743 O O . GLY C 1 27 ? 41.316 7.444 -27.777 1.00 45.94 27 GLY C O 1
ATOM 5744 N N . ALA C 1 28 ? 41.484 5.346 -28.605 1.00 45.38 28 ALA C N 1
ATOM 5745 C CA . ALA C 1 28 ? 40.139 5.362 -29.165 1.00 33.85 28 ALA C CA 1
ATOM 5746 C C . ALA C 1 28 ? 39.094 5.517 -28.067 1.00 49.10 28 ALA C C 1
ATOM 5747 O O . ALA C 1 28 ? 38.089 6.222 -28.250 1.00 43.69 28 ALA C O 1
ATOM 5749 N N . VAL C 1 29 ? 39.337 4.889 -26.907 1.00 49.59 29 VAL C N 1
ATOM 5750 C CA . VAL C 1 29 ? 38.355 4.861 -25.825 1.00 53.02 29 VAL C CA 1
ATOM 5751 C C . VAL C 1 29 ? 38.009 6.267 -25.334 1.00 49.77 29 VAL C C 1
ATOM 5752 O O . VAL C 1 29 ? 36.920 6.489 -24.790 1.00 53.16 29 VAL C O 1
ATOM 5756 N N . LEU C 1 30 ? 38.910 7.237 -25.497 1.00 47.63 30 LEU C N 1
ATOM 5757 C CA . LEU C 1 30 ? 38.644 8.579 -24.975 1.00 45.55 30 LEU C CA 1
ATOM 5758 C C . LEU C 1 30 ? 37.844 9.356 -26.022 1.00 51.11 30 LEU C C 1
ATOM 5759 O O . LEU C 1 30 ? 38.353 10.253 -26.701 1.00 52.99 30 LEU C O 1
ATOM 5764 N N . ASN C 1 31 ? 36.561 9.013 -26.141 1.00 52.97 31 ASN C N 1
ATOM 5765 C CA . ASN C 1 31 ? 35.669 9.670 -27.074 1.00 50.14 31 ASN C CA 1
ATOM 5766 C C . ASN C 1 31 ? 34.629 10.480 -26.292 1.00 58.29 31 ASN C C 1
ATOM 5767 O O . ASN C 1 31 ? 34.913 10.946 -25.168 1.00 56.29 31 ASN C O 1
ATOM 5772 N N . ASP C 1 32 ? 33.454 10.678 -26.887 1.00 61.09 32 ASP C N 1
ATOM 5773 C CA . ASP C 1 32 ? 32.406 11.478 -26.263 1.00 59.19 32 ASP C CA 1
ATOM 5774 C C . ASP C 1 32 ? 31.517 10.684 -25.315 1.00 54.87 32 ASP C C 1
ATOM 5775 O O . ASP C 1 32 ? 31.062 11.243 -24.312 1.00 56.30 32 ASP C O 1
ATOM 5780 N N . ILE C 1 33 ? 31.266 9.397 -25.593 1.00 55.49 33 ILE C N 1
ATOM 5781 C CA . ILE C 1 33 ? 30.705 8.513 -24.565 1.00 56.63 33 ILE C CA 1
ATOM 5782 C C . ILE C 1 33 ? 31.535 8.546 -23.277 1.00 58.57 33 ILE C C 1
ATOM 5783 O O . ILE C 1 33 ? 30.996 8.377 -22.172 1.00 53.46 33 ILE C O 1
ATOM 5788 N N . TYR C 1 34 ? 32.847 8.796 -23.388 1.00 53.82 34 TYR C N 1
ATOM 5789 C CA . TYR C 1 34 ? 33.692 8.850 -22.199 1.00 50.54 34 TYR C CA 1
ATOM 5790 C C . TYR C 1 34 ? 33.425 10.116 -21.396 1.00 50.54 34 TYR C C 1
ATOM 5791 O O . TYR C 1 34 ? 33.222 10.057 -20.178 1.00 52.87 34 TYR C O 1
ATOM 5800 N N . THR C 1 35 ? 33.441 11.275 -22.061 1.00 50.63 35 THR C N 1
ATOM 5801 C CA . THR C 1 35 ? 33.163 12.559 -21.419 1.00 52.63 35 THR C CA 1
ATOM 5802 C C . THR C 1 35 ? 31.710 12.691 -20.976 1.00 53.93 35 THR C C 1
ATOM 5803 O O . THR C 1 35 ? 31.366 13.674 -20.304 1.00 48.80 35 THR C O 1
ATOM 5807 N N . GLU C 1 36 ? 30.848 11.754 -21.377 1.00 55.19 36 GLU C N 1
ATOM 5808 C CA . GLU C 1 36 ? 29.446 11.743 -20.981 1.00 59.96 36 GLU C CA 1
ATOM 5809 C C . GLU C 1 36 ? 29.169 10.800 -19.818 1.00 59.13 36 GLU C C 1
ATOM 5810 O O . GLU C 1 36 ? 28.078 10.862 -19.233 1.00 54.72 36 GLU C O 1
ATOM 5816 N N . ASP C 1 37 ? 30.120 9.932 -19.475 1.00 57.05 37 ASP C N 1
ATOM 5817 C CA . ASP C 1 37 ? 29.930 9.021 -18.357 1.00 54.15 37 ASP C CA 1
ATOM 5818 C C . ASP C 1 37 ? 30.317 9.716 -17.058 1.00 53.96 37 ASP C C 1
ATOM 5819 O O . ASP C 1 37 ? 31.468 10.145 -16.918 1.00 58.48 37 ASP C O 1
ATOM 5824 N N . PRO C 1 38 ? 29.392 9.873 -16.103 1.00 56.28 38 PRO C N 1
ATOM 5825 C CA . PRO C 1 38 ? 29.749 10.502 -14.817 1.00 53.09 38 PRO C CA 1
ATOM 5826 C C . PRO C 1 38 ? 30.763 9.711 -13.998 1.00 51.58 38 PRO C C 1
ATOM 5827 O O . PRO C 1 38 ? 31.389 10.269 -13.084 1.00 42.20 38 PRO C O 1
ATOM 5831 N N . THR C 1 39 ? 30.939 8.426 -14.282 1.00 48.29 39 THR C N 1
ATOM 5832 C CA . THR C 1 39 ? 31.840 7.627 -13.470 1.00 49.12 39 THR C CA 1
ATOM 5833 C C . THR C 1 39 ? 33.310 7.861 -13.799 1.00 50.51 39 THR C C 1
ATOM 5834 O O . THR C 1 39 ? 34.161 7.650 -12.925 1.00 50.92 39 THR C O 1
ATOM 5838 N N . LYS C 1 40 ? 33.634 8.330 -15.007 1.00 49.62 40 LYS C N 1
ATOM 5839 C CA . LYS C 1 40 ? 35.020 8.327 -15.465 1.00 42.66 40 LYS C CA 1
ATOM 5840 C C . LYS C 1 40 ? 35.809 9.529 -14.959 1.00 37.84 40 LYS C C 1
ATOM 5841 O O . LYS C 1 40 ? 35.271 10.619 -14.762 1.00 41.14 40 LYS C O 1
ATOM 5847 N N . LEU C 1 41 ? 37.122 9.324 -14.782 1.00 40.71 41 LEU C N 1
ATOM 5848 C CA . LEU C 1 41 ? 38.022 10.415 -14.448 1.00 42.83 41 LEU C CA 1
ATOM 5849 C C . LEU C 1 41 ? 38.212 11.333 -15.653 1.00 38.39 41 LEU C C 1
ATOM 5850 O O . LEU C 1 41 ? 37.981 10.934 -16.796 1.00 43.77 41 LEU C O 1
ATOM 5855 N N . PRO C 1 42 ? 38.626 12.573 -15.422 1.00 41.73 42 PRO C N 1
ATOM 5856 C CA . PRO C 1 42 ? 38.960 13.446 -16.549 1.00 42.99 42 PRO C CA 1
ATOM 5857 C C . PRO C 1 42 ? 40.119 12.854 -17.336 1.00 41.99 42 PRO C C 1
ATOM 5858 O O . PRO C 1 42 ? 41.064 12.322 -16.754 1.00 40.09 42 PRO C O 1
ATOM 5862 N N . ILE C 1 43 ? 40.043 12.966 -18.668 1.00 41.98 43 ILE C N 1
ATOM 5863 C CA . ILE C 1 43 ? 41.001 12.286 -19.535 1.00 37.42 43 ILE C CA 1
ATOM 5864 C C . ILE C 1 43 ? 42.428 12.631 -19.131 1.00 44.36 43 ILE C C 1
ATOM 5865 O O . ILE C 1 43 ? 43.310 11.758 -19.121 1.00 42.69 43 ILE C O 1
ATOM 5870 N N . GLN C 1 44 ? 42.675 13.897 -18.758 1.00 37.43 44 GLN C N 1
ATOM 5871 C CA . GLN C 1 44 ? 44.017 14.288 -18.339 1.00 40.00 44 GLN C CA 1
ATOM 5872 C C . GLN C 1 44 ? 44.496 13.463 -17.152 1.00 43.13 44 GLN C C 1
ATOM 5873 O O . GLN C 1 44 ? 45.708 13.276 -16.973 1.00 41.17 44 GLN C O 1
ATOM 5879 N N . ASP C 1 45 ? 43.567 12.978 -16.322 1.00 43.93 45 ASP C N 1
ATOM 5880 C CA . ASP C 1 45 ? 43.957 12.176 -15.167 1.00 44.53 45 ASP C CA 1
ATOM 5881 C C . ASP C 1 45 ? 44.268 10.734 -15.558 1.00 40.18 45 ASP C C 1
ATOM 5882 O O . ASP C 1 45 ? 45.314 10.202 -15.173 1.00 44.16 45 ASP C O 1
ATOM 5887 N N . ILE C 1 46 ? 43.396 10.091 -16.339 1.00 41.90 46 ILE C N 1
ATOM 5888 C CA . ILE C 1 46 ? 43.697 8.735 -16.805 1.00 41.95 46 ILE C CA 1
ATOM 5889 C C . ILE C 1 46 ? 44.988 8.716 -17.619 1.00 42.39 46 ILE C C 1
ATOM 5890 O O . ILE C 1 46 ? 45.808 7.794 -17.491 1.00 34.30 46 ILE C O 1
ATOM 5895 N N . LEU C 1 47 ? 45.207 9.751 -18.441 1.00 37.82 47 LEU C N 1
ATOM 5896 C CA . LEU C 1 47 ? 46.459 9.846 -19.193 1.00 39.11 47 LEU C CA 1
ATOM 5897 C C . LEU C 1 47 ? 47.642 10.028 -18.261 1.00 32.62 47 LEU C C 1
ATOM 5898 O O . LEU C 1 47 ? 48.708 9.429 -18.472 1.00 36.61 47 LEU C O 1
ATOM 5903 N N . SER C 1 48 ? 47.490 10.844 -17.211 1.00 31.78 48 SER C N 1
ATOM 5904 C CA . SER C 1 48 ? 48.666 11.133 -16.403 1.00 31.37 48 SER C CA 1
ATOM 5905 C C . SER C 1 48 ? 49.071 9.918 -15.559 1.00 30.07 48 SER C C 1
ATOM 5906 O O . SER C 1 48 ? 50.264 9.631 -15.424 1.00 34.27 48 SER C O 1
ATOM 5909 N N . ILE C 1 49 ? 48.097 9.182 -15.012 1.00 32.13 49 ILE C N 1
ATOM 5910 C CA . ILE C 1 49 ? 48.396 7.963 -14.249 1.00 31.30 49 ILE C CA 1
ATOM 5911 C C . ILE C 1 49 ? 49.054 6.914 -15.143 1.00 29.06 49 ILE C C 1
ATOM 5912 O O . ILE C 1 49 ? 50.063 6.308 -14.765 1.00 27.23 49 ILE C O 1
ATOM 5917 N N . ALA C 1 50 ? 48.479 6.681 -16.331 1.00 26.91 50 ALA C N 1
ATOM 5918 C CA . ALA C 1 50 ? 49.024 5.700 -17.261 1.00 28.92 50 ALA C CA 1
ATOM 5919 C C . ALA C 1 50 ? 50.484 6.005 -17.586 1.00 29.23 50 ALA C C 1
ATOM 5920 O O . ALA C 1 50 ? 51.345 5.122 -17.499 1.00 30.77 50 ALA C O 1
ATOM 5922 N N . PHE C 1 51 ? 50.767 7.253 -17.975 1.00 27.03 51 PHE C N 1
ATOM 5923 C CA . PHE C 1 51 ? 52.128 7.699 -18.248 1.00 32.87 51 PHE C CA 1
ATOM 5924 C C . PHE C 1 51 ? 53.051 7.388 -17.078 1.00 31.87 51 PHE C C 1
ATOM 5925 O O . PHE C 1 51 ? 54.187 6.923 -17.263 1.00 32.30 51 PHE C O 1
ATOM 5933 N N . SER C 1 52 ? 52.589 7.676 -15.856 1.00 29.77 52 SER C N 1
ATOM 5934 C CA . SER C 1 52 ? 53.449 7.478 -14.694 1.00 31.91 52 SER C CA 1
ATOM 5935 C C . SER C 1 52 ? 53.812 6.009 -14.495 1.00 28.19 52 SER C C 1
ATOM 5936 O O . SER C 1 52 ? 54.820 5.716 -13.847 1.00 30.16 52 SER C O 1
ATOM 5939 N N . LYS C 1 53 ? 53.051 5.084 -15.077 1.00 29.07 53 LYS C N 1
ATOM 5940 C CA . LYS C 1 53 ? 53.354 3.655 -14.970 1.00 34.05 53 LYS C CA 1
ATOM 5941 C C . LYS C 1 53 ? 54.147 3.114 -16.164 1.00 34.44 53 LYS C C 1
ATOM 5942 O O . LYS C 1 53 ? 54.259 1.893 -16.316 1.00 35.97 53 LYS C O 1
ATOM 5948 N N . GLY C 1 54 ? 54.681 3.982 -17.022 1.00 33.53 54 GLY C N 1
ATOM 5949 C CA . GLY C 1 54 ? 55.448 3.514 -18.159 1.00 31.14 54 GLY C CA 1
ATOM 5950 C C . GLY C 1 54 ? 54.660 3.338 -19.441 1.00 30.73 54 GLY C C 1
ATOM 5951 O O . GLY C 1 54 ? 55.247 2.920 -20.459 1.00 26.07 54 GLY C O 1
ATOM 5952 N N . LEU C 1 55 ? 53.356 3.614 -19.428 1.00 27.46 55 LEU C N 1
ATOM 5953 C CA . LEU C 1 55 ? 52.554 3.660 -20.645 1.00 23.88 55 LEU C CA 1
ATOM 5954 C C . LEU C 1 55 ? 52.582 5.077 -21.274 1.00 30.93 55 LEU C C 1
ATOM 5955 O O . LEU C 1 55 ? 51.539 5.699 -21.523 1.00 29.26 55 LEU C O 1
ATOM 5960 N N . ASN C 1 56 ? 53.785 5.595 -21.577 1.00 30.02 56 ASN C N 1
ATOM 5961 C CA . ASN C 1 56 ? 53.963 6.993 -21.998 1.00 31.30 56 ASN C CA 1
ATOM 5962 C C . ASN C 1 56 ? 53.846 7.162 -23.518 1.00 32.60 56 ASN C C 1
ATOM 5963 O O . ASN C 1 56 ? 54.738 7.702 -24.185 1.00 29.08 56 ASN C O 1
ATOM 5968 N N . ALA C 1 57 ? 52.699 6.749 -24.050 1.00 25.05 57 ALA C N 1
ATOM 5969 C CA . ALA C 1 57 ? 52.422 6.722 -25.477 1.00 34.57 57 ALA C CA 1
ATOM 5970 C C . ALA C 1 57 ? 50.924 6.478 -25.692 1.00 33.67 57 ALA C C 1
ATOM 5971 O O . ALA C 1 57 ? 50.326 5.650 -25.010 1.00 24.40 57 ALA C O 1
ATOM 5973 N N . ILE C 1 58 ? 50.332 7.183 -26.650 1.00 32.18 58 ILE C N 1
ATOM 5974 C CA . ILE C 1 58 ? 48.934 6.958 -27.005 1.00 33.67 58 ILE C CA 1
ATOM 5975 C C . ILE C 1 58 ? 48.772 6.784 -28.511 1.00 37.30 58 ILE C C 1
ATOM 5976 O O . ILE C 1 58 ? 49.487 7.390 -29.327 1.00 32.00 58 ILE C O 1
ATOM 5981 N N . ASP C 1 59 ? 47.815 5.922 -28.862 1.00 33.31 59 ASP C N 1
ATOM 5982 C CA . ASP C 1 59 ? 47.402 5.653 -30.231 1.00 33.00 59 ASP C CA 1
ATOM 5983 C C . ASP C 1 59 ? 46.009 6.236 -30.454 1.00 38.67 59 ASP C C 1
ATOM 5984 O O . ASP C 1 59 ? 45.026 5.768 -29.855 1.00 35.73 59 ASP C O 1
ATOM 5989 N N . THR C 1 60 ? 45.926 7.223 -31.343 1.00 35.68 60 THR C N 1
ATOM 5990 C CA . THR C 1 60 ? 44.638 7.758 -31.767 1.00 43.03 60 THR C CA 1
ATOM 5991 C C . THR C 1 60 ? 44.508 7.731 -33.288 1.00 40.17 60 THR C C 1
ATOM 5992 O O . THR C 1 60 ? 45.308 7.076 -33.975 1.00 37.14 60 THR C O 1
ATOM 5996 N N . SER C 1 61 ? 43.477 8.428 -33.813 1.00 37.41 61 SER C N 1
ATOM 5997 C CA . SER C 1 61 ? 43.100 8.466 -35.224 1.00 38.63 61 SER C CA 1
ATOM 5998 C C . SER C 1 61 ? 41.998 9.501 -35.412 1.00 42.89 61 SER C C 1
ATOM 5999 O O . SER C 1 61 ? 41.255 9.776 -34.456 1.00 40.01 61 SER C O 1
ATOM 6002 N N . PRO C 1 62 ? 41.870 10.114 -36.603 1.00 46.95 62 PRO C N 1
ATOM 6003 C CA . PRO C 1 62 ? 40.694 10.967 -36.869 1.00 42.91 62 PRO C CA 1
ATOM 6004 C C . PRO C 1 62 ? 39.420 10.167 -36.960 1.00 45.21 62 PRO C C 1
ATOM 6005 O O . PRO C 1 62 ? 38.329 10.717 -36.760 1.00 44.66 62 PRO C O 1
ATOM 6009 N N . TYR C 1 63 ? 39.530 8.880 -37.282 1.00 48.56 63 TYR C N 1
ATOM 6010 C CA . TYR C 1 63 ? 38.394 7.978 -37.248 1.00 44.43 63 TYR C CA 1
ATOM 6011 C C . TYR C 1 63 ? 37.857 7.766 -35.838 1.00 43.36 63 TYR C C 1
ATOM 6012 O O . TYR C 1 63 ? 36.766 7.209 -35.692 1.00 44.13 63 TYR C O 1
ATOM 6021 N N . TYR C 1 64 ? 38.586 8.186 -34.801 1.00 40.99 64 TYR C N 1
ATOM 6022 C CA . TYR C 1 64 ? 38.119 8.012 -33.433 1.00 45.00 64 TYR C CA 1
ATOM 6023 C C . TYR C 1 64 ? 37.336 9.232 -32.924 1.00 44.71 64 TYR C C 1
ATOM 6024 O O . TYR C 1 64 ? 37.275 9.462 -31.709 1.00 41.33 64 TYR C O 1
ATOM 6033 N N . GLY C 1 65 ? 36.763 10.031 -33.831 1.00 47.24 65 GLY C N 1
ATOM 6034 C CA . GLY C 1 65 ? 35.887 11.124 -33.418 1.00 41.99 65 GLY C CA 1
ATOM 6035 C C . GLY C 1 65 ? 36.632 12.207 -32.669 1.00 50.10 65 GLY C C 1
ATOM 6036 O O . GLY C 1 65 ? 37.634 12.750 -33.156 1.00 50.95 65 GLY C O 1
ATOM 6037 N N . ARG C 1 66 ? 36.152 12.540 -31.466 1.00 46.85 66 ARG C N 1
ATOM 6038 C CA . ARG C 1 66 ? 36.756 13.656 -30.740 1.00 49.12 66 ARG C CA 1
ATOM 6039 C C . ARG C 1 66 ? 38.008 13.256 -29.970 1.00 47.13 66 ARG C C 1
ATOM 6040 O O . ARG C 1 66 ? 38.620 14.120 -29.320 1.00 47.15 66 ARG C O 1
ATOM 6048 N N . SER C 1 67 ? 38.404 11.983 -30.057 1.00 46.05 67 SER C N 1
ATOM 6049 C CA . SER C 1 67 ? 39.634 11.483 -29.454 1.00 42.64 67 SER C CA 1
ATOM 6050 C C . SER C 1 67 ? 40.786 12.466 -29.598 1.00 38.64 67 SER C C 1
ATOM 6051 O O . SER C 1 67 ? 41.310 12.964 -28.598 1.00 40.72 67 SER C O 1
ATOM 6054 N N . GLU C 1 68 ? 41.155 12.804 -30.841 1.00 44.18 68 GLU C N 1
ATOM 6055 C CA . GLU C 1 68 ? 42.304 13.681 -31.076 1.00 40.46 68 GLU C CA 1
ATOM 6056 C C . GLU C 1 68 ? 42.183 14.987 -30.308 1.00 41.53 68 GLU C C 1
ATOM 6057 O O . GLU C 1 68 ? 43.133 15.416 -29.643 1.00 45.46 68 GLU C O 1
ATOM 6063 N N . GLU C 1 69 ? 41.034 15.662 -30.432 1.00 45.46 69 GLU C N 1
ATOM 6064 C CA . GLU C 1 69 ? 40.832 16.931 -29.737 1.00 41.91 69 GLU C CA 1
ATOM 6065 C C . GLU C 1 69 ? 40.853 16.721 -28.228 1.00 39.72 69 GLU C C 1
ATOM 6066 O O . GLU C 1 69 ? 41.540 17.445 -27.496 1.00 43.59 69 GLU C O 1
ATOM 6072 N N . LEU C 1 70 ? 40.111 15.714 -27.752 1.00 47.03 70 LEU C N 1
ATOM 6073 C CA . LEU C 1 70 ? 40.064 15.374 -26.329 1.00 46.20 70 LEU C CA 1
ATOM 6074 C C . LEU C 1 70 ? 41.458 15.111 -25.776 1.00 42.98 70 LEU C C 1
ATOM 6075 O O . LEU C 1 70 ? 41.939 15.824 -24.884 1.00 40.64 70 LEU C O 1
ATOM 6080 N N . ILE C 1 71 ? 42.114 14.068 -26.296 1.00 41.94 71 ILE C N 1
ATOM 6081 C CA . ILE C 1 71 ? 43.524 13.832 -25.993 1.00 38.58 71 ILE C CA 1
ATOM 6082 C C . ILE C 1 71 ? 44.332 15.110 -26.163 1.00 36.62 71 ILE C C 1
ATOM 6083 O O . ILE C 1 71 ? 45.154 15.463 -25.307 1.00 37.49 71 ILE C O 1
ATOM 6088 N N . GLY C 1 72 ? 44.111 15.826 -27.270 1.00 38.27 72 GLY C N 1
ATOM 6089 C CA . GLY C 1 72 ? 44.793 17.103 -27.455 1.00 38.35 72 GLY C CA 1
ATOM 6090 C C . GLY C 1 72 ? 44.502 18.093 -26.339 1.00 38.89 72 GLY C C 1
ATOM 6091 O O . GLY C 1 72 ? 45.418 18.654 -25.732 1.00 33.74 72 GLY C O 1
ATOM 6092 N N . LYS C 1 73 ? 43.214 18.319 -26.060 1.00 45.03 73 LYS C N 1
ATOM 6093 C CA . LYS C 1 73 ? 42.774 19.068 -24.887 1.00 43.82 73 LYS C CA 1
ATOM 6094 C C . LYS C 1 73 ? 43.504 18.641 -23.614 1.00 45.68 73 LYS C C 1
ATOM 6095 O O . LYS C 1 73 ? 44.193 19.447 -22.975 1.00 45.51 73 LYS C O 1
ATOM 6101 N N . ALA C 1 74 ? 43.395 17.350 -23.256 1.00 48.05 74 ALA C N 1
ATOM 6102 C CA . ALA C 1 74 ? 43.965 16.869 -21.996 1.00 42.19 74 ALA C CA 1
ATOM 6103 C C . ALA C 1 74 ? 45.484 16.985 -21.966 1.00 40.18 74 ALA C C 1
ATOM 6104 O O . ALA C 1 74 ? 46.062 17.257 -20.906 1.00 37.69 74 ALA C O 1
ATOM 6106 N N . LEU C 1 75 ? 46.144 16.790 -23.114 1.00 44.45 75 LEU C N 1
ATOM 6107 C CA . LEU C 1 75 ? 47.603 16.887 -23.170 1.00 39.47 75 LEU C CA 1
ATOM 6108 C C . LEU C 1 75 ? 48.107 18.263 -22.757 1.00 42.07 75 LEU C C 1
ATOM 6109 O O . LEU C 1 75 ? 49.145 18.382 -22.086 1.00 41.93 75 LEU C O 1
ATOM 6114 N N . LYS C 1 76 ? 47.420 19.318 -23.193 1.00 45.90 76 LYS C N 1
ATOM 6115 C CA . LYS C 1 76 ? 47.907 20.670 -22.933 1.00 44.61 76 LYS C CA 1
ATOM 6116 C C . LYS C 1 76 ? 47.905 20.998 -21.440 1.00 42.76 76 LYS C C 1
ATOM 6117 O O . LYS C 1 76 ? 48.751 21.781 -20.983 1.00 42.86 76 LYS C O 1
ATOM 6123 N N . ALA C 1 77 ? 47.012 20.358 -20.669 1.00 39.89 77 ALA C N 1
ATOM 6124 C CA . ALA C 1 77 ? 46.846 20.674 -19.252 1.00 43.69 77 ALA C CA 1
ATOM 6125 C C . ALA C 1 77 ? 47.948 20.074 -18.389 1.00 47.19 77 ALA C C 1
ATOM 6126 O O . ALA C 1 77 ? 48.232 20.601 -17.306 1.00 46.04 77 ALA C O 1
ATOM 6128 N N . ILE C 1 78 ? 48.578 18.988 -18.838 1.00 38.15 78 ILE C N 1
ATOM 6129 C CA . ILE C 1 78 ? 49.622 18.323 -18.070 1.00 39.24 78 ILE C CA 1
ATOM 6130 C C . ILE C 1 78 ? 51.024 18.683 -18.583 1.00 44.48 78 ILE C C 1
ATOM 6131 O O . ILE C 1 78 ? 51.995 17.976 -18.293 1.00 43.78 78 ILE C O 1
ATOM 6136 N N . THR C 1 79 ? 51.151 19.831 -19.269 1.00 44.20 79 THR C N 1
ATOM 6137 C CA . THR C 1 79 ? 52.440 20.302 -19.771 1.00 34.75 79 THR C CA 1
ATOM 6138 C C . THR C 1 79 ? 53.502 20.362 -18.682 1.00 38.36 79 THR C C 1
ATOM 6139 O O . THR C 1 79 ? 54.672 20.037 -18.935 1.00 39.30 79 THR C O 1
ATOM 6143 N N . ALA C 1 80 ? 53.121 20.742 -17.460 1.00 40.88 80 ALA C N 1
ATOM 6144 C CA . ALA C 1 80 ? 54.115 21.004 -16.420 1.00 37.05 80 ALA C CA 1
ATOM 6145 C C . ALA C 1 80 ? 54.750 19.718 -15.909 1.00 46.70 80 ALA C C 1
ATOM 6146 O O . ALA C 1 80 ? 55.980 19.619 -15.792 1.00 49.94 80 ALA C O 1
ATOM 6148 N N . GLU C 1 81 ? 53.927 18.732 -15.574 1.00 43.65 81 GLU C N 1
ATOM 6149 C CA . GLU C 1 81 ? 54.465 17.444 -15.164 1.00 44.36 81 GLU C CA 1
ATOM 6150 C C . GLU C 1 81 ? 54.897 16.600 -16.358 1.00 44.14 81 GLU C C 1
ATOM 6151 O O . GLU C 1 81 ? 55.900 15.877 -16.271 1.00 42.11 81 GLU C O 1
ATOM 6157 N N . TRP C 1 82 ? 54.181 16.698 -17.477 1.00 40.32 82 TRP C N 1
ATOM 6158 C CA . TRP C 1 82 ? 54.413 15.848 -18.647 1.00 42.33 82 TRP C CA 1
ATOM 6159 C C . TRP C 1 82 ? 54.575 16.711 -19.891 1.00 34.87 82 TRP C C 1
ATOM 6160 O O . TRP C 1 82 ? 53.662 16.798 -20.714 1.00 36.57 82 TRP C O 1
ATOM 6171 N N . PRO C 1 83 ? 55.728 17.361 -20.060 1.00 36.61 83 PRO C N 1
ATOM 6172 C CA . PRO C 1 83 ? 55.997 18.048 -21.328 1.00 39.61 83 PRO C CA 1
ATOM 6173 C C . PRO C 1 83 ? 56.038 17.045 -22.475 1.00 40.13 83 PRO C C 1
ATOM 6174 O O . PRO C 1 83 ? 56.227 15.843 -22.270 1.00 35.49 83 PRO C O 1
ATOM 6178 N N . ARG C 1 84 ? 55.855 17.570 -23.695 1.00 31.49 84 ARG C N 1
ATOM 6179 C CA . ARG C 1 84 ? 55.717 16.743 -24.894 1.00 30.42 84 ARG C CA 1
ATOM 6180 C C . ARG C 1 84 ? 56.842 15.723 -25.077 1.00 32.67 84 ARG C C 1
ATOM 6181 O O . ARG C 1 84 ? 56.592 14.609 -25.564 1.00 36.83 84 ARG C O 1
ATOM 6189 N N . GLU C 1 85 ? 58.079 16.073 -24.706 1.00 28.01 85 GLU C N 1
ATOM 6190 C CA . GLU C 1 85 ? 59.225 15.189 -24.876 1.00 36.22 85 GLU C CA 1
ATOM 6191 C C . GLU C 1 85 ? 59.192 13.963 -23.966 1.00 35.32 85 GLU C C 1
ATOM 6192 O O . GLU C 1 85 ? 60.155 13.183 -24.020 1.00 29.59 85 GLU C O 1
ATOM 6198 N N . ARG C 1 86 ? 58.162 13.792 -23.115 1.00 34.17 86 ARG C N 1
ATOM 6199 C CA . ARG C 1 86 ? 58.119 12.670 -22.180 1.00 31.81 86 ARG C CA 1
ATOM 6200 C C . ARG C 1 86 ? 57.333 11.479 -22.694 1.00 33.29 86 ARG C C 1
ATOM 6201 O O . ARG C 1 86 ? 57.290 10.446 -22.012 1.00 35.29 86 ARG C O 1
ATOM 6209 N N . TYR C 1 87 ? 56.701 11.597 -23.858 1.00 31.00 87 TYR C N 1
ATOM 6210 C CA . TYR C 1 87 ? 55.765 10.590 -24.306 1.00 27.80 87 TYR C CA 1
ATOM 6211 C C . TYR C 1 87 ? 55.739 10.553 -25.821 1.00 31.28 87 TYR C C 1
ATOM 6212 O O . TYR C 1 87 ? 56.267 11.436 -26.507 1.00 28.76 87 TYR C O 1
ATOM 6221 N N . TYR C 1 88 ? 55.127 9.488 -26.332 1.00 29.73 88 TYR C N 1
ATOM 6222 C CA . TYR C 1 88 ? 54.955 9.268 -27.752 1.00 29.58 88 TYR C CA 1
ATOM 6223 C C . TYR C 1 88 ? 53.496 9.522 -28.109 1.00 26.83 88 TYR C C 1
ATOM 6224 O O . TYR C 1 88 ? 52.584 9.266 -27.312 1.00 28.25 88 TYR C O 1
ATOM 6233 N N . ILE C 1 89 ? 53.289 10.007 -29.328 1.00 25.60 89 ILE C N 1
ATOM 6234 C CA . ILE C 1 89 ? 51.971 10.245 -29.887 1.00 25.11 89 ILE C CA 1
ATOM 6235 C C . ILE C 1 89 ? 51.863 9.537 -31.233 1.00 27.47 89 ILE C C 1
ATOM 6236 O O . ILE C 1 89 ? 52.607 9.865 -32.163 1.00 28.42 89 ILE C O 1
ATOM 6241 N N . CYS C 1 90 ? 50.893 8.617 -31.356 1.00 30.11 90 CYS C N 1
ATOM 6242 C CA . CYS C 1 90 ? 50.652 7.840 -32.569 1.00 31.02 90 CYS C CA 1
ATOM 6243 C C . CYS C 1 90 ? 49.285 8.178 -33.149 1.00 34.63 90 CYS C C 1
ATOM 6244 O O . CYS C 1 90 ? 48.270 8.159 -32.435 1.00 32.30 90 CYS C O 1
ATOM 6247 N N . THR C 1 91 ? 49.244 8.458 -34.448 1.00 32.55 91 THR C N 1
ATOM 6248 C CA . THR C 1 91 ? 47.972 8.800 -35.064 1.00 27.88 91 THR C CA 1
ATOM 6249 C C . THR C 1 91 ? 47.948 8.259 -36.487 1.00 33.65 91 THR C C 1
ATOM 6250 O O . THR C 1 91 ? 48.952 7.778 -37.007 1.00 32.85 91 THR C O 1
ATOM 6254 N N . LYS C 1 92 ? 46.780 8.322 -37.109 1.00 33.45 92 LYS C N 1
ATOM 6255 C CA . LYS C 1 92 ? 46.532 7.687 -38.389 1.00 31.30 92 LYS C CA 1
ATOM 6256 C C . LYS C 1 92 ? 45.931 8.717 -39.341 1.00 35.17 92 LYS C C 1
ATOM 6257 O O . LYS C 1 92 ? 45.497 9.795 -38.923 1.00 36.34 92 LYS C O 1
ATOM 6263 N N . ALA C 1 93 ? 45.932 8.388 -40.634 1.00 34.60 93 ALA C N 1
ATOM 6264 C CA . ALA C 1 93 ? 45.157 9.118 -41.630 1.00 33.93 93 ALA C CA 1
ATOM 6265 C C . ALA C 1 93 ? 44.580 8.118 -42.619 1.00 31.61 93 ALA C C 1
ATOM 6266 O O . ALA C 1 93 ? 45.077 6.997 -42.748 1.00 36.65 93 ALA C O 1
ATOM 6268 N N . GLY C 1 94 ? 43.511 8.521 -43.314 1.00 35.95 94 GLY C N 1
ATOM 6269 C CA . GLY C 1 94 ? 43.019 7.734 -44.436 1.00 29.55 94 GLY C CA 1
ATOM 6270 C C . GLY C 1 94 ? 41.613 7.154 -44.326 1.00 42.36 94 GLY C C 1
ATOM 6271 O O . GLY C 1 94 ? 40.906 7.021 -45.335 1.00 41.25 94 GLY C O 1
ATOM 6272 N N . ARG C 1 95 ? 41.196 6.780 -43.125 1.00 32.77 95 ARG C N 1
ATOM 6273 C CA . ARG C 1 95 ? 39.811 6.395 -42.867 1.00 43.49 95 ARG C CA 1
ATOM 6274 C C . ARG C 1 95 ? 39.105 7.587 -42.217 1.00 41.29 95 ARG C C 1
ATOM 6275 O O . ARG C 1 95 ? 39.413 7.953 -41.076 1.00 35.50 95 ARG C O 1
ATOM 6283 N N . ILE C 1 96 ? 38.177 8.202 -42.960 1.00 41.79 96 ILE C N 1
ATOM 6284 C CA . ILE C 1 96 ? 37.398 9.322 -42.431 1.00 43.23 96 ILE C CA 1
ATOM 6285 C C . ILE C 1 96 ? 36.192 8.801 -41.659 1.00 41.71 96 ILE C C 1
ATOM 6286 O O . ILE C 1 96 ? 35.930 9.206 -40.522 1.00 35.55 96 ILE C O 1
ATOM 6291 N N . THR C 1 97 ? 35.426 7.908 -42.279 1.00 47.85 97 THR C N 1
ATOM 6292 C CA . THR C 1 97 ? 34.251 7.340 -41.637 1.00 47.79 97 THR C CA 1
ATOM 6293 C C . THR C 1 97 ? 34.289 5.824 -41.746 1.00 48.97 97 THR C C 1
ATOM 6294 O O . THR C 1 97 ? 35.279 5.246 -42.213 1.00 47.05 97 THR C O 1
ATOM 6298 N N . ASP C 1 98 ? 33.204 5.172 -41.319 1.00 49.90 98 ASP C N 1
ATOM 6299 C CA . ASP C 1 98 ? 33.102 3.723 -41.441 1.00 51.77 98 ASP C CA 1
ATOM 6300 C C . ASP C 1 98 ? 33.022 3.270 -42.886 1.00 49.09 98 ASP C C 1
ATOM 6301 O O . ASP C 1 98 ? 33.327 2.115 -43.179 1.00 51.45 98 ASP C O 1
ATOM 6306 N N . THR C 1 99 ? 32.642 4.158 -43.790 1.00 48.75 99 THR C N 1
ATOM 6307 C CA . THR C 1 99 ? 32.569 3.852 -45.206 1.00 52.67 99 THR C CA 1
ATOM 6308 C C . THR C 1 99 ? 33.440 4.739 -46.085 1.00 49.00 99 THR C C 1
ATOM 6309 O O . THR C 1 99 ? 33.657 4.404 -47.255 1.00 48.39 99 THR C O 1
ATOM 6313 N N . LYS C 1 100 ? 33.947 5.844 -45.566 1.00 49.61 100 LYS C N 1
ATOM 6314 C CA . LYS C 1 100 ? 34.567 6.872 -46.386 1.00 48.81 100 LYS C CA 1
ATOM 6315 C C . LYS C 1 100 ? 36.087 6.782 -46.292 1.00 44.43 100 LYS C C 1
ATOM 6316 O O . LYS C 1 100 ? 36.642 6.736 -45.187 1.00 44.18 100 LYS C O 1
ATOM 6322 N N . PHE C 1 101 ? 36.753 6.767 -47.453 1.00 43.31 101 PHE C N 1
ATOM 6323 C CA . PHE C 1 101 ? 38.210 6.689 -47.510 1.00 46.73 101 PHE C CA 1
ATOM 6324 C C . PHE C 1 101 ? 38.763 7.693 -48.517 1.00 44.30 101 PHE C C 1
ATOM 6325 O O . PHE C 1 101 ? 38.284 7.760 -49.651 1.00 48.26 101 PHE C O 1
ATOM 6333 N N . ASP C 1 102 ? 39.778 8.461 -48.114 1.00 47.87 102 ASP C N 1
ATOM 6334 C CA . ASP C 1 102 ? 40.526 9.308 -49.050 1.00 48.30 102 ASP C CA 1
ATOM 6335 C C . ASP C 1 102 ? 42.017 9.251 -48.720 1.00 43.27 102 ASP C C 1
ATOM 6336 O O . ASP C 1 102 ? 42.458 9.837 -47.728 1.00 42.03 102 ASP C O 1
ATOM 6341 N N . TYR C 1 103 ? 42.790 8.590 -49.588 1.00 45.97 103 TYR C N 1
ATOM 6342 C CA . TYR C 1 103 ? 44.233 8.405 -49.451 1.00 42.59 103 TYR C CA 1
ATOM 6343 C C . TYR C 1 103 ? 45.029 9.308 -50.383 1.00 42.90 103 TYR C C 1
ATOM 6344 O O . TYR C 1 103 ? 46.244 9.115 -50.530 1.00 45.24 103 TYR C O 1
ATOM 6353 N N . SER C 1 104 ? 44.374 10.260 -51.050 1.00 46.96 104 SER C N 1
ATOM 6354 C CA . SER C 1 104 ? 45.085 11.201 -51.905 1.00 37.91 104 SER C CA 1
ATOM 6355 C C . SER C 1 104 ? 46.165 11.922 -51.104 1.00 39.87 104 SER C C 1
ATOM 6356 O O . SER C 1 104 ? 46.104 12.025 -49.876 1.00 40.21 104 SER C O 1
ATOM 6359 N N . ARG C 1 105 ? 47.164 12.440 -51.812 1.00 38.92 105 ARG C N 1
ATOM 6360 C CA . ARG C 1 105 ? 48.314 12.974 -51.100 1.00 39.55 105 ARG C CA 1
ATOM 6361 C C . ARG C 1 105 ? 47.982 14.283 -50.398 1.00 38.94 105 ARG C C 1
ATOM 6362 O O . ARG C 1 105 ? 48.510 14.548 -49.313 1.00 39.63 105 ARG C O 1
ATOM 6370 N N . GLU C 1 106 ? 47.111 15.104 -50.990 1.00 39.87 106 GLU C N 1
ATOM 6371 C CA . GLU C 1 106 ? 46.757 16.380 -50.370 1.00 41.54 106 GLU C CA 1
ATOM 6372 C C . GLU C 1 106 ? 46.101 16.159 -49.010 1.00 38.08 106 GLU C C 1
ATOM 6373 O O . GLU C 1 106 ? 46.433 16.836 -48.031 1.00 31.16 106 GLU C O 1
ATOM 6379 N N . HIS C 1 107 ? 45.153 15.221 -48.939 1.00 38.71 107 HIS C N 1
ATOM 6380 C CA . HIS C 1 107 ? 44.446 14.975 -47.688 1.00 41.67 107 HIS C CA 1
ATOM 6381 C C . HIS C 1 107 ? 45.389 14.492 -46.602 1.00 39.00 107 HIS C C 1
ATOM 6382 O O . HIS C 1 107 ? 45.293 14.930 -45.449 1.00 42.11 107 HIS C O 1
ATOM 6389 N N . VAL C 1 108 ? 46.295 13.577 -46.951 1.00 36.79 108 VAL C N 1
ATOM 6390 C CA . VAL C 1 108 ? 47.247 13.052 -45.975 1.00 37.81 108 VAL C CA 1
ATOM 6391 C C . VAL C 1 108 ? 48.059 14.188 -45.366 1.00 39.47 108 VAL C C 1
ATOM 6392 O O . VAL C 1 108 ? 48.238 14.263 -44.142 1.00 35.26 108 VAL C O 1
ATOM 6396 N N . ARG C 1 109 ? 48.520 15.125 -46.194 1.00 40.73 109 ARG C N 1
ATOM 6397 C CA . ARG C 1 109 ? 49.181 16.294 -45.624 1.00 38.56 109 ARG C CA 1
ATOM 6398 C C . ARG C 1 109 ? 48.223 17.071 -44.722 1.00 43.67 109 ARG C C 1
ATOM 6399 O O . ARG C 1 109 ? 48.558 17.388 -43.573 1.00 41.22 109 ARG C O 1
ATOM 6407 N N . GLU C 1 110 ? 47.014 17.358 -45.213 1.00 43.10 110 GLU C N 1
ATOM 6408 C CA . GLU C 1 110 ? 46.045 18.102 -44.412 1.00 45.16 110 GLU C CA 1
ATOM 6409 C C . GLU C 1 110 ? 45.713 17.360 -43.120 1.00 43.34 110 GLU C C 1
ATOM 6410 O O . GLU C 1 110 ? 45.881 17.900 -42.021 1.00 44.64 110 GLU C O 1
ATOM 6416 N N . SER C 1 111 ? 45.210 16.125 -43.238 1.00 39.95 111 SER C N 1
ATOM 6417 C CA . SER C 1 111 ? 44.783 15.383 -42.055 1.00 42.16 111 SER C CA 1
ATOM 6418 C C . SER C 1 111 ? 45.907 15.301 -41.023 1.00 40.17 111 SER C C 1
ATOM 6419 O O . SER C 1 111 ? 45.694 15.574 -39.836 1.00 37.73 111 SER C O 1
ATOM 6422 N N . VAL C 1 112 ? 47.129 14.986 -41.467 1.00 37.64 112 VAL C N 1
ATOM 6423 C CA . VAL C 1 112 ? 48.266 15.022 -40.553 1.00 37.36 112 VAL C CA 1
ATOM 6424 C C . VAL C 1 112 ? 48.487 16.437 -40.032 1.00 40.49 112 VAL C C 1
ATOM 6425 O O . VAL C 1 112 ? 48.860 16.624 -38.867 1.00 36.63 112 VAL C O 1
ATOM 6429 N N . LYS C 1 113 ? 48.232 17.457 -40.862 1.00 40.85 113 LYS C N 1
ATOM 6430 C CA . LYS C 1 113 ? 48.335 18.837 -40.376 1.00 42.19 113 LYS C CA 1
ATOM 6431 C C . LYS C 1 113 ? 47.253 19.135 -39.347 1.00 37.59 113 LYS C C 1
ATOM 6432 O O . LYS C 1 113 ? 47.528 19.742 -38.308 1.00 47.05 113 LYS C O 1
ATOM 6438 N N . ASN C 1 114 ? 46.014 18.740 -39.627 1.00 39.04 114 ASN C N 1
ATOM 6439 C CA . ASN C 1 114 ? 44.960 18.926 -38.639 1.00 37.63 114 ASN C CA 1
ATOM 6440 C C . ASN C 1 114 ? 45.316 18.248 -37.316 1.00 39.74 114 ASN C C 1
ATOM 6441 O O . ASN C 1 114 ? 45.169 18.841 -36.236 1.00 44.61 114 ASN C O 1
ATOM 6446 N N . SER C 1 115 ? 45.788 17.000 -37.384 1.00 37.99 115 SER C N 1
ATOM 6447 C CA . SER C 1 115 ? 46.202 16.291 -36.173 1.00 40.03 115 SER C CA 1
ATOM 6448 C C . SER C 1 115 ? 47.273 17.052 -35.398 1.00 37.04 115 SER C C 1
ATOM 6449 O O . SER C 1 115 ? 47.280 17.020 -34.163 1.00 37.62 115 SER C O 1
ATOM 6452 N N . LEU C 1 116 ? 48.193 17.729 -36.089 1.00 36.35 116 LEU C N 1
ATOM 6453 C CA . LEU C 1 116 ? 49.270 18.397 -35.370 1.00 39.23 116 LEU C CA 1
ATOM 6454 C C . LEU C 1 116 ? 48.739 19.544 -34.517 1.00 38.46 116 LEU C C 1
ATOM 6455 O O . LEU C 1 116 ? 49.250 19.786 -33.411 1.00 39.53 116 LEU C O 1
ATOM 6460 N N . ARG C 1 117 ? 47.706 20.240 -35.005 1.00 45.72 117 ARG C N 1
ATOM 6461 C CA . ARG C 1 117 ? 47.110 21.349 -34.264 1.00 46.13 117 ARG C CA 1
ATOM 6462 C C . ARG C 1 117 ? 46.291 20.859 -33.067 1.00 42.22 117 ARG C C 1
ATOM 6463 O O . ARG C 1 117 ? 46.377 21.446 -31.982 1.00 48.18 117 ARG C O 1
ATOM 6471 N N . LEU C 1 118 ? 45.508 19.789 -33.240 1.00 41.39 118 LEU C N 1
ATOM 6472 C CA . LEU C 1 118 ? 44.694 19.249 -32.145 1.00 43.43 118 LEU C CA 1
ATOM 6473 C C . LEU C 1 118 ? 45.552 18.677 -31.025 1.00 41.87 118 LEU C C 1
ATOM 6474 O O . LEU C 1 118 ? 45.329 18.964 -29.842 1.00 41.95 118 LEU C O 1
ATOM 6479 N N . LEU C 1 119 ? 46.522 17.844 -31.373 1.00 41.56 119 LEU C N 1
ATOM 6480 C CA . LEU C 1 119 ? 47.371 17.254 -30.349 1.00 37.95 119 LEU C CA 1
ATOM 6481 C C . LEU C 1 119 ? 48.315 18.268 -29.719 1.00 38.98 119 LEU C C 1
ATOM 6482 O O . LEU C 1 119 ? 49.036 17.914 -28.769 1.00 32.89 119 LEU C O 1
ATOM 6487 N N . ASN C 1 120 ? 48.315 19.511 -30.227 1.00 35.40 120 ASN C N 1
ATOM 6488 C CA . ASN C 1 120 ? 49.043 20.639 -29.643 1.00 39.12 120 ASN C CA 1
ATOM 6489 C C . ASN C 1 120 ? 50.539 20.367 -29.605 1.00 38.20 120 ASN C C 1
ATOM 6490 O O . ASN C 1 120 ? 51.217 20.556 -28.590 1.00 47.04 120 ASN C O 1
ATOM 6495 N N . THR C 1 121 ? 51.049 19.939 -30.751 1.00 40.55 121 THR C N 1
ATOM 6496 C CA . THR C 1 121 ? 52.440 19.570 -30.928 1.00 37.06 121 THR C CA 1
ATOM 6497 C C . THR C 1 121 ? 52.811 19.974 -32.340 1.00 34.50 121 THR C C 1
ATOM 6498 O O . THR C 1 121 ? 51.942 20.049 -33.212 1.00 34.58 121 THR C O 1
ATOM 6502 N N . ASP C 1 122 ? 54.095 20.237 -32.576 1.00 36.79 122 ASP C N 1
ATOM 6503 C CA . ASP C 1 122 ? 54.526 20.442 -33.955 1.00 42.55 122 ASP C CA 1
ATOM 6504 C C . ASP C 1 122 ? 55.211 19.208 -34.548 1.00 36.96 122 ASP C C 1
ATOM 6505 O O . ASP C 1 122 ? 55.940 19.330 -35.541 1.00 36.83 122 ASP C O 1
ATOM 6510 N N . TYR C 1 123 ? 54.968 18.023 -33.977 1.00 38.84 123 TYR C N 1
ATOM 6511 C CA . TYR C 1 123 ? 55.473 16.780 -34.551 1.00 37.48 123 TYR C CA 1
ATOM 6512 C C . TYR C 1 123 ? 54.758 15.598 -33.917 1.00 36.97 123 TYR C C 1
ATOM 6513 O O . TYR C 1 123 ? 54.441 15.613 -32.722 1.00 37.54 123 TYR C O 1
ATOM 6522 N N . LEU C 1 124 ? 54.571 14.557 -34.724 1.00 32.72 124 LEU C N 1
ATOM 6523 C CA . LEU C 1 124 ? 54.056 13.267 -34.290 1.00 33.88 124 LEU C CA 1
ATOM 6524 C C . LEU C 1 124 ? 55.134 12.188 -34.379 1.00 30.72 124 LEU C C 1
ATOM 6525 O O . LEU C 1 124 ? 55.942 12.179 -35.307 1.00 30.98 124 LEU C O 1
ATOM 6530 N N . ASP C 1 125 ? 55.141 11.268 -33.411 1.00 24.00 125 ASP C N 1
ATOM 6531 C CA . ASP C 1 125 ? 56.118 10.183 -33.427 1.00 28.38 125 ASP C CA 1
ATOM 6532 C C . ASP C 1 125 ? 55.860 9.187 -34.548 1.00 25.07 125 ASP C C 1
ATOM 6533 O O . ASP C 1 125 ? 56.809 8.685 -35.158 1.00 27.99 125 ASP C O 1
ATOM 6538 N N . LEU C 1 126 ? 54.598 8.871 -34.815 1.00 22.49 126 LEU C N 1
ATOM 6539 C CA . LEU C 1 126 ? 54.230 7.827 -35.770 1.00 30.36 126 LEU C CA 1
ATOM 6540 C C . LEU C 1 126 ? 52.887 8.137 -36.420 1.00 27.43 126 LEU C C 1
ATOM 6541 O O . LEU C 1 126 ? 51.900 8.386 -35.714 1.00 28.88 126 LEU C O 1
ATOM 6546 N N . VAL C 1 127 ? 52.836 8.102 -37.756 1.00 25.85 127 VAL C N 1
ATOM 6547 C CA . VAL C 1 127 ? 51.557 8.168 -38.469 1.00 29.05 127 VAL C CA 1
ATOM 6548 C C . VAL C 1 127 ? 51.395 6.899 -39.310 1.00 25.99 127 VAL C C 1
ATOM 6549 O O . VAL C 1 127 ? 52.283 6.555 -40.110 1.00 25.42 127 VAL C O 1
ATOM 6553 N N . TYR C 1 128 ? 50.264 6.216 -39.122 1.00 27.49 128 TYR C N 1
ATOM 6554 C CA . TYR C 1 128 ? 49.864 5.067 -39.920 1.00 30.02 128 TYR C CA 1
ATOM 6555 C C . TYR C 1 128 ? 48.897 5.521 -40.987 1.00 30.58 128 TYR C C 1
ATOM 6556 O O . TYR C 1 128 ? 48.035 6.359 -40.727 1.00 33.25 128 TYR C O 1
ATOM 6565 N N . MET C 1 129 ? 49.001 4.933 -42.171 1.00 26.78 129 MET C N 1
ATOM 6566 C CA . MET C 1 129 ? 47.855 4.965 -43.063 1.00 31.05 129 MET C CA 1
ATOM 6567 C C . MET C 1 129 ? 46.844 3.948 -42.516 1.00 31.49 129 MET C C 1
ATOM 6568 O O . MET C 1 129 ? 47.204 2.809 -42.193 1.00 32.30 129 MET C O 1
ATOM 6573 N N . HIS C 1 130 ? 45.602 4.374 -42.333 1.00 31.78 130 HIS C N 1
ATOM 6574 C CA . HIS C 1 130 ? 44.623 3.615 -41.556 1.00 33.63 130 HIS C CA 1
ATOM 6575 C C . HIS C 1 130 ? 43.887 2.588 -42.412 1.00 33.08 130 HIS C C 1
ATOM 6576 O O . HIS C 1 130 ? 43.340 2.938 -43.452 1.00 33.06 130 HIS C O 1
ATOM 6583 N N . ASP C 1 131 ? 43.847 1.326 -41.952 1.00 34.16 131 ASP C N 1
ATOM 6584 C CA . ASP C 1 131 ? 43.121 0.229 -42.613 1.00 36.34 131 ASP C CA 1
ATOM 6585 C C . ASP C 1 131 ? 43.269 0.134 -44.134 1.00 38.24 131 ASP C C 1
ATOM 6586 O O . ASP C 1 131 ? 42.309 0.393 -44.877 1.00 33.88 131 ASP C O 1
ATOM 6591 N N . VAL C 1 132 ? 44.431 -0.345 -44.596 1.00 36.01 132 VAL C N 1
ATOM 6592 C CA . VAL C 1 132 ? 44.778 -0.295 -46.017 1.00 33.09 132 VAL C CA 1
ATOM 6593 C C . VAL C 1 132 ? 44.033 -1.282 -46.904 1.00 34.48 132 VAL C C 1
ATOM 6594 O O . VAL C 1 132 ? 44.098 -1.143 -48.134 1.00 32.01 132 VAL C O 1
ATOM 6598 N N . GLU C 1 133 ? 43.332 -2.273 -46.350 1.00 36.34 133 GLU C N 1
ATOM 6599 C CA . GLU C 1 133 ? 42.624 -3.218 -47.220 1.00 39.04 133 GLU C CA 1
ATOM 6600 C C . GLU C 1 133 ? 41.396 -2.616 -47.905 1.00 40.89 133 GLU C C 1
ATOM 6601 O O . GLU C 1 133 ? 40.849 -3.264 -48.806 1.00 40.81 133 GLU C O 1
ATOM 6607 N N . PHE C 1 134 ? 40.942 -1.418 -47.499 1.00 39.60 134 PHE C N 1
ATOM 6608 C CA . PHE C 1 134 ? 39.747 -0.770 -48.049 1.00 39.09 134 PHE C CA 1
ATOM 6609 C C . PHE C 1 134 ? 39.990 0.053 -49.313 1.00 42.76 134 PHE C C 1
ATOM 6610 O O . PHE C 1 134 ? 39.029 0.596 -49.856 1.00 38.49 134 PHE C O 1
ATOM 6618 N N . VAL C 1 135 ? 41.227 0.149 -49.810 1.00 40.07 135 VAL C N 1
ATOM 6619 C CA . VAL C 1 135 ? 41.525 0.918 -51.014 1.00 38.88 135 VAL C CA 1
ATOM 6620 C C . VAL C 1 135 ? 42.367 0.070 -51.961 1.00 43.03 135 VAL C C 1
ATOM 6621 O O . VAL C 1 135 ? 43.062 -0.862 -51.547 1.00 43.76 135 VAL C O 1
ATOM 6625 N N . GLU C 1 136 ? 42.334 0.437 -53.242 1.00 35.86 136 GLU C N 1
ATOM 6626 C CA . GLU C 1 136 ? 43.246 -0.173 -54.202 1.00 44.17 136 GLU C CA 1
ATOM 6627 C C . GLU C 1 136 ? 44.688 0.090 -53.789 1.00 41.63 136 GLU C C 1
ATOM 6628 O O . GLU C 1 136 ? 45.022 1.176 -53.299 1.00 44.45 136 GLU C O 1
ATOM 6634 N N . THR C 1 137 ? 45.544 -0.903 -54.007 1.00 36.58 137 THR C N 1
ATOM 6635 C CA . THR C 1 137 ? 46.888 -0.924 -53.441 1.00 38.20 137 THR C CA 1
ATOM 6636 C C . THR C 1 137 ? 47.826 0.145 -54.017 1.00 40.97 137 THR C C 1
ATOM 6637 O O . THR C 1 137 ? 48.698 0.630 -53.283 1.00 37.19 137 THR C O 1
ATOM 6641 N N . PRO C 1 138 ? 47.734 0.511 -55.307 1.00 36.79 138 PRO C N 1
ATOM 6642 C CA . PRO C 1 138 ? 48.508 1.676 -55.777 1.00 42.91 138 PRO C CA 1
ATOM 6643 C C . PRO C 1 138 ? 48.207 2.958 -55.023 1.00 38.70 138 PRO C C 1
ATOM 6644 O O . PRO C 1 138 ? 49.122 3.776 -54.844 1.00 39.51 138 PRO C O 1
ATOM 6648 N N . GLU C 1 139 ? 46.961 3.170 -54.573 1.00 37.35 139 GLU C N 1
ATOM 6649 C CA . GLU C 1 139 ? 46.683 4.339 -53.742 1.00 38.20 139 GLU C CA 1
ATOM 6650 C C . GLU C 1 139 ? 47.345 4.255 -52.364 1.00 28.91 139 GLU C C 1
ATOM 6651 O O . GLU C 1 139 ? 47.575 5.292 -51.739 1.00 34.82 139 GLU C O 1
ATOM 6657 N N . VAL C 1 140 ? 47.616 3.046 -51.861 1.00 30.71 140 VAL C N 1
ATOM 6658 C CA . VAL C 1 140 ? 48.275 2.892 -50.561 1.00 30.52 140 VAL C CA 1
ATOM 6659 C C . VAL C 1 140 ? 49.730 3.352 -50.641 1.00 30.96 140 VAL C C 1
ATOM 6660 O O . VAL C 1 140 ? 50.243 4.033 -49.741 1.00 31.58 140 VAL C O 1
ATOM 6664 N N . TYR C 1 141 ? 50.408 3.008 -51.735 1.00 32.98 141 TYR C N 1
ATOM 6665 C CA . TYR C 1 141 ? 51.821 3.339 -51.895 1.00 28.59 141 TYR C CA 1
ATOM 6666 C C . TYR C 1 141 ? 52.037 4.843 -52.019 1.00 33.44 141 TYR C C 1
ATOM 6667 O O . TYR C 1 141 ? 52.955 5.401 -51.401 1.00 30.92 141 TYR C O 1
ATOM 6676 N N . ASP C 1 142 ? 51.208 5.509 -52.832 1.00 31.17 142 ASP C N 1
ATOM 6677 C CA . ASP C 1 142 ? 51.305 6.954 -52.996 1.00 34.64 142 ASP C CA 1
ATOM 6678 C C . ASP C 1 142 ? 51.037 7.697 -51.686 1.00 32.78 142 ASP C C 1
ATOM 6679 O O . ASP C 1 142 ? 51.670 8.725 -51.404 1.00 28.82 142 ASP C O 1
ATOM 6684 N N . ALA C 1 143 ? 50.088 7.205 -50.879 1.00 32.36 143 ALA C N 1
ATOM 6685 C CA . ALA C 1 143 ? 49.888 7.796 -49.552 1.00 33.31 143 ALA C CA 1
ATOM 6686 C C . ALA C 1 143 ? 51.131 7.628 -48.691 1.00 27.59 143 ALA C C 1
ATOM 6687 O O . ALA C 1 143 ? 51.544 8.558 -47.981 1.00 27.38 143 ALA C O 1
ATOM 6689 N N . LEU C 1 144 ? 51.729 6.438 -48.737 1.00 27.13 144 LEU C N 1
ATOM 6690 C CA . LEU C 1 144 ? 52.966 6.184 -48.010 1.00 32.52 144 LEU C CA 1
ATOM 6691 C C . LEU C 1 144 ? 54.102 7.069 -48.512 1.00 28.87 144 LEU C C 1
ATOM 6692 O O . LEU C 1 144 ? 54.988 7.445 -47.722 1.00 24.62 144 LEU C O 1
ATOM 6697 N N . ARG C 1 145 ? 54.096 7.390 -49.824 1.00 30.58 145 ARG C N 1
ATOM 6698 C CA . ARG C 1 145 ? 55.060 8.334 -50.377 1.00 37.28 145 ARG C CA 1
ATOM 6699 C C . ARG C 1 145 ? 54.896 9.702 -49.735 1.00 33.99 145 ARG C C 1
ATOM 6700 O O . ARG C 1 145 ? 55.883 10.415 -49.515 1.00 32.58 145 ARG C O 1
ATOM 6708 N N . GLU C 1 146 ? 53.654 10.066 -49.394 1.00 34.18 146 GLU C N 1
ATOM 6709 C CA . GLU C 1 146 ? 53.399 11.341 -48.727 1.00 36.80 146 GLU C CA 1
ATOM 6710 C C . GLU C 1 146 ? 53.941 11.323 -47.297 1.00 32.20 146 GLU C C 1
ATOM 6711 O O . GLU C 1 146 ? 54.703 12.216 -46.892 1.00 31.11 146 GLU C O 1
ATOM 6717 N N . LEU C 1 147 ? 53.607 10.275 -46.535 1.00 30.98 147 LEU C N 1
ATOM 6718 C CA . LEU C 1 147 ? 54.093 10.159 -45.163 1.00 26.23 147 LEU C CA 1
ATOM 6719 C C . LEU C 1 147 ? 55.620 10.141 -45.111 1.00 27.35 147 LEU C C 1
ATOM 6720 O O . LEU C 1 147 ? 56.233 10.697 -44.184 1.00 27.11 147 LEU C O 1
ATOM 6725 N N . ARG C 1 148 ? 56.248 9.467 -46.080 1.00 31.04 148 ARG C N 1
ATOM 6726 C CA . ARG C 1 148 ? 57.710 9.431 -46.154 1.00 30.37 148 ARG C CA 1
ATOM 6727 C C . ARG C 1 148 ? 58.296 10.839 -46.314 1.00 26.28 148 ARG C C 1
ATOM 6728 O O . ARG C 1 148 ? 59.358 11.152 -45.754 1.00 25.98 148 ARG C O 1
ATOM 6736 N N . LEU C 1 149 ? 57.645 11.682 -47.105 1.00 27.39 149 LEU C N 1
ATOM 6737 C CA . LEU C 1 149 ? 58.117 13.058 -47.251 1.00 29.58 149 LEU C CA 1
ATOM 6738 C C . LEU C 1 149 ? 57.894 13.841 -45.966 1.00 26.15 149 LEU C C 1
ATOM 6739 O O . LEU C 1 149 ? 58.749 14.633 -45.564 1.00 35.23 149 LEU C O 1
ATOM 6744 N N . MET C 1 150 ? 56.747 13.633 -45.311 1.00 32.20 150 MET C N 1
ATOM 6745 C CA . MET C 1 150 ? 56.499 14.267 -44.017 1.00 39.79 150 MET C CA 1
ATOM 6746 C C . MET C 1 150 ? 57.583 13.888 -43.007 1.00 34.61 150 MET C C 1
ATOM 6747 O O . MET C 1 150 ? 57.989 14.712 -42.178 1.00 35.52 150 MET C O 1
ATOM 6752 N N . LYS C 1 151 ? 58.050 12.641 -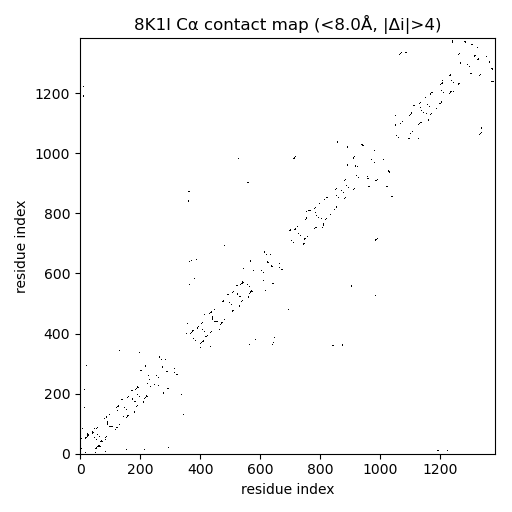43.050 1.00 29.11 151 LYS C N 1
ATOM 6753 C CA . LYS C 1 151 ? 59.078 12.203 -42.118 1.00 28.63 151 LYS C CA 1
ATOM 6754 C C . LYS C 1 151 ? 60.387 12.927 -42.387 1.00 32.47 151 LYS C C 1
ATOM 6755 O O . LYS C 1 151 ? 61.112 13.278 -41.446 1.00 25.20 151 LYS C O 1
ATOM 6761 N N . GLU C 1 152 ? 60.726 13.124 -43.669 1.00 26.64 152 GLU C N 1
ATOM 6762 C CA . GLU C 1 152 ? 61.977 13.803 -43.977 1.00 33.38 152 GLU C CA 1
ATOM 6763 C C . GLU C 1 152 ? 61.890 15.282 -43.611 1.00 33.67 152 GLU C C 1
ATOM 6764 O O . GLU C 1 152 ? 62.892 15.883 -43.216 1.00 38.98 152 GLU C O 1
ATOM 6770 N N . GLU C 1 153 ? 60.690 15.857 -43.665 1.00 28.66 153 GLU C N 1
ATOM 6771 C CA . GLU C 1 153 ? 60.429 17.216 -43.199 1.00 35.20 153 GLU C CA 1
ATOM 6772 C C . GLU C 1 153 ? 60.528 17.383 -41.687 1.00 36.72 153 GLU C C 1
ATOM 6773 O O . GLU C 1 153 ? 60.496 18.528 -41.213 1.00 36.40 153 GLU C O 1
ATOM 6779 N N . GLY C 1 154 ? 60.641 16.296 -40.918 1.00 34.03 154 GLY C N 1
ATOM 6780 C CA . GLY C 1 154 ? 60.675 16.410 -39.472 1.00 27.91 154 GLY C CA 1
ATOM 6781 C C . GLY C 1 154 ? 59.317 16.633 -38.825 1.00 34.25 154 GLY C C 1
ATOM 6782 O O . GLY C 1 154 ? 59.259 16.938 -37.627 1.00 37.57 154 GLY C O 1
ATOM 6783 N N . LEU C 1 155 ? 58.225 16.490 -39.579 1.00 28.89 155 LEU C N 1
ATOM 6784 C CA . LEU C 1 155 ? 56.880 16.587 -39.023 1.00 32.98 155 LEU C CA 1
ATOM 6785 C C . LEU C 1 155 ? 56.493 15.314 -38.291 1.00 34.20 155 LEU C C 1
ATOM 6786 O O . LEU C 1 155 ? 55.787 15.359 -37.282 1.00 33.80 155 LEU C O 1
ATOM 6791 N N . ILE C 1 156 ? 56.878 14.167 -38.832 1.00 34.54 156 ILE C N 1
ATOM 6792 C CA . ILE C 1 156 ? 56.699 12.896 -38.157 1.00 28.82 156 ILE C CA 1
ATOM 6793 C C . ILE C 1 156 ? 58.052 12.220 -38.023 1.00 32.18 156 ILE C C 1
ATOM 6794 O O . ILE C 1 156 ? 58.960 12.437 -38.833 1.00 31.80 156 ILE C O 1
ATOM 6799 N N . LYS C 1 157 ? 58.191 11.418 -36.966 1.00 29.02 157 LYS C N 1
ATOM 6800 C CA . LYS C 1 157 ? 59.415 10.680 -36.714 1.00 24.57 157 LYS C CA 1
ATOM 6801 C C . LYS C 1 157 ? 59.407 9.316 -37.396 1.00 25.39 157 LYS C C 1
ATOM 6802 O O . LYS C 1 157 ? 60.468 8.698 -37.540 1.00 30.10 157 LYS C O 1
ATOM 6808 N N . ALA C 1 158 ? 58.231 8.817 -37.780 1.00 23.94 158 ALA C N 1
ATOM 6809 C CA . ALA C 1 158 ? 58.105 7.455 -38.299 1.00 26.58 158 ALA C CA 1
ATOM 6810 C C . ALA C 1 158 ? 56.786 7.336 -39.034 1.00 26.33 158 ALA C C 1
ATOM 6811 O O . ALA C 1 158 ? 55.817 8.024 -38.704 1.00 23.51 158 ALA C O 1
ATOM 6813 N N . PHE C 1 159 ? 56.729 6.392 -39.968 1.00 25.20 159 PHE C N 1
ATOM 6814 C CA . PHE C 1 159 ? 55.530 6.226 -40.761 1.00 23.61 159 PHE C CA 1
ATOM 6815 C C . PHE C 1 159 ? 55.256 4.748 -40.950 1.00 30.20 159 PHE C C 1
ATOM 6816 O O . PHE C 1 159 ? 56.178 3.926 -40.880 1.00 26.02 159 PHE C O 1
ATOM 6824 N N . GLY C 1 160 ? 53.968 4.421 -41.171 1.00 23.75 160 GLY C N 1
ATOM 6825 C CA . GLY C 1 160 ? 53.582 3.056 -41.437 1.00 23.66 160 GLY C CA 1
ATOM 6826 C C . GLY C 1 160 ? 52.142 2.913 -41.901 1.00 28.10 160 GLY C C 1
ATOM 6827 O O . GLY C 1 160 ? 51.604 3.792 -42.561 1.00 24.81 160 GLY C O 1
ATOM 6828 N N . PHE C 1 161 ? 51.512 1.794 -41.575 1.00 27.99 161 PHE C N 1
ATOM 6829 C CA . PHE C 1 161 ? 50.155 1.502 -42.027 1.00 28.56 161 PHE C CA 1
ATOM 6830 C C . PHE C 1 161 ? 49.615 0.355 -41.186 1.00 27.82 161 PHE C C 1
ATOM 6831 O O . PHE C 1 161 ? 50.361 -0.321 -40.466 1.00 25.48 161 PHE C O 1
ATOM 6839 N N . SER C 1 162 ? 48.293 0.175 -41.259 1.00 24.94 162 SER C N 1
ATOM 6840 C CA . SER C 1 162 ? 47.590 -0.833 -40.488 1.00 26.98 162 SER C CA 1
ATOM 6841 C C . SER C 1 162 ? 46.510 -1.472 -41.352 1.00 32.13 162 SER C C 1
ATOM 6842 O O . SER C 1 162 ? 46.165 -0.983 -42.434 1.00 31.96 162 SER C O 1
ATOM 6845 N N . GLY C 1 163 ? 45.951 -2.556 -40.837 1.00 29.44 163 GLY C N 1
ATOM 6846 C CA . GLY C 1 163 ? 44.864 -3.243 -41.502 1.00 33.42 163 GLY C CA 1
ATOM 6847 C C . GLY C 1 163 ? 44.729 -4.645 -40.953 1.00 30.18 163 GLY C C 1
ATOM 6848 O O . GLY C 1 163 ? 45.564 -5.118 -40.182 1.00 33.25 163 GLY C O 1
ATOM 6849 N N . TYR C 1 164 ? 43.663 -5.312 -41.389 1.00 36.54 164 TYR C N 1
ATOM 6850 C CA . TYR C 1 164 ? 43.300 -6.618 -40.847 1.00 36.51 164 TYR C CA 1
ATOM 6851 C C . TYR C 1 164 ? 43.996 -7.805 -41.531 1.00 31.85 164 TYR C C 1
ATOM 6852 O O . TYR C 1 164 ? 44.660 -8.601 -40.845 1.00 30.06 164 TYR C O 1
ATOM 6861 N N . PRO C 1 165 ? 43.890 -7.977 -42.853 1.00 36.48 165 PRO C N 1
ATOM 6862 C CA . PRO C 1 165 ? 44.427 -9.207 -43.457 1.00 33.38 165 PRO C CA 1
ATOM 6863 C C . PRO C 1 165 ? 45.949 -9.203 -43.481 1.00 35.80 165 PRO C C 1
ATOM 6864 O O . PRO C 1 165 ? 46.565 -8.415 -44.200 1.00 31.04 165 PRO C O 1
ATOM 6868 N N . VAL C 1 166 ? 46.566 -10.088 -42.698 1.00 30.33 166 VAL C N 1
ATOM 6869 C CA . VAL C 1 166 ? 47.989 -9.962 -42.414 1.00 32.33 166 VAL C CA 1
ATOM 6870 C C . VAL C 1 166 ? 48.868 -10.182 -43.662 1.00 33.08 166 VAL C C 1
ATOM 6871 O O . VAL C 1 166 ? 49.949 -9.597 -43.750 1.00 29.33 166 VAL C O 1
ATOM 6875 N N . LYS C 1 167 ? 48.409 -10.935 -44.673 1.00 32.25 167 LYS C N 1
ATOM 6876 C CA . LYS C 1 167 ? 49.215 -11.130 -45.883 1.00 34.07 167 LYS C CA 1
ATOM 6877 C C . LYS C 1 167 ? 49.226 -9.907 -46.793 1.00 31.57 167 LYS C C 1
ATOM 6878 O O . LYS C 1 167 ? 50.201 -9.691 -47.519 1.00 34.14 167 LYS C O 1
ATOM 6884 N N . LEU C 1 168 ? 48.149 -9.129 -46.818 1.00 34.25 168 LEU C N 1
ATOM 6885 C CA . LEU C 1 168 ? 48.196 -7.865 -47.539 1.00 30.39 168 LEU C CA 1
ATOM 6886 C C . LEU C 1 168 ? 49.230 -6.940 -46.917 1.00 33.87 168 LEU C C 1
ATOM 6887 O O . LEU C 1 168 ? 49.961 -6.234 -47.630 1.00 28.18 168 LEU C O 1
ATOM 6892 N N . LEU C 1 169 ? 49.289 -6.924 -45.577 1.00 29.63 169 LEU C N 1
ATOM 6893 C CA . LEU C 1 169 ? 50.273 -6.115 -44.879 1.00 32.02 169 LEU C CA 1
ATOM 6894 C C . LEU C 1 169 ? 51.686 -6.529 -45.288 1.00 30.81 169 LEU C C 1
ATOM 6895 O O . LEU C 1 169 ? 52.536 -5.678 -45.562 1.00 24.37 169 LEU C O 1
ATOM 6900 N N . TYR C 1 170 ? 51.945 -7.839 -45.330 1.00 25.87 170 TYR C N 1
ATOM 6901 C CA . TYR C 1 170 ? 53.269 -8.324 -45.721 1.00 32.10 170 TYR C CA 1
ATOM 6902 C C . TYR C 1 170 ? 53.607 -7.900 -47.145 1.00 28.57 170 TYR C C 1
ATOM 6903 O O . TYR C 1 170 ? 54.738 -7.487 -47.424 1.00 28.12 170 TYR C O 1
ATOM 6912 N N . GLU C 1 171 ? 52.635 -7.991 -48.057 1.00 30.81 171 GLU C N 1
ATOM 6913 C CA . GLU C 1 171 ? 52.903 -7.659 -49.452 1.00 32.60 171 GLU C CA 1
ATOM 6914 C C . GLU C 1 171 ? 53.187 -6.169 -49.616 1.00 29.13 171 GLU C C 1
ATOM 6915 O O . GLU C 1 171 ? 54.122 -5.786 -50.326 1.00 24.98 171 GLU C O 1
ATOM 6921 N N . ILE C 1 172 ? 52.443 -5.318 -48.910 1.00 27.97 172 ILE C N 1
ATOM 6922 C CA . ILE C 1 172 ? 52.694 -3.882 -48.988 1.00 26.53 172 ILE C CA 1
ATOM 6923 C C . ILE C 1 172 ? 54.042 -3.532 -48.361 1.00 27.74 172 ILE C C 1
ATOM 6924 O O . ILE C 1 172 ? 54.824 -2.768 -48.938 1.00 35.29 172 ILE C O 1
ATOM 6929 N N . ALA C 1 173 ? 54.342 -4.085 -47.179 1.00 26.63 173 ALA C N 1
ATOM 6930 C CA . ALA C 1 173 ? 55.629 -3.795 -46.542 1.00 30.21 173 ALA C CA 1
ATOM 6931 C C . ALA C 1 173 ? 56.781 -4.327 -47.372 1.00 25.93 173 ALA C C 1
ATOM 6932 O O . ALA C 1 173 ? 57.832 -3.670 -47.499 1.00 28.55 173 ALA C O 1
ATOM 6934 N N . TYR C 1 174 ? 56.617 -5.531 -47.933 1.00 25.96 174 TYR C N 1
ATOM 6935 C CA . TYR C 1 174 ? 57.697 -6.108 -48.725 1.00 28.12 174 TYR C CA 1
ATOM 6936 C C . TYR C 1 174 ? 58.033 -5.191 -49.897 1.00 27.88 174 TYR C C 1
ATOM 6937 O O . TYR C 1 174 ? 59.198 -4.834 -50.112 1.00 30.14 174 TYR C O 1
ATOM 6946 N N . LYS C 1 175 ? 57.008 -4.773 -50.642 1.00 27.41 175 LYS C N 1
ATOM 6947 C CA . LYS C 1 175 ? 57.254 -3.982 -51.841 1.00 31.30 175 LYS C CA 1
ATOM 6948 C C . LYS C 1 175 ? 57.883 -2.635 -51.501 1.00 27.84 175 LYS C C 1
ATOM 6949 O O . LYS C 1 175 ? 58.691 -2.125 -52.277 1.00 28.57 175 LYS C O 1
ATOM 6955 N N . CYS C 1 176 ? 57.543 -2.061 -50.337 1.00 27.13 176 CYS C N 1
ATOM 6956 C CA . CYS C 1 176 ? 58.121 -0.781 -49.942 1.00 24.90 176 CYS C CA 1
ATOM 6957 C C . CYS C 1 176 ? 59.640 -0.877 -49.853 1.00 28.89 176 CYS C C 1
ATOM 6958 O O . CYS C 1 176 ? 60.367 0.044 -50.270 1.00 25.51 176 CYS C O 1
ATOM 6961 N N . ALA C 1 177 ? 60.128 -2.000 -49.329 1.00 26.13 177 ALA C N 1
ATOM 6962 C CA . ALA C 1 177 ? 61.531 -2.244 -49.043 1.00 29.12 177 ALA C CA 1
ATOM 6963 C C . ALA C 1 177 ? 62.295 -2.788 -50.246 1.00 27.73 177 ALA C C 1
ATOM 6964 O O . ALA C 1 177 ? 63.523 -2.943 -50.169 1.00 30.46 177 ALA C O 1
ATOM 6966 N N . HIS C 1 178 ? 61.591 -3.082 -51.337 1.00 30.11 178 HIS C N 1
ATOM 6967 C CA . HIS C 1 178 ? 62.193 -3.671 -52.528 1.00 29.48 178 HIS C CA 1
ATOM 6968 C C . HIS C 1 178 ? 61.883 -2.828 -53.759 1.00 32.54 178 HIS C C 1
ATOM 6969 O O . HIS C 1 178 ? 62.617 -1.890 -54.047 1.00 29.34 178 HIS C O 1
ATOM 6976 N N . ASP C 1 179 ? 60.782 -3.127 -54.467 1.00 37.17 179 ASP C N 1
ATOM 6977 C CA . ASP C 1 179 ? 60.433 -2.373 -55.673 1.00 34.85 179 ASP C CA 1
ATOM 6978 C C . ASP C 1 179 ? 60.299 -0.866 -55.443 1.00 33.72 179 ASP C C 1
ATOM 6979 O O . ASP C 1 179 ? 60.551 -0.094 -56.371 1.00 38.40 179 ASP C O 1
ATOM 6984 N N . TYR C 1 180 ? 59.907 -0.411 -54.250 1.00 31.39 180 TYR C N 1
ATOM 6985 C CA . TYR C 1 180 ? 59.762 1.029 -54.010 1.00 32.00 180 TYR C CA 1
ATOM 6986 C C . TYR C 1 180 ? 60.804 1.576 -53.034 1.00 34.07 180 TYR C C 1
ATOM 6987 O O . TYR C 1 180 ? 60.514 2.502 -52.264 1.00 36.86 180 TYR C O 1
ATOM 6996 N N . VAL C 1 181 ? 62.025 1.031 -53.067 1.00 32.54 181 VAL C N 1
ATOM 6997 C CA . VAL C 1 181 ? 63.017 1.358 -52.043 1.00 31.95 181 VAL C CA 1
ATOM 6998 C C . VAL C 1 181 ? 63.542 2.775 -52.214 1.00 34.91 181 VAL C C 1
ATOM 6999 O O . VAL C 1 181 ? 64.073 3.354 -51.261 1.00 32.97 181 VAL C O 1
ATOM 7003 N N . GLU C 1 182 ? 63.379 3.374 -53.401 1.00 29.73 182 GLU C N 1
ATOM 7004 C CA . GLU C 1 182 ? 63.829 4.751 -53.589 1.00 37.19 182 GLU C CA 1
ATOM 7005 C C . GLU C 1 182 ? 62.810 5.736 -53.028 1.00 38.81 182 GLU C C 1
ATOM 7006 O O . GLU C 1 182 ? 63.155 6.646 -52.268 1.00 39.73 182 GLU C O 1
ATOM 7012 N N . ASP C 1 183 ? 61.544 5.516 -53.365 1.00 40.41 183 ASP C N 1
ATOM 7013 C CA . ASP C 1 183 ? 60.417 6.401 -53.120 1.00 39.25 183 ASP C CA 1
ATOM 7014 C C . ASP C 1 183 ? 59.843 6.251 -51.717 1.00 37.70 183 ASP C C 1
ATOM 7015 O O . ASP C 1 183 ? 59.233 7.194 -51.197 1.00 31.39 183 ASP C O 1
ATOM 7020 N N . ILE C 1 184 ? 59.991 5.072 -51.108 1.00 34.79 184 ILE C N 1
ATOM 7021 C CA . ILE C 1 184 ? 59.371 4.804 -49.820 1.00 29.62 184 ILE C CA 1
ATOM 7022 C C . ILE C 1 184 ? 60.384 4.213 -48.845 1.00 29.95 184 ILE C C 1
ATOM 7023 O O . ILE C 1 184 ? 60.565 4.735 -47.740 1.00 29.20 184 ILE C O 1
ATOM 7028 N N . GLY C 1 185 ? 61.043 3.115 -49.242 1.00 32.33 185 GLY C N 1
ATOM 7029 C CA . GLY C 1 185 ? 61.936 2.369 -48.359 1.00 26.57 185 GLY C CA 1
ATOM 7030 C C . GLY C 1 185 ? 61.146 1.554 -47.331 1.00 28.63 185 GLY C C 1
ATOM 7031 O O . GLY C 1 185 ? 59.906 1.558 -47.283 1.00 26.87 185 GLY C O 1
ATOM 7032 N N . ARG C 1 186 ? 61.886 0.849 -46.483 1.00 24.86 186 ARG C N 1
ATOM 7033 C CA . ARG C 1 186 ? 61.226 0.111 -45.415 1.00 26.98 186 ARG C CA 1
ATOM 7034 C C . ARG C 1 186 ? 60.338 1.046 -44.600 1.00 29.85 186 ARG C C 1
ATOM 7035 O O . ARG C 1 186 ? 60.724 2.177 -44.278 1.00 28.36 186 ARG C O 1
ATOM 7043 N N . VAL C 1 187 ? 59.135 0.588 -44.275 1.00 25.15 187 VAL C N 1
ATOM 7044 C CA . VAL C 1 187 ? 58.320 1.391 -43.381 1.00 30.59 187 VAL C CA 1
ATOM 7045 C C . VAL C 1 187 ? 58.806 1.176 -41.950 1.00 24.33 187 VAL C C 1
ATOM 7046 O O . VAL C 1 187 ? 59.375 0.134 -41.595 1.00 21.70 187 VAL C O 1
ATOM 7050 N N . ASP C 1 188 ? 58.575 2.181 -41.107 1.00 28.19 188 ASP C N 1
ATOM 7051 C CA . ASP C 1 188 ? 59.058 2.112 -39.721 1.00 19.07 188 ASP C CA 1
ATOM 7052 C C . ASP C 1 188 ? 58.276 1.098 -38.888 1.00 26.28 188 ASP C C 1
ATOM 7053 O O . ASP C 1 188 ? 58.858 0.378 -38.059 1.00 22.29 188 ASP C O 1
ATOM 7058 N N . ALA C 1 189 ? 56.959 1.041 -39.073 1.00 20.04 189 ALA C N 1
ATOM 7059 C CA . ALA C 1 189 ? 56.108 0.226 -38.220 1.00 19.48 189 ALA C CA 1
ATOM 7060 C C . ALA C 1 189 ? 54.850 -0.168 -38.991 1.00 22.77 189 ALA C C 1
ATOM 7061 O O . ALA C 1 189 ? 54.405 0.546 -39.887 1.00 22.34 189 ALA C O 1
ATOM 7063 N N . ILE C 1 190 ? 54.298 -1.328 -38.660 1.00 24.95 190 ILE C N 1
ATOM 7064 C CA . ILE C 1 190 ? 52.949 -1.703 -39.067 1.00 24.52 190 ILE C CA 1
ATOM 7065 C C . ILE C 1 190 ? 52.119 -1.984 -37.818 1.00 24.99 190 ILE C C 1
ATOM 7066 O O . ILE C 1 190 ? 52.649 -2.384 -36.777 1.00 23.67 190 ILE C O 1
ATOM 7071 N N . LEU C 1 191 ? 50.807 -1.766 -37.919 1.00 24.84 191 LEU C N 1
ATOM 7072 C CA . LEU C 1 191 ? 49.863 -2.153 -36.871 1.00 26.85 191 LEU C CA 1
ATOM 7073 C C . LEU C 1 191 ? 48.958 -3.267 -37.386 1.00 25.59 191 LEU C C 1
ATOM 7074 O O . LEU C 1 191 ? 48.228 -3.081 -38.357 1.00 26.72 191 LEU C O 1
ATOM 7079 N N . SER C 1 192 ? 49.010 -4.424 -36.732 1.00 29.96 192 SER C N 1
ATOM 7080 C CA . SER C 1 192 ? 48.143 -5.553 -37.034 1.00 28.00 192 SER C CA 1
ATOM 7081 C C . SER C 1 192 ? 47.200 -5.746 -35.856 1.00 28.20 192 SER C C 1
ATOM 7082 O O . SER C 1 192 ? 47.570 -5.471 -34.708 1.00 24.68 192 SER C O 1
ATOM 7085 N N . TYR C 1 193 ? 45.984 -6.217 -36.133 1.00 30.54 193 TYR C N 1
ATOM 7086 C CA . TYR C 1 193 ? 45.057 -6.480 -35.040 1.00 33.98 193 TYR C CA 1
ATOM 7087 C C . TYR C 1 193 ? 44.238 -7.743 -35.293 1.00 32.78 193 TYR C C 1
ATOM 7088 O O . TYR C 1 193 ? 43.996 -8.123 -36.436 1.00 32.09 193 TYR C O 1
ATOM 7097 N N . SER C 1 194 ? 43.816 -8.383 -34.190 1.00 36.51 194 SER C N 1
ATOM 7098 C CA . SER C 1 194 ? 43.006 -9.607 -34.174 1.00 37.62 194 SER C CA 1
ATOM 7099 C C . SER C 1 194 ? 43.692 -10.764 -34.883 1.00 36.06 194 SER C C 1
ATOM 7100 O O . SER C 1 194 ? 43.039 -11.747 -35.261 1.00 36.17 194 SER C O 1
ATOM 7103 N N . HIS C 1 195 ? 45.006 -10.664 -35.040 1.00 32.90 195 HIS C N 1
ATOM 7104 C CA . HIS C 1 195 ? 45.815 -11.747 -35.558 1.00 33.57 195 HIS C CA 1
ATOM 7105 C C . HIS C 1 195 ? 46.902 -12.128 -34.558 1.00 30.46 195 HIS C C 1
ATOM 7106 O O . HIS C 1 195 ? 47.740 -12.986 -34.851 1.00 28.16 195 HIS C O 1
ATOM 7113 N N . GLY C 1 196 ? 46.918 -11.495 -33.394 1.00 29.13 196 GLY C N 1
ATOM 7114 C CA . GLY C 1 196 ? 47.890 -11.787 -32.373 1.00 28.72 196 GLY C CA 1
ATOM 7115 C C . GLY C 1 196 ? 47.256 -12.144 -31.051 1.00 29.37 196 GLY C C 1
ATOM 7116 O O . GLY C 1 196 ? 47.587 -11.541 -30.023 1.00 31.34 196 GLY C O 1
ATOM 7117 N N . CYS C 1 197 ? 46.359 -13.130 -31.075 1.00 32.00 197 CYS C N 1
ATOM 7118 C CA . CYS C 1 197 ? 45.515 -13.472 -29.934 1.00 34.83 197 CYS C CA 1
ATOM 7119 C C . CYS C 1 197 ? 45.273 -14.978 -29.911 1.00 34.30 197 CYS C C 1
ATOM 7120 O O . CYS C 1 197 ? 45.526 -15.685 -30.891 1.00 34.05 197 CYS C O 1
ATOM 7123 N N . ILE C 1 198 ? 44.725 -15.448 -28.788 1.00 33.29 198 ILE C N 1
ATOM 7124 C CA . ILE C 1 198 ? 44.542 -16.867 -28.532 1.00 35.31 198 ILE C CA 1
ATOM 7125 C C . ILE C 1 198 ? 43.620 -17.566 -29.523 1.00 37.20 198 ILE C C 1
ATOM 7126 O O . ILE C 1 198 ? 43.631 -18.804 -29.594 1.00 32.56 198 ILE C O 1
ATOM 7131 N N . GLN C 1 199 ? 42.872 -16.822 -30.338 1.00 34.83 199 GLN C N 1
ATOM 7132 C CA . GLN C 1 199 ? 42.095 -17.458 -31.401 1.00 37.11 199 GLN C CA 1
ATOM 7133 C C . GLN C 1 199 ? 42.726 -17.303 -32.790 1.00 37.55 199 GLN C C 1
ATOM 7134 O O . GLN C 1 199 ? 42.409 -18.088 -33.694 1.00 35.80 199 GLN C O 1
ATOM 7140 N N . ASN C 1 200 ? 43.632 -16.342 -32.980 1.00 38.24 200 ASN C N 1
ATOM 7141 C CA . ASN C 1 200 ? 44.327 -16.147 -34.258 1.00 35.03 200 ASN C CA 1
ATOM 7142 C C . ASN C 1 200 ? 45.770 -15.754 -33.985 1.00 33.71 200 ASN C C 1
ATOM 7143 O O . ASN C 1 200 ? 46.032 -14.656 -33.485 1.00 31.69 200 ASN C O 1
ATOM 7148 N N . THR C 1 201 ? 46.704 -16.628 -34.343 1.00 34.23 201 THR C N 1
ATOM 7149 C CA . THR C 1 201 ? 48.117 -16.365 -34.126 1.00 29.54 201 THR C CA 1
ATOM 7150 C C . THR C 1 201 ? 48.872 -16.090 -35.423 1.00 29.23 201 THR C C 1
ATOM 7151 O O . THR C 1 201 ? 50.109 -16.152 -35.439 1.00 31.56 201 THR C O 1
ATOM 7155 N N . ALA C 1 202 ? 48.173 -15.764 -36.509 1.00 29.20 202 ALA C N 1
ATOM 7156 C CA . ALA C 1 202 ? 48.883 -15.592 -37.778 1.00 30.42 202 ALA C CA 1
ATOM 7157 C C . ALA C 1 202 ? 49.909 -14.469 -37.742 1.00 31.76 202 ALA C C 1
ATOM 7158 O O . ALA C 1 202 ? 50.833 -14.466 -38.565 1.00 34.76 202 ALA C O 1
ATOM 7160 N N . LEU C 1 203 ? 49.792 -13.517 -36.816 1.00 31.29 203 LEU C N 1
ATOM 7161 C CA . LEU C 1 203 ? 50.845 -12.514 -36.733 1.00 28.82 203 LEU C CA 1
ATOM 7162 C C . LEU C 1 203 ? 52.120 -13.108 -36.159 1.00 27.70 203 LEU C C 1
ATOM 7163 O O . LEU C 1 203 ? 53.221 -12.784 -36.623 1.00 30.61 203 LEU C O 1
ATOM 7168 N N . PHE C 1 204 ? 51.991 -13.993 -35.166 1.00 30.36 204 PHE C N 1
ATOM 7169 C CA . PHE C 1 204 ? 53.165 -14.591 -34.543 1.00 32.78 204 PHE C CA 1
ATOM 7170 C C . PHE C 1 204 ? 53.985 -15.373 -35.557 1.00 37.62 204 PHE C C 1
ATOM 7171 O O . PHE C 1 204 ? 55.225 -15.324 -35.527 1.00 35.62 204 PHE C O 1
ATOM 7179 N N . GLU C 1 205 ? 53.312 -16.101 -36.465 1.00 34.72 205 GLU C N 1
ATOM 7180 C CA . GLU C 1 205 ? 54.036 -16.851 -37.487 1.00 34.13 205 GLU C CA 1
ATOM 7181 C C . GLU C 1 205 ? 54.726 -15.946 -38.497 1.00 31.72 205 GLU C C 1
ATOM 7182 O O . GLU C 1 205 ? 55.735 -16.344 -39.081 1.00 30.89 205 GLU C O 1
ATOM 7188 N N . LEU C 1 206 ? 54.211 -14.745 -38.738 1.00 29.98 206 LEU C N 1
ATOM 7189 C CA . LEU C 1 206 ? 54.808 -13.882 -39.751 1.00 28.30 206 LEU C CA 1
ATOM 7190 C C . LEU C 1 206 ? 55.841 -12.895 -39.176 1.00 32.16 206 LEU C C 1
ATOM 7191 O O . LEU C 1 206 ? 56.451 -12.145 -39.953 1.00 28.35 206 LEU C O 1
ATOM 7196 N N . TYR C 1 207 ? 56.084 -12.913 -37.852 1.00 28.52 207 TYR C N 1
ATOM 7197 C CA . TYR C 1 207 ? 56.889 -11.868 -37.213 1.00 26.89 207 TYR C CA 1
ATOM 7198 C C . TYR C 1 207 ? 58.294 -11.808 -37.813 1.00 29.83 207 TYR C C 1
ATOM 7199 O O . TYR C 1 207 ? 58.793 -10.727 -38.160 1.00 25.17 207 TYR C O 1
ATOM 7208 N N . ASP C 1 208 ? 58.949 -12.961 -37.968 1.00 29.20 208 ASP C N 1
ATOM 7209 C CA . ASP C 1 208 ? 60.311 -12.930 -38.495 1.00 34.34 208 ASP C CA 1
ATOM 7210 C C . ASP C 1 208 ? 60.345 -12.419 -39.935 1.00 28.17 208 ASP C C 1
ATOM 7211 O O . ASP C 1 208 ? 61.280 -11.699 -40.318 1.00 28.48 208 ASP C O 1
ATOM 7216 N N . ASP C 1 209 ? 59.329 -12.760 -40.732 1.00 30.81 209 ASP C N 1
ATOM 7217 C CA . ASP C 1 209 ? 59.245 -12.277 -42.108 1.00 29.13 209 ASP C CA 1
ATOM 7218 C C . ASP C 1 209 ? 58.995 -10.768 -42.168 1.00 33.50 209 ASP C C 1
ATOM 7219 O O . ASP C 1 209 ? 59.474 -10.108 -43.098 1.00 28.05 209 ASP C O 1
ATOM 7224 N N . PHE C 1 210 ? 58.247 -10.206 -41.207 1.00 27.67 210 PHE C N 1
ATOM 7225 C CA . PHE C 1 210 ? 58.050 -8.754 -41.193 1.00 28.48 210 PHE C CA 1
ATOM 7226 C C . PHE C 1 210 ? 59.351 -8.022 -40.842 1.00 27.19 210 PHE C C 1
ATOM 7227 O O . PHE C 1 210 ? 59.735 -7.080 -41.532 1.00 31.15 210 PHE C O 1
ATOM 7235 N N . ILE C 1 211 ? 60.031 -8.439 -39.766 1.00 29.54 211 ILE C N 1
ATOM 7236 C CA . ILE C 1 211 ? 61.263 -7.782 -39.310 1.00 27.34 211 ILE C CA 1
ATOM 7237 C C . ILE C 1 211 ? 62.380 -7.925 -40.347 1.00 28.22 211 ILE C C 1
ATOM 7238 O O . ILE C 1 211 ? 63.008 -6.938 -40.738 1.00 30.39 211 ILE C O 1
ATOM 7243 N N . ASN C 1 212 ? 62.660 -9.160 -40.787 1.00 30.89 212 ASN C N 1
ATOM 7244 C CA . ASN C 1 212 ? 63.858 -9.461 -41.579 1.00 27.74 212 ASN C CA 1
ATOM 7245 C C . ASN C 1 212 ? 63.666 -9.199 -43.068 1.00 28.28 212 ASN C C 1
ATOM 7246 O O . ASN C 1 212 ? 64.507 -8.559 -43.702 1.00 32.14 212 ASN C O 1
ATOM 7251 N N . LYS C 1 213 ? 62.596 -9.718 -43.664 1.00 28.30 213 LYS C N 1
ATOM 7252 C CA . LYS C 1 213 ? 62.457 -9.554 -45.107 1.00 28.89 213 LYS C CA 1
ATOM 7253 C C . LYS C 1 213 ? 61.838 -8.210 -45.484 1.00 32.70 213 LYS C C 1
ATOM 7254 O O . LYS C 1 213 ? 62.154 -7.672 -46.552 1.00 27.19 213 LYS C O 1
ATOM 7260 N N . CYS C 1 214 ? 60.947 -7.662 -44.651 1.00 28.60 214 CYS C N 1
ATOM 7261 C CA . CYS C 1 214 ? 60.394 -6.339 -44.932 1.00 27.93 214 CYS C CA 1
ATOM 7262 C C . CYS C 1 214 ? 61.188 -5.219 -44.273 1.00 30.20 214 CYS C C 1
ATOM 7263 O O . CYS C 1 214 ? 60.959 -4.047 -44.593 1.00 29.18 214 CYS C O 1
ATOM 7266 N N . GLY C 1 215 ? 62.155 -5.557 -43.417 1.00 28.93 215 GLY C N 1
ATOM 7267 C CA . GLY C 1 215 ? 62.966 -4.547 -42.769 1.00 27.36 215 GLY C CA 1
ATOM 7268 C C . GLY C 1 215 ? 62.202 -3.675 -41.814 1.00 22.57 215 GLY C C 1
ATOM 7269 O O . GLY C 1 215 ? 62.649 -2.561 -41.505 1.00 23.95 215 GLY C O 1
ATOM 7270 N N . ILE C 1 216 ? 61.028 -4.124 -41.356 1.00 30.58 216 ILE C N 1
ATOM 7271 C CA . ILE C 1 216 ? 60.273 -3.308 -40.406 1.00 27.09 216 ILE C CA 1
ATOM 7272 C C . ILE C 1 216 ? 61.065 -3.183 -39.109 1.00 24.97 216 ILE C C 1
ATOM 7273 O O . ILE C 1 216 ? 61.815 -4.092 -38.715 1.00 25.91 216 ILE C O 1
ATOM 7278 N N . LYS C 1 217 ? 60.937 -2.022 -38.465 1.00 24.00 217 LYS C N 1
ATOM 7279 C CA . LYS C 1 217 ? 61.650 -1.741 -37.226 1.00 20.42 217 LYS C CA 1
ATOM 7280 C C . LYS C 1 217 ? 60.850 -2.116 -35.988 1.00 26.91 217 LYS C C 1
ATOM 7281 O O . LYS C 1 217 ? 61.447 -2.473 -34.949 1.00 19.96 217 LYS C O 1
ATOM 7287 N N . LYS C 1 218 ? 59.515 -2.039 -36.081 1.00 22.81 218 LYS C N 1
ATOM 7288 C CA . LYS C 1 218 ? 58.652 -2.121 -34.911 1.00 19.19 218 LYS C CA 1
ATOM 7289 C C . LYS C 1 218 ? 57.261 -2.557 -35.354 1.00 20.79 218 LYS C C 1
ATOM 7290 O O . LYS C 1 218 ? 56.690 -1.963 -36.271 1.00 15.45 218 LYS C O 1
ATOM 7296 N N . ILE C 1 219 ? 56.731 -3.602 -34.726 1.00 19.81 219 ILE C N 1
ATOM 7297 C CA . ILE C 1 219 ? 55.419 -4.142 -35.089 1.00 26.27 219 ILE C CA 1
ATOM 7298 C C . ILE C 1 219 ? 54.477 -3.976 -33.911 1.00 25.44 219 ILE C C 1
ATOM 7299 O O . ILE C 1 219 ? 54.830 -4.331 -32.774 1.00 21.69 219 ILE C O 1
ATOM 7304 N N . LEU C 1 220 ? 53.275 -3.455 -34.186 1.00 25.51 220 LEU C N 1
ATOM 7305 C CA . LEU C 1 220 ? 52.272 -3.249 -33.157 1.00 24.43 220 LEU C CA 1
ATOM 7306 C C . LEU C 1 220 ? 51.106 -4.204 -33.341 1.00 21.53 220 LEU C C 1
ATOM 7307 O O . LEU C 1 220 ? 50.599 -4.394 -34.453 1.00 24.37 220 LEU C O 1
ATOM 7312 N N . ASN C 1 221 ? 50.697 -4.798 -32.225 1.00 24.04 221 ASN C N 1
ATOM 7313 C CA . ASN C 1 221 ? 49.642 -5.801 -32.170 1.00 29.27 221 ASN C CA 1
ATOM 7314 C C . ASN C 1 221 ? 48.436 -5.175 -31.475 1.00 26.51 221 ASN C C 1
ATOM 7315 O O . ASN C 1 221 ? 48.520 -4.786 -30.302 1.00 27.19 221 ASN C O 1
ATOM 7320 N N . GLY C 1 222 ? 47.319 -5.085 -32.192 1.00 24.97 222 GLY C N 1
ATOM 7321 C CA . GLY C 1 222 ? 46.104 -4.504 -31.668 1.00 30.59 222 GLY C CA 1
ATOM 7322 C C . GLY C 1 222 ? 45.052 -5.567 -31.411 1.00 31.08 222 GLY C C 1
ATOM 7323 O O . GLY C 1 222 ? 45.168 -6.712 -31.860 1.00 31.11 222 GLY C O 1
ATOM 7324 N N . SER C 1 223 ? 44.011 -5.163 -30.679 1.00 34.54 223 SER C N 1
ATOM 7325 C CA . SER C 1 223 ? 42.836 -6.012 -30.449 1.00 33.64 223 SER C CA 1
ATOM 7326 C C . SER C 1 223 ? 43.231 -7.400 -29.937 1.00 34.79 223 SER C C 1
ATOM 7327 O O . SER C 1 223 ? 42.919 -8.429 -30.547 1.00 37.68 223 SER C O 1
ATOM 7330 N N . ILE C 1 224 ? 43.957 -7.417 -28.813 1.00 30.63 224 ILE C N 1
ATOM 7331 C CA . ILE C 1 224 ? 44.383 -8.677 -28.215 1.00 29.57 224 ILE C CA 1
ATOM 7332 C C . ILE C 1 224 ? 43.225 -9.483 -27.653 1.00 34.91 224 ILE C C 1
ATOM 7333 O O . ILE C 1 224 ? 43.418 -10.649 -27.284 1.00 27.49 224 ILE C O 1
ATOM 7338 N N . LEU C 1 225 ? 42.032 -8.888 -27.582 1.00 30.80 225 LEU C N 1
ATOM 7339 C CA . LEU C 1 225 ? 40.809 -9.594 -27.233 1.00 37.67 225 LEU C CA 1
ATOM 7340 C C . LEU C 1 225 ? 39.863 -9.681 -28.423 1.00 40.93 225 LEU C C 1
ATOM 7341 O O . LEU C 1 225 ? 38.688 -10.024 -28.250 1.00 40.72 225 LEU C O 1
ATOM 7346 N N . SER C 1 226 ? 40.363 -9.380 -29.627 1.00 39.22 226 SER C N 1
ATOM 7347 C CA . SER C 1 226 ? 39.596 -9.393 -30.876 1.00 44.33 226 SER C CA 1
ATOM 7348 C C . SER C 1 226 ? 38.294 -8.600 -30.757 1.00 39.96 226 SER C C 1
ATOM 7349 O O . SER C 1 226 ? 37.198 -9.120 -30.960 1.00 43.41 226 SER C O 1
ATOM 7352 N N . MET C 1 227 ? 38.445 -7.313 -30.452 1.00 41.84 227 MET C N 1
ATOM 7353 C CA . MET C 1 227 ? 37.317 -6.387 -30.363 1.00 46.74 227 MET C CA 1
ATOM 7354 C C . MET C 1 227 ? 36.309 -6.882 -29.325 1.00 48.68 227 MET C C 1
ATOM 7355 O O . MET C 1 227 ? 35.096 -6.893 -29.552 1.00 50.78 227 MET C O 1
ATOM 7360 N N . SER C 1 228 ? 36.837 -7.326 -28.186 1.00 43.38 228 SER C N 1
ATOM 7361 C CA . SER C 1 228 ? 36.073 -7.793 -27.034 1.00 50.03 228 SER C CA 1
ATOM 7362 C C . SER C 1 228 ? 35.312 -9.089 -27.297 1.00 52.34 228 SER C C 1
ATOM 7363 O O . SER C 1 228 ? 34.349 -9.399 -26.584 1.00 56.78 228 SER C O 1
ATOM 7366 N N . LEU C 1 229 ? 35.748 -9.881 -28.276 1.00 48.48 229 LEU C N 1
ATOM 7367 C CA . LEU C 1 229 ? 35.176 -11.208 -28.486 1.00 49.96 229 LEU C CA 1
ATOM 7368 C C . LEU C 1 229 ? 35.681 -12.218 -27.447 1.00 50.58 229 LEU C C 1
ATOM 7369 O O . LEU C 1 229 ? 34.912 -13.063 -26.970 1.00 49.42 229 LEU C O 1
ATOM 7374 N N . LEU C 1 230 ? 36.957 -12.131 -27.063 1.00 47.02 230 LEU C N 1
ATOM 7375 C CA . LEU C 1 230 ? 37.575 -13.070 -26.116 1.00 44.54 230 LEU C CA 1
ATOM 7376 C C . LEU C 1 230 ? 37.295 -12.589 -24.689 1.00 45.47 230 LEU C C 1
ATOM 7377 O O . LEU C 1 230 ? 38.143 -12.031 -23.985 1.00 44.25 230 LEU C O 1
ATOM 7382 N N . ARG C 1 231 ? 36.055 -12.831 -24.267 1.00 42.84 231 ARG C N 1
ATOM 7383 C CA . ARG C 1 231 ? 35.475 -12.210 -23.087 1.00 49.97 231 ARG C CA 1
ATOM 7384 C C . ARG C 1 231 ? 34.107 -12.827 -22.850 1.00 52.95 231 ARG C C 1
ATOM 7385 O O . ARG C 1 231 ? 33.317 -12.933 -23.793 1.00 47.33 231 ARG C O 1
ATOM 7393 N N . SER C 1 232 ? 33.815 -13.247 -21.619 1.00 49.62 232 SER C N 1
ATOM 7394 C CA . SER C 1 232 ? 32.488 -13.789 -21.343 1.00 58.70 232 SER C CA 1
ATOM 7395 C C . SER C 1 232 ? 31.430 -12.689 -21.459 1.00 52.43 232 SER C C 1
ATOM 7396 O O . SER C 1 232 ? 31.738 -11.496 -21.552 1.00 51.25 232 SER C O 1
ATOM 7399 N N . GLY C 1 233 ? 30.165 -13.116 -21.495 1.00 57.98 233 GLY C N 1
ATOM 7400 C CA . GLY C 1 233 ? 29.040 -12.198 -21.433 1.00 54.61 233 GLY C CA 1
ATOM 7401 C C . GLY C 1 233 ? 28.725 -11.441 -22.702 1.00 54.26 233 GLY C C 1
ATOM 7402 O O . GLY C 1 233 ? 28.037 -10.416 -22.634 1.00 57.17 233 GLY C O 1
ATOM 7403 N N . LYS C 1 234 ? 29.189 -11.923 -23.858 1.00 55.95 234 LYS C N 1
ATOM 7404 C CA . LYS C 1 234 ? 28.966 -11.272 -25.155 1.00 50.53 234 LYS C CA 1
ATOM 7405 C C . LYS C 1 234 ? 29.241 -9.769 -25.079 1.00 55.08 234 LYS C C 1
ATOM 7406 O O . LYS C 1 234 ? 28.391 -8.937 -25.404 1.00 56.30 234 LYS C O 1
ATOM 7412 N N . THR C 1 235 ? 30.454 -9.424 -24.631 1.00 56.21 235 THR C N 1
ATOM 7413 C CA . THR C 1 235 ? 30.911 -8.033 -24.652 1.00 55.03 235 THR C CA 1
ATOM 7414 C C . THR C 1 235 ? 30.915 -7.462 -26.070 1.00 56.83 235 THR C C 1
ATOM 7415 O O . THR C 1 235 ? 30.974 -6.237 -26.247 1.00 55.70 235 THR C O 1
ATOM 7419 N N . HIS C 1 236 ? 30.853 -8.330 -27.077 1.00 55.10 236 HIS C N 1
ATOM 7420 C CA . HIS C 1 236 ? 30.801 -7.925 -28.473 1.00 59.81 236 HIS C CA 1
ATOM 7421 C C . HIS C 1 236 ? 29.348 -7.797 -28.926 1.00 61.77 236 HIS C C 1
ATOM 7422 O O . HIS C 1 236 ? 28.511 -8.653 -28.613 1.00 61.60 236 HIS C O 1
ATOM 7429 N N . ALA C 1 237 ? 29.054 -6.727 -29.675 1.00 61.41 237 ALA C N 1
ATOM 7430 C CA . ALA C 1 237 ? 27.692 -6.506 -30.157 1.00 61.93 237 ALA C CA 1
ATOM 7431 C C . ALA C 1 237 ? 27.548 -6.902 -31.625 1.00 60.31 237 ALA C C 1
ATOM 7432 O O . ALA C 1 237 ? 26.827 -7.854 -31.944 1.00 63.41 237 ALA C O 1
ATOM 7434 N N . PHE C 1 238 ? 28.206 -6.162 -32.523 1.00 59.70 238 PHE C N 1
ATOM 7435 C CA . PHE C 1 238 ? 28.136 -6.395 -33.967 1.00 57.35 238 PHE C CA 1
ATOM 7436 C C . PHE C 1 238 ? 29.503 -6.787 -34.525 1.00 59.56 238 PHE C C 1
ATOM 7437 O O . PHE C 1 238 ? 30.001 -6.185 -35.487 1.00 59.57 238 PHE C O 1
ATOM 7445 N N . HIS C 1 239 ? 30.093 -7.816 -33.937 1.00 51.86 239 HIS C N 1
ATOM 7446 C CA . HIS C 1 239 ? 31.425 -8.257 -34.323 1.00 57.18 239 HIS C CA 1
ATOM 7447 C C . HIS C 1 239 ? 31.412 -8.794 -35.756 1.00 55.25 239 HIS C C 1
ATOM 7448 O O . HIS C 1 239 ? 30.455 -9.470 -36.153 1.00 52.01 239 HIS C O 1
ATOM 7455 N N . PRO C 1 240 ? 32.438 -8.483 -36.564 1.00 50.34 240 PRO C N 1
ATOM 7456 C CA . PRO C 1 240 ? 32.485 -9.011 -37.942 1.00 44.95 240 PRO C CA 1
ATOM 7457 C C . PRO C 1 240 ? 32.652 -10.524 -38.028 1.00 50.04 240 PRO C C 1
ATOM 7458 O O . PRO C 1 240 ? 32.509 -11.076 -39.130 1.00 44.56 240 PRO C O 1
ATOM 7462 N N . ALA C 1 241 ? 32.961 -11.214 -36.930 1.00 42.96 241 ALA C N 1
ATOM 7463 C CA . ALA C 1 241 ? 33.165 -12.655 -37.011 1.00 47.35 241 ALA C CA 1
ATOM 7464 C C . ALA C 1 241 ? 31.860 -13.365 -37.357 1.00 43.20 241 ALA C C 1
ATOM 7465 O O . ALA C 1 241 ? 30.773 -12.902 -37.023 1.00 43.70 241 ALA C O 1
ATOM 7467 N N . SER C 1 242 ? 31.983 -14.497 -38.044 1.00 46.12 242 SER C N 1
ATOM 7468 C CA . SER C 1 242 ? 30.825 -15.336 -38.333 1.00 48.92 242 SER C CA 1
ATOM 7469 C C . SER C 1 242 ? 30.125 -15.752 -37.038 1.00 48.47 242 SER C C 1
ATOM 7470 O O . SER C 1 242 ? 30.694 -15.680 -35.942 1.00 44.19 242 SER C O 1
ATOM 7473 N N . VAL C 1 243 ? 28.869 -16.200 -37.179 1.00 46.28 243 VAL C N 1
ATOM 7474 C CA . VAL C 1 243 ? 28.086 -16.595 -36.006 1.00 45.14 243 VAL C CA 1
ATOM 7475 C C . VAL C 1 243 ? 28.731 -17.785 -35.309 1.00 44.92 243 VAL C C 1
ATOM 7476 O O . VAL C 1 243 ? 28.843 -17.819 -34.078 1.00 49.89 243 VAL C O 1
ATOM 7480 N N . GLU C 1 244 ? 29.186 -18.764 -36.086 1.00 47.71 244 GLU C N 1
ATOM 7481 C CA . GLU C 1 244 ? 29.770 -19.977 -35.522 1.00 49.11 244 GLU C CA 1
ATOM 7482 C C . GLU C 1 244 ? 31.044 -19.676 -34.738 1.00 45.65 244 GLU C C 1
ATOM 7483 O O . GLU C 1 244 ? 31.255 -20.230 -33.650 1.00 45.97 244 GLU C O 1
ATOM 7489 N N . LEU C 1 245 ? 31.907 -18.802 -35.270 1.00 45.38 245 LEU C N 1
ATOM 7490 C CA . LEU C 1 245 ? 33.051 -18.325 -34.491 1.00 45.38 245 LEU C CA 1
ATOM 7491 C C . LEU C 1 245 ? 32.591 -17.633 -33.212 1.00 44.87 245 LEU C C 1
ATOM 7492 O O . LEU C 1 245 ? 33.091 -17.925 -32.120 1.00 46.89 245 LEU C O 1
ATOM 7497 N N . LYS C 1 246 ? 31.618 -16.722 -33.329 1.00 41.88 246 LYS C N 1
ATOM 7498 C CA . LYS C 1 246 ? 31.127 -16.007 -32.156 1.00 47.89 246 LYS C CA 1
ATOM 7499 C C . LYS C 1 246 ? 30.495 -16.965 -31.148 1.00 47.97 246 LYS C C 1
ATOM 7500 O O . LYS C 1 246 ? 30.546 -16.722 -29.934 1.00 46.54 246 LYS C O 1
ATOM 7506 N N . ALA C 1 247 ? 29.931 -18.073 -31.624 1.00 47.36 247 ALA C N 1
ATOM 7507 C CA . ALA C 1 247 ? 29.292 -19.024 -30.726 1.00 50.02 247 ALA C CA 1
ATOM 7508 C C . ALA C 1 247 ? 30.282 -20.019 -30.139 1.00 49.66 247 ALA C C 1
ATOM 7509 O O . ALA C 1 247 ? 30.109 -20.444 -28.990 1.00 50.50 247 ALA C O 1
ATOM 7511 N N . LYS C 1 248 ? 31.320 -20.403 -30.893 1.00 51.92 248 LYS C N 1
ATOM 7512 C CA . LYS C 1 248 ? 32.365 -21.251 -30.314 1.00 49.26 248 LYS C CA 1
ATOM 7513 C C . LYS C 1 248 ? 33.113 -20.510 -29.216 1.00 46.53 248 LYS C C 1
ATOM 7514 O O . LYS C 1 248 ? 33.385 -21.082 -28.154 1.00 46.06 248 LYS C O 1
ATOM 7520 N N . VAL C 1 249 ? 33.442 -19.234 -29.448 1.00 44.32 249 VAL C N 1
ATOM 7521 C CA . VAL C 1 249 ? 34.090 -18.439 -28.410 1.00 44.84 249 VAL C CA 1
ATOM 7522 C C . VAL C 1 249 ? 33.161 -18.288 -27.212 1.00 47.64 249 VAL C C 1
ATOM 7523 O O . VAL C 1 249 ? 33.573 -18.467 -26.059 1.00 43.43 249 VAL C O 1
ATOM 7527 N N . ASP C 1 250 ? 31.887 -17.973 -27.469 1.00 48.60 250 ASP C N 1
ATOM 7528 C CA . ASP C 1 250 ? 30.894 -17.963 -26.403 1.00 47.50 250 ASP C CA 1
ATOM 7529 C C . ASP C 1 250 ? 30.928 -19.261 -25.604 1.00 50.77 250 ASP C C 1
ATOM 7530 O O . ASP C 1 250 ? 31.037 -19.235 -24.374 1.00 50.27 250 ASP C O 1
ATOM 7535 N N . GLU C 1 251 ? 30.850 -20.407 -26.297 1.00 50.06 251 GLU C N 1
ATOM 7536 C CA . GLU C 1 251 ? 30.876 -21.710 -25.633 1.00 46.32 251 GLU C CA 1
ATOM 7537 C C . GLU C 1 251 ? 32.054 -21.823 -24.679 1.00 49.02 251 GLU C C 1
ATOM 7538 O O . GLU C 1 251 ? 31.886 -22.118 -23.486 1.00 47.27 251 GLU C O 1
ATOM 7544 N N . VAL C 1 252 ? 33.266 -21.610 -25.211 1.00 45.22 252 VAL C N 1
ATOM 7545 C CA . VAL C 1 252 ? 34.486 -21.773 -24.432 1.00 46.91 252 VAL C CA 1
ATOM 7546 C C . VAL C 1 252 ? 34.484 -20.837 -23.239 1.00 45.89 252 VAL C C 1
ATOM 7547 O O . VAL C 1 252 ? 34.975 -21.193 -22.159 1.00 48.99 252 VAL C O 1
ATOM 7551 N N . ALA C 1 253 ? 33.893 -19.651 -23.395 1.00 46.48 253 ALA C N 1
ATOM 7552 C CA . ALA C 1 253 ? 33.894 -18.658 -22.326 1.00 48.72 253 ALA C CA 1
ATOM 7553 C C . ALA C 1 253 ? 33.022 -19.090 -21.152 1.00 47.69 253 ALA C C 1
ATOM 7554 O O . ALA C 1 253 ? 33.423 -18.957 -19.989 1.00 45.96 253 ALA C O 1
ATOM 7556 N N . GLN C 1 254 ? 31.807 -19.575 -21.425 1.00 48.04 254 GLN C N 1
ATOM 7557 C CA . GLN C 1 254 ? 30.956 -19.992 -20.314 1.00 46.90 254 GLN C CA 1
ATOM 7558 C C . GLN C 1 254 ? 31.478 -21.279 -19.697 1.00 44.65 254 GLN C C 1
ATOM 7559 O O . GLN C 1 254 ? 31.553 -21.403 -18.469 1.00 49.00 254 GLN C O 1
ATOM 7565 N N . ASP C 1 255 ? 31.884 -22.227 -20.536 1.00 42.95 255 ASP C N 1
ATOM 7566 C CA . ASP C 1 255 ? 32.521 -23.441 -20.055 1.00 49.50 255 ASP C CA 1
ATOM 7567 C C . ASP C 1 255 ? 33.719 -23.131 -19.150 1.00 52.00 255 ASP C C 1
ATOM 7568 O O . ASP C 1 255 ? 34.054 -23.946 -18.282 1.00 52.50 255 ASP C O 1
ATOM 7573 N N . LEU C 1 256 ? 34.349 -21.957 -19.301 1.00 49.75 256 LEU C N 1
ATOM 7574 C CA . LEU C 1 256 ? 35.387 -21.537 -18.365 1.00 50.06 256 LEU C CA 1
ATOM 7575 C C . LEU C 1 256 ? 34.844 -20.767 -17.161 1.00 47.63 256 LEU C C 1
ATOM 7576 O O . LEU C 1 256 ? 35.448 -20.828 -16.084 1.00 50.42 256 LEU C O 1
ATOM 7581 N N . LYS C 1 257 ? 33.720 -20.057 -17.291 1.00 48.26 257 LYS C N 1
ATOM 7582 C CA . LYS C 1 257 ? 33.116 -19.447 -16.110 1.00 47.98 257 LYS C CA 1
ATOM 7583 C C . LYS C 1 257 ? 32.381 -20.464 -15.245 1.00 45.94 257 LYS C C 1
ATOM 7584 O O . LYS C 1 257 ? 32.239 -20.249 -14.038 1.00 48.61 257 LYS C O 1
ATOM 7590 N N . LYS C 1 258 ? 31.918 -21.569 -15.837 1.00 50.88 258 LYS C N 1
ATOM 7591 C CA . LYS C 1 258 ? 31.098 -22.542 -15.111 1.00 54.43 258 LYS C CA 1
ATOM 7592 C C . LYS C 1 258 ? 31.958 -23.504 -14.297 1.00 50.33 258 LYS C C 1
ATOM 7593 O O . LYS C 1 258 ? 31.872 -23.536 -13.063 1.00 55.16 258 LYS C O 1
ATOM 7599 N N . THR C 1 259 ? 32.814 -24.281 -14.975 1.00 51.64 259 THR C N 1
ATOM 7600 C CA . THR C 1 259 ? 33.598 -25.326 -14.318 1.00 53.70 259 THR C CA 1
ATOM 7601 C C . THR C 1 259 ? 34.733 -24.756 -13.474 1.00 52.11 259 THR C C 1
ATOM 7602 O O . THR C 1 259 ? 35.228 -25.447 -12.574 1.00 54.99 259 THR C O 1
ATOM 7606 N N . SER C 1 260 ? 35.161 -23.517 -13.740 1.00 49.91 260 SER C N 1
ATOM 7607 C CA . SER C 1 260 ? 36.420 -23.033 -13.176 1.00 49.94 260 SER C CA 1
ATOM 7608 C C . SER C 1 260 ? 36.387 -21.611 -12.641 1.00 46.86 260 SER C C 1
ATOM 7609 O O . SER C 1 260 ? 37.376 -21.199 -12.028 1.00 42.06 260 SER C O 1
ATOM 7612 N N . ASN C 1 261 ? 35.302 -20.855 -12.833 1.00 45.16 261 ASN C N 1
ATOM 7613 C CA . ASN C 1 261 ? 35.229 -19.463 -12.391 1.00 48.77 261 ASN C CA 1
ATOM 7614 C C . ASN C 1 261 ? 36.338 -18.629 -13.032 1.00 42.80 261 ASN C C 1
ATOM 7615 O O . ASN C 1 261 ? 36.903 -17.731 -12.408 1.00 41.90 261 ASN C O 1
ATOM 7620 N N . ILE C 1 262 ? 36.661 -18.932 -14.285 1.00 45.47 262 ILE C N 1
ATOM 7621 C CA . ILE C 1 262 ? 37.769 -18.298 -14.997 1.00 45.60 262 ILE C CA 1
ATOM 7622 C C . ILE C 1 262 ? 37.184 -17.417 -16.095 1.00 43.13 262 ILE C C 1
ATOM 7623 O O . ILE C 1 262 ? 36.435 -17.897 -16.954 1.00 44.10 262 ILE C O 1
ATOM 7628 N N . GLU C 1 263 ? 37.513 -16.130 -16.064 1.00 41.06 263 GLU C N 1
ATOM 7629 C CA . GLU C 1 263 ? 37.057 -15.196 -17.093 1.00 44.26 263 GLU C CA 1
ATOM 7630 C C . GLU C 1 263 ? 38.023 -15.243 -18.275 1.00 44.14 263 GLU C C 1
ATOM 7631 O O . GLU C 1 263 ? 39.229 -15.024 -18.106 1.00 42.46 263 GLU C O 1
ATOM 7637 N N . LEU C 1 264 ? 37.498 -15.558 -19.466 1.00 43.88 264 LEU C N 1
ATOM 7638 C CA . LEU C 1 264 ? 38.342 -15.833 -20.629 1.00 42.94 264 LEU C CA 1
ATOM 7639 C C . LEU C 1 264 ? 39.390 -14.736 -20.862 1.00 44.09 264 LEU C C 1
ATOM 7640 O O . LEU C 1 264 ? 40.512 -15.020 -21.305 1.00 36.39 264 LEU C O 1
ATOM 7645 N N . ALA C 1 265 ? 39.049 -13.486 -20.533 1.00 42.60 265 ALA C N 1
ATOM 7646 C CA . ALA C 1 265 ? 39.867 -12.342 -20.916 1.00 39.64 265 ALA C CA 1
ATOM 7647 C C . ALA C 1 265 ? 41.247 -12.365 -20.282 1.00 38.57 265 ALA C C 1
ATOM 7648 O O . ALA C 1 265 ? 42.205 -11.885 -20.900 1.00 37.92 265 ALA C O 1
ATOM 7650 N N . GLU C 1 266 ? 41.378 -12.915 -19.059 1.00 36.68 266 GLU C N 1
ATOM 7651 C CA . GLU C 1 266 ? 42.680 -12.877 -18.391 1.00 37.25 266 GLU C CA 1
ATOM 7652 C C . GLU C 1 266 ? 43.668 -13.890 -18.968 1.00 37.27 266 GLU C C 1
ATOM 7653 O O . GLU C 1 266 ? 44.817 -13.504 -19.247 1.00 34.81 266 GLU C O 1
ATOM 7659 N N . PRO C 1 267 ? 43.316 -15.160 -19.205 1.00 39.82 267 PRO C N 1
ATOM 7660 C CA . PRO C 1 267 ? 44.272 -16.013 -19.928 1.00 35.97 267 PRO C CA 1
ATOM 7661 C C . PRO C 1 267 ? 44.447 -15.608 -21.386 1.00 32.15 267 PRO C C 1
ATOM 7662 O O . PRO C 1 267 ? 45.539 -15.788 -21.943 1.00 34.97 267 PRO C O 1
ATOM 7666 N N . ALA C 1 268 ? 43.419 -15.061 -22.033 1.00 29.41 268 ALA C N 1
ATOM 7667 C CA . ALA C 1 268 ? 43.620 -14.623 -23.413 1.00 34.36 268 ALA C CA 1
ATOM 7668 C C . ALA C 1 268 ? 44.478 -13.364 -23.480 1.00 34.24 268 ALA C C 1
ATOM 7669 O O . ALA C 1 268 ? 45.205 -13.148 -24.464 1.00 32.42 268 ALA C O 1
ATOM 7671 N N . THR C 1 269 ? 44.404 -12.523 -22.450 1.00 36.36 269 THR C N 1
ATOM 7672 C CA . THR C 1 269 ? 45.292 -11.370 -22.372 1.00 27.91 269 THR C CA 1
ATOM 7673 C C . THR C 1 269 ? 46.736 -11.800 -22.123 1.00 30.71 269 THR C C 1
ATOM 7674 O O . THR C 1 269 ? 47.637 -11.402 -22.868 1.00 34.63 269 THR C O 1
ATOM 7678 N N . ARG C 1 270 ? 46.975 -12.631 -21.089 1.00 32.33 270 ARG C N 1
ATOM 7679 C CA . ARG C 1 270 ? 48.331 -13.092 -20.770 1.00 30.65 270 ARG C CA 1
ATOM 7680 C C . ARG C 1 270 ? 48.974 -13.847 -21.934 1.00 28.38 270 ARG C C 1
ATOM 7681 O O . ARG C 1 270 ? 50.190 -13.766 -22.124 1.00 26.59 270 ARG C O 1
ATOM 7689 N N . PHE C 1 271 ? 48.177 -14.584 -22.718 1.00 26.49 271 PHE C N 1
ATOM 7690 C CA . PHE C 1 271 ? 48.705 -15.302 -23.879 1.00 31.23 271 PHE C CA 1
ATOM 7691 C C . PHE C 1 271 ? 49.182 -14.332 -24.964 1.00 30.52 271 PHE C C 1
ATOM 7692 O O . PHE C 1 271 ? 50.262 -14.506 -25.544 1.00 26.50 271 PHE C O 1
ATOM 7700 N N . ALA C 1 272 ? 48.366 -13.335 -25.301 1.00 29.26 272 ALA C N 1
ATOM 7701 C CA . ALA C 1 272 ? 48.808 -12.387 -26.317 1.00 28.27 272 ALA C CA 1
ATOM 7702 C C . ALA C 1 272 ? 50.022 -11.614 -25.817 1.00 27.75 272 ALA C C 1
ATOM 7703 O O . ALA C 1 272 ? 51.010 -11.463 -26.539 1.00 33.74 272 ALA C O 1
ATOM 7705 N N . MET C 1 273 ? 49.984 -11.186 -24.550 1.00 27.41 273 MET C N 1
ATOM 7706 C CA . MET C 1 273 ? 51.129 -10.563 -23.888 1.00 26.90 273 MET C CA 1
ATOM 7707 C C . MET C 1 273 ? 52.384 -11.426 -23.948 1.00 29.16 273 MET C C 1
ATOM 7708 O O . MET C 1 273 ? 53.441 -10.958 -24.377 1.00 27.26 273 MET C O 1
ATOM 7713 N N . LYS C 1 274 ? 52.288 -12.691 -23.552 1.00 24.99 274 LYS C N 1
ATOM 7714 C CA . LYS C 1 274 ? 53.483 -13.531 -23.482 1.00 31.55 274 LYS C CA 1
ATOM 7715 C C . LYS C 1 274 ? 54.028 -13.883 -24.870 1.00 29.69 274 LYS C C 1
ATOM 7716 O O . LYS C 1 274 ? 55.223 -13.707 -25.142 1.00 27.69 274 LYS C O 1
ATOM 7722 N N . ARG C 1 275 ? 53.173 -14.383 -25.769 1.00 26.39 275 ARG C N 1
ATOM 7723 C CA . ARG C 1 275 ? 53.685 -14.793 -27.077 1.00 30.48 275 ARG C CA 1
ATOM 7724 C C . ARG C 1 275 ? 54.203 -13.611 -27.892 1.00 28.03 275 ARG C C 1
ATOM 7725 O O . ARG C 1 275 ? 55.133 -13.776 -28.683 1.00 25.96 275 ARG C O 1
ATOM 7733 N N . TRP C 1 276 ? 53.622 -12.421 -27.725 1.00 27.60 276 TRP C N 1
ATOM 7734 C CA . TRP C 1 276 ? 53.973 -11.307 -28.606 1.00 27.44 276 TRP C CA 1
ATOM 7735 C C . TRP C 1 276 ? 55.125 -10.465 -28.048 1.00 30.18 276 TRP C C 1
ATOM 7736 O O . TRP C 1 276 ? 56.139 -10.263 -28.731 1.00 22.96 276 TRP C O 1
ATOM 7747 N N . LEU C 1 277 ? 54.997 -9.997 -26.800 1.00 25.13 277 LEU C N 1
ATOM 7748 C CA . LEU C 1 277 ? 55.947 -9.050 -26.247 1.00 22.82 277 LEU C CA 1
ATOM 7749 C C . LEU C 1 277 ? 57.239 -9.723 -25.790 1.00 28.29 277 LEU C C 1
ATOM 7750 O O . LEU C 1 277 ? 58.272 -9.043 -25.678 1.00 23.85 277 LEU C O 1
ATOM 7755 N N . PHE C 1 278 ? 57.220 -11.042 -25.542 1.00 25.82 278 PHE C N 1
ATOM 7756 C CA . PHE C 1 278 ? 58.409 -11.732 -25.055 1.00 25.67 278 PHE C CA 1
ATOM 7757 C C . PHE C 1 278 ? 58.906 -12.855 -25.964 1.00 30.79 278 PHE C C 1
ATOM 7758 O O . PHE C 1 278 ? 60.112 -12.898 -26.284 1.00 32.66 278 PHE C O 1
ATOM 7766 N N . GLN C 1 279 ? 58.033 -13.749 -26.419 1.00 26.87 279 GLN C N 1
ATOM 7767 C CA . GLN C 1 279 ? 58.461 -15.002 -27.058 1.00 28.18 279 GLN C CA 1
ATOM 7768 C C . GLN C 1 279 ? 58.706 -14.879 -28.556 1.00 29.38 279 GLN C C 1
ATOM 7769 O O . GLN C 1 279 ? 59.024 -15.877 -29.204 1.00 33.23 279 GLN C O 1
ATOM 7775 N N . THR C 1 280 ? 58.565 -13.693 -29.130 1.00 29.55 280 THR C N 1
ATOM 7776 C CA . THR C 1 280 ? 59.018 -13.431 -30.482 1.00 24.48 280 THR C CA 1
ATOM 7777 C C . THR C 1 280 ? 60.534 -13.389 -30.583 1.00 34.60 280 THR C C 1
ATOM 7778 O O . THR C 1 280 ? 61.069 -13.227 -31.684 1.00 55.09 280 THR C O 1
ATOM 7782 N N . GLN C 1 281 ? 61.218 -13.522 -29.453 1.00 31.34 281 GLN C N 1
ATOM 7783 C CA . GLN C 1 281 ? 62.659 -13.630 -29.365 1.00 38.25 281 GLN C CA 1
ATOM 7784 C C . GLN C 1 281 ? 63.001 -14.713 -28.341 1.00 38.31 281 GLN C C 1
ATOM 7785 O O . GLN C 1 281 ? 62.218 -14.954 -27.412 1.00 32.61 281 GLN C O 1
ATOM 7791 N N . PRO C 1 282 ? 64.155 -15.379 -28.496 1.00 41.52 282 PRO C N 1
ATOM 7792 C CA . PRO C 1 282 ? 64.513 -16.464 -27.564 1.00 41.82 282 PRO C CA 1
ATOM 7793 C C . PRO C 1 282 ? 64.449 -16.007 -26.114 1.00 37.59 282 PRO C C 1
ATOM 7794 O O . PRO C 1 282 ? 64.911 -14.922 -25.762 1.00 37.56 282 PRO C O 1
ATOM 7798 N N . GLN C 1 283 ? 63.827 -16.832 -25.278 1.00 36.73 283 GLN C N 1
ATOM 7799 C CA . GLN C 1 283 ? 63.729 -16.569 -23.854 1.00 40.04 283 GLN C CA 1
ATOM 7800 C C . GLN C 1 283 ? 64.496 -17.639 -23.094 1.00 42.88 283 GLN C C 1
ATOM 7801 O O . GLN C 1 283 ? 64.743 -18.736 -23.603 1.00 39.19 283 GLN C O 1
ATOM 7807 N N . LYS C 1 284 ? 64.889 -17.298 -21.870 1.00 44.37 284 LYS C N 1
ATOM 7808 C CA . LYS C 1 284 ? 65.557 -18.260 -21.005 1.00 45.27 284 LYS C CA 1
ATOM 7809 C C . LYS C 1 284 ? 64.575 -18.763 -19.959 1.00 55.87 284 LYS C C 1
ATOM 7810 O O . LYS C 1 284 ? 63.869 -19.759 -20.173 1.00 58.65 284 LYS C O 1
ATOM 7816 N N . ASP C 1 285 ? 64.516 -18.075 -18.826 1.00 53.31 285 ASP C N 1
ATOM 7817 C CA . ASP C 1 285 ? 63.556 -18.381 -17.782 1.00 50.59 285 ASP C CA 1
ATOM 7818 C C . ASP C 1 285 ? 63.135 -17.048 -17.186 1.00 47.67 285 ASP C C 1
ATOM 7819 O O . ASP C 1 285 ? 63.912 -16.083 -17.239 1.00 41.46 285 ASP C O 1
ATOM 7824 N N . PRO C 1 286 ? 61.922 -16.947 -16.634 1.00 44.75 286 PRO C N 1
ATOM 7825 C CA . PRO C 1 286 ? 61.506 -15.695 -15.988 1.00 42.22 286 PRO C CA 1
ATOM 7826 C C . PRO C 1 286 ? 62.598 -15.187 -15.066 1.00 44.02 286 PRO C C 1
ATOM 7827 O O . PRO C 1 286 ? 63.276 -15.993 -14.409 1.00 43.44 286 PRO C O 1
ATOM 7831 N N . PRO C 1 287 ? 62.847 -13.860 -15.027 1.00 35.97 287 PRO C N 1
ATOM 7832 C CA . PRO C 1 287 ? 62.134 -12.770 -15.711 1.00 38.59 287 PRO C CA 1
ATOM 7833 C C . PRO C 1 287 ? 62.485 -12.653 -17.197 1.00 39.64 287 PRO C C 1
ATOM 7834 O O . PRO C 1 287 ? 63.650 -12.536 -17.611 1.00 35.11 287 PRO C O 1
ATOM 7838 N N . LEU C 1 288 ? 61.437 -12.695 -18.017 1.00 36.89 288 LEU C N 1
ATOM 7839 C CA . LEU C 1 288 ? 61.574 -12.608 -19.458 1.00 30.14 288 LEU C CA 1
ATOM 7840 C C . LEU C 1 288 ? 61.987 -11.200 -19.868 1.00 33.84 288 LEU C C 1
ATOM 7841 O O . LEU C 1 288 ? 61.709 -10.216 -19.169 1.00 32.22 288 LEU C O 1
ATOM 7846 N N . LYS C 1 289 ? 62.634 -11.112 -21.027 1.00 37.28 289 LYS C N 1
ATOM 7847 C CA . LYS C 1 289 ? 63.135 -9.855 -21.570 1.00 33.53 289 LYS C CA 1
ATOM 7848 C C . LYS C 1 289 ? 62.187 -9.372 -22.661 1.00 28.87 289 LYS C C 1
ATOM 7849 O O . LYS C 1 289 ? 61.913 -10.102 -23.619 1.00 30.24 289 LYS C O 1
ATOM 7855 N N . TRP C 1 290 ? 61.698 -8.147 -22.521 1.00 25.25 290 TRP C N 1
ATOM 7856 C CA . TRP C 1 290 ? 60.783 -7.617 -23.517 1.00 23.33 290 TRP C CA 1
ATOM 7857 C C . TRP C 1 290 ? 61.495 -7.482 -24.865 1.00 24.69 290 TRP C C 1
ATOM 7858 O O . TRP C 1 290 ? 62.667 -7.089 -24.932 1.00 29.05 290 TRP C O 1
ATOM 7869 N N . ASN C 1 291 ? 60.802 -7.872 -25.936 1.00 25.44 291 ASN C N 1
ATOM 7870 C CA . ASN C 1 291 ? 61.276 -7.664 -27.302 1.00 21.46 291 ASN C CA 1
ATOM 7871 C C . ASN C 1 291 ? 60.830 -6.267 -27.736 1.00 22.50 291 ASN C C 1
ATOM 7872 O O . ASN C 1 291 ? 59.630 -6.010 -27.948 1.00 20.03 291 ASN C O 1
ATOM 7877 N N . GLN C 1 292 ? 61.799 -5.366 -27.889 1.00 23.40 292 GLN C N 1
ATOM 7878 C CA . GLN C 1 292 ? 61.484 -3.957 -28.108 1.00 24.41 292 GLN C CA 1
ATOM 7879 C C . GLN C 1 292 ? 60.985 -3.672 -29.511 1.00 23.01 292 GLN C C 1
ATOM 7880 O O . GLN C 1 292 ? 60.426 -2.596 -29.735 1.00 29.51 292 GLN C O 1
ATOM 7886 N N . ARG C 1 293 ? 61.143 -4.617 -30.464 1.00 20.37 293 ARG C N 1
ATOM 7887 C CA . ARG C 1 293 ? 60.457 -4.478 -31.744 1.00 22.43 293 ARG C CA 1
ATOM 7888 C C . ARG C 1 293 ? 58.998 -4.757 -31.665 1.00 22.17 293 ARG C C 1
ATOM 7889 O O . ARG C 1 293 ? 58.377 -4.853 -32.714 1.00 26.31 293 ARG C O 1
ATOM 7897 N N . THR C 1 294 ? 58.436 -4.934 -30.476 1.00 22.17 294 THR C N 1
ATOM 7898 C CA . THR C 1 294 ? 57.019 -5.220 -30.312 1.00 16.63 294 THR C CA 1
ATOM 7899 C C . THR C 1 294 ? 56.391 -4.253 -29.312 1.00 23.00 294 THR C C 1
ATOM 7900 O O . THR C 1 294 ? 57.026 -3.799 -28.359 1.00 24.21 294 THR C O 1
ATOM 7904 N N . SER C 1 295 ? 55.111 -3.991 -29.532 1.00 19.96 295 SER C N 1
ATOM 7905 C CA . SER C 1 295 ? 54.239 -3.348 -28.587 1.00 18.62 295 SER C CA 1
ATOM 7906 C C . SER C 1 295 ? 52.845 -3.899 -28.817 1.00 23.66 295 SER C C 1
ATOM 7907 O O . SER C 1 295 ? 52.525 -4.400 -29.898 1.00 21.47 295 SER C O 1
ATOM 7910 N N . ILE C 1 296 ? 52.005 -3.740 -27.794 1.00 26.93 296 ILE C N 1
ATOM 7911 C CA . ILE C 1 296 ? 50.579 -4.032 -27.847 1.00 21.99 296 ILE C CA 1
ATOM 7912 C C . ILE C 1 296 ? 49.830 -2.737 -27.580 1.00 26.12 296 ILE C C 1
ATOM 7913 O O . ILE C 1 296 ? 50.240 -1.949 -26.724 1.00 25.17 296 ILE C O 1
ATOM 7918 N N . VAL C 1 297 ? 48.754 -2.513 -28.320 1.00 30.76 297 VAL C N 1
ATOM 7919 C CA . VAL C 1 297 ? 47.893 -1.351 -28.159 1.00 26.70 297 VAL C CA 1
ATOM 7920 C C . VAL C 1 297 ? 46.617 -1.849 -27.489 1.00 25.10 297 VAL C C 1
ATOM 7921 O O . VAL C 1 297 ? 45.950 -2.735 -28.018 1.00 23.87 297 VAL C O 1
ATOM 7925 N N . LEU C 1 298 ? 46.278 -1.288 -26.328 1.00 30.57 298 LEU C N 1
ATOM 7926 C CA . LEU C 1 298 ? 45.076 -1.707 -25.619 1.00 32.34 298 LEU C CA 1
ATOM 7927 C C . LEU C 1 298 ? 44.420 -0.493 -24.978 1.00 29.54 298 LEU C C 1
ATOM 7928 O O . LEU C 1 298 ? 45.105 0.418 -24.509 1.00 33.71 298 LEU C O 1
ATOM 7933 N N . GLY C 1 299 ? 43.092 -0.476 -24.979 1.00 34.93 299 GLY C N 1
ATOM 7934 C CA . GLY C 1 299 ? 42.375 0.602 -24.314 1.00 35.21 299 GLY C CA 1
ATOM 7935 C C . GLY C 1 299 ? 42.589 0.571 -22.809 1.00 34.91 299 GLY C C 1
ATOM 7936 O O . GLY C 1 299 ? 42.670 -0.490 -22.184 1.00 33.22 299 GLY C O 1
ATOM 7937 N N . VAL C 1 300 ? 42.701 1.761 -22.225 1.00 37.70 300 VAL C N 1
ATOM 7938 C CA . VAL C 1 300 ? 42.681 1.934 -20.783 1.00 41.83 300 VAL C CA 1
ATOM 7939 C C . VAL C 1 300 ? 41.735 3.107 -20.526 1.00 46.98 300 VAL C C 1
ATOM 7940 O O . VAL C 1 300 ? 42.107 4.277 -20.697 1.00 52.02 300 VAL C O 1
ATOM 7944 N N . SER C 1 301 ? 40.492 2.800 -20.173 1.00 42.98 301 SER C N 1
ATOM 7945 C CA . SER C 1 301 ? 39.505 3.824 -19.860 1.00 43.47 301 SER C CA 1
ATOM 7946 C C . SER C 1 301 ? 39.171 3.883 -18.373 1.00 42.86 301 SER C C 1
ATOM 7947 O O . SER C 1 301 ? 38.254 4.619 -17.992 1.00 46.33 301 SER C O 1
ATOM 7950 N N . THR C 1 302 ? 39.895 3.142 -17.528 1.00 40.17 302 THR C N 1
ATOM 7951 C CA . THR C 1 302 ? 39.731 3.212 -16.078 1.00 42.67 302 THR C CA 1
ATOM 7952 C C . THR C 1 302 ? 41.048 2.817 -15.425 1.00 40.44 302 THR C C 1
ATOM 7953 O O . THR C 1 302 ? 41.865 2.105 -16.017 1.00 37.64 302 THR C O 1
ATOM 7957 N N . VAL C 1 303 ? 41.227 3.227 -14.164 1.00 39.29 303 VAL C N 1
ATOM 7958 C CA . VAL C 1 303 ? 42.399 2.740 -13.442 1.00 39.68 303 VAL C CA 1
ATOM 7959 C C . VAL C 1 303 ? 42.293 1.236 -13.195 1.00 39.25 303 VAL C C 1
ATOM 7960 O O . VAL C 1 303 ? 43.321 0.545 -13.140 1.00 36.59 303 VAL C O 1
ATOM 7964 N N . GLU C 1 304 ? 41.071 0.695 -13.066 1.00 33.29 304 GLU C N 1
ATOM 7965 C CA . GLU C 1 304 ? 40.919 -0.752 -12.960 1.00 40.45 304 GLU C CA 1
ATOM 7966 C C . GLU C 1 304 ? 41.525 -1.443 -14.178 1.00 34.40 304 GLU C C 1
ATOM 7967 O O . GLU C 1 304 ? 42.480 -2.221 -14.057 1.00 34.12 304 GLU C O 1
ATOM 7973 N N . GLU C 1 305 ? 40.993 -1.140 -15.365 1.00 37.02 305 GLU C N 1
ATOM 7974 C CA . GLU C 1 305 ? 41.545 -1.654 -16.614 1.00 35.08 305 GLU C CA 1
ATOM 7975 C C . GLU C 1 305 ? 43.068 -1.510 -16.679 1.00 33.10 305 GLU C C 1
ATOM 7976 O O . GLU C 1 305 ? 43.746 -2.364 -17.259 1.00 37.27 305 GLU C O 1
ATOM 7982 N N . LEU C 1 306 ? 43.624 -0.457 -16.068 1.00 33.53 306 LEU C N 1
ATOM 7983 C CA . LEU C 1 306 ? 45.056 -0.184 -16.161 1.00 33.09 306 LEU C CA 1
ATOM 7984 C C . LEU C 1 306 ? 45.853 -1.094 -15.240 1.00 36.24 306 LEU C C 1
ATOM 7985 O O . LEU C 1 306 ? 46.837 -1.721 -15.672 1.00 33.86 306 LEU C O 1
ATOM 7990 N N . ASN C 1 307 ? 45.483 -1.135 -13.951 1.00 32.38 307 ASN C N 1
ATOM 7991 C CA . ASN C 1 307 ? 46.183 -2.025 -13.031 1.00 32.23 307 ASN C CA 1
ATOM 7992 C C . ASN C 1 307 ? 46.025 -3.484 -13.444 1.00 29.54 307 ASN C C 1
ATOM 7993 O O . ASN C 1 307 ? 46.910 -4.299 -13.171 1.00 29.48 307 ASN C O 1
ATOM 7998 N N . SER C 1 308 ? 44.919 -3.824 -14.111 1.00 29.07 308 SER C N 1
ATOM 7999 C CA . SER C 1 308 ? 44.730 -5.182 -14.599 1.00 34.75 308 SER C CA 1
ATOM 8000 C C . SER C 1 308 ? 45.703 -5.510 -15.719 1.00 35.31 308 SER C C 1
ATOM 8001 O O . SER C 1 308 ? 46.255 -6.615 -15.764 1.00 30.04 308 SER C O 1
ATOM 8004 N N . ALA C 1 309 ? 45.863 -4.591 -16.678 1.00 30.93 309 ALA C N 1
ATOM 8005 C CA . ALA C 1 309 ? 46.869 -4.798 -17.715 1.00 34.21 309 ALA C CA 1
ATOM 8006 C C . ALA C 1 309 ? 48.251 -4.854 -17.094 1.00 32.76 309 ALA C C 1
ATOM 8007 O O . ALA C 1 309 ? 49.065 -5.720 -17.432 1.00 34.31 309 ALA C O 1
ATOM 8009 N N . LEU C 1 310 ? 48.515 -3.951 -16.145 1.00 28.22 310 LEU C N 1
ATOM 8010 C CA . LEU C 1 310 ? 49.814 -3.913 -15.487 1.00 32.12 310 LEU C CA 1
ATOM 8011 C C . LEU C 1 310 ? 50.135 -5.241 -14.802 1.00 34.66 310 LEU C C 1
ATOM 8012 O O . LEU C 1 310 ? 51.293 -5.679 -14.804 1.00 31.80 310 LEU C O 1
ATOM 8017 N N . LYS C 1 311 ? 49.115 -5.906 -14.241 1.00 29.98 311 LYS C N 1
ATOM 8018 C CA . LYS C 1 311 ? 49.298 -7.153 -13.488 1.00 34.21 311 LYS C CA 1
ATOM 8019 C C . LYS C 1 311 ? 49.548 -8.347 -14.419 1.00 31.94 311 LYS C C 1
ATOM 8020 O O . LYS C 1 311 ? 50.425 -9.182 -14.138 1.00 33.70 311 LYS C O 1
ATOM 8026 N N . SER C 1 312 ? 48.813 -8.435 -15.540 1.00 31.75 312 SER C N 1
ATOM 8027 C CA . SER C 1 312 ? 49.039 -9.535 -16.481 1.00 31.37 312 SER C CA 1
ATOM 8028 C C . SER C 1 312 ? 50.413 -9.417 -17.142 1.00 33.38 312 SER C C 1
ATOM 8029 O O . SER C 1 312 ? 51.125 -10.416 -17.298 1.00 34.74 312 SER C O 1
ATOM 8032 N N . TYR C 1 313 ? 50.815 -8.204 -17.507 1.00 27.87 313 TYR C N 1
ATOM 8033 C CA . TYR C 1 313 ? 52.182 -8.004 -17.971 1.00 29.97 313 TYR C CA 1
ATOM 8034 C C . TYR C 1 313 ? 53.180 -8.487 -16.920 1.00 28.76 313 TYR C C 1
ATOM 8035 O O . TYR C 1 313 ? 54.080 -9.277 -17.227 1.00 32.89 313 TYR C O 1
ATOM 8044 N N . ALA C 1 314 ? 53.017 -8.057 -15.658 1.00 30.31 314 ALA C N 1
ATOM 8045 C CA . ALA C 1 314 ? 53.956 -8.493 -14.621 1.00 32.32 314 ALA C CA 1
ATOM 8046 C C . ALA C 1 314 ? 53.867 -10.003 -14.392 1.00 34.07 314 ALA C C 1
ATOM 8047 O O . ALA C 1 314 ? 54.897 -10.664 -14.222 1.00 31.14 314 ALA C O 1
ATOM 8049 N N . ASP C 1 315 ? 52.654 -10.571 -14.415 1.00 32.75 315 ASP C N 1
ATOM 8050 C CA . ASP C 1 315 ? 52.508 -12.014 -14.224 1.00 30.33 315 ASP C CA 1
ATOM 8051 C C . ASP C 1 315 ? 53.241 -12.785 -15.309 1.00 30.62 315 ASP C C 1
ATOM 8052 O O . ASP C 1 315 ? 53.980 -13.736 -15.036 1.00 33.71 315 ASP C O 1
ATOM 8057 N N . VAL C 1 316 ? 53.036 -12.386 -16.553 1.00 29.99 316 VAL C N 1
ATOM 8058 C CA . VAL C 1 316 ? 53.680 -13.039 -17.672 1.00 30.28 316 VAL C CA 1
ATOM 8059 C C . VAL C 1 316 ? 55.189 -12.860 -17.630 1.00 34.08 316 VAL C C 1
ATOM 8060 O O . VAL C 1 316 ? 55.933 -13.776 -17.981 1.00 30.28 316 VAL C O 1
ATOM 8064 N N . LYS C 1 317 ? 55.668 -11.709 -17.164 1.00 29.56 317 LYS C N 1
ATOM 8065 C CA . LYS C 1 317 ? 57.095 -11.428 -17.206 1.00 35.49 317 LYS C CA 1
ATOM 8066 C C . LYS C 1 317 ? 57.865 -12.159 -16.103 1.00 35.22 317 LYS C C 1
ATOM 8067 O O . LYS C 1 317 ? 59.023 -12.549 -16.321 1.00 34.28 317 LYS C O 1
ATOM 8073 N N . GLU C 1 318 ? 57.222 -12.410 -14.955 1.00 31.86 318 GLU C N 1
ATOM 8074 C CA . GLU C 1 318 ? 57.906 -12.800 -13.728 1.00 35.88 318 GLU C CA 1
ATOM 8075 C C . GLU C 1 318 ? 57.454 -14.106 -13.084 1.00 37.86 318 GLU C C 1
ATOM 8076 O O . GLU C 1 318 ? 58.060 -14.514 -12.094 1.00 42.65 318 GLU C O 1
ATOM 8082 N N . LYS C 1 319 ? 56.402 -14.749 -13.561 1.00 38.10 319 LYS C N 1
ATOM 8083 C CA . LYS C 1 319 ? 55.897 -15.949 -12.914 1.00 36.73 319 LYS C CA 1
ATOM 8084 C C . LYS C 1 319 ? 56.098 -17.162 -13.814 1.00 44.62 319 LYS C C 1
ATOM 8085 O O . LYS C 1 319 ? 56.045 -17.061 -15.048 1.00 38.38 319 LYS C O 1
ATOM 8091 N N . ASP C 1 320 ? 56.298 -18.317 -13.170 1.00 42.56 320 ASP C N 1
ATOM 8092 C CA . ASP C 1 320 ? 56.496 -19.588 -13.868 1.00 40.32 320 ASP C CA 1
ATOM 8093 C C . ASP C 1 320 ? 55.555 -19.791 -15.056 1.00 40.15 320 ASP C C 1
ATOM 8094 O O . ASP C 1 320 ? 56.002 -20.052 -16.179 1.00 36.72 320 ASP C O 1
ATOM 8099 N N . GLY C 1 321 ? 54.248 -19.759 -14.819 1.00 38.11 321 GLY C N 1
ATOM 8100 C CA . GLY C 1 321 ? 53.332 -19.969 -15.931 1.00 43.25 321 GLY C CA 1
ATOM 8101 C C . GLY C 1 321 ? 53.386 -21.325 -16.623 1.00 44.98 321 GLY C C 1
ATOM 8102 O O . GLY C 1 321 ? 53.031 -21.421 -17.808 1.00 33.47 321 GLY C O 1
ATOM 8103 N N . ALA C 1 322 ? 53.812 -22.388 -15.930 1.00 40.99 322 ALA C N 1
ATOM 8104 C CA . ALA C 1 322 ? 53.519 -23.727 -16.438 1.00 43.67 322 ALA C CA 1
ATOM 8105 C C . ALA C 1 322 ? 52.013 -23.972 -16.454 1.00 39.24 322 ALA C C 1
ATOM 8106 O O . ALA C 1 322 ? 51.464 -24.462 -17.449 1.00 33.56 322 ALA C O 1
ATOM 8108 N N . GLU C 1 323 ? 51.321 -23.606 -15.366 1.00 35.67 323 GLU C N 1
ATOM 8109 C CA . GLU C 1 323 ? 49.861 -23.713 -15.355 1.00 37.53 323 GLU C CA 1
ATOM 8110 C C . GLU C 1 323 ? 49.249 -22.948 -16.516 1.00 37.02 323 GLU C C 1
ATOM 8111 O O . GLU C 1 323 ? 48.293 -23.416 -17.146 1.00 37.21 323 GLU C O 1
ATOM 8117 N N . ASP C 1 324 ? 49.801 -21.768 -16.820 1.00 40.59 324 ASP C N 1
ATOM 8118 C CA . ASP C 1 324 ? 49.307 -20.965 -17.930 1.00 36.51 324 ASP C CA 1
ATOM 8119 C C . ASP C 1 324 ? 49.350 -21.744 -19.229 1.00 34.17 324 ASP C C 1
ATOM 8120 O O . ASP C 1 324 ? 48.352 -21.824 -19.951 1.00 33.65 324 ASP C O 1
ATOM 8125 N N . GLU C 1 325 ? 50.515 -22.304 -19.554 1.00 38.08 325 GLU C N 1
ATOM 8126 C CA . GLU C 1 325 ? 50.656 -23.049 -20.799 1.00 37.54 325 GLU C CA 1
ATOM 8127 C C . GLU C 1 325 ? 49.621 -24.168 -20.901 1.00 37.12 325 GLU C C 1
ATOM 8128 O O . GLU C 1 325 ? 49.061 -24.396 -21.976 1.00 38.45 325 GLU C O 1
ATOM 8134 N N . LYS C 1 326 ? 49.304 -24.838 -19.780 1.00 42.94 326 LYS C N 1
ATOM 8135 C CA . LYS C 1 326 ? 48.297 -25.904 -19.828 1.00 43.07 326 LYS C CA 1
ATOM 8136 C C . LYS C 1 326 ? 46.902 -25.340 -20.082 1.00 40.36 326 LYS C C 1
ATOM 8137 O O . LYS C 1 326 ? 46.140 -25.881 -20.896 1.00 41.90 326 LYS C O 1
ATOM 8143 N N . LEU C 1 327 ? 46.556 -24.247 -19.405 1.00 39.77 327 LEU C N 1
ATOM 8144 C CA . LEU C 1 327 ? 45.326 -23.530 -19.723 1.00 39.61 327 LEU C CA 1
ATOM 8145 C C . LEU C 1 327 ? 45.279 -23.106 -21.193 1.00 38.57 327 LEU C C 1
ATOM 8146 O O . LEU C 1 327 ? 44.228 -23.202 -21.841 1.00 41.97 327 LEU C O 1
ATOM 8151 N N . PHE C 1 328 ? 46.398 -22.621 -21.735 1.00 38.80 328 PHE C N 1
ATOM 8152 C CA . PHE C 1 328 ? 46.417 -22.162 -23.127 1.00 40.71 328 PHE C CA 1
ATOM 8153 C C . PHE C 1 328 ? 46.124 -23.307 -24.096 1.00 39.70 328 PHE C C 1
ATOM 8154 O O . PHE C 1 328 ? 45.342 -23.150 -25.039 1.00 36.42 328 PHE C O 1
ATOM 8162 N N . GLU C 1 329 ? 46.761 -24.462 -23.899 1.00 44.05 329 GLU C N 1
ATOM 8163 C CA . GLU C 1 329 ? 46.494 -25.597 -24.784 1.00 41.53 329 GLU C CA 1
ATOM 8164 C C . GLU C 1 329 ? 45.009 -25.924 -24.827 1.00 42.55 329 GLU C C 1
ATOM 8165 O O . GLU C 1 329 ? 44.438 -26.135 -25.903 1.00 38.87 329 GLU C O 1
ATOM 8171 N N . GLU C 1 330 ? 44.368 -25.977 -23.654 1.00 45.47 330 GLU C N 1
ATOM 8172 C CA . GLU C 1 330 ? 42.966 -26.391 -23.595 1.00 47.51 330 GLU C CA 1
ATOM 8173 C C . GLU C 1 330 ? 42.068 -25.421 -24.351 1.00 42.94 330 GLU C C 1
ATOM 8174 O O . GLU C 1 330 ? 41.216 -25.842 -25.140 1.00 42.98 330 GLU C O 1
ATOM 8180 N N . ILE C 1 331 ? 42.253 -24.116 -24.134 1.00 45.16 331 ILE C N 1
ATOM 8181 C CA . ILE C 1 331 ? 41.452 -23.119 -24.848 1.00 44.28 331 ILE C CA 1
ATOM 8182 C C . ILE C 1 331 ? 41.609 -23.280 -26.355 1.00 38.63 331 ILE C C 1
ATOM 8183 O O . ILE C 1 331 ? 40.619 -23.335 -27.100 1.00 38.93 331 ILE C O 1
ATOM 8188 N N . ILE C 1 332 ? 42.860 -23.349 -26.832 1.00 40.57 332 ILE C N 1
ATOM 8189 C CA . ILE C 1 332 ? 43.088 -23.506 -28.270 1.00 41.96 332 ILE C CA 1
ATOM 8190 C C . ILE C 1 332 ? 42.516 -24.835 -28.749 1.00 40.65 332 ILE C C 1
ATOM 8191 O O . ILE C 1 332 ? 41.963 -24.927 -29.853 1.00 41.63 332 ILE C O 1
ATOM 8196 N N . LYS C 1 333 ? 42.639 -25.882 -27.924 1.00 39.62 333 LYS C N 1
ATOM 8197 C CA . LYS C 1 333 ? 41.961 -27.151 -28.210 1.00 45.35 333 LYS C CA 1
ATOM 8198 C C . LYS C 1 333 ? 40.452 -26.971 -28.286 1.00 38.58 333 LYS C C 1
ATOM 8199 O O . LYS C 1 333 ? 39.817 -27.392 -29.256 1.00 45.15 333 LYS C O 1
ATOM 8205 N N . LYS C 1 334 ? 39.860 -26.347 -27.266 1.00 41.78 334 LYS C N 1
ATOM 8206 C CA . LYS C 1 334 ? 38.407 -26.180 -27.245 1.00 46.09 334 LYS C CA 1
ATOM 8207 C C . LYS C 1 334 ? 37.924 -25.397 -28.461 1.00 44.70 334 LYS C C 1
ATOM 8208 O O . LYS C 1 334 ? 36.889 -25.728 -29.050 1.00 40.82 334 LYS C O 1
ATOM 8214 N N . LEU C 1 335 ? 38.668 -24.357 -28.859 1.00 44.79 335 LEU C N 1
ATOM 8215 C CA . LEU C 1 335 ? 38.290 -23.636 -30.065 1.00 42.94 335 LEU C CA 1
ATOM 8216 C C . LEU C 1 335 ? 38.454 -24.511 -31.281 1.00 44.73 335 LEU C C 1
ATOM 8217 O O . LEU C 1 335 ? 37.762 -24.307 -32.287 1.00 46.06 335 LEU C O 1
ATOM 8222 N N . GLY C 1 336 ? 39.388 -25.461 -31.199 1.00 45.38 336 GLY C N 1
ATOM 8223 C CA . GLY C 1 336 ? 39.737 -26.413 -32.233 1.00 42.03 336 GLY C CA 1
ATOM 8224 C C . GLY C 1 336 ? 39.603 -25.929 -33.655 1.00 47.73 336 GLY C C 1
ATOM 8225 O O . GLY C 1 336 ? 40.564 -25.430 -34.249 1.00 52.89 336 GLY C O 1
ATOM 8226 N N . SER C 1 337 ? 38.387 -26.061 -34.190 1.00 49.52 337 SER C N 1
ATOM 8227 C CA . SER C 1 337 ? 38.134 -25.776 -35.599 1.00 53.10 337 SER C CA 1
ATOM 8228 C C . SER C 1 337 ? 38.378 -24.306 -35.932 1.00 49.84 337 SER C C 1
ATOM 8229 O O . SER C 1 337 ? 38.969 -23.985 -36.972 1.00 44.23 337 SER C O 1
ATOM 8232 N N . HIS C 1 338 ? 37.944 -23.399 -35.064 1.00 47.59 338 HIS C N 1
ATOM 8233 C CA . HIS C 1 338 ? 37.960 -21.982 -35.402 1.00 46.22 338 HIS C CA 1
ATOM 8234 C C . HIS C 1 338 ? 39.245 -21.264 -35.002 1.00 45.06 338 HIS C C 1
ATOM 8235 O O . HIS C 1 338 ? 39.358 -20.060 -35.255 1.00 43.78 338 HIS C O 1
ATOM 8242 N N . PHE C 1 339 ? 40.213 -21.960 -34.406 1.00 42.86 339 PHE C N 1
ATOM 8243 C CA . PHE C 1 339 ? 41.541 -21.383 -34.251 1.00 40.57 339 PHE C CA 1
ATOM 8244 C C . PHE C 1 339 ? 42.062 -20.924 -35.607 1.00 40.74 339 PHE C C 1
ATOM 8245 O O . PHE C 1 339 ? 41.946 -21.645 -36.606 1.00 36.62 339 PHE C O 1
ATOM 8253 N N . ASN C 1 340 ? 42.593 -19.699 -35.642 1.00 38.24 340 ASN C N 1
ATOM 8254 C CA . ASN C 1 340 ? 43.098 -19.039 -36.849 1.00 38.69 340 ASN C CA 1
ATOM 8255 C C . ASN C 1 340 ? 42.022 -18.754 -37.888 1.00 39.71 340 ASN C C 1
ATOM 8256 O O . ASN C 1 340 ? 42.340 -18.469 -39.047 1.00 38.36 340 ASN C O 1
ATOM 8261 N N . GLU C 1 341 ? 40.749 -18.793 -37.527 1.00 40.80 341 GLU C N 1
ATOM 8262 C CA . GLU C 1 341 ? 39.725 -18.395 -38.481 1.00 41.24 341 GLU C CA 1
ATOM 8263 C C . GLU C 1 341 ? 39.708 -16.883 -38.625 1.00 36.78 341 GLU C C 1
ATOM 8264 O O . GLU C 1 341 ? 39.835 -16.147 -37.642 1.00 38.31 341 GLU C O 1
ATOM 8270 N N . THR C 1 342 ? 39.556 -16.415 -39.857 1.00 39.37 342 THR C N 1
ATOM 8271 C CA . THR C 1 342 ? 39.438 -14.989 -40.119 1.00 41.29 342 THR C CA 1
ATOM 8272 C C . THR C 1 342 ? 38.056 -14.693 -40.695 1.00 38.16 342 THR C C 1
ATOM 8273 O O . THR C 1 342 ? 37.243 -15.598 -40.917 1.00 41.20 342 THR C O 1
ATOM 8277 N N . TRP C 1 343 ? 37.781 -13.403 -40.891 1.00 38.36 343 TRP C N 1
ATOM 8278 C CA . TRP C 1 343 ? 36.570 -12.899 -41.527 1.00 39.45 343 TRP C CA 1
ATOM 8279 C C . TRP C 1 343 ? 36.994 -11.983 -42.673 1.00 43.19 343 TRP C C 1
ATOM 8280 O O . TRP C 1 343 ? 38.184 -11.663 -42.794 1.00 38.21 343 TRP C O 1
ATOM 8291 N N . PRO C 1 344 ? 36.079 -11.538 -43.531 1.00 46.72 344 PRO C N 1
ATOM 8292 C CA . PRO C 1 344 ? 36.460 -10.575 -44.565 1.00 43.58 344 PRO C CA 1
ATOM 8293 C C . PRO C 1 344 ? 36.633 -9.163 -44.018 1.00 44.91 344 PRO C C 1
ATOM 8294 O O . PRO C 1 344 ? 35.997 -8.763 -43.040 1.00 41.08 344 PRO C O 1
ATOM 8298 N N . SER C 1 345 ? 37.538 -8.420 -44.665 1.00 39.36 345 SER C N 1
ATOM 8299 C CA . SER C 1 345 ? 37.739 -6.987 -44.428 1.00 41.83 345 SER C CA 1
ATOM 8300 C C . SER C 1 345 ? 38.164 -6.353 -45.741 1.00 43.91 345 SER C C 1
ATOM 8301 O O . SER C 1 345 ? 39.200 -6.734 -46.296 1.00 45.69 345 SER C O 1
ATOM 8304 N N . GLY C 1 346 ? 37.356 -5.427 -46.263 1.00 46.63 346 GLY C N 1
ATOM 8305 C CA . GLY C 1 346 ? 37.772 -4.636 -47.409 1.00 46.00 346 GLY C CA 1
ATOM 8306 C C . GLY C 1 346 ? 37.736 -5.328 -48.759 1.00 44.40 346 GLY C C 1
ATOM 8307 O O . GLY C 1 346 ? 37.150 -6.392 -48.952 1.00 43.68 346 GLY C O 1
ATOM 8308 N N . LEU C 1 347 ? 38.410 -4.686 -49.716 1.00 47.30 347 LEU C N 1
ATOM 8309 C CA . LEU C 1 347 ? 38.505 -5.201 -51.080 1.00 48.30 347 LEU C CA 1
ATOM 8310 C C . LEU C 1 347 ? 39.441 -6.396 -51.232 1.00 50.90 347 LEU C C 1
ATOM 8311 O O . LEU C 1 347 ? 39.496 -6.970 -52.326 1.00 55.65 347 LEU C O 1
ATOM 8316 N N . TYR C 1 348 ? 40.172 -6.797 -50.194 1.00 57.11 348 TYR C N 1
ATOM 8317 C CA . TYR C 1 348 ? 41.111 -7.913 -50.289 1.00 56.44 348 TYR C CA 1
ATOM 8318 C C . TYR C 1 348 ? 40.418 -9.195 -49.839 1.00 50.51 348 TYR C C 1
ATOM 8319 O O . TYR C 1 348 ? 39.806 -9.232 -48.766 1.00 55.15 348 TYR C O 1
ATOM 8328 N N . SER C 1 349 ? 40.504 -10.233 -50.665 1.00 52.04 349 SER C N 1
ATOM 8329 C CA . SER C 1 349 ? 39.878 -11.516 -50.369 1.00 55.33 349 SER C CA 1
ATOM 8330 C C . SER C 1 349 ? 40.479 -12.190 -49.131 1.00 59.10 349 SER C C 1
ATOM 8331 O O . SER C 1 349 ? 40.322 -11.717 -47.999 1.00 60.24 349 SER C O 1
ATOM 8334 N N . MET D 1 1 ? -8.087 11.120 55.064 1.00 66.29 1 MET D N 1
ATOM 8335 C CA . MET D 1 1 ? -8.754 11.586 53.857 1.00 68.63 1 MET D CA 1
ATOM 8336 C C . MET D 1 1 ? -7.880 11.786 52.606 1.00 68.29 1 MET D C 1
ATOM 8337 O O . MET D 1 1 ? -8.397 12.176 51.558 1.00 73.69 1 MET D O 1
ATOM 8342 N N . ASN D 1 2 ? -6.575 11.530 52.670 1.00 62.75 2 ASN D N 1
ATOM 8343 C CA . ASN D 1 2 ? -5.684 12.021 51.617 1.00 64.62 2 ASN D CA 1
ATOM 8344 C C . ASN D 1 2 ? -5.074 10.921 50.772 1.00 66.13 2 ASN D C 1
ATOM 8345 O O . ASN D 1 2 ? -5.481 10.748 49.613 1.00 66.02 2 ASN D O 1
ATOM 8350 N N . PHE D 1 3 ? -4.079 10.162 51.289 1.00 64.66 3 PHE D N 1
ATOM 8351 C CA . PHE D 1 3 ? -3.264 9.229 50.504 1.00 60.33 3 PHE D CA 1
ATOM 8352 C C . PHE D 1 3 ? -2.417 10.026 49.509 1.00 61.68 3 PHE D C 1
ATOM 8353 O O . PHE D 1 3 ? -2.912 10.975 48.883 1.00 57.06 3 PHE D O 1
ATOM 8361 N N . PRO D 1 4 ? -1.143 9.681 49.332 1.00 60.29 4 PRO D N 1
ATOM 8362 C CA . PRO D 1 4 ? -0.267 10.498 48.481 1.00 57.42 4 PRO D CA 1
ATOM 8363 C C . PRO D 1 4 ? -0.658 10.364 47.021 1.00 55.13 4 PRO D C 1
ATOM 8364 O O . PRO D 1 4 ? -1.441 9.469 46.654 1.00 52.13 4 PRO D O 1
ATOM 8368 N N . PRO D 1 5 ? -0.151 11.244 46.161 1.00 51.22 5 PRO D N 1
ATOM 8369 C CA . PRO D 1 5 ? -0.310 11.026 44.719 1.00 45.75 5 PRO D CA 1
ATOM 8370 C C . PRO D 1 5 ? 0.289 9.689 44.313 1.00 48.66 5 PRO D C 1
ATOM 8371 O O . PRO D 1 5 ? 1.302 9.249 44.865 1.00 52.47 5 PRO D O 1
ATOM 8375 N N . ILE D 1 6 ? -0.367 9.030 43.351 1.00 50.53 6 ILE D N 1
ATOM 8376 C CA . ILE D 1 6 ? 0.139 7.782 42.783 1.00 49.45 6 ILE D CA 1
ATOM 8377 C C . ILE D 1 6 ? 1.318 7.986 41.843 1.00 47.41 6 ILE D C 1
ATOM 8378 O O . ILE D 1 6 ? 1.968 7.007 41.449 1.00 48.61 6 ILE D O 1
ATOM 8383 N N . GLY D 1 7 ? 1.636 9.223 41.490 1.00 50.69 7 GLY D N 1
ATOM 8384 C CA . GLY D 1 7 ? 2.776 9.473 40.646 1.00 49.29 7 GLY D CA 1
ATOM 8385 C C . GLY D 1 7 ? 2.971 10.937 40.317 1.00 48.77 7 GLY D C 1
ATOM 8386 O O . GLY D 1 7 ? 2.343 11.825 40.906 1.00 46.99 7 GLY D O 1
ATOM 8387 N N . PRO D 1 8 ? 3.886 11.207 39.388 1.00 48.73 8 PRO D N 1
ATOM 8388 C CA . PRO D 1 8 ? 4.142 12.584 38.968 1.00 46.17 8 PRO D CA 1
ATOM 8389 C C . PRO D 1 8 ? 2.862 13.330 38.625 1.00 38.39 8 PRO D C 1
ATOM 8390 O O . PRO D 1 8 ? 1.918 12.764 38.075 1.00 40.95 8 PRO D O 1
ATOM 8394 N N . THR D 1 9 ? 2.830 14.619 38.972 1.00 43.51 9 THR D N 1
ATOM 8395 C CA . THR D 1 9 ? 1.683 15.460 38.644 1.00 42.33 9 THR D CA 1
ATOM 8396 C C . THR D 1 9 ? 2.011 16.467 37.548 1.00 46.48 9 THR D C 1
ATOM 8397 O O . THR D 1 9 ? 1.350 17.506 37.448 1.00 38.90 9 THR D O 1
ATOM 8401 N N . ARG D 1 10 ? 3.031 16.183 36.735 1.00 40.70 10 ARG D N 1
ATOM 8402 C CA . ARG D 1 10 ? 3.317 16.936 35.525 1.00 39.21 10 ARG D CA 1
ATOM 8403 C C . ARG D 1 10 ? 3.573 15.949 34.392 1.00 36.92 10 ARG D C 1
ATOM 8404 O O . ARG D 1 10 ? 3.489 14.732 34.571 1.00 31.28 10 ARG D O 1
ATOM 8412 N N . VAL D 1 11 ? 3.884 16.491 33.222 1.00 34.53 11 VAL D N 1
ATOM 8413 C CA . VAL D 1 11 ? 4.252 15.704 32.061 1.00 28.62 11 VAL D CA 1
ATOM 8414 C C . VAL D 1 11 ? 5.777 15.590 32.028 1.00 33.27 11 VAL D C 1
ATOM 8415 O O . VAL D 1 11 ? 6.482 16.565 31.745 1.00 33.77 11 VAL D O 1
ATOM 8419 N N . LEU D 1 12 ? 6.276 14.386 32.323 1.00 27.78 12 LEU D N 1
ATOM 8420 C CA . LEU D 1 12 ? 7.707 14.126 32.401 1.00 34.66 12 LEU D CA 1
ATOM 8421 C C . LEU D 1 12 ? 8.405 14.497 31.090 1.00 35.94 12 LEU D C 1
ATOM 8422 O O . LEU D 1 12 ? 7.824 14.410 30.003 1.00 34.34 12 LEU D O 1
ATOM 8427 N N . GLN D 1 13 ? 9.665 14.944 31.198 1.00 37.29 13 GLN D N 1
ATOM 8428 C CA . GLN D 1 13 ? 10.500 15.175 30.026 1.00 38.22 13 GLN D CA 1
ATOM 8429 C C . GLN D 1 13 ? 11.738 14.281 30.101 1.00 38.50 13 GLN D C 1
ATOM 8430 O O . GLN D 1 13 ? 12.254 14.044 31.196 1.00 35.17 13 GLN D O 1
ATOM 8436 N N . PRO D 1 14 ? 12.220 13.731 28.972 1.00 38.33 14 PRO D N 1
ATOM 8437 C CA . PRO D 1 14 ? 11.698 13.830 27.591 1.00 36.35 14 PRO D CA 1
ATOM 8438 C C . PRO D 1 14 ? 10.259 13.306 27.448 1.00 33.15 14 PRO D C 1
ATOM 8439 O O . PRO D 1 14 ? 9.919 12.354 28.150 1.00 33.98 14 PRO D O 1
ATOM 8443 N N . TYR D 1 15 ? 9.405 13.855 26.574 1.00 30.54 15 TYR D N 1
ATOM 8444 C CA . TYR D 1 15 ? 8.025 13.363 26.459 1.00 32.32 15 TYR D CA 1
ATOM 8445 C C . TYR D 1 15 ? 7.974 11.925 25.936 1.00 27.46 15 TYR D C 1
ATOM 8446 O O . TYR D 1 15 ? 8.692 11.557 25.012 1.00 25.48 15 TYR D O 1
ATOM 8455 N N . SER D 1 16 ? 7.077 11.124 26.500 1.00 31.16 16 SER D N 1
ATOM 8456 C CA . SER D 1 16 ? 6.838 9.782 25.993 1.00 32.10 16 SER D CA 1
ATOM 8457 C C . SER D 1 16 ? 5.492 9.305 26.509 1.00 27.35 16 SER D C 1
ATOM 8458 O O . SER D 1 16 ? 5.238 9.335 27.718 1.00 26.01 16 SER D O 1
ATOM 8461 N N . ILE D 1 17 ? 4.658 8.809 25.603 1.00 29.02 17 ILE D N 1
ATOM 8462 C CA . ILE D 1 17 ? 3.304 8.400 25.957 1.00 29.16 17 ILE D CA 1
ATOM 8463 C C . ILE D 1 17 ? 3.364 7.161 26.839 1.00 26.36 17 ILE D C 1
ATOM 8464 O O . ILE D 1 17 ? 2.340 6.708 27.354 1.00 24.25 17 ILE D O 1
ATOM 8469 N N . VAL D 1 18 ? 4.555 6.590 27.037 1.00 26.59 18 VAL D N 1
ATOM 8470 C CA . VAL D 1 18 ? 4.629 5.540 28.049 1.00 27.48 18 VAL D CA 1
ATOM 8471 C C . VAL D 1 18 ? 4.417 6.137 29.439 1.00 31.55 18 VAL D C 1
ATOM 8472 O O . VAL D 1 18 ? 4.075 5.421 30.392 1.00 29.34 18 VAL D O 1
ATOM 8476 N N . ASN D 1 19 ? 4.581 7.444 29.570 1.00 29.72 19 ASN D N 1
ATOM 8477 C CA . ASN D 1 19 ? 4.363 8.085 30.855 1.00 29.12 19 ASN D CA 1
ATOM 8478 C C . ASN D 1 19 ? 2.892 8.399 31.132 1.00 30.72 19 ASN D C 1
ATOM 8479 O O . ASN D 1 19 ? 2.612 9.132 32.077 1.00 26.82 19 ASN D O 1
ATOM 8484 N N . LEU D 1 20 ? 1.951 7.850 30.368 1.00 27.95 20 LEU D N 1
ATOM 8485 C CA . LEU D 1 20 ? 0.555 7.955 30.761 1.00 25.90 20 LEU D CA 1
ATOM 8486 C C . LEU D 1 20 ? 0.424 7.273 32.114 1.00 31.64 20 LEU D C 1
ATOM 8487 O O . LEU D 1 20 ? 0.970 6.180 32.299 1.00 30.56 20 LEU D O 1
ATOM 8492 N N . PRO D 1 21 ? -0.227 7.897 33.090 1.00 29.51 21 PRO D N 1
ATOM 8493 C CA . PRO D 1 21 ? -0.217 7.363 34.470 1.00 31.18 21 PRO D CA 1
ATOM 8494 C C . PRO D 1 21 ? -0.945 6.034 34.537 1.00 28.53 21 PRO D C 1
ATOM 8495 O O . PRO D 1 21 ? -1.677 5.680 33.600 1.00 31.15 21 PRO D O 1
ATOM 8499 N N . PRO D 1 22 ? -0.749 5.265 35.618 1.00 33.09 22 PRO D N 1
ATOM 8500 C CA . PRO D 1 22 ? -1.361 3.919 35.705 1.00 29.64 22 PRO D CA 1
ATOM 8501 C C . PRO D 1 22 ? -2.885 3.900 35.686 1.00 32.09 22 PRO D C 1
ATOM 8502 O O . PRO D 1 22 ? -3.479 2.890 35.280 1.00 31.16 22 PRO D O 1
ATOM 8506 N N . LEU D 1 23 ? -3.532 4.972 36.135 1.00 29.57 23 LEU D N 1
ATOM 8507 C CA . LEU D 1 23 ? -4.976 5.117 36.083 1.00 30.54 23 LEU D CA 1
ATOM 8508 C C . LEU D 1 23 ? -5.288 6.392 35.320 1.00 32.71 23 LEU D C 1
ATOM 8509 O O . LEU D 1 23 ? -4.689 7.444 35.577 1.00 29.74 23 LEU D O 1
ATOM 8514 N N . ILE D 1 24 ? -6.214 6.292 34.383 1.00 34.64 24 ILE D N 1
ATOM 8515 C CA . ILE D 1 24 ? -6.583 7.402 33.519 1.00 33.51 24 ILE D CA 1
ATOM 8516 C C . ILE D 1 24 ? -8.073 7.641 33.701 1.00 34.93 24 ILE D C 1
ATOM 8517 O O . ILE D 1 24 ? -8.847 6.681 33.795 1.00 32.13 24 ILE D O 1
ATOM 8522 N N . ILE D 1 25 ? -8.476 8.910 33.774 1.00 33.15 25 ILE D N 1
ATOM 8523 C CA . ILE D 1 25 ? -9.890 9.184 34.003 1.00 30.82 25 ILE D CA 1
ATOM 8524 C C . ILE D 1 25 ? -10.662 8.890 32.729 1.00 34.37 25 ILE D C 1
ATOM 8525 O O . ILE D 1 25 ? -10.378 9.449 31.661 1.00 32.77 25 ILE D O 1
ATOM 8530 N N . GLY D 1 26 ? -11.633 7.989 32.833 1.00 33.00 26 GLY D N 1
ATOM 8531 C CA . GLY D 1 26 ? -12.461 7.647 31.697 1.00 32.03 26 GLY D CA 1
ATOM 8532 C C . GLY D 1 26 ? -13.645 8.565 31.535 1.00 34.77 26 GLY D C 1
ATOM 8533 O O . GLY D 1 26 ? -14.544 8.602 32.389 1.00 32.19 26 GLY D O 1
ATOM 8534 N N . GLY D 1 27 ? -13.652 9.305 30.425 1.00 32.52 27 GLY D N 1
ATOM 8535 C CA . GLY D 1 27 ? -14.716 10.237 30.100 1.00 34.40 27 GLY D CA 1
ATOM 8536 C C . GLY D 1 27 ? -15.974 9.616 29.512 1.00 32.18 27 GLY D C 1
ATOM 8537 O O . GLY D 1 27 ? -16.921 10.348 29.203 1.00 26.10 27 GLY D O 1
ATOM 8538 N N . ALA D 1 28 ? -16.010 8.294 29.336 1.00 25.21 28 ALA D N 1
ATOM 8539 C CA . ALA D 1 28 ? -17.219 7.627 28.864 1.00 27.57 28 ALA D CA 1
ATOM 8540 C C . ALA D 1 28 ? -18.401 7.808 29.829 1.00 31.95 28 ALA D C 1
ATOM 8541 O O . ALA D 1 28 ? -19.546 7.598 29.428 1.00 31.49 28 ALA D O 1
ATOM 8543 N N . VAL D 1 29 ? -18.138 8.216 31.074 1.00 35.57 29 VAL D N 1
ATOM 8544 C CA . VAL D 1 29 ? -19.186 8.370 32.079 1.00 36.40 29 VAL D CA 1
ATOM 8545 C C . VAL D 1 29 ? -20.148 9.487 31.705 1.00 37.78 29 VAL D C 1
ATOM 8546 O O . VAL D 1 29 ? -21.347 9.398 31.974 1.00 47.33 29 VAL D O 1
ATOM 8550 N N . LEU D 1 30 ? -19.645 10.558 31.083 1.00 37.96 30 LEU D N 1
ATOM 8551 C CA . LEU D 1 30 ? -20.411 11.724 30.613 1.00 39.82 30 LEU D CA 1
ATOM 8552 C C . LEU D 1 30 ? -21.296 11.409 29.416 1.00 40.41 30 LEU D C 1
ATOM 8553 O O . LEU D 1 30 ? -21.873 12.310 28.784 1.00 40.99 30 LEU D O 1
ATOM 8558 N N . ASN D 1 31 ? -21.382 10.110 29.141 1.00 41.85 31 ASN D N 1
ATOM 8559 C CA . ASN D 1 31 ? -22.191 9.553 28.072 1.00 47.84 31 ASN D CA 1
ATOM 8560 C C . ASN D 1 31 ? -23.664 9.945 28.256 1.00 46.98 31 ASN D C 1
ATOM 8561 O O . ASN D 1 31 ? -24.063 10.522 29.273 1.00 49.93 31 ASN D O 1
ATOM 8566 N N . ASP D 1 32 ? -24.485 9.622 27.248 1.00 49.31 32 ASP D N 1
ATOM 8567 C CA . ASP D 1 32 ? -25.931 9.758 27.423 1.00 52.51 32 ASP D CA 1
ATOM 8568 C C . ASP D 1 32 ? -26.516 8.568 28.173 1.00 53.37 32 ASP D C 1
ATOM 8569 O O . ASP D 1 32 ? -27.464 8.733 28.947 1.00 54.63 32 ASP D O 1
ATOM 8574 N N . ILE D 1 33 ? -25.952 7.375 27.986 1.00 51.86 33 ILE D N 1
ATOM 8575 C CA . ILE D 1 33 ? -26.139 6.294 28.948 1.00 54.58 33 ILE D CA 1
ATOM 8576 C C . ILE D 1 33 ? -25.419 6.700 30.234 1.00 55.81 33 ILE D C 1
ATOM 8577 O O . ILE D 1 33 ? -25.189 7.893 30.463 1.00 52.97 33 ILE D O 1
ATOM 8582 N N . TYR D 1 34 ? -25.066 5.721 31.078 1.00 49.01 34 TYR D N 1
ATOM 8583 C CA . TYR D 1 34 ? -24.349 5.939 32.338 1.00 50.39 34 TYR D CA 1
ATOM 8584 C C . TYR D 1 34 ? -24.641 7.308 32.955 1.00 57.15 34 TYR D C 1
ATOM 8585 O O . TYR D 1 34 ? -23.803 8.217 32.846 1.00 58.15 34 TYR D O 1
ATOM 8594 N N . THR D 1 35 ? -25.835 7.468 33.553 1.00 54.94 35 THR D N 1
ATOM 8595 C CA . THR D 1 35 ? -26.357 8.701 34.165 1.00 58.53 35 THR D CA 1
ATOM 8596 C C . THR D 1 35 ? -27.205 9.509 33.177 1.00 56.71 35 THR D C 1
ATOM 8597 O O . THR D 1 35 ? -26.805 9.727 32.027 1.00 52.22 35 THR D O 1
ATOM 8601 N N . GLU D 1 36 ? -28.380 9.960 33.609 1.00 59.47 36 GLU D N 1
ATOM 8602 C CA . GLU D 1 36 ? -29.099 10.980 32.863 1.00 58.67 36 GLU D CA 1
ATOM 8603 C C . GLU D 1 36 ? -28.654 12.349 33.370 1.00 60.28 36 GLU D C 1
ATOM 8604 O O . GLU D 1 36 ? -28.264 12.509 34.529 1.00 62.59 36 GLU D O 1
ATOM 8610 N N . ASP D 1 37 ? -28.694 13.335 32.479 1.00 56.83 37 ASP D N 1
ATOM 8611 C CA . ASP D 1 37 ? -28.085 14.646 32.687 1.00 56.22 37 ASP D CA 1
ATOM 8612 C C . ASP D 1 37 ? -26.586 14.496 32.882 1.00 54.86 37 ASP D C 1
ATOM 8613 O O . ASP D 1 37 ? -26.131 14.301 34.026 1.00 50.93 37 ASP D O 1
ATOM 8618 N N . PRO D 1 38 ? -25.806 14.561 31.815 1.00 51.74 38 PRO D N 1
ATOM 8619 C CA . PRO D 1 38 ? -24.359 14.599 31.993 1.00 52.40 38 PRO D CA 1
ATOM 8620 C C . PRO D 1 38 ? -23.864 15.831 32.765 1.00 52.36 38 PRO D C 1
ATOM 8621 O O . PRO D 1 38 ? -22.803 15.770 33.427 1.00 46.56 38 PRO D O 1
ATOM 8625 N N . THR D 1 39 ? -24.628 16.942 32.740 1.00 50.08 39 THR D N 1
ATOM 8626 C CA . THR D 1 39 ? -24.203 18.152 33.443 1.00 49.21 39 THR D CA 1
ATOM 8627 C C . THR D 1 39 ? -24.079 17.922 34.940 1.00 48.42 39 THR D C 1
ATOM 8628 O O . THR D 1 39 ? -23.393 18.692 35.618 1.00 49.54 39 THR D O 1
ATOM 8632 N N . LYS D 1 40 ? -24.704 16.865 35.468 1.00 49.87 40 LYS D N 1
ATOM 8633 C CA . LYS D 1 40 ? -24.666 16.616 36.905 1.00 42.67 40 LYS D CA 1
ATOM 8634 C C . LYS D 1 40 ? -23.288 16.169 37.355 1.00 44.67 40 LYS D C 1
ATOM 8635 O O . LYS D 1 40 ? -22.778 16.646 38.374 1.00 38.82 40 LYS D O 1
ATOM 8641 N N . LEU D 1 41 ? -22.687 15.228 36.620 1.00 42.84 41 LEU D N 1
ATOM 8642 C CA . LEU D 1 41 ? -21.397 14.646 36.955 1.00 43.53 41 LEU D CA 1
ATOM 8643 C C . LEU D 1 41 ? -20.398 15.727 37.345 1.00 36.99 41 LEU D C 1
ATOM 8644 O O . LEU D 1 41 ? -20.141 16.640 36.556 1.00 36.43 41 LEU D O 1
ATOM 8649 N N . PRO D 1 42 ? -19.836 15.679 38.559 1.00 41.00 42 PRO D N 1
ATOM 8650 C CA . PRO D 1 42 ? -18.867 16.706 38.955 1.00 38.95 42 PRO D CA 1
ATOM 8651 C C . PRO D 1 42 ? -17.527 16.511 38.264 1.00 42.80 42 PRO D C 1
ATOM 8652 O O . PRO D 1 42 ? -16.523 16.196 38.913 1.00 32.75 42 PRO D O 1
ATOM 8656 N N . ILE D 1 43 ? -17.499 16.708 36.944 1.00 44.53 43 ILE D N 1
ATOM 8657 C CA . ILE D 1 43 ? -16.275 16.427 36.202 1.00 39.97 43 ILE D CA 1
ATOM 8658 C C . ILE D 1 43 ? -15.156 17.370 36.624 1.00 42.62 43 ILE D C 1
ATOM 8659 O O . ILE D 1 43 ? -13.994 16.952 36.737 1.00 41.63 43 ILE D O 1
ATOM 8664 N N . GLN D 1 44 ? -15.481 18.632 36.920 1.00 37.84 44 GLN D N 1
ATOM 8665 C CA . GLN D 1 44 ? -14.435 19.548 37.366 1.00 44.21 44 GLN D CA 1
ATOM 8666 C C . GLN D 1 44 ? -13.836 19.095 38.693 1.00 45.96 44 GLN D C 1
ATOM 8667 O O . GLN D 1 44 ? -12.608 19.084 38.853 1.00 48.61 44 GLN D O 1
ATOM 8673 N N . ASP D 1 45 ? -14.679 18.691 39.651 1.00 42.45 45 ASP D N 1
ATOM 8674 C CA . ASP D 1 45 ? -14.148 18.216 40.930 1.00 47.13 45 ASP D CA 1
ATOM 8675 C C . ASP D 1 45 ? -13.388 16.900 40.768 1.00 40.55 45 ASP D C 1
ATOM 8676 O O . ASP D 1 45 ? -12.310 16.728 41.350 1.00 41.31 45 ASP D O 1
ATOM 8681 N N . ILE D 1 46 ? -13.929 15.962 39.986 1.00 39.10 46 ILE D N 1
ATOM 8682 C CA . ILE D 1 46 ? -13.228 14.702 39.748 1.00 35.63 46 ILE D CA 1
ATOM 8683 C C . ILE D 1 46 ? -11.866 14.964 39.116 1.00 36.92 46 ILE D C 1
ATOM 8684 O O . ILE D 1 46 ? -10.844 14.431 39.568 1.00 37.61 46 ILE D O 1
ATOM 8689 N N . LEU D 1 47 ? -11.816 15.837 38.105 1.00 40.93 47 LEU D N 1
ATOM 8690 C CA . LEU D 1 47 ? -10.541 16.118 37.454 1.00 38.67 47 LEU D CA 1
ATOM 8691 C C . LEU D 1 47 ? -9.581 16.828 38.393 1.00 42.06 47 LEU D C 1
ATOM 8692 O O . LEU D 1 47 ? -8.382 16.514 38.411 1.00 41.26 47 LEU D O 1
ATOM 8697 N N . SER D 1 48 ? -10.079 17.797 39.174 1.00 38.24 48 SER D N 1
ATOM 8698 C CA . SER D 1 48 ? -9.183 18.550 40.046 1.00 44.04 48 SER D CA 1
ATOM 8699 C C . SER D 1 48 ? -8.453 17.623 41.010 1.00 36.96 48 SER D C 1
ATOM 8700 O O . SER D 1 48 ? -7.223 17.661 41.113 1.00 40.03 48 SER D O 1
ATOM 8703 N N . ILE D 1 49 ? -9.191 16.766 41.716 1.00 43.28 49 ILE D N 1
ATOM 8704 C CA . ILE D 1 49 ? -8.531 15.883 42.675 1.00 41.87 49 ILE D CA 1
ATOM 8705 C C . ILE D 1 49 ? -7.671 14.840 41.961 1.00 43.82 49 ILE D C 1
ATOM 8706 O O . ILE D 1 49 ? -6.556 14.536 42.404 1.00 43.84 49 ILE D O 1
ATOM 8711 N N . ALA D 1 50 ? -8.159 14.288 40.843 1.00 39.27 50 ALA D N 1
ATOM 8712 C CA . ALA D 1 50 ? -7.416 13.235 40.148 1.00 37.35 50 ALA D CA 1
ATOM 8713 C C . ALA D 1 50 ? -6.045 13.726 39.705 1.00 39.24 50 ALA D C 1
ATOM 8714 O O . ALA D 1 50 ? -5.031 13.055 39.933 1.00 44.40 50 ALA D O 1
ATOM 8716 N N . PHE D 1 51 ? -5.991 14.915 39.091 1.00 38.51 51 PHE D N 1
ATOM 8717 C CA . PHE D 1 51 ? -4.712 15.472 38.643 1.00 39.60 51 PHE D CA 1
ATOM 8718 C C . PHE D 1 51 ? -3.738 15.654 39.808 1.00 43.28 51 PHE D C 1
ATOM 8719 O O . PHE D 1 51 ? -2.519 15.468 39.654 1.00 39.84 51 PHE D O 1
ATOM 8727 N N . SER D 1 52 ? -4.258 16.026 40.982 1.00 43.99 52 SER D N 1
ATOM 8728 C CA . SER D 1 52 ? -3.417 16.271 42.149 1.00 38.89 52 SER D CA 1
ATOM 8729 C C . SER D 1 52 ? -2.866 14.978 42.733 1.00 40.67 52 SER D C 1
ATOM 8730 O O . SER D 1 52 ? -1.787 14.978 43.335 1.00 41.28 52 SER D O 1
ATOM 8733 N N . LYS D 1 53 ? -3.594 13.874 42.588 1.00 45.53 53 LYS D N 1
ATOM 8734 C CA . LYS D 1 53 ? -3.105 12.565 43.001 1.00 46.75 53 LYS D CA 1
ATOM 8735 C C . LYS D 1 53 ? -2.271 11.878 41.914 1.00 47.80 53 LYS D C 1
ATOM 8736 O O . LYS D 1 53 ? -1.922 10.703 42.060 1.00 47.85 53 LYS D O 1
ATOM 8742 N N . GLY D 1 54 ? -1.940 12.585 40.836 1.00 45.22 54 GLY D N 1
ATOM 8743 C CA . GLY D 1 54 ? -1.168 12.008 39.753 1.00 44.31 54 GLY D CA 1
ATOM 8744 C C . GLY D 1 54 ? -1.945 11.175 38.753 1.00 41.89 54 GLY D C 1
ATOM 8745 O O . GLY D 1 54 ? -1.330 10.381 38.032 1.00 39.09 54 GLY D O 1
ATOM 8746 N N . LEU D 1 55 ? -3.273 11.304 38.702 1.00 36.29 55 LEU D N 1
ATOM 8747 C CA . LEU D 1 55 ? -4.050 10.775 37.581 1.00 39.12 55 LEU D CA 1
ATOM 8748 C C . LEU D 1 55 ? -4.180 11.856 36.502 1.00 33.60 55 LEU D C 1
ATOM 8749 O O . LEU D 1 55 ? -5.280 12.274 36.121 1.00 33.89 55 LEU D O 1
ATOM 8754 N N . ASN D 1 56 ? -3.026 12.348 36.038 1.00 36.37 56 ASN D N 1
ATOM 8755 C CA . ASN D 1 56 ? -3.003 13.518 35.153 1.00 31.02 56 ASN D CA 1
ATOM 8756 C C . ASN D 1 56 ? -3.263 13.116 33.696 1.00 32.98 56 ASN D C 1
ATOM 8757 O O . ASN D 1 56 ? -2.478 13.390 32.792 1.00 30.19 56 ASN D O 1
ATOM 8762 N N . ALA D 1 57 ? -4.406 12.463 33.471 1.00 28.95 57 ALA D N 1
ATOM 8763 C CA . ALA D 1 57 ? -4.742 12.031 32.120 1.00 33.77 57 ALA D CA 1
ATOM 8764 C C . ALA D 1 57 ? -6.237 11.753 32.054 1.00 30.97 57 ALA D C 1
ATOM 8765 O O . ALA D 1 57 ? -6.846 11.325 33.035 1.00 34.40 57 ALA D O 1
ATOM 8767 N N . ILE D 1 58 ? -6.821 12.025 30.893 1.00 33.60 58 ILE D N 1
ATOM 8768 C CA . ILE D 1 58 ? -8.250 11.849 30.668 1.00 32.52 58 ILE D CA 1
ATOM 8769 C C . ILE D 1 58 ? -8.433 11.224 29.295 1.00 34.08 58 ILE D C 1
ATOM 8770 O O . ILE D 1 58 ? -7.682 11.517 28.361 1.00 31.05 58 ILE D O 1
ATOM 8775 N N . ASP D 1 59 ? -9.465 10.388 29.161 1.00 33.85 59 ASP D N 1
ATOM 8776 C CA . ASP D 1 59 ? -9.735 9.676 27.918 1.00 32.82 59 ASP D CA 1
ATOM 8777 C C . ASP D 1 59 ? -11.176 9.894 27.500 1.00 31.66 59 ASP D C 1
ATOM 8778 O O . ASP D 1 59 ? -12.091 9.653 28.297 1.00 35.20 59 ASP D O 1
ATOM 8783 N N . THR D 1 60 ? -11.388 10.308 26.248 1.00 29.57 60 THR D N 1
ATOM 8784 C CA . THR D 1 60 ? -12.738 10.604 25.786 1.00 31.05 60 THR D CA 1
ATOM 8785 C C . THR D 1 60 ? -12.894 10.190 24.321 1.00 33.92 60 THR D C 1
ATOM 8786 O O . THR D 1 60 ? -11.966 9.675 23.674 1.00 32.73 60 THR D O 1
ATOM 8790 N N . SER D 1 61 ? -14.102 10.363 23.799 1.00 30.36 61 SER D N 1
ATOM 8791 C CA . SER D 1 61 ? -14.338 10.127 22.389 1.00 29.29 61 SER D CA 1
ATOM 8792 C C . SER D 1 61 ? -15.525 10.958 21.947 1.00 35.48 61 SER D C 1
ATOM 8793 O O . SER D 1 61 ? -16.436 11.199 22.749 1.00 30.15 61 SER D O 1
ATOM 8796 N N . PRO D 1 62 ? -15.559 11.389 20.682 1.00 36.53 62 PRO D N 1
ATOM 8797 C CA . PRO D 1 62 ? -16.778 12.025 20.154 1.00 38.33 62 PRO D CA 1
ATOM 8798 C C . PRO D 1 62 ? -18.002 11.144 20.295 1.00 37.21 62 PRO D C 1
ATOM 8799 O O . PRO D 1 62 ? -19.127 11.644 20.408 1.00 39.05 62 PRO D O 1
ATOM 8803 N N . TYR D 1 63 ? -17.795 9.829 20.260 1.00 35.99 63 TYR D N 1
ATOM 8804 C CA . TYR D 1 63 ? -18.852 8.844 20.428 1.00 39.84 63 TYR D CA 1
ATOM 8805 C C . TYR D 1 63 ? -19.438 8.857 21.833 1.00 42.65 63 TYR D C 1
ATOM 8806 O O . TYR D 1 63 ? -20.526 8.307 22.040 1.00 44.94 63 TYR D O 1
ATOM 8815 N N . TYR D 1 64 ? -18.745 9.474 22.799 1.00 37.66 64 TYR D N 1
ATOM 8816 C CA . TYR D 1 64 ? -19.200 9.438 24.183 1.00 42.44 64 TYR D CA 1
ATOM 8817 C C . TYR D 1 64 ? -20.213 10.544 24.438 1.00 37.02 64 TYR D C 1
ATOM 8818 O O . TYR D 1 64 ? -20.334 11.030 25.563 1.00 34.46 64 TYR D O 1
ATOM 8827 N N . GLY D 1 65 ? -20.940 10.950 23.404 1.00 39.03 65 GLY D N 1
ATOM 8828 C CA . GLY D 1 65 ? -21.919 12.013 23.556 1.00 43.54 65 GLY D CA 1
ATOM 8829 C C . GLY D 1 65 ? -21.295 13.355 23.881 1.00 40.64 65 GLY D C 1
ATOM 8830 O O . GLY D 1 65 ? -20.438 13.839 23.137 1.00 39.57 65 GLY D O 1
ATOM 8831 N N . ARG D 1 66 ? -21.699 13.957 24.998 1.00 38.83 66 ARG D N 1
ATOM 8832 C CA . ARG D 1 66 ? -21.219 15.274 25.394 1.00 40.83 66 ARG D CA 1
ATOM 8833 C C . ARG D 1 66 ? -19.862 15.234 26.113 1.00 37.89 66 ARG D C 1
ATOM 8834 O O . ARG D 1 66 ? -19.399 16.276 26.605 1.00 33.51 66 ARG D O 1
ATOM 8842 N N . SER D 1 67 ? -19.217 14.069 26.168 1.00 35.56 67 SER D N 1
ATOM 8843 C CA . SER D 1 67 ? -18.011 13.929 26.979 1.00 37.20 67 SER D CA 1
ATOM 8844 C C . SER D 1 67 ? -16.987 15.004 26.637 1.00 34.15 67 SER D C 1
ATOM 8845 O O . SER D 1 67 ? -16.515 15.717 27.522 1.00 35.59 67 SER D O 1
ATOM 8848 N N . GLU D 1 68 ? -16.669 15.181 25.345 1.00 38.03 68 GLU D N 1
ATOM 8849 C CA . GLU D 1 68 ? -15.566 16.078 24.980 1.00 35.96 68 GLU D CA 1
ATOM 8850 C C . GLU D 1 68 ? -15.852 17.526 25.372 1.00 37.83 68 GLU D C 1
ATOM 8851 O O . GLU D 1 68 ? -14.992 18.205 25.942 1.00 34.45 68 GLU D O 1
ATOM 8857 N N . GLU D 1 69 ? -17.040 18.027 25.043 1.00 36.75 69 GLU D N 1
ATOM 8858 C CA . GLU D 1 69 ? -17.353 19.429 25.320 1.00 40.52 69 GLU D CA 1
ATOM 8859 C C . GLU D 1 69 ? -17.267 19.735 26.815 1.00 36.89 69 GLU D C 1
ATOM 8860 O O . GLU D 1 69 ? -16.615 20.702 27.229 1.00 39.59 69 GLU D O 1
ATOM 8866 N N . LEU D 1 70 ? -17.923 18.915 27.642 1.00 41.39 70 LEU D N 1
ATOM 8867 C CA . LEU D 1 70 ? -17.886 19.128 29.084 1.00 36.91 70 LEU D CA 1
ATOM 8868 C C . LEU D 1 70 ? -16.479 18.939 29.638 1.00 36.09 70 LEU D C 1
ATOM 8869 O O . LEU D 1 70 ? -16.052 19.676 30.538 1.00 28.29 70 LEU D O 1
ATOM 8874 N N . ILE D 1 71 ? -15.743 17.938 29.145 1.00 34.41 71 ILE D N 1
ATOM 8875 C CA . ILE D 1 71 ? -14.346 17.843 29.555 1.00 34.41 71 ILE D CA 1
ATOM 8876 C C . ILE D 1 71 ? -13.606 19.103 29.117 1.00 33.57 71 ILE D C 1
ATOM 8877 O O . ILE D 1 71 ? -12.830 19.679 29.882 1.00 32.12 71 ILE D O 1
ATOM 8882 N N . GLY D 1 72 ? -13.864 19.564 27.886 1.00 31.62 72 GLY D N 1
ATOM 8883 C CA . GLY D 1 72 ? -13.250 20.792 27.411 1.00 34.29 72 GLY D CA 1
ATOM 8884 C C . GLY D 1 72 ? -13.650 22.016 28.218 1.00 37.19 72 GLY D C 1
ATOM 8885 O O . GLY D 1 72 ? -12.819 22.881 28.492 1.00 38.92 72 GLY D O 1
ATOM 8886 N N . LYS D 1 73 ? -14.928 22.113 28.610 1.00 34.26 73 LYS D N 1
ATOM 8887 C CA . LYS D 1 73 ? -15.318 23.213 29.492 1.00 40.34 73 LYS D CA 1
ATOM 8888 C C . LYS D 1 73 ? -14.599 23.118 30.829 1.00 40.36 73 LYS D C 1
ATOM 8889 O O . LYS D 1 73 ? -14.021 24.102 31.310 1.00 35.57 73 LYS D O 1
ATOM 8895 N N . ALA D 1 74 ? -14.611 21.925 31.432 1.00 39.75 74 ALA D N 1
ATOM 8896 C CA . ALA D 1 74 ? -13.989 21.732 32.732 1.00 38.31 74 ALA D CA 1
ATOM 8897 C C . ALA D 1 74 ? -12.510 22.084 32.698 1.00 40.60 74 ALA D C 1
ATOM 8898 O O . ALA D 1 74 ? -11.996 22.696 33.641 1.00 42.06 74 ALA D O 1
ATOM 8900 N N . LEU D 1 75 ? -11.803 21.717 31.617 1.00 41.30 75 LEU D N 1
ATOM 8901 C CA . LEU D 1 75 ? -10.353 21.946 31.584 1.00 39.24 75 LEU D CA 1
ATOM 8902 C C . LEU D 1 75 ? -10.026 23.424 31.411 1.00 41.03 75 LEU D C 1
ATOM 8903 O O . LEU D 1 75 ? -9.070 23.918 32.011 1.00 37.63 75 LEU D O 1
ATOM 8908 N N . LYS D 1 76 ? -10.805 24.149 30.596 1.00 43.55 76 LYS D N 1
ATOM 8909 C CA . LYS D 1 76 ? -10.662 25.605 30.565 1.00 43.55 76 LYS D CA 1
ATOM 8910 C C . LYS D 1 76 ? -10.936 26.230 31.928 1.00 40.54 76 LYS D C 1
ATOM 8911 O O . LYS D 1 76 ? -10.377 27.282 32.248 1.00 44.49 76 LYS D O 1
ATOM 8917 N N . ALA D 1 77 ? -11.783 25.601 32.739 1.00 39.23 77 ALA D N 1
ATOM 8918 C CA . ALA D 1 77 ? -12.130 26.144 34.045 1.00 43.36 77 ALA D CA 1
ATOM 8919 C C . ALA D 1 77 ? -10.983 26.052 35.042 1.00 43.36 77 ALA D C 1
ATOM 8920 O O . ALA D 1 77 ? -10.934 26.846 35.988 1.00 46.10 77 ALA D O 1
ATOM 8922 N N . ILE D 1 78 ? -10.060 25.113 34.856 1.00 43.06 78 ILE D N 1
ATOM 8923 C CA . ILE D 1 78 ? -8.986 24.896 35.814 1.00 38.53 78 ILE D CA 1
ATOM 8924 C C . ILE D 1 78 ? -7.620 25.230 35.213 1.00 40.15 78 ILE D C 1
ATOM 8925 O O . ILE D 1 78 ? -6.586 24.880 35.786 1.00 43.78 78 ILE D O 1
ATOM 8930 N N . THR D 1 79 ? -7.604 25.946 34.083 1.00 36.32 79 THR D N 1
ATOM 8931 C CA . THR D 1 79 ? -6.355 26.256 33.386 1.00 41.48 79 THR D CA 1
ATOM 8932 C C . THR D 1 79 ? -5.403 27.124 34.197 1.00 47.00 79 THR D C 1
ATOM 8933 O O . THR D 1 79 ? -4.226 27.217 33.828 1.00 49.27 79 THR D O 1
ATOM 8937 N N . ALA D 1 80 ? -5.869 27.765 35.272 1.00 43.15 80 ALA D N 1
ATOM 8938 C CA . ALA D 1 80 ? -4.957 28.486 36.148 1.00 39.66 80 ALA D CA 1
ATOM 8939 C C . ALA D 1 80 ? -4.152 27.511 37.000 1.00 43.40 80 ALA D C 1
ATOM 8940 O O . ALA D 1 80 ? -2.918 27.566 37.047 1.00 46.86 80 ALA D O 1
ATOM 8942 N N . GLU D 1 81 ? -4.844 26.609 37.687 1.00 44.12 81 GLU D N 1
ATOM 8943 C CA . GLU D 1 81 ? -4.159 25.607 38.489 1.00 49.14 81 GLU D CA 1
ATOM 8944 C C . GLU D 1 81 ? -3.512 24.544 37.599 1.00 47.67 81 GLU D C 1
ATOM 8945 O O . GLU D 1 81 ? -2.343 24.193 37.794 1.00 45.20 81 GLU D O 1
ATOM 8951 N N . TRP D 1 82 ? -4.243 24.050 36.593 1.00 44.78 82 TRP D N 1
ATOM 8952 C CA . TRP D 1 82 ? -3.766 22.989 35.701 1.00 44.86 82 TRP D CA 1
ATOM 8953 C C . TRP D 1 82 ? -3.702 23.521 34.273 1.00 42.37 82 TRP D C 1
ATOM 8954 O O . TRP D 1 82 ? -4.694 23.452 33.525 1.00 40.55 82 TRP D O 1
ATOM 8965 N N . PRO D 1 83 ? -2.568 24.084 33.857 1.00 43.15 83 PRO D N 1
ATOM 8966 C CA . PRO D 1 83 ? -2.394 24.432 32.444 1.00 45.34 83 PRO D CA 1
ATOM 8967 C C . PRO D 1 83 ? -2.203 23.185 31.589 1.00 43.58 83 PRO D C 1
ATOM 8968 O O . PRO D 1 83 ? -1.910 22.098 32.085 1.00 45.45 83 PRO D O 1
ATOM 8972 N N . ARG D 1 84 ? -2.398 23.357 30.278 1.00 40.98 84 ARG D N 1
ATOM 8973 C CA . ARG D 1 84 ? -2.432 22.216 29.361 1.00 42.12 84 ARG D CA 1
ATOM 8974 C C . ARG D 1 84 ? -1.202 21.308 29.479 1.00 38.41 84 ARG D C 1
ATOM 8975 O O . ARG D 1 84 ? -1.291 20.100 29.221 1.00 40.26 84 ARG D O 1
ATOM 8983 N N . GLU D 1 85 ? -0.060 21.856 29.893 1.00 41.47 85 GLU D N 1
ATOM 8984 C CA . GLU D 1 85 ? 1.204 21.132 29.813 1.00 43.84 85 GLU D CA 1
ATOM 8985 C C . GLU D 1 85 ? 1.379 20.063 30.894 1.00 39.33 85 GLU D C 1
ATOM 8986 O O . GLU D 1 85 ? 2.210 19.170 30.720 1.00 37.90 85 GLU D O 1
ATOM 8992 N N . ARG D 1 86 ? 0.615 20.107 31.987 1.00 41.44 86 ARG D N 1
ATOM 8993 C CA . ARG D 1 86 ? 0.885 19.210 33.109 1.00 33.75 86 ARG D CA 1
ATOM 8994 C C . ARG D 1 86 ? 0.158 17.869 33.011 1.00 36.84 86 ARG D C 1
ATOM 8995 O O . ARG D 1 86 ? 0.491 16.950 33.762 1.00 38.32 86 ARG D O 1
ATOM 9003 N N . TYR D 1 87 ? -0.788 17.712 32.089 1.00 38.24 87 TYR D N 1
ATOM 9004 C CA . TYR D 1 87 ? -1.588 16.497 31.992 1.00 33.50 87 TYR D CA 1
ATOM 9005 C C . TYR D 1 87 ? -1.666 16.011 30.540 1.00 32.80 87 TYR D C 1
ATOM 9006 O O . TYR D 1 87 ? -1.238 16.695 29.605 1.00 28.89 87 TYR D O 1
ATOM 9015 N N . TYR D 1 88 ? -2.225 14.804 30.372 1.00 32.72 88 TYR D N 1
ATOM 9016 C CA . TYR D 1 88 ? -2.378 14.136 29.083 1.00 32.65 88 TYR D CA 1
ATOM 9017 C C . TYR D 1 88 ? -3.837 14.105 28.644 1.00 27.83 88 TYR D C 1
ATOM 9018 O O . TYR D 1 88 ? -4.730 13.786 29.441 1.00 29.56 88 TYR D O 1
ATOM 9027 N N . ILE D 1 89 ? -4.065 14.349 27.354 1.00 27.70 89 ILE D N 1
ATOM 9028 C CA . ILE D 1 89 ? -5.393 14.257 26.752 1.00 25.21 89 ILE D CA 1
ATOM 9029 C C . ILE D 1 89 ? -5.365 13.211 25.637 1.00 32.25 89 ILE D C 1
ATOM 9030 O O . ILE D 1 89 ? -4.585 13.335 24.679 1.00 34.00 89 ILE D O 1
ATOM 9035 N N . CYS D 1 90 ? -6.229 12.200 25.755 1.00 23.85 90 CYS D N 1
ATOM 9036 C CA . CYS D 1 90 ? -6.452 11.174 24.748 1.00 25.96 90 CYS D CA 1
ATOM 9037 C C . CYS D 1 90 ? -7.883 11.285 24.229 1.00 31.28 90 CYS D C 1
ATOM 9038 O O . CYS D 1 90 ? -8.799 11.661 24.974 1.00 30.70 90 CYS D O 1
ATOM 9041 N N . THR D 1 91 ? -8.082 10.948 22.956 1.00 28.09 91 THR D N 1
ATOM 9042 C CA . THR D 1 91 ? -9.433 10.819 22.406 1.00 25.82 91 THR D CA 1
ATOM 9043 C C . THR D 1 91 ? -9.364 9.946 21.155 1.00 31.69 91 THR D C 1
ATOM 9044 O O . THR D 1 91 ? -8.339 9.303 20.885 1.00 26.96 91 THR D O 1
ATOM 9048 N N . LYS D 1 92 ? -10.478 9.885 20.421 1.00 27.86 92 LYS D N 1
ATOM 9049 C CA . LYS D 1 92 ? -10.712 8.844 19.426 1.00 29.76 92 LYS D CA 1
ATOM 9050 C C . LYS D 1 92 ? -11.411 9.438 18.209 1.00 30.61 92 LYS D C 1
ATOM 9051 O O . LYS D 1 92 ? -11.834 10.598 18.215 1.00 30.82 92 LYS D O 1
ATOM 9057 N N . ALA D 1 93 ? -11.506 8.645 17.143 1.00 28.45 93 ALA D N 1
ATOM 9058 C CA . ALA D 1 93 ? -12.160 9.101 15.926 1.00 32.89 93 ALA D CA 1
ATOM 9059 C C . ALA D 1 93 ? -12.663 7.906 15.131 1.00 32.58 93 ALA D C 1
ATOM 9060 O O . ALA D 1 93 ? -12.227 6.771 15.323 1.00 31.55 93 ALA D O 1
ATOM 9062 N N . GLY D 1 94 ? -13.582 8.187 14.211 1.00 36.77 94 GLY D N 1
ATOM 9063 C CA . GLY D 1 94 ? -14.082 7.204 13.285 1.00 34.28 94 GLY D CA 1
ATOM 9064 C C . GLY D 1 94 ? -15.440 6.629 13.647 1.00 35.52 94 GLY D C 1
ATOM 9065 O O . GLY D 1 94 ? -16.150 6.174 12.752 1.00 36.10 94 GLY D O 1
ATOM 9066 N N . ARG D 1 95 ? -15.818 6.619 14.929 1.00 34.00 95 ARG D N 1
ATOM 9067 C CA . ARG D 1 95 ? -17.126 6.084 15.309 1.00 34.47 95 ARG D CA 1
ATOM 9068 C C . ARG D 1 95 ? -18.081 7.204 15.690 1.00 43.01 95 ARG D C 1
ATOM 9069 O O . ARG D 1 95 ? -17.831 7.939 16.658 1.00 32.95 95 ARG D O 1
ATOM 9077 N N . ILE D 1 96 ? -19.200 7.285 14.962 1.00 38.73 96 ILE D N 1
ATOM 9078 C CA . ILE D 1 96 ? -20.145 8.390 15.071 1.00 41.02 96 ILE D CA 1
ATOM 9079 C C . ILE D 1 96 ? -21.402 7.982 15.839 1.00 39.00 96 ILE D C 1
ATOM 9080 O O . ILE D 1 96 ? -21.825 8.680 16.760 1.00 44.39 96 ILE D O 1
ATOM 9085 N N . THR D 1 97 ? -22.021 6.860 15.465 1.00 41.64 97 THR D N 1
ATOM 9086 C CA . THR D 1 97 ? -23.143 6.310 16.234 1.00 48.62 97 THR D CA 1
ATOM 9087 C C . THR D 1 97 ? -22.966 4.821 16.514 1.00 42.40 97 THR D C 1
ATOM 9088 O O . THR D 1 97 ? -21.905 4.249 16.233 1.00 39.50 97 THR D O 1
ATOM 9092 N N . ASP D 1 98 ? -24.008 4.172 17.049 1.00 40.16 98 ASP D N 1
ATOM 9093 C CA . ASP D 1 98 ? -23.935 2.719 17.233 1.00 45.79 98 ASP D CA 1
ATOM 9094 C C . ASP D 1 98 ? -23.817 1.982 15.904 1.00 45.65 98 ASP D C 1
ATOM 9095 O O . ASP D 1 98 ? -23.419 0.813 15.886 1.00 39.59 98 ASP D O 1
ATOM 9100 N N . THR D 1 99 ? -24.132 2.652 14.801 1.00 42.74 99 THR D N 1
ATOM 9101 C CA . THR D 1 99 ? -24.086 2.060 13.479 1.00 45.51 99 THR D CA 1
ATOM 9102 C C . THR D 1 99 ? -23.289 2.862 12.453 1.00 44.62 99 THR D C 1
ATOM 9103 O O . THR D 1 99 ? -22.878 2.277 11.444 1.00 41.59 99 THR D O 1
ATOM 9107 N N . LYS D 1 100 ? -23.015 4.153 12.686 1.00 45.81 100 LYS D N 1
ATOM 9108 C CA . LYS D 1 100 ? -22.345 5.001 11.700 1.00 42.34 100 LYS D CA 1
ATOM 9109 C C . LYS D 1 100 ? -20.865 5.147 12.032 1.00 42.29 100 LYS D C 1
ATOM 9110 O O . LYS D 1 100 ? -20.510 5.699 13.081 1.00 40.87 100 LYS D O 1
ATOM 9116 N N . PHE D 1 101 ? -20.011 4.693 11.114 1.00 39.19 101 PHE D N 1
ATOM 9117 C CA . PHE D 1 101 ? -18.568 4.889 11.171 1.00 41.20 101 PHE D CA 1
ATOM 9118 C C . PHE D 1 101 ? -18.104 5.678 9.952 1.00 40.35 101 PHE D C 1
ATOM 9119 O O . PHE D 1 101 ? -18.646 5.524 8.848 1.00 40.14 101 PHE D O 1
ATOM 9127 N N . ASP D 1 102 ? -17.112 6.541 10.144 1.00 38.95 102 ASP D N 1
ATOM 9128 C CA . ASP D 1 102 ? -16.500 7.231 9.015 1.00 37.15 102 ASP D CA 1
ATOM 9129 C C . ASP D 1 102 ? -14.982 7.192 9.178 1.00 38.09 102 ASP D C 1
ATOM 9130 O O . ASP D 1 102 ? -14.398 8.107 9.772 1.00 33.39 102 ASP D O 1
ATOM 9135 N N . TYR D 1 103 ? -14.349 6.147 8.642 1.00 28.47 103 TYR D N 1
ATOM 9136 C CA . TYR D 1 103 ? -12.899 6.026 8.689 1.00 35.27 103 TYR D CA 1
ATOM 9137 C C . TYR D 1 103 ? -12.243 6.731 7.507 1.00 37.05 103 TYR D C 1
ATOM 9138 O O . TYR D 1 103 ? -11.028 6.598 7.316 1.00 38.05 103 TYR D O 1
ATOM 9147 N N . SER D 1 104 ? -13.030 7.474 6.723 1.00 39.70 104 SER D N 1
ATOM 9148 C CA . SER D 1 104 ? -12.492 8.270 5.627 1.00 39.79 104 SER D CA 1
ATOM 9149 C C . SER D 1 104 ? -11.349 9.126 6.127 1.00 39.81 104 SER D C 1
ATOM 9150 O O . SER D 1 104 ? -11.405 9.665 7.233 1.00 41.93 104 SER D O 1
ATOM 9153 N N . ARG D 1 105 ? -10.296 9.230 5.315 1.00 39.18 105 ARG D N 1
ATOM 9154 C CA . ARG D 1 105 ? -9.134 9.997 5.737 1.00 39.48 105 ARG D CA 1
ATOM 9155 C C . ARG D 1 105 ? -9.527 11.429 6.075 1.00 44.39 105 ARG D C 1
ATOM 9156 O O . ARG D 1 105 ? -9.041 11.999 7.061 1.00 42.94 105 ARG D O 1
ATOM 9164 N N . GLU D 1 106 ? -10.461 12.000 5.313 1.00 43.91 106 GLU D N 1
ATOM 9165 C CA . GLU D 1 106 ? -10.812 13.402 5.517 1.00 45.03 106 GLU D CA 1
ATOM 9166 C C . GLU D 1 106 ? -11.669 13.618 6.761 1.00 42.17 106 GLU D C 1
ATOM 9167 O O . GLU D 1 106 ? -11.543 14.662 7.414 1.00 37.72 106 GLU D O 1
ATOM 9173 N N . HIS D 1 107 ? -12.497 12.643 7.147 1.00 38.58 107 HIS D N 1
ATOM 9174 C CA . HIS D 1 107 ? -13.277 12.812 8.373 1.00 42.90 107 HIS D CA 1
ATOM 9175 C C . HIS D 1 107 ? -12.400 12.694 9.618 1.00 36.32 107 HIS D C 1
ATOM 9176 O O . HIS D 1 107 ? -12.544 13.471 10.566 1.00 39.00 107 HIS D O 1
ATOM 9183 N N . VAL D 1 108 ? -11.535 11.681 9.652 1.00 39.84 108 VAL D N 1
ATOM 9184 C CA . VAL D 1 108 ? -10.550 11.538 10.718 1.00 35.08 108 VAL D CA 1
ATOM 9185 C C . VAL D 1 108 ? -9.884 12.877 11.005 1.00 39.99 108 VAL D C 1
ATOM 9186 O O . VAL D 1 108 ? -9.693 13.265 12.168 1.00 37.02 108 VAL D O 1
ATOM 9190 N N . ARG D 1 109 ? -9.557 13.622 9.944 1.00 41.30 109 ARG D N 1
ATOM 9191 C CA . ARG D 1 109 ? -8.940 14.933 10.114 1.00 45.58 109 ARG D CA 1
ATOM 9192 C C . ARG D 1 109 ? -9.929 15.944 10.689 1.00 41.68 109 ARG D C 1
ATOM 9193 O O . ARG D 1 109 ? -9.551 16.781 11.524 1.00 43.90 109 ARG D O 1
ATOM 9201 N N . GLU D 1 110 ? -11.197 15.893 10.250 1.00 42.58 110 GLU D N 1
ATOM 9202 C CA . GLU D 1 110 ? -12.206 16.806 10.786 1.00 42.77 110 GLU D CA 1
ATOM 9203 C C . GLU D 1 110 ? -12.500 16.499 12.243 1.00 39.16 110 GLU D C 1
ATOM 9204 O O . GLU D 1 110 ? -12.653 17.413 13.060 1.00 39.93 110 GLU D O 1
ATOM 9210 N N . SER D 1 111 ? -12.615 15.215 12.580 1.00 41.62 111 SER D N 1
ATOM 9211 C CA . SER D 1 111 ? -12.931 14.853 13.954 1.00 40.28 111 SER D CA 1
ATOM 9212 C C . SER D 1 111 ? -11.835 15.331 14.895 1.00 34.71 111 SER D C 1
ATOM 9213 O O . SER D 1 111 ? -12.123 15.887 15.961 1.00 40.14 111 SER D O 1
ATOM 9216 N N . VAL D 1 112 ? -10.570 15.167 14.504 1.00 34.76 112 VAL D N 1
ATOM 9217 C CA . VAL D 1 112 ? -9.487 15.621 15.371 1.00 34.66 112 VAL D CA 1
ATOM 9218 C C . VAL D 1 112 ? -9.537 17.133 15.530 1.00 37.01 112 VAL D C 1
ATOM 9219 O O . VAL D 1 112 ? -9.370 17.658 16.637 1.00 32.84 112 VAL D O 1
ATO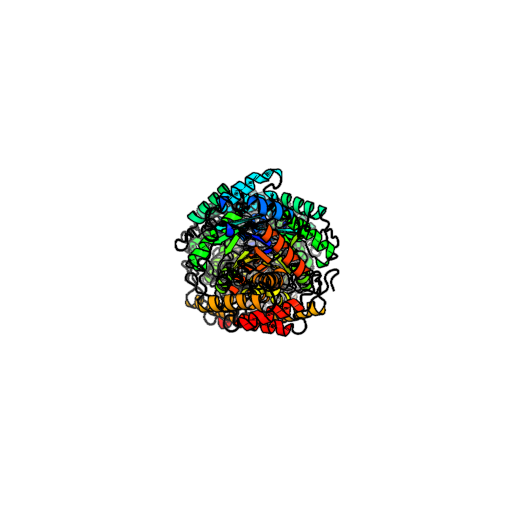M 9223 N N . LYS D 1 113 ? -9.786 17.852 14.429 1.00 34.13 113 LYS D N 1
ATOM 9224 C CA . LYS D 1 113 ? -9.955 19.300 14.497 1.00 39.73 113 LYS D CA 1
ATOM 9225 C C . LYS D 1 113 ? -11.104 19.678 15.423 1.00 36.69 113 LYS D C 1
ATOM 9226 O O . LYS D 1 113 ? -10.996 20.624 16.220 1.00 39.24 113 LYS D O 1
ATOM 9232 N N . ASN D 1 114 ? -12.211 18.944 15.351 1.00 37.03 114 ASN D N 1
ATOM 9233 C CA . ASN D 1 114 ? -13.274 19.228 16.302 1.00 40.42 114 ASN D CA 1
ATOM 9234 C C . ASN D 1 114 ? -12.849 18.903 17.738 1.00 41.34 114 ASN D C 1
ATOM 9235 O O . ASN D 1 114 ? -13.096 19.688 18.665 1.00 37.35 114 ASN D O 1
ATOM 9240 N N . SER D 1 115 ? -12.203 17.754 17.931 1.00 36.74 115 SER D N 1
ATOM 9241 C CA . SER D 1 115 ? -11.718 17.375 19.251 1.00 36.92 115 SER D CA 1
ATOM 9242 C C . SER D 1 115 ? -10.832 18.463 19.856 1.00 36.76 115 SER D C 1
ATOM 9243 O O . SER D 1 115 ? -10.978 18.826 21.027 1.00 37.03 115 SER D O 1
ATOM 9246 N N . LEU D 1 116 ? -9.923 19.017 19.053 1.00 39.39 116 LEU D N 1
ATOM 9247 C CA . LEU D 1 116 ? -8.984 20.015 19.552 1.00 32.27 116 LEU D CA 1
ATOM 9248 C C . LEU D 1 116 ? -9.711 21.293 19.949 1.00 39.77 116 LEU D C 1
ATOM 9249 O O . LEU D 1 116 ? -9.355 21.957 20.937 1.00 32.80 116 LEU D O 1
ATOM 9254 N N . ARG D 1 117 ? -10.721 21.656 19.160 1.00 37.68 117 ARG D N 1
ATOM 9255 C CA . ARG D 1 117 ? -11.592 22.778 19.482 1.00 42.76 117 ARG D CA 1
ATOM 9256 C C . ARG D 1 117 ? -12.309 22.552 20.808 1.00 40.05 117 ARG D C 1
ATOM 9257 O O . ARG D 1 117 ? -12.235 23.388 21.716 1.00 39.74 117 ARG D O 1
ATOM 9265 N N . LEU D 1 118 ? -13.004 21.419 20.942 1.00 37.15 118 LEU D N 1
ATOM 9266 C CA . LEU D 1 118 ? -13.798 21.197 22.146 1.00 38.28 118 LEU D CA 1
ATOM 9267 C C . LEU D 1 118 ? -12.922 21.126 23.385 1.00 38.26 118 LEU D C 1
ATOM 9268 O O . LEU D 1 118 ? -13.261 21.704 24.423 1.00 38.02 118 LEU D O 1
ATOM 9273 N N . LEU D 1 119 ? -11.773 20.459 23.284 1.00 35.81 119 LEU D N 1
ATOM 9274 C CA . LEU D 1 119 ? -10.847 20.289 24.400 1.00 40.41 119 LEU D CA 1
ATOM 9275 C C . LEU D 1 119 ? -9.860 21.465 24.546 1.00 41.58 119 LEU D C 1
ATOM 9276 O O . LEU D 1 119 ? -8.904 21.362 25.327 1.00 40.00 119 LEU D O 1
ATOM 9281 N N . ASN D 1 120 ? -10.070 22.559 23.786 1.00 39.23 120 ASN D N 1
ATOM 9282 C CA . ASN D 1 120 ? -9.413 23.869 23.963 1.00 35.59 120 ASN D CA 1
ATOM 9283 C C . ASN D 1 120 ? -7.880 23.819 23.936 1.00 41.39 120 ASN D C 1
ATOM 9284 O O . ASN D 1 120 ? -7.204 24.493 24.725 1.00 41.35 120 ASN D O 1
ATOM 9289 N N . THR D 1 121 ? -7.321 23.081 22.976 1.00 38.77 121 THR D N 1
ATOM 9290 C CA . THR D 1 121 ? -5.875 22.922 22.917 1.00 35.71 121 THR D CA 1
ATOM 9291 C C . THR D 1 121 ? -5.415 22.899 21.463 1.00 36.71 121 THR D C 1
ATOM 9292 O O . THR D 1 121 ? -6.219 22.793 20.533 1.00 34.66 121 THR D O 1
ATOM 9296 N N . ASP D 1 122 ? -4.095 23.018 21.274 1.00 36.07 122 ASP D N 1
ATOM 9297 C CA . ASP D 1 122 ? -3.495 22.921 19.945 1.00 42.44 122 ASP D CA 1
ATOM 9298 C C . ASP D 1 122 ? -2.951 21.533 19.608 1.00 36.30 122 ASP D C 1
ATOM 9299 O O . ASP D 1 122 ? -2.799 21.217 18.423 1.00 36.26 122 ASP D O 1
ATOM 9304 N N . TYR D 1 123 ? -2.704 20.679 20.598 1.00 39.32 123 TYR D N 1
ATOM 9305 C CA . TYR D 1 123 ? -2.277 19.309 20.332 1.00 35.34 123 TYR D CA 1
ATOM 9306 C C . TYR D 1 123 ? -3.027 18.331 21.230 1.00 34.06 123 TYR D C 1
ATOM 9307 O O . TYR D 1 123 ? -3.590 18.702 22.261 1.00 32.01 123 TYR D O 1
ATOM 9316 N N . LEU D 1 124 ? -2.986 17.055 20.837 1.00 33.50 124 LEU D N 1
ATOM 9317 C CA . LEU D 1 124 ? -3.570 15.961 21.599 1.00 35.28 124 LEU D CA 1
ATOM 9318 C C . LEU D 1 124 ? -2.487 14.923 21.842 1.00 33.61 124 LEU D C 1
ATOM 9319 O O . LEU D 1 124 ? -1.694 14.633 20.945 1.00 33.15 124 LEU D O 1
ATOM 9324 N N . ASP D 1 125 ? -2.437 14.367 23.051 1.00 28.77 125 ASP D N 1
ATOM 9325 C CA . ASP D 1 125 ? -1.369 13.409 23.328 1.00 33.72 125 ASP D CA 1
ATOM 9326 C C . ASP D 1 125 ? -1.560 12.109 22.566 1.00 26.15 125 ASP D C 1
ATOM 9327 O O . ASP D 1 125 ? -0.584 11.537 22.088 1.00 31.25 125 ASP D O 1
ATOM 9332 N N . LEU D 1 126 ? -2.795 11.651 22.397 1.00 20.96 126 LEU D N 1
ATOM 9333 C CA . LEU D 1 126 ? -3.026 10.357 21.763 1.00 31.22 126 LEU D CA 1
ATOM 9334 C C . LEU D 1 126 ? -4.399 10.347 21.106 1.00 32.01 126 LEU D C 1
ATOM 9335 O O . LEU D 1 126 ? -5.390 10.789 21.703 1.00 25.20 126 LEU D O 1
ATOM 9340 N N . VAL D 1 127 ? -4.461 9.833 19.879 1.00 24.06 127 VAL D N 1
ATOM 9341 C CA . VAL D 1 127 ? -5.740 9.605 19.233 1.00 26.54 127 VAL D CA 1
ATOM 9342 C C . VAL D 1 127 ? -5.822 8.153 18.775 1.00 30.75 127 VAL D C 1
ATOM 9343 O O . VAL D 1 127 ? -4.901 7.638 18.125 1.00 28.03 127 VAL D O 1
ATOM 9347 N N . TYR D 1 128 ? -6.941 7.518 19.108 1.00 30.35 128 TYR D N 1
ATOM 9348 C CA . TYR D 1 128 ? -7.283 6.169 18.728 1.00 28.95 128 TYR D CA 1
ATOM 9349 C C . TYR D 1 128 ? -8.257 6.229 17.558 1.00 33.15 128 TYR D C 1
ATOM 9350 O O . TYR D 1 128 ? -9.181 7.048 17.553 1.00 34.01 128 TYR D O 1
ATOM 9359 N N . MET D 1 129 ? -8.075 5.355 16.577 1.00 29.75 129 MET D N 1
ATOM 9360 C CA . MET D 1 129 ? -9.215 4.968 15.755 1.00 28.92 129 MET D CA 1
ATOM 9361 C C . MET D 1 129 ? -10.143 4.115 16.609 1.00 31.46 129 MET D C 1
ATOM 9362 O O . MET D 1 129 ? -9.694 3.165 17.258 1.00 29.06 129 MET D O 1
ATOM 9367 N N . HIS D 1 130 ? -11.420 4.501 16.655 1.00 30.14 130 HIS D N 1
ATOM 9368 C CA . HIS D 1 130 ? -12.381 3.946 17.609 1.00 33.04 130 HIS D CA 1
ATOM 9369 C C . HIS D 1 130 ? -13.009 2.651 17.100 1.00 26.34 130 HIS D C 1
ATOM 9370 O O . HIS D 1 130 ? -13.550 2.625 15.995 1.00 31.98 130 HIS D O 1
ATOM 9377 N N . ASP D 1 131 ? -12.984 1.594 17.927 1.00 29.31 131 ASP D N 1
ATOM 9378 C CA . ASP D 1 131 ? -13.661 0.322 17.642 1.00 32.12 131 ASP D CA 1
ATOM 9379 C C . ASP D 1 131 ? -13.503 -0.189 16.206 1.00 32.67 131 ASP D C 1
ATOM 9380 O O . ASP D 1 131 ? -14.477 -0.271 15.448 1.00 36.36 131 ASP D O 1
ATOM 9385 N N . VAL D 1 132 ? -12.286 -0.615 15.861 1.00 34.79 132 VAL D N 1
ATOM 9386 C CA . VAL D 1 132 ? -11.934 -0.972 14.490 1.00 29.51 132 VAL D CA 1
ATOM 9387 C C . VAL D 1 132 ? -12.702 -2.191 13.986 1.00 32.48 132 VAL D C 1
ATOM 9388 O O . VAL D 1 132 ? -12.884 -2.346 12.778 1.00 35.30 132 VAL D O 1
ATOM 9392 N N . GLU D 1 133 ? -13.127 -3.091 14.878 1.00 33.74 133 GLU D N 1
ATOM 9393 C CA . GLU D 1 133 ? -13.782 -4.329 14.441 1.00 33.82 133 GLU D CA 1
ATOM 9394 C C . GLU D 1 133 ? -15.024 -4.104 13.581 1.00 32.53 133 GLU D C 1
ATOM 9395 O O . GLU D 1 133 ? -15.462 -5.039 12.907 1.00 30.10 133 GLU D O 1
ATOM 9401 N N . PHE D 1 134 ? -15.595 -2.897 13.569 1.00 33.23 134 PHE D N 1
ATOM 9402 C CA . PHE D 1 134 ? -16.809 -2.638 12.790 1.00 35.98 134 PHE D CA 1
ATOM 9403 C C . PHE D 1 134 ? -16.557 -2.214 11.349 1.00 36.27 134 PHE D C 1
ATOM 9404 O O . PHE D 1 134 ? -17.529 -1.998 10.624 1.00 34.76 134 PHE D O 1
ATOM 9412 N N . VAL D 1 135 ? -15.304 -2.014 10.935 1.00 33.86 135 VAL D N 1
ATOM 9413 C CA . VAL D 1 135 ? -15.016 -1.545 9.583 1.00 37.13 135 VAL D CA 1
ATOM 9414 C C . VAL D 1 135 ? -14.076 -2.532 8.909 1.00 34.58 135 VAL D C 1
ATOM 9415 O O . VAL D 1 135 ? -13.273 -3.201 9.573 1.00 33.82 135 VAL D O 1
ATOM 9419 N N . GLU D 1 136 ? -14.167 -2.597 7.574 1.00 32.21 136 GLU D N 1
ATOM 9420 C CA . GLU D 1 136 ? -13.269 -3.436 6.791 1.00 36.56 136 GLU D CA 1
ATOM 9421 C C . GLU D 1 136 ? -11.823 -3.016 7.020 1.00 37.03 136 GLU D C 1
ATOM 9422 O O . GLU D 1 136 ? -11.460 -1.848 6.825 1.00 39.63 136 GLU D O 1
ATOM 9428 N N . THR D 1 137 ? -11.013 -3.976 7.429 1.00 38.57 137 THR D N 1
ATOM 9429 C CA . THR D 1 137 ? -9.621 -3.839 7.844 1.00 40.08 137 THR D CA 1
ATOM 9430 C C . THR D 1 137 ? -8.790 -2.964 6.899 1.00 37.78 137 THR D C 1
ATOM 9431 O O . THR D 1 137 ? -7.947 -2.193 7.374 1.00 38.35 137 THR D O 1
ATOM 9435 N N . PRO D 1 138 ? -8.972 -3.042 5.575 1.00 33.26 138 PRO D N 1
ATOM 9436 C CA . PRO D 1 138 ? -8.317 -2.041 4.715 1.00 40.05 138 PRO D CA 1
ATOM 9437 C C . PRO D 1 138 ? -8.597 -0.601 5.116 1.00 36.37 138 PRO D C 1
ATOM 9438 O O . PRO D 1 138 ? -7.675 0.229 5.073 1.00 40.24 138 PRO D O 1
ATOM 9442 N N . GLU D 1 139 ? -9.830 -0.280 5.527 1.00 37.66 139 GLU D N 1
ATOM 9443 C CA . GLU D 1 139 ? -10.148 1.081 5.948 1.00 37.62 139 GLU D CA 1
ATOM 9444 C C . GLU D 1 139 ? -9.414 1.470 7.220 1.00 37.48 139 GLU D C 1
ATOM 9445 O O . GLU D 1 139 ? -9.101 2.650 7.412 1.00 32.35 139 GLU D O 1
ATOM 9451 N N . VAL D 1 140 ? -9.191 0.505 8.116 1.00 33.10 140 VAL D N 1
ATOM 9452 C CA . VAL D 1 140 ? -8.455 0.777 9.346 1.00 38.74 140 VAL D CA 1
ATOM 9453 C C . VAL D 1 140 ? -7.034 1.219 9.017 1.00 35.76 140 VAL D C 1
ATOM 9454 O O . VAL D 1 140 ? -6.554 2.243 9.507 1.00 32.16 140 VAL D O 1
ATOM 9458 N N . TYR D 1 141 ? -6.354 0.473 8.146 1.00 36.10 141 TYR D N 1
ATOM 9459 C CA . TYR D 1 141 ? -4.967 0.814 7.830 1.00 35.48 141 TYR D CA 1
ATOM 9460 C C . TYR D 1 141 ? -4.882 2.193 7.179 1.00 34.58 141 TYR D C 1
ATOM 9461 O O . TYR D 1 141 ? -3.962 2.966 7.465 1.00 31.61 141 TYR D O 1
ATOM 9470 N N . ASP D 1 142 ? -5.846 2.546 6.326 1.00 33.29 142 ASP D N 1
ATOM 9471 C CA . ASP D 1 142 ? -5.784 3.873 5.725 1.00 34.27 142 ASP D CA 1
ATOM 9472 C C . ASP D 1 142 ? -5.983 4.988 6.750 1.00 33.21 142 ASP D C 1
ATOM 9473 O O . ASP D 1 142 ? -5.339 6.041 6.657 1.00 30.58 142 ASP D O 1
ATOM 9478 N N . ALA D 1 143 ? -6.881 4.790 7.719 1.00 29.91 143 ALA D N 1
ATOM 9479 C CA . ALA D 1 143 ? -7.075 5.817 8.734 1.00 34.53 143 ALA D CA 1
ATOM 9480 C C . ALA D 1 143 ? -5.838 5.952 9.614 1.00 33.93 143 ALA D C 1
ATOM 9481 O O . ALA D 1 143 ? -5.490 7.057 10.034 1.00 31.85 143 ALA D O 1
ATOM 9483 N N . LEU D 1 144 ? -5.181 4.837 9.930 1.00 32.49 144 LEU D N 1
ATOM 9484 C CA . LEU D 1 144 ? -3.954 4.922 10.708 1.00 31.70 144 LEU D CA 1
ATOM 9485 C C . LEU D 1 144 ? -2.863 5.659 9.927 1.00 30.36 144 LEU D C 1
ATOM 9486 O O . LEU D 1 144 ? -2.028 6.350 10.527 1.00 27.84 144 LEU D O 1
ATOM 9491 N N . ARG D 1 145 ? -2.881 5.578 8.581 1.00 26.81 145 ARG D N 1
ATOM 9492 C CA . ARG D 1 145 ? -1.923 6.360 7.801 1.00 30.38 145 ARG D CA 1
ATOM 9493 C C . ARG D 1 145 ? -2.180 7.849 7.945 1.00 30.04 145 ARG D C 1
ATOM 9494 O O . ARG D 1 145 ? -1.238 8.653 7.888 1.00 32.89 145 ARG D O 1
ATOM 9502 N N . GLU D 1 146 ? -3.450 8.234 8.089 1.00 25.99 146 GLU D N 1
ATOM 9503 C CA . GLU D 1 146 ? -3.793 9.612 8.413 1.00 30.96 146 GLU D CA 1
ATOM 9504 C C . GLU D 1 146 ? -3.295 10.006 9.803 1.00 28.42 146 GLU D C 1
ATOM 9505 O O . GLU D 1 146 ? -2.789 11.119 9.996 1.00 30.37 146 GLU D O 1
ATOM 9511 N N . LEU D 1 147 ? -3.483 9.131 10.794 1.00 28.06 147 LEU D N 1
ATOM 9512 C CA . LEU D 1 147 ? -3.059 9.480 12.142 1.00 28.26 147 LEU D CA 1
ATOM 9513 C C . LEU D 1 147 ? -1.541 9.564 12.209 1.00 24.54 147 LEU D C 1
ATOM 9514 O O . LEU D 1 147 ? -0.991 10.378 12.962 1.00 26.01 147 LEU D O 1
ATOM 9519 N N . ARG D 1 148 ? -0.862 8.752 11.405 1.00 25.74 148 ARG D N 1
ATOM 9520 C CA . ARG D 1 148 ? 0.601 8.757 11.381 1.00 28.00 148 ARG D CA 1
ATOM 9521 C C . ARG D 1 148 ? 1.131 10.093 10.866 1.00 25.82 148 ARG D C 1
ATOM 9522 O O . ARG D 1 148 ? 2.123 10.622 11.393 1.00 25.82 148 ARG D O 1
ATOM 9530 N N . LEU D 1 149 ? 0.454 10.658 9.850 1.00 28.25 149 LEU D N 1
ATOM 9531 C CA . LEU D 1 149 ? 0.759 12.000 9.344 1.00 28.96 149 LEU D CA 1
ATOM 9532 C C . LEU D 1 149 ? 0.401 13.101 10.346 1.00 28.00 149 LEU D C 1
ATOM 9533 O O . LEU D 1 149 ? 1.167 14.050 10.509 1.00 32.34 149 LEU D O 1
ATOM 9538 N N . MET D 1 150 ? -0.767 13.016 11.004 1.00 30.95 150 MET D N 1
ATOM 9539 C CA . MET D 1 150 ? -1.104 13.997 12.045 1.00 33.41 150 MET D CA 1
ATOM 9540 C C . MET D 1 150 ? -0.094 13.963 13.192 1.00 34.07 150 MET D C 1
ATOM 9541 O O . MET D 1 150 ? 0.158 14.989 13.841 1.00 31.16 150 MET D O 1
ATOM 9546 N N . LYS D 1 151 ? 0.511 12.800 13.424 1.00 29.90 151 LYS D N 1
ATOM 9547 C CA . LYS D 1 151 ? 1.613 12.688 14.372 1.00 30.70 151 LYS D CA 1
ATOM 9548 C C . LYS D 1 151 ? 2.875 13.365 13.853 1.00 31.70 151 LYS D C 1
ATOM 9549 O O . LYS D 1 151 ? 3.561 14.076 14.599 1.00 35.21 151 LYS D O 1
ATOM 9555 N N . GLU D 1 152 ? 3.240 13.109 12.598 1.00 29.19 152 GLU D N 1
ATOM 9556 C CA . GLU D 1 152 ? 4.385 13.817 12.040 1.00 31.15 152 GLU D CA 1
ATOM 9557 C C . GLU D 1 152 ? 4.159 15.321 12.043 1.00 32.18 152 GLU D C 1
ATOM 9558 O O . GLU D 1 152 ? 5.088 16.092 12.303 1.00 34.56 152 GLU D O 1
ATOM 9564 N N . GLU D 1 153 ? 2.916 15.749 11.800 1.00 33.28 153 GLU D N 1
ATOM 9565 C CA . GLU D 1 153 ? 2.566 17.165 11.772 1.00 30.74 153 GLU D CA 1
ATOM 9566 C C . GLU D 1 153 ? 2.617 17.809 13.144 1.00 32.79 153 GLU D C 1
ATOM 9567 O O . GLU D 1 153 ? 2.682 19.038 13.233 1.00 34.84 153 GLU D O 1
ATOM 9573 N N . GLY D 1 154 ? 2.583 17.012 14.214 1.00 33.83 154 GLY D N 1
ATOM 9574 C CA . GLY D 1 154 ? 2.562 17.543 15.552 1.00 36.28 154 GLY D CA 1
ATOM 9575 C C . GLY D 1 154 ? 1.185 17.829 16.114 1.00 33.26 154 GLY D C 1
ATOM 9576 O O . GLY D 1 154 ? 1.097 18.309 17.249 1.00 30.33 154 GLY D O 1
ATOM 9577 N N . LEU D 1 155 ? 0.111 17.551 15.364 1.00 28.54 155 LEU D N 1
ATOM 9578 C CA . LEU D 1 155 ? -1.223 17.720 15.933 1.00 30.30 155 LEU D CA 1
ATOM 9579 C C . LEU D 1 155 ? -1.457 16.737 17.059 1.00 27.88 155 LEU D C 1
ATOM 9580 O O . LEU D 1 155 ? -2.221 17.036 17.987 1.00 29.72 155 LEU D O 1
ATOM 9585 N N . ILE D 1 156 ? -0.841 15.548 16.973 1.00 28.56 156 ILE D N 1
ATOM 9586 C CA . ILE D 1 156 ? -0.948 14.519 17.994 1.00 27.56 156 ILE D CA 1
ATOM 9587 C C . ILE D 1 156 ? 0.441 13.970 18.305 1.00 32.24 156 ILE D C 1
ATOM 9588 O O . ILE D 1 156 ? 1.343 13.961 17.458 1.00 30.67 156 ILE D O 1
ATOM 9593 N N . LYS D 1 157 ? 0.616 13.529 19.549 1.00 30.65 157 LYS D N 1
ATOM 9594 C CA . LYS D 1 157 ? 1.908 13.030 19.978 1.00 31.20 157 LYS D CA 1
ATOM 9595 C C . LYS D 1 157 ? 2.020 11.523 19.805 1.00 28.92 157 LYS D C 1
ATOM 9596 O O . LYS D 1 157 ? 3.124 11.011 19.690 1.00 26.48 157 LYS D O 1
ATOM 9602 N N . ALA D 1 158 ? 0.903 10.804 19.784 1.00 32.65 158 ALA D N 1
ATOM 9603 C CA . ALA D 1 158 ? 0.929 9.348 19.688 1.00 30.12 158 ALA D CA 1
ATOM 9604 C C . ALA D 1 158 ? -0.337 8.906 18.984 1.00 30.77 158 ALA D C 1
ATOM 9605 O O . ALA D 1 158 ? -1.324 9.651 18.930 1.00 31.94 158 ALA D O 1
ATOM 9607 N N . PHE D 1 159 ? -0.304 7.698 18.416 1.00 26.74 159 PHE D N 1
ATOM 9608 C CA . PHE D 1 159 ? -1.501 7.206 17.750 1.00 26.27 159 PHE D CA 1
ATOM 9609 C C . PHE D 1 159 ? -1.656 5.705 17.962 1.00 27.10 159 PHE D C 1
ATOM 9610 O O . PHE D 1 159 ? -0.674 4.961 18.102 1.00 22.66 159 PHE D O 1
ATOM 9618 N N . GLY D 1 160 ? -2.909 5.282 17.983 1.00 21.29 160 GLY D N 1
ATOM 9619 C CA . GLY D 1 160 ? -3.240 3.873 18.060 1.00 27.86 160 GLY D CA 1
ATOM 9620 C C . GLY D 1 160 ? -4.657 3.605 17.571 1.00 28.62 160 GLY D C 1
ATOM 9621 O O . GLY D 1 160 ? -5.191 4.352 16.749 1.00 31.21 160 GLY D O 1
ATOM 9622 N N . PHE D 1 161 ? -5.250 2.517 18.083 1.00 27.64 161 PHE D N 1
ATOM 9623 C CA . PHE D 1 161 ? -6.626 2.132 17.770 1.00 27.66 161 PHE D CA 1
ATOM 9624 C C . PHE D 1 161 ? -7.180 1.348 18.947 1.00 27.30 161 PHE D C 1
ATOM 9625 O O . PHE D 1 161 ? -6.441 0.952 19.845 1.00 25.88 161 PHE D O 1
ATOM 9633 N N . SER D 1 162 ? -8.503 1.119 18.932 1.00 26.99 162 SER D N 1
ATOM 9634 C CA . SER D 1 162 ? -9.190 0.464 20.042 1.00 28.97 162 SER D CA 1
ATOM 9635 C C . SER D 1 162 ? -10.242 -0.494 19.494 1.00 28.39 162 SER D C 1
ATOM 9636 O O . SER D 1 162 ? -10.596 -0.452 18.310 1.00 29.94 162 SER D O 1
ATOM 9639 N N . GLY D 1 163 ? -10.727 -1.378 20.360 1.00 27.99 163 GLY D N 1
ATOM 9640 C CA . GLY D 1 163 ? -11.740 -2.330 19.944 1.00 30.64 163 GLY D CA 1
ATOM 9641 C C . GLY D 1 163 ? -11.871 -3.463 20.937 1.00 35.67 163 GLY D C 1
ATOM 9642 O O . GLY D 1 163 ? -11.098 -3.590 21.897 1.00 36.62 163 GLY D O 1
ATOM 9643 N N . TYR D 1 164 ? -12.879 -4.298 20.689 1.00 30.48 164 TYR D N 1
ATOM 9644 C CA . TYR D 1 164 ? -13.199 -5.392 21.601 1.00 34.60 164 TYR D CA 1
ATOM 9645 C C . TYR D 1 164 ? -12.408 -6.667 21.303 1.00 30.83 164 TYR D C 1
ATOM 9646 O O . TYR D 1 164 ? -11.724 -7.179 22.206 1.00 35.85 164 TYR D O 1
ATOM 9655 N N . PRO D 1 165 ? -12.452 -7.223 20.058 1.00 31.81 165 PRO D N 1
ATOM 9656 C CA . PRO D 1 165 ? -11.798 -8.517 19.818 1.00 31.61 165 PRO D CA 1
ATOM 9657 C C . PRO D 1 165 ? -10.274 -8.418 19.792 1.00 36.15 165 PRO D C 1
ATOM 9658 O O . PRO D 1 165 ? -9.678 -7.890 18.841 1.00 31.40 165 PRO D O 1
ATOM 9662 N N . VAL D 1 166 ? -9.639 -8.959 20.835 1.00 35.01 166 VAL D N 1
ATOM 9663 C CA . VAL D 1 166 ? -8.223 -8.693 21.074 1.00 35.53 166 VAL D CA 1
ATOM 9664 C C . VAL D 1 166 ? -7.351 -9.303 19.975 1.00 38.55 166 VAL D C 1
ATOM 9665 O O . VAL D 1 166 ? -6.299 -8.748 19.628 1.00 34.43 166 VAL D O 1
ATOM 9669 N N . LYS D 1 167 ? -7.775 -10.432 19.390 1.00 36.21 167 LYS D N 1
ATOM 9670 C CA . LYS D 1 167 ? -6.958 -11.066 18.363 1.00 33.53 167 LYS D CA 1
ATOM 9671 C C . LYS D 1 167 ? -7.040 -10.298 17.049 1.00 34.39 167 LYS D C 1
ATOM 9672 O O . LYS D 1 167 ? -6.125 -10.381 16.232 1.00 37.17 167 LYS D O 1
ATOM 9678 N N . LEU D 1 168 ? -8.128 -9.564 16.817 1.00 30.31 168 LEU D N 1
ATOM 9679 C CA . LEU D 1 168 ? -8.141 -8.619 15.707 1.00 32.01 168 LEU D CA 1
ATOM 9680 C C . LEU D 1 168 ? -7.167 -7.476 15.956 1.00 30.37 168 LEU D C 1
ATOM 9681 O O . LEU D 1 168 ? -6.517 -6.998 15.018 1.00 26.23 168 LEU D O 1
ATOM 9686 N N . LEU D 1 169 ? -7.088 -7.001 17.209 1.00 26.80 169 LEU D N 1
ATOM 9687 C CA . LEU D 1 169 ? -6.168 -5.922 17.555 1.00 24.12 169 LEU D CA 1
ATOM 9688 C C . LEU D 1 169 ? -4.719 -6.353 17.331 1.00 26.53 169 LEU D C 1
ATOM 9689 O O . LEU D 1 169 ? -3.917 -5.588 16.793 1.00 24.59 169 LEU D O 1
ATOM 9694 N N . TYR D 1 170 ? -4.373 -7.582 17.738 1.00 29.52 170 TYR D N 1
ATOM 9695 C CA . TYR D 1 170 ? -3.063 -8.151 17.422 1.00 28.34 170 TYR D CA 1
ATOM 9696 C C . TYR D 1 170 ? -2.818 -8.213 15.923 1.00 29.89 170 TYR D C 1
ATOM 9697 O O . TYR D 1 170 ? -1.693 -7.969 15.462 1.00 30.11 170 TYR D O 1
ATOM 9706 N N . GLU D 1 171 ? -3.848 -8.584 15.154 1.00 29.00 171 GLU D N 1
ATOM 9707 C CA . GLU D 1 171 ? -3.731 -8.702 13.702 1.00 28.46 171 GLU D CA 1
ATOM 9708 C C . GLU D 1 171 ? -3.373 -7.374 13.059 1.00 29.02 171 GLU D C 1
ATOM 9709 O O . GLU D 1 171 ? -2.516 -7.313 12.171 1.00 29.09 171 GLU D O 1
ATOM 9715 N N . ILE D 1 172 ? -4.001 -6.299 13.510 1.00 25.72 172 ILE D N 1
ATOM 9716 C CA . ILE D 1 172 ? -3.783 -4.990 12.915 1.00 23.04 172 ILE D CA 1
ATOM 9717 C C . ILE D 1 172 ? -2.415 -4.442 13.311 1.00 27.65 172 ILE D C 1
ATOM 9718 O O . ILE D 1 172 ? -1.660 -3.936 12.465 1.00 25.15 172 ILE D O 1
ATOM 9723 N N . ALA D 1 173 ? -2.093 -4.515 14.603 1.00 24.28 173 ALA D N 1
ATOM 9724 C CA . ALA D 1 173 ? -0.824 -3.990 15.092 1.00 25.70 173 ALA D CA 1
ATOM 9725 C C . ALA D 1 173 ? 0.343 -4.779 14.531 1.00 24.09 173 ALA D C 1
ATOM 9726 O O . ALA D 1 173 ? 1.402 -4.203 14.234 1.00 28.13 173 ALA D O 1
ATOM 9728 N N . TYR D 1 174 ? 0.187 -6.103 14.403 1.00 23.82 174 TYR D N 1
ATOM 9729 C CA . TYR D 1 174 ? 1.286 -6.872 13.846 1.00 28.67 174 TYR D CA 1
ATOM 9730 C C . TYR D 1 174 ? 1.535 -6.441 12.416 1.00 26.22 174 TYR D C 1
ATOM 9731 O O . TYR D 1 174 ? 2.686 -6.350 11.988 1.00 24.09 174 TYR D O 1
ATOM 9740 N N . LYS D 1 175 ? 0.470 -6.104 11.687 1.00 19.51 175 LYS D N 1
ATOM 9741 C CA . LYS D 1 175 ? 0.674 -5.775 10.282 1.00 28.56 175 LYS D CA 1
ATOM 9742 C C . LYS D 1 175 ? 1.293 -4.385 10.157 1.00 28.32 175 LYS D C 1
ATOM 9743 O O . LYS D 1 175 ? 2.174 -4.176 9.322 1.00 25.59 175 LYS D O 1
ATOM 9749 N N . CYS D 1 176 ? 0.911 -3.462 11.053 1.00 25.67 176 CYS D N 1
ATOM 9750 C CA . CYS D 1 176 ? 1.455 -2.106 11.027 1.00 27.32 176 CYS D CA 1
ATOM 9751 C C . CYS D 1 176 ? 2.976 -2.110 11.221 1.00 27.34 176 CYS D C 1
ATOM 9752 O O . CYS D 1 176 ? 3.689 -1.289 10.633 1.00 23.97 176 CYS D O 1
ATOM 9755 N N . ALA D 1 177 ? 3.482 -3.026 12.044 1.00 26.71 177 ALA D N 1
ATOM 9756 C CA . ALA D 1 177 ? 4.908 -3.144 12.299 1.00 31.22 177 ALA D CA 1
ATOM 9757 C C . ALA D 1 177 ? 5.651 -3.970 11.247 1.00 29.62 177 ALA D C 1
ATOM 9758 O O . ALA D 1 177 ? 6.881 -3.906 11.193 1.00 30.88 177 ALA D O 1
ATOM 9760 N N . HIS D 1 178 ? 4.959 -4.737 10.413 1.00 30.22 178 HIS D N 1
ATOM 9761 C CA . HIS D 1 178 ? 5.673 -5.561 9.445 1.00 31.23 178 HIS D CA 1
ATOM 9762 C C . HIS D 1 178 ? 5.311 -5.136 8.028 1.00 30.37 178 HIS D C 1
ATOM 9763 O O . HIS D 1 178 ? 6.053 -4.361 7.414 1.00 26.80 178 HIS D O 1
ATOM 9770 N N . ASP D 1 179 ? 4.154 -5.573 7.530 1.00 30.01 179 ASP D N 1
ATOM 9771 C CA . ASP D 1 179 ? 3.755 -5.266 6.151 1.00 34.04 179 ASP D CA 1
ATOM 9772 C C . ASP D 1 179 ? 3.765 -3.775 5.860 1.00 32.13 179 ASP D C 1
ATOM 9773 O O . ASP D 1 179 ? 4.162 -3.348 4.767 1.00 27.14 179 ASP D O 1
ATOM 9778 N N . TYR D 1 180 ? 3.302 -2.967 6.812 1.00 28.76 180 TYR D N 1
ATOM 9779 C CA . TYR D 1 180 ? 3.106 -1.543 6.584 1.00 29.15 180 TYR D CA 1
ATOM 9780 C C . TYR D 1 180 ? 4.118 -0.709 7.343 1.00 28.18 180 TYR D C 1
ATOM 9781 O O . TYR D 1 180 ? 3.798 0.388 7.817 1.00 31.86 180 TYR D O 1
ATOM 9790 N N . VAL D 1 181 ? 5.336 -1.233 7.507 1.00 29.25 181 VAL D N 1
ATOM 9791 C CA . VAL D 1 181 ? 6.284 -0.537 8.358 1.00 28.87 181 VAL D CA 1
ATOM 9792 C C . VAL D 1 181 ? 6.672 0.814 7.759 1.00 29.12 181 VAL D C 1
ATOM 9793 O O . VAL D 1 181 ? 7.113 1.702 8.498 1.00 30.18 181 VAL D O 1
ATOM 9797 N N . GLU D 1 182 ? 6.463 1.007 6.440 1.00 29.85 182 GLU D N 1
ATOM 9798 C CA . GLU D 1 182 ? 6.959 2.200 5.749 1.00 28.70 182 GLU D CA 1
ATOM 9799 C C . GLU D 1 182 ? 6.037 3.406 5.908 1.00 34.77 182 GLU D C 1
ATOM 9800 O O . GLU D 1 182 ? 6.516 4.523 6.146 1.00 41.43 182 GLU D O 1
ATOM 9806 N N . ASP D 1 183 ? 4.728 3.232 5.755 1.00 34.15 183 ASP D N 1
ATOM 9807 C CA . ASP D 1 183 ? 3.837 4.372 5.856 1.00 32.83 183 ASP D CA 1
ATOM 9808 C C . ASP D 1 183 ? 3.053 4.398 7.152 1.00 28.54 183 ASP D C 1
ATOM 9809 O O . ASP D 1 183 ? 2.341 5.372 7.393 1.00 33.13 183 ASP D O 1
ATOM 9814 N N . ILE D 1 184 ? 3.092 3.339 7.953 1.00 25.27 184 ILE D N 1
ATOM 9815 C CA . ILE D 1 184 ? 2.459 3.418 9.265 1.00 28.24 184 ILE D CA 1
ATOM 9816 C C . ILE D 1 184 ? 3.494 3.208 10.357 1.00 25.15 184 ILE D C 1
ATOM 9817 O O . ILE D 1 184 ? 3.638 4.054 11.232 1.00 25.74 184 ILE D O 1
ATOM 9822 N N . GLY D 1 185 ? 4.220 2.089 10.324 1.00 28.57 185 GLY D N 1
ATOM 9823 C CA . GLY D 1 185 ? 5.124 1.754 11.409 1.00 27.26 185 GLY D CA 1
ATOM 9824 C C . GLY D 1 185 ? 4.396 1.250 12.643 1.00 22.18 185 GLY D C 1
ATOM 9825 O O . GLY D 1 185 ? 3.167 1.133 12.681 1.00 26.85 185 GLY D O 1
ATOM 9826 N N . ARG D 1 186 ? 5.167 0.908 13.677 1.00 20.34 186 ARG D N 1
ATOM 9827 C CA . ARG D 1 186 ? 4.514 0.382 14.884 1.00 27.62 186 ARG D CA 1
ATOM 9828 C C . ARG D 1 186 ? 3.596 1.456 15.479 1.00 22.06 186 ARG D C 1
ATOM 9829 O O . ARG D 1 186 ? 3.891 2.654 15.416 1.00 19.91 186 ARG D O 1
ATOM 9837 N N . VAL D 1 187 ? 2.428 1.037 15.967 1.00 24.55 187 VAL D N 1
ATOM 9838 C CA . VAL D 1 187 ? 1.516 1.986 16.613 1.00 23.61 187 VAL D CA 1
ATOM 9839 C C . VAL D 1 187 ? 2.009 2.254 18.028 1.00 22.93 187 VAL D C 1
ATOM 9840 O O . VAL D 1 187 ? 2.688 1.420 18.653 1.00 22.18 187 VAL D O 1
ATOM 9844 N N . ASP D 1 188 ? 1.699 3.458 18.520 1.00 26.26 188 ASP D N 1
ATOM 9845 C CA . ASP D 1 188 ? 2.167 3.883 19.843 1.00 26.07 188 ASP D CA 1
ATOM 9846 C C . ASP D 1 188 ? 1.431 3.175 20.983 1.00 26.42 188 ASP D C 1
ATOM 9847 O O . ASP D 1 188 ? 2.067 2.706 21.949 1.00 25.98 188 ASP D O 1
ATOM 9852 N N . ALA D 1 189 ? 0.102 3.090 20.899 1.00 23.14 189 ALA D N 1
ATOM 9853 C CA . ALA D 1 189 ? -0.676 2.476 21.961 1.00 24.47 189 ALA D CA 1
ATOM 9854 C C . ALA D 1 189 ? -1.909 1.825 21.354 1.00 22.72 189 ALA D C 1
ATOM 9855 O O . ALA D 1 189 ? -2.368 2.223 20.292 1.00 22.92 189 ALA D O 1
ATOM 9857 N N . ILE D 1 190 ? -2.426 0.801 22.024 1.00 25.18 190 ILE D N 1
ATOM 9858 C CA . ILE D 1 190 ? -3.774 0.310 21.761 1.00 23.45 190 ILE D CA 1
ATOM 9859 C C . ILE D 1 190 ? -4.591 0.342 23.048 1.00 23.85 190 ILE D C 1
ATOM 9860 O O . ILE D 1 190 ? -4.058 0.315 24.171 1.00 22.74 190 ILE D O 1
ATOM 9865 N N . LEU D 1 191 ? -5.909 0.406 22.874 1.00 27.34 191 LEU D N 1
ATOM 9866 C CA . LEU D 1 191 ? -6.852 0.331 23.982 1.00 26.26 191 LEU D CA 1
ATOM 9867 C C . LEU D 1 191 ? -7.781 -0.850 23.763 1.00 26.74 191 LEU D C 1
ATOM 9868 O O . LEU D 1 191 ? -8.568 -0.848 22.818 1.00 29.35 191 LEU D O 1
ATOM 9873 N N . SER D 1 192 ? -7.705 -1.839 24.649 1.00 32.43 192 SER D N 1
ATOM 9874 C CA . SER D 1 192 ? -8.618 -2.974 24.687 1.00 30.76 192 SER D CA 1
ATOM 9875 C C . SER D 1 192 ? -9.525 -2.852 25.904 1.00 34.32 192 SER D C 1
ATOM 9876 O O . SER D 1 192 ? -9.189 -2.179 26.889 1.00 33.49 192 SER D O 1
ATOM 9879 N N . TYR D 1 193 ? -10.675 -3.528 25.854 1.00 28.93 193 TYR D N 1
ATOM 9880 C CA . TYR D 1 193 ? -11.566 -3.514 27.007 1.00 34.90 193 TYR D CA 1
ATOM 9881 C C . TYR D 1 193 ? -12.319 -4.836 27.134 1.00 35.49 193 TYR D C 1
ATOM 9882 O O . TYR D 1 193 ? -12.594 -5.512 26.135 1.00 32.93 193 TYR D O 1
ATOM 9891 N N . SER D 1 194 ? -12.625 -5.205 28.386 1.00 33.22 194 SER D N 1
ATOM 9892 C CA . SER D 1 194 ? -13.464 -6.352 28.768 1.00 37.28 194 SER D CA 1
ATOM 9893 C C . SER D 1 194 ? -12.758 -7.689 28.605 1.00 38.48 194 SER D C 1
ATOM 9894 O O . SER D 1 194 ? -13.414 -8.754 28.698 1.00 33.50 194 SER D O 1
ATOM 9897 N N . HIS D 1 195 ? -11.452 -7.661 28.327 1.00 35.11 195 HIS D N 1
ATOM 9898 C CA . HIS D 1 195 ? -10.601 -8.843 28.213 1.00 37.59 195 HIS D CA 1
ATOM 9899 C C . HIS D 1 195 ? -9.480 -8.814 29.233 1.00 38.44 195 HIS D C 1
ATOM 9900 O O . HIS D 1 195 ? -8.530 -9.601 29.116 1.00 36.78 195 HIS D O 1
ATOM 9907 N N . GLY D 1 196 ? -9.541 -7.898 30.202 1.00 36.55 196 GLY D N 1
ATOM 9908 C CA . GLY D 1 196 ? -8.514 -7.798 31.216 1.00 36.42 196 GLY D CA 1
ATOM 9909 C C . GLY D 1 196 ? -9.128 -7.665 32.594 1.00 36.84 196 GLY D C 1
ATOM 9910 O O . GLY D 1 196 ? -8.867 -6.689 33.304 1.00 38.56 196 GLY D O 1
ATOM 9911 N N . CYS D 1 197 ? -9.922 -8.659 32.990 1.00 38.98 197 CYS D N 1
ATOM 9912 C CA . CYS D 1 197 ? -10.837 -8.525 34.119 1.00 38.23 197 CYS D CA 1
ATOM 9913 C C . CYS D 1 197 ? -11.223 -9.919 34.602 1.00 37.75 197 CYS D C 1
ATOM 9914 O O . CYS D 1 197 ? -11.031 -10.916 33.899 1.00 33.24 197 CYS D O 1
ATOM 9917 N N . ILE D 1 198 ? -11.813 -9.964 35.804 1.00 38.02 198 ILE D N 1
ATOM 9918 C CA . ILE D 1 198 ? -12.076 -11.217 36.508 1.00 39.24 198 ILE D CA 1
ATOM 9919 C C . ILE D 1 198 ? -12.911 -12.189 35.689 1.00 39.47 198 ILE D C 1
ATOM 9920 O O . ILE D 1 198 ? -12.857 -13.401 35.930 1.00 42.03 198 ILE D O 1
ATOM 9925 N N . GLN D 1 199 ? -13.654 -11.702 34.700 1.00 35.55 199 GLN D N 1
ATOM 9926 C CA . GLN D 1 199 ? -14.421 -12.594 33.847 1.00 41.96 199 GLN D CA 1
ATOM 9927 C C . GLN D 1 199 ? -13.718 -12.945 32.535 1.00 42.93 199 GLN D C 1
ATOM 9928 O O . GLN D 1 199 ? -14.049 -13.973 31.931 1.00 42.53 199 GLN D O 1
ATOM 9934 N N . ASN D 1 200 ? -12.754 -12.142 32.086 1.00 40.93 200 ASN D N 1
ATOM 9935 C CA . ASN D 1 200 ? -12.053 -12.401 30.829 1.00 38.18 200 ASN D CA 1
ATOM 9936 C C . ASN D 1 200 ? -10.619 -11.890 30.921 1.00 37.65 200 ASN D C 1
ATOM 9937 O O . ASN D 1 200 ? -10.403 -10.701 31.177 1.00 36.86 200 ASN D O 1
ATOM 9942 N N . THR D 1 201 ? -9.653 -12.777 30.668 1.00 35.51 201 THR D N 1
ATOM 9943 C CA . THR D 1 201 ? -8.230 -12.468 30.806 1.00 34.27 201 THR D CA 1
ATOM 9944 C C . THR D 1 201 ? -7.452 -12.572 29.488 1.00 31.66 201 THR D C 1
ATOM 9945 O O . THR D 1 201 ? -6.215 -12.645 29.520 1.00 30.46 201 THR D O 1
ATOM 9949 N N . ALA D 1 202 ? -8.140 -12.597 28.337 1.00 34.36 202 ALA D N 1
ATOM 9950 C CA . ALA D 1 202 ? -7.466 -12.708 27.036 1.00 32.43 202 ALA D CA 1
ATOM 9951 C C . ALA D 1 202 ? -6.372 -11.658 26.835 1.00 35.32 202 ALA D C 1
ATOM 9952 O O . ALA D 1 202 ? -5.339 -11.942 26.200 1.00 28.95 202 ALA D O 1
ATOM 9954 N N . LEU D 1 203 ? -6.583 -10.441 27.357 1.00 30.20 203 LEU D N 1
ATOM 9955 C CA . LEU D 1 203 ? -5.581 -9.395 27.232 1.00 29.34 203 LEU D CA 1
ATOM 9956 C C . LEU D 1 203 ? -4.279 -9.796 27.906 1.00 34.41 203 LEU D C 1
ATOM 9957 O O . LEU D 1 203 ? -3.197 -9.519 27.380 1.00 34.53 203 LEU D O 1
ATOM 9962 N N . PHE D 1 204 ? -4.362 -10.478 29.052 1.00 29.73 204 PHE D N 1
ATOM 9963 C CA . PHE D 1 204 ? -3.160 -10.785 29.826 1.00 34.51 204 PHE D CA 1
ATOM 9964 C C . PHE D 1 204 ? -2.245 -11.779 29.111 1.00 37.75 204 PHE D C 1
ATOM 9965 O O . PHE D 1 204 ? -1.021 -11.708 29.266 1.00 35.78 204 PHE D O 1
ATOM 9973 N N . GLU D 1 205 ? -2.805 -12.724 28.357 1.00 38.44 205 GLU D N 1
ATOM 9974 C CA . GLU D 1 205 ? -1.990 -13.708 27.647 1.00 41.99 205 GLU D CA 1
ATOM 9975 C C . GLU D 1 205 ? -1.463 -13.197 26.313 1.00 38.29 205 GLU D C 1
ATOM 9976 O O . GLU D 1 205 ? -0.732 -13.921 25.631 1.00 42.41 205 GLU D O 1
ATOM 9982 N N . LEU D 1 206 ? -1.835 -11.994 25.907 1.00 36.95 206 LEU D N 1
ATOM 9983 C CA . LEU D 1 206 ? -1.324 -11.392 24.688 1.00 34.53 206 LEU D CA 1
ATOM 9984 C C . LEU D 1 206 ? -0.361 -10.245 24.947 1.00 32.15 206 LEU D C 1
ATOM 9985 O O . LEU D 1 206 ? 0.228 -9.725 23.986 1.00 28.81 206 LEU D O 1
ATOM 9990 N N . TYR D 1 207 ? -0.168 -9.864 26.214 1.00 29.67 207 TYR D N 1
ATOM 9991 C CA . TYR D 1 207 ? 0.622 -8.681 26.535 1.00 33.09 207 TYR D CA 1
ATOM 9992 C C . TYR D 1 207 ? 2.007 -8.768 25.912 1.00 31.89 207 TYR D C 1
ATOM 9993 O O . TYR D 1 207 ? 2.467 -7.826 25.259 1.00 28.74 207 TYR D O 1
ATOM 10002 N N . ASP D 1 208 ? 2.686 -9.900 26.106 1.00 29.34 208 ASP D N 1
ATOM 10003 C CA . ASP D 1 208 ? 4.045 -10.029 25.599 1.00 38.94 208 ASP D CA 1
ATOM 10004 C C . ASP D 1 208 ? 4.087 -9.840 24.081 1.00 33.81 208 ASP D C 1
ATOM 10005 O O . ASP D 1 208 ? 4.919 -9.081 23.573 1.00 29.20 208 ASP D O 1
ATOM 10010 N N . ASP D 1 209 ? 3.148 -10.460 23.353 1.00 28.46 209 ASP D N 1
ATOM 10011 C CA . ASP D 1 209 ? 3.145 -10.361 21.902 1.00 28.20 209 ASP D CA 1
ATOM 10012 C C . ASP D 1 209 ? 2.852 -8.948 21.426 1.00 31.12 209 ASP D C 1
ATOM 10013 O O . ASP D 1 209 ? 3.405 -8.530 20.404 1.00 29.93 209 ASP D O 1
ATOM 10018 N N . PHE D 1 210 ? 1.987 -8.207 22.128 1.00 27.96 210 PHE D N 1
ATOM 10019 C CA . PHE D 1 210 ? 1.685 -6.844 21.702 1.00 28.64 210 PHE D CA 1
ATOM 10020 C C . PHE D 1 210 ? 2.942 -5.996 21.802 1.00 22.56 210 PHE D C 1
ATOM 10021 O O . PHE D 1 210 ? 3.307 -5.297 20.862 1.00 24.12 210 PHE D O 1
ATOM 10029 N N . ILE D 1 211 ? 3.641 -6.096 22.931 1.00 24.93 211 ILE D N 1
ATOM 10030 C CA . ILE D 1 211 ? 4.853 -5.310 23.159 1.00 25.94 211 ILE D CA 1
ATOM 10031 C C . ILE D 1 211 ? 6.018 -5.801 22.295 1.00 29.26 211 ILE D C 1
ATOM 10032 O O . ILE D 1 211 ? 6.711 -5.000 21.653 1.00 21.78 211 ILE D O 1
ATOM 10037 N N . ASN D 1 212 ? 6.284 -7.119 22.311 1.00 27.31 212 ASN D N 1
ATOM 10038 C CA . ASN D 1 212 ? 7.506 -7.651 21.705 1.00 27.77 212 ASN D CA 1
ATOM 10039 C C . ASN D 1 212 ? 7.372 -7.859 20.195 1.00 30.86 212 ASN D C 1
ATOM 10040 O O . ASN D 1 212 ? 8.299 -7.541 19.441 1.00 28.12 212 ASN D O 1
ATOM 10045 N N . LYS D 1 213 ? 6.240 -8.398 19.736 1.00 24.73 213 LYS D N 1
ATOM 10046 C CA . LYS D 1 213 ? 6.096 -8.724 18.330 1.00 24.17 213 LYS D CA 1
ATOM 10047 C C . LYS D 1 213 ? 5.520 -7.550 17.544 1.00 30.54 213 LYS D C 1
ATOM 10048 O O . LYS D 1 213 ? 5.883 -7.335 16.381 1.00 28.02 213 LYS D O 1
ATOM 10054 N N . CYS D 1 214 ? 4.616 -6.776 18.151 1.00 28.93 214 CYS D N 1
ATOM 10055 C CA . CYS D 1 214 ? 4.070 -5.608 17.466 1.00 25.81 214 CYS D CA 1
ATOM 10056 C C . CYS D 1 214 ? 4.847 -4.339 17.777 1.00 27.95 214 CYS D C 1
ATOM 10057 O O . CYS D 1 214 ? 4.579 -3.304 17.146 1.00 29.81 214 CYS D O 1
ATOM 10060 N N . GLY D 1 215 ? 5.809 -4.398 18.707 1.00 25.82 215 GLY D N 1
ATOM 10061 C CA . GLY D 1 215 ? 6.535 -3.195 19.094 1.00 29.99 215 GLY D CA 1
ATOM 10062 C C . GLY D 1 215 ? 5.692 -2.062 19.659 1.00 27.08 215 GLY D C 1
ATOM 10063 O O . GLY D 1 215 ? 6.149 -0.912 19.659 1.00 26.59 215 GLY D O 1
ATOM 10064 N N . ILE D 1 216 ? 4.467 -2.354 20.122 1.00 25.11 216 ILE D N 1
ATOM 10065 C CA . ILE D 1 216 ? 3.632 -1.362 20.804 1.00 23.74 216 ILE D CA 1
ATOM 10066 C C . ILE D 1 216 ? 4.322 -0.837 22.053 1.00 24.11 216 ILE D C 1
ATOM 10067 O O . ILE D 1 216 ? 4.894 -1.605 22.834 1.00 19.64 216 ILE D O 1
ATOM 10072 N N . LYS D 1 217 ? 4.248 0.492 22.264 1.00 22.59 217 LYS D N 1
ATOM 10073 C CA . LYS D 1 217 ? 4.923 1.122 23.398 1.00 24.70 217 LYS D CA 1
ATOM 10074 C C . LYS D 1 217 ? 4.138 1.016 24.711 1.00 29.69 217 LYS D C 1
ATOM 10075 O O . LYS D 1 217 ? 4.736 0.918 25.795 1.00 23.90 217 LYS D O 1
ATOM 10081 N N . LYS D 1 218 ? 2.816 1.076 24.635 1.00 23.98 218 LYS D N 1
ATOM 10082 C CA . LYS D 1 218 ? 1.955 1.284 25.789 1.00 24.57 218 LYS D CA 1
ATOM 10083 C C . LYS D 1 218 ? 0.630 0.603 25.486 1.00 23.01 218 LYS D C 1
ATOM 10084 O O . LYS D 1 218 ? 0.126 0.753 24.373 1.00 21.01 218 LYS D O 1
ATOM 10090 N N . ILE D 1 219 ? 0.075 -0.140 26.440 1.00 26.64 219 ILE D N 1
ATOM 10091 C CA . ILE D 1 219 ? -1.215 -0.809 26.240 1.00 27.26 219 ILE D CA 1
ATOM 10092 C C . ILE D 1 219 ? -2.160 -0.421 27.362 1.00 25.30 219 ILE D C 1
ATOM 10093 O O . ILE D 1 219 ? -1.826 -0.576 28.546 1.00 25.86 219 ILE D O 1
ATOM 10098 N N . LEU D 1 220 ? -3.359 0.020 26.988 1.00 26.53 220 LEU D N 1
ATOM 10099 C CA . LEU D 1 220 ? -4.372 0.443 27.939 1.00 24.74 220 LEU D CA 1
ATOM 10100 C C . LEU D 1 220 ? -5.467 -0.608 28.043 1.00 27.65 220 LEU D C 1
ATOM 10101 O O . LEU D 1 220 ? -5.857 -1.219 27.045 1.00 26.35 220 LEU D O 1
ATOM 10106 N N . ASN D 1 221 ? -5.943 -0.821 29.264 1.00 25.94 221 ASN D N 1
ATOM 10107 C CA . ASN D 1 221 ? -6.990 -1.784 29.577 1.00 27.78 221 ASN D CA 1
ATOM 10108 C C . ASN D 1 221 ? -8.198 -0.993 30.081 1.00 33.11 221 ASN D C 1
ATOM 10109 O O . ASN D 1 221 ? -8.118 -0.332 31.120 1.00 34.64 221 ASN D O 1
ATOM 10114 N N . GLY D 1 222 ? -9.302 -1.035 29.332 1.00 30.62 222 GLY D N 1
ATOM 10115 C CA . GLY D 1 222 ? -10.516 -0.333 29.708 1.00 38.08 222 GLY D CA 1
ATOM 10116 C C . GLY D 1 222 ? -11.616 -1.239 30.224 1.00 36.76 222 GLY D C 1
ATOM 10117 O O . GLY D 1 222 ? -11.583 -2.453 29.989 1.00 37.53 222 GLY D O 1
ATOM 10118 N N . SER D 1 223 ? -12.584 -0.663 30.942 1.00 34.15 223 SER D N 1
ATOM 10119 C CA . SER D 1 223 ? -13.735 -1.398 31.478 1.00 37.47 223 SER D CA 1
ATOM 10120 C C . SER D 1 223 ? -13.277 -2.654 32.220 1.00 39.70 223 SER D C 1
ATOM 10121 O O . SER D 1 223 ? -13.496 -3.785 31.786 1.00 38.61 223 SER D O 1
ATOM 10124 N N . ILE D 1 224 ? -12.606 -2.418 33.349 1.00 40.68 224 ILE D N 1
ATOM 10125 C CA . ILE D 1 224 ? -12.148 -3.527 34.177 1.00 38.48 224 ILE D CA 1
ATOM 10126 C C . ILE D 1 224 ? -13.294 -4.226 34.888 1.00 44.75 224 ILE D C 1
ATOM 10127 O O . ILE D 1 224 ? -13.102 -5.322 35.430 1.00 39.72 224 ILE D O 1
ATOM 10132 N N . LEU D 1 225 ? -14.471 -3.599 34.940 1.00 42.57 225 LEU D N 1
ATOM 10133 C CA . LEU D 1 225 ? -15.681 -4.231 35.442 1.00 44.73 225 LEU D CA 1
ATOM 10134 C C . LEU D 1 225 ? -16.562 -4.701 34.294 1.00 52.00 225 LEU D C 1
ATOM 10135 O O . LEU D 1 225 ? -17.695 -5.145 34.522 1.00 52.39 225 LEU D O 1
ATOM 10140 N N . SER D 1 226 ? -16.033 -4.632 33.068 1.00 48.60 226 SER D N 1
ATOM 10141 C CA . SER D 1 226 ? -16.695 -5.017 31.818 1.00 49.00 226 SER D CA 1
ATOM 10142 C C . SER D 1 226 ? -18.068 -4.350 31.705 1.00 51.30 226 SER D C 1
ATOM 10143 O O . SER D 1 226 ? -19.124 -4.977 31.804 1.00 50.73 226 SER D O 1
ATOM 10146 N N . MET D 1 227 ? -17.999 -3.036 31.485 1.00 50.27 227 MET D N 1
ATOM 10147 C CA . MET D 1 227 ? -19.176 -2.183 31.319 1.00 54.28 227 MET D CA 1
ATOM 10148 C C . MET D 1 227 ? -20.199 -2.423 32.433 1.00 57.91 227 MET D C 1
ATOM 10149 O O . MET D 1 227 ? -21.404 -2.548 32.193 1.00 58.76 227 MET D O 1
ATOM 10154 N N . SER D 1 228 ? -19.695 -2.480 33.667 1.00 53.48 228 SER D N 1
ATOM 10155 C CA . SER D 1 228 ? -20.512 -2.603 34.871 1.00 58.27 228 SER D CA 1
ATOM 10156 C C . SER D 1 228 ? -21.505 -3.755 34.751 1.00 60.99 228 SER D C 1
ATOM 10157 O O . SER D 1 228 ? -22.717 -3.593 34.908 1.00 61.37 228 SER D O 1
ATOM 10160 N N . LEU D 1 229 ? -20.968 -4.927 34.422 1.00 58.22 229 LEU D N 1
ATOM 10161 C CA . LEU D 1 229 ? -21.662 -6.193 34.617 1.00 57.39 229 LEU D CA 1
ATOM 10162 C C . LEU D 1 229 ? -21.280 -6.835 35.940 1.00 58.37 229 LEU D C 1
ATOM 10163 O O . LEU D 1 229 ? -22.083 -7.576 36.520 1.00 60.07 229 LEU D O 1
ATOM 10168 N N . LEU D 1 230 ? -20.075 -6.532 36.430 1.00 57.86 230 LEU D N 1
ATOM 10169 C CA . LEU D 1 230 ? -19.515 -7.131 37.637 1.00 59.15 230 LEU D CA 1
ATOM 10170 C C . LEU D 1 230 ? -19.594 -6.092 38.753 1.00 60.82 230 LEU D C 1
ATOM 10171 O O . LEU D 1 230 ? -18.621 -5.401 39.078 1.00 59.68 230 LEU D O 1
ATOM 10176 N N . ARG D 1 231 ? -20.775 -5.985 39.346 1.00 60.09 231 ARG D N 1
ATOM 10177 C CA . ARG D 1 231 ? -20.990 -4.996 40.383 1.00 58.15 231 ARG D CA 1
ATOM 10178 C C . ARG D 1 231 ? -22.275 -5.307 41.149 1.00 58.07 231 ARG D C 1
ATOM 10179 O O . ARG D 1 231 ? -22.420 -6.398 41.711 1.00 50.87 231 ARG D O 1
ATOM 10187 N N . PHE D 1 238 ? -27.628 -1.708 27.832 1.00 57.85 238 PHE D N 1
ATOM 10188 C CA . PHE D 1 238 ? -27.610 -2.441 26.561 1.00 57.23 238 PHE D CA 1
ATOM 10189 C C . PHE D 1 238 ? -26.344 -3.284 26.473 1.00 57.87 238 PHE D C 1
ATOM 10190 O O . PHE D 1 238 ? -25.686 -3.322 25.431 1.00 57.71 238 PHE D O 1
ATOM 10198 N N . HIS D 1 239 ? -25.997 -3.937 27.569 1.00 56.06 239 HIS D N 1
ATOM 10199 C CA . HIS D 1 239 ? -24.787 -4.745 27.605 1.00 53.80 239 HIS D CA 1
ATOM 10200 C C . HIS D 1 239 ? -24.890 -5.868 26.572 1.00 55.63 239 HIS D C 1
ATOM 10201 O O . HIS D 1 239 ? -25.925 -6.548 26.506 1.00 60.17 239 HIS D O 1
ATOM 10208 N N . PRO D 1 240 ? -23.866 -6.076 25.733 1.00 56.11 240 PRO D N 1
ATOM 10209 C CA . PRO D 1 240 ? -23.943 -7.146 24.723 1.00 50.33 240 PRO D CA 1
ATOM 10210 C C . PRO D 1 240 ? -23.839 -8.545 25.310 1.00 47.29 240 PRO D C 1
ATOM 10211 O O . PRO D 1 240 ? -23.975 -9.522 24.563 1.00 48.44 240 PRO D O 1
ATOM 10215 N N . ALA D 1 241 ? -23.587 -8.669 26.610 1.00 48.48 241 ALA D N 1
ATOM 10216 C CA . ALA D 1 241 ? -23.489 -9.975 27.243 1.00 44.91 241 ALA D CA 1
ATOM 10217 C C . ALA D 1 241 ? -24.733 -10.802 26.962 1.00 50.83 241 ALA D C 1
ATOM 10218 O O . ALA D 1 241 ? -25.855 -10.287 26.957 1.00 48.81 241 ALA D O 1
ATOM 10220 N N . SER D 1 242 ? -24.520 -12.092 26.710 1.00 53.54 242 SER D N 1
ATOM 10221 C CA . SER D 1 242 ? -25.619 -13.041 26.606 1.00 50.10 242 SER D CA 1
ATOM 10222 C C . SER D 1 242 ? -26.465 -12.978 27.869 1.00 54.87 242 SER D C 1
ATOM 10223 O O . SER D 1 242 ? -25.983 -12.558 28.929 1.00 52.59 242 SER D O 1
ATOM 10226 N N . VAL D 1 243 ? -27.732 -13.378 27.772 1.00 56.18 243 VAL D N 1
ATOM 10227 C CA . VAL D 1 243 ? -28.573 -13.388 28.964 1.00 50.89 243 VAL D CA 1
ATOM 10228 C C . VAL D 1 243 ? -28.026 -14.380 29.989 1.00 50.00 243 VAL D C 1
ATOM 10229 O O . VAL D 1 243 ? -28.016 -14.110 31.197 1.00 50.77 243 VAL D O 1
ATOM 10233 N N . GLU D 1 244 ? -27.510 -15.515 29.513 1.00 49.43 244 GLU D N 1
ATOM 10234 C CA . GLU D 1 244 ? -26.931 -16.519 30.398 1.00 52.49 244 GLU D CA 1
ATOM 10235 C C . GLU D 1 244 ? -25.719 -15.973 31.141 1.00 55.54 244 GLU D C 1
ATOM 10236 O O . GLU D 1 244 ? -25.482 -16.324 32.305 1.00 53.78 244 GLU D O 1
ATOM 10242 N N . LEU D 1 245 ? -24.923 -15.126 30.473 1.00 57.06 245 LEU D N 1
ATOM 10243 C CA . LEU D 1 245 ? -23.696 -14.616 31.080 1.00 51.68 245 LEU D CA 1
ATOM 10244 C C . LEU D 1 245 ? -24.003 -13.687 32.244 1.00 53.23 245 LEU D C 1
ATOM 10245 O O . LEU D 1 245 ? -23.407 -13.814 33.317 1.00 53.71 245 LEU D O 1
ATOM 10250 N N . LYS D 1 246 ? -24.931 -12.739 32.051 1.00 57.07 246 LYS D N 1
ATOM 10251 C CA . LYS D 1 246 ? -25.283 -11.829 33.141 1.00 53.37 246 LYS D CA 1
ATOM 10252 C C . LYS D 1 246 ? -25.947 -12.578 34.286 1.00 54.91 246 LYS D C 1
ATOM 10253 O O . LYS D 1 246 ? -25.714 -12.265 35.460 1.00 55.80 246 LYS D O 1
ATOM 10259 N N . ALA D 1 247 ? -26.780 -13.570 33.963 1.00 55.61 247 ALA D N 1
ATOM 10260 C CA . ALA D 1 247 ? -27.419 -14.367 35.002 1.00 53.65 247 ALA D CA 1
ATOM 10261 C C . ALA D 1 247 ? -26.386 -15.087 35.858 1.00 54.65 247 ALA D C 1
ATOM 10262 O O . ALA D 1 247 ? -26.534 -15.169 37.082 1.00 60.41 247 ALA D O 1
ATOM 10264 N N . LYS D 1 248 ? -25.318 -15.593 35.236 1.00 55.61 248 LYS D N 1
ATOM 10265 C CA . LYS D 1 248 ? -24.282 -16.300 35.983 1.00 56.98 248 LYS D CA 1
ATOM 10266 C C . LYS D 1 248 ? -23.445 -15.346 36.840 1.00 56.92 248 LYS D C 1
ATOM 10267 O O . LYS D 1 248 ? -23.004 -15.714 37.938 1.00 51.15 248 LYS D O 1
ATOM 10273 N N . VAL D 1 249 ? -23.198 -14.125 36.354 1.00 57.11 249 VAL D N 1
ATOM 10274 C CA . VAL D 1 249 ? -22.497 -13.140 37.175 1.00 52.58 249 VAL D CA 1
ATOM 10275 C C . VAL D 1 249 ? -23.337 -12.754 38.387 1.00 56.54 249 VAL D C 1
ATOM 10276 O O . VAL D 1 249 ? -22.812 -12.584 39.496 1.00 52.92 249 VAL D O 1
ATOM 10280 N N . ASP D 1 250 ? -24.651 -12.615 38.201 1.00 57.15 250 ASP D N 1
ATOM 10281 C CA . ASP D 1 250 ? -25.527 -12.327 39.332 1.00 54.50 250 ASP D CA 1
ATOM 10282 C C . ASP D 1 250 ? -25.417 -13.420 40.394 1.00 56.82 250 ASP D C 1
ATOM 10283 O O . ASP D 1 250 ? -25.189 -13.131 41.575 1.00 56.68 250 ASP D O 1
ATOM 10288 N N . GLU D 1 251 ? -25.568 -14.688 39.982 1.00 54.57 251 GLU D N 1
ATOM 10289 C CA . GLU D 1 251 ? -25.441 -15.811 40.909 1.00 53.82 251 GLU D CA 1
ATOM 10290 C C . GLU D 1 251 ? -24.146 -15.732 41.705 1.00 57.56 251 GLU D C 1
ATOM 10291 O O . GLU D 1 251 ? -24.125 -16.046 42.902 1.00 58.86 251 GLU D O 1
ATOM 10297 N N . VAL D 1 252 ? -23.056 -15.302 41.058 1.00 53.24 252 VAL D N 1
ATOM 10298 C CA . VAL D 1 252 ? -21.784 -15.142 41.759 1.00 54.92 252 VAL D CA 1
ATOM 10299 C C . VAL D 1 252 ? -21.814 -13.903 42.650 1.00 57.31 252 VAL D C 1
ATOM 10300 O O . VAL D 1 252 ? -21.232 -13.893 43.743 1.00 58.40 252 VAL D O 1
ATOM 10304 N N . ALA D 1 253 ? -22.498 -12.845 42.210 1.00 52.82 253 ALA D N 1
ATOM 10305 C CA . ALA D 1 253 ? -22.593 -11.641 43.027 1.00 54.11 253 ALA D CA 1
ATOM 10306 C C . ALA D 1 253 ? -23.528 -11.847 44.216 1.00 55.19 253 ALA D C 1
ATOM 10307 O O . ALA D 1 253 ? -23.240 -11.385 45.328 1.00 58.00 253 ALA D O 1
ATOM 10309 N N . GLN D 1 254 ? -24.652 -12.534 44.000 1.00 59.98 254 GLN D N 1
ATOM 10310 C CA . GLN D 1 254 ? -25.634 -12.730 45.068 1.00 57.60 254 GLN D CA 1
ATOM 10311 C C . GLN D 1 254 ? -25.018 -13.435 46.271 1.00 61.83 254 GLN D C 1
ATOM 10312 O O . GLN D 1 254 ? -25.084 -12.928 47.399 1.00 58.04 254 GLN D O 1
ATOM 10318 N N . ASP D 1 255 ? -24.422 -14.619 46.052 1.00 60.30 255 ASP D N 1
ATOM 10319 C CA . ASP D 1 255 ? -23.810 -15.323 47.174 1.00 59.44 255 ASP D CA 1
ATOM 10320 C C . ASP D 1 255 ? -22.648 -14.527 47.740 1.00 54.95 255 ASP D C 1
ATOM 10321 O O . ASP D 1 255 ? -22.383 -14.599 48.945 1.00 59.88 255 ASP D O 1
ATOM 10326 N N . LEU D 1 256 ? -21.956 -13.752 46.900 1.00 52.94 256 LEU D N 1
ATOM 10327 C CA . LEU D 1 256 ? -20.876 -12.920 47.415 1.00 57.61 256 LEU D CA 1
ATOM 10328 C C . LEU D 1 256 ? -21.424 -11.860 48.362 1.00 59.46 256 LEU D C 1
ATOM 10329 O O . LEU D 1 256 ? -20.820 -11.570 49.407 1.00 58.24 256 LEU D O 1
ATOM 10334 N N . LYS D 1 257 ? -22.582 -11.288 48.021 1.00 53.99 257 LYS D N 1
ATOM 10335 C CA . LYS D 1 257 ? -23.255 -10.289 48.845 1.00 59.18 257 LYS D CA 1
ATOM 10336 C C . LYS D 1 257 ? -23.958 -10.909 50.048 1.00 57.56 257 LYS D C 1
ATOM 10337 O O . LYS D 1 257 ? -24.630 -10.196 50.799 1.00 60.18 257 LYS D O 1
ATOM 10343 N N . LYS D 1 258 ? -23.806 -12.213 50.256 1.00 57.13 258 LYS D N 1
ATOM 10344 C CA . LYS D 1 258 ? -24.586 -12.918 51.259 1.00 59.47 258 LYS D CA 1
ATOM 10345 C C . LYS D 1 258 ? -23.696 -13.844 52.073 1.00 58.08 258 LYS D C 1
ATOM 10346 O O . LYS D 1 258 ? -23.695 -13.780 53.305 1.00 59.75 258 LYS D O 1
ATOM 10352 N N . THR D 1 259 ? -22.928 -14.699 51.394 1.00 55.87 259 THR D N 1
ATOM 10353 C CA . THR D 1 259 ? -22.116 -15.696 52.087 1.00 57.84 259 THR D CA 1
ATOM 10354 C C . THR D 1 259 ? -20.876 -15.089 52.735 1.00 58.01 259 THR D C 1
ATOM 10355 O O . THR D 1 259 ? -20.368 -15.634 53.726 1.00 57.63 259 THR D O 1
ATOM 10359 N N . SER D 1 260 ? -20.395 -13.963 52.214 1.00 59.47 260 SER D N 1
ATOM 10360 C CA . SER D 1 260 ? -19.350 -13.192 52.867 1.00 57.40 260 SER D CA 1
ATOM 10361 C C . SER D 1 260 ? -19.684 -11.714 52.967 1.00 56.48 260 SER D C 1
ATOM 10362 O O . SER D 1 260 ? -18.927 -10.975 53.610 1.00 55.78 260 SER D O 1
ATOM 10365 N N . ASN D 1 261 ? -20.783 -11.261 52.355 1.00 54.86 261 ASN D N 1
ATOM 10366 C CA . ASN D 1 261 ? -21.171 -9.851 52.372 1.00 55.04 261 ASN D CA 1
ATOM 10367 C C . ASN D 1 261 ? -20.136 -8.965 51.680 1.00 59.88 261 ASN D C 1
ATOM 10368 O O . ASN D 1 261 ? -19.962 -7.799 52.049 1.00 66.52 261 ASN D O 1
ATOM 10373 N N . ILE D 1 262 ? -19.435 -9.509 50.674 1.00 60.35 262 ILE D N 1
ATOM 10374 C CA . ILE D 1 262 ? -18.457 -8.761 49.885 1.00 59.43 262 ILE D CA 1
ATOM 10375 C C . ILE D 1 262 ? -19.061 -8.375 48.544 1.00 53.03 262 ILE D C 1
ATOM 10376 O O . ILE D 1 262 ? -19.821 -9.142 47.940 1.00 55.11 262 ILE D O 1
ATOM 10381 N N . GLU D 1 263 ? -18.695 -7.193 48.067 1.00 56.27 263 GLU D N 1
ATOM 10382 C CA . GLU D 1 263 ? -19.206 -6.665 46.808 1.00 57.71 263 GLU D CA 1
ATOM 10383 C C . GLU D 1 263 ? -18.270 -7.089 45.685 1.00 53.36 263 GLU D C 1
ATOM 10384 O O . GLU D 1 263 ? -17.086 -6.736 45.697 1.00 53.97 263 GLU D O 1
ATOM 10390 N N . LEU D 1 264 ? -18.805 -7.844 44.720 1.00 51.93 264 LEU D N 1
ATOM 10391 C CA . LEU D 1 264 ? -17.981 -8.441 43.673 1.00 48.74 264 LEU D CA 1
ATOM 10392 C C . LEU D 1 264 ? -17.103 -7.418 42.960 1.00 50.85 264 LEU D C 1
ATOM 10393 O O . LEU D 1 264 ? -15.984 -7.745 42.542 1.00 47.57 264 LEU D O 1
ATOM 10398 N N . ALA D 1 265 ? -17.578 -6.175 42.826 1.00 50.59 265 ALA D N 1
ATOM 10399 C CA . ALA D 1 265 ? -16.805 -5.165 42.108 1.00 50.41 265 ALA D CA 1
ATOM 10400 C C . ALA D 1 265 ? -15.451 -4.905 42.752 1.00 47.04 265 ALA D C 1
ATOM 10401 O O . ALA D 1 265 ? -14.505 -4.538 42.049 1.00 47.77 265 ALA D O 1
ATOM 10403 N N . GLU D 1 266 ? -15.331 -5.076 44.081 1.00 44.08 266 GLU D N 1
ATOM 10404 C CA . GLU D 1 266 ? -14.096 -4.713 44.778 1.00 45.39 266 GLU D CA 1
ATOM 10405 C C . GLU D 1 266 ? -12.969 -5.730 44.589 1.00 51.24 266 GLU D C 1
ATOM 10406 O O . GLU D 1 266 ? -11.804 -5.331 44.438 1.00 50.90 266 GLU D O 1
ATOM 10412 N N . PRO D 1 267 ? -13.233 -7.040 44.637 1.00 49.95 267 PRO D N 1
ATOM 10413 C CA . PRO D 1 267 ? -12.187 -7.957 44.169 1.00 48.50 267 PRO D CA 1
ATOM 10414 C C . PRO D 1 267 ? -11.991 -7.889 42.661 1.00 44.24 267 PRO D C 1
ATOM 10415 O O . PRO D 1 267 ? -10.844 -7.902 42.204 1.00 39.33 267 PRO D O 1
ATOM 10419 N N . ALA D 1 268 ? -13.072 -7.763 41.877 1.00 42.11 268 ALA D N 1
ATOM 10420 C CA . ALA D 1 268 ? -12.931 -7.628 40.427 1.00 43.28 268 ALA D CA 1
ATOM 10421 C C . ALA D 1 268 ? -12.049 -6.446 40.037 1.00 43.35 268 ALA D C 1
ATOM 10422 O O . ALA D 1 268 ? -11.380 -6.488 38.993 1.00 36.20 268 ALA D O 1
ATOM 10424 N N . THR D 1 269 ? -12.062 -5.374 40.834 1.00 40.13 269 THR D N 1
ATOM 10425 C CA . THR D 1 269 ? -11.267 -4.196 40.515 1.00 38.49 269 THR D CA 1
ATOM 10426 C C . THR D 1 269 ? -9.813 -4.388 40.905 1.00 38.19 269 THR D C 1
ATOM 10427 O O . THR D 1 269 ? -8.913 -4.002 40.150 1.00 39.34 269 THR D O 1
ATOM 10431 N N . ARG D 1 270 ? -9.571 -4.998 42.067 1.00 39.02 270 ARG D N 1
ATOM 10432 C CA . ARG D 1 270 ? -8.205 -5.242 42.518 1.00 43.28 270 ARG D CA 1
ATOM 10433 C C . ARG D 1 270 ? -7.530 -6.307 41.663 1.00 38.73 270 ARG D C 1
ATOM 10434 O O . ARG D 1 270 ? -6.318 -6.257 41.436 1.00 37.21 270 ARG D O 1
ATOM 10442 N N . PHE D 1 271 ? -8.292 -7.308 41.229 1.00 36.18 271 PHE D N 1
ATOM 10443 C CA . PHE D 1 271 ? -7.746 -8.336 40.349 1.00 43.32 271 PHE D CA 1
ATOM 10444 C C . PHE D 1 271 ? -7.290 -7.708 39.041 1.00 35.37 271 PHE D C 1
ATOM 10445 O O . PHE D 1 271 ? -6.178 -7.958 38.566 1.00 31.72 271 PHE D O 1
ATOM 10453 N N . ALA D 1 272 ? -8.136 -6.850 38.472 1.00 41.64 272 ALA D N 1
ATOM 10454 C CA . ALA D 1 272 ? -7.801 -6.223 37.199 1.00 36.84 272 ALA D CA 1
ATOM 10455 C C . ALA D 1 272 ? -6.578 -5.331 37.331 1.00 36.79 272 ALA D C 1
ATOM 10456 O O . ALA D 1 272 ? -5.738 -5.281 36.422 1.00 37.79 272 ALA D O 1
ATOM 10458 N N . MET D 1 273 ? -6.444 -4.636 38.464 1.00 33.57 273 MET D N 1
ATOM 10459 C CA . MET D 1 273 ? -5.265 -3.807 38.695 1.00 26.11 273 MET D CA 1
ATOM 10460 C C . MET D 1 273 ? -4.018 -4.654 38.886 1.00 38.50 273 MET D C 1
ATOM 10461 O O . MET D 1 273 ? -2.972 -4.379 38.282 1.00 38.64 273 MET D O 1
ATOM 10466 N N . LYS D 1 274 ? -4.097 -5.675 39.745 1.00 40.48 274 LYS D N 1
ATOM 10467 C CA . LYS D 1 274 ? -2.915 -6.477 40.032 1.00 38.73 274 LYS D CA 1
ATOM 10468 C C . LYS D 1 274 ? -2.423 -7.168 38.779 1.00 34.35 274 LYS D C 1
ATOM 10469 O O . LYS D 1 274 ? -1.289 -6.948 38.339 1.00 40.66 274 LYS D O 1
ATOM 10475 N N . ARG D 1 275 ? -3.290 -7.961 38.156 1.00 32.95 275 ARG D N 1
ATOM 10476 C CA . ARG D 1 275 ? -2.879 -8.789 37.025 1.00 36.48 275 ARG D CA 1
ATOM 10477 C C . ARG D 1 275 ? -2.333 -7.967 35.864 1.00 40.37 275 ARG D C 1
ATOM 10478 O O . ARG D 1 275 ? -1.468 -8.457 35.122 1.00 39.00 275 ARG D O 1
ATOM 10486 N N . TRP D 1 276 ? -2.807 -6.726 35.689 1.00 35.50 276 TRP D N 1
ATOM 10487 C CA . TRP D 1 276 ? -2.422 -5.901 34.535 1.00 33.69 276 TRP D CA 1
ATOM 10488 C C . TRP D 1 276 ? -1.344 -4.853 34.824 1.00 34.33 276 TRP D C 1
ATOM 10489 O O . TRP D 1 276 ? -0.357 -4.773 34.077 1.00 36.20 276 TRP D O 1
ATOM 10500 N N . LEU D 1 277 ? -1.511 -4.013 35.856 1.00 33.00 277 LEU D N 1
ATOM 10501 C CA . LEU D 1 277 ? -0.519 -2.965 36.085 1.00 28.67 277 LEU D CA 1
ATOM 10502 C C . LEU D 1 277 ? 0.728 -3.474 36.779 1.00 33.25 277 LEU D C 1
ATOM 10503 O O . LEU D 1 277 ? 1.765 -2.801 36.744 1.00 33.75 277 LEU D O 1
ATOM 10508 N N . PHE D 1 278 ? 0.669 -4.645 37.394 1.00 33.69 278 PHE D N 1
ATOM 10509 C CA . PHE D 1 278 ? 1.816 -5.123 38.150 1.00 37.80 278 PHE D CA 1
ATOM 10510 C C . PHE D 1 278 ? 2.318 -6.448 37.598 1.00 34.83 278 PHE D C 1
ATOM 10511 O O . PHE D 1 278 ? 3.447 -6.514 37.113 1.00 41.56 278 PHE D O 1
ATOM 10519 N N . GLN D 1 279 ? 1.499 -7.495 37.606 1.00 38.48 279 GLN D N 1
ATOM 10520 C CA . GLN D 1 279 ? 1.998 -8.811 37.241 1.00 40.22 279 GLN D CA 1
ATOM 10521 C C . GLN D 1 279 ? 2.320 -8.962 35.752 1.00 39.17 279 GLN D C 1
ATOM 10522 O O . GLN D 1 279 ? 2.784 -10.038 35.373 1.00 39.59 279 GLN D O 1
ATOM 10528 N N . THR D 1 280 ? 2.125 -7.937 34.907 1.00 37.63 280 THR D N 1
ATOM 10529 C CA . THR D 1 280 ? 2.578 -8.061 33.523 1.00 35.67 280 THR D CA 1
ATOM 10530 C C . THR D 1 280 ? 4.094 -7.988 33.410 1.00 37.14 280 THR D C 1
ATOM 10531 O O . THR D 1 280 ? 4.629 -8.168 32.314 1.00 36.28 280 THR D O 1
ATOM 10535 N N . GLN D 1 281 ? 4.787 -7.688 34.492 1.00 37.28 281 GLN D N 1
ATOM 10536 C CA . GLN D 1 281 ? 6.218 -7.889 34.592 1.00 44.77 281 GLN D CA 1
ATOM 10537 C C . GLN D 1 281 ? 6.463 -8.808 35.778 1.00 47.51 281 GLN D C 1
ATOM 10538 O O . GLN D 1 281 ? 5.614 -8.912 36.675 1.00 44.74 281 GLN D O 1
ATOM 10544 N N . PRO D 1 282 ? 7.624 -9.465 35.839 1.00 50.37 282 PRO D N 1
ATOM 10545 C CA . PRO D 1 282 ? 7.954 -10.248 37.038 1.00 45.26 282 PRO D CA 1
ATOM 10546 C C . PRO D 1 282 ? 7.870 -9.398 38.301 1.00 48.51 282 PRO D C 1
ATOM 10547 O O . PRO D 1 282 ? 8.203 -8.208 38.298 1.00 47.20 282 PRO D O 1
ATOM 10551 N N . GLN D 1 283 ? 7.380 -10.017 39.378 1.00 45.20 283 GLN D N 1
ATOM 10552 C CA . GLN D 1 283 ? 7.092 -9.328 40.631 1.00 47.61 283 GLN D CA 1
ATOM 10553 C C . GLN D 1 283 ? 7.598 -10.202 41.773 1.00 46.07 283 GLN D C 1
ATOM 10554 O O . GLN D 1 283 ? 7.992 -11.354 41.574 1.00 51.38 283 GLN D O 1
ATOM 10560 N N . LYS D 1 284 ? 7.566 -9.655 42.982 1.00 39.00 284 LYS D N 1
ATOM 10561 C CA . LYS D 1 284 ? 8.057 -10.362 44.157 1.00 48.73 284 LYS D CA 1
ATOM 10562 C C . LYS D 1 284 ? 7.280 -9.947 45.396 1.00 48.71 284 LYS D C 1
ATOM 10563 O O . LYS D 1 284 ? 6.041 -9.926 45.397 1.00 50.70 284 LYS D O 1
ATOM 10569 N N . ASP D 1 285 ? 8.012 -9.619 46.452 1.00 51.09 285 ASP D N 1
ATOM 10570 C CA . ASP D 1 285 ? 7.402 -9.071 47.651 1.00 53.72 285 ASP D CA 1
ATOM 10571 C C . ASP D 1 285 ? 6.913 -7.650 47.382 1.00 50.38 285 ASP D C 1
ATOM 10572 O O . ASP D 1 285 ? 7.589 -6.883 46.689 1.00 46.55 285 ASP D O 1
ATOM 10577 N N . PRO D 1 286 ? 5.753 -7.266 47.907 1.00 48.75 286 PRO D N 1
ATOM 10578 C CA . PRO D 1 286 ? 5.371 -5.863 47.876 1.00 44.39 286 PRO D CA 1
ATOM 10579 C C . PRO D 1 286 ? 6.438 -5.016 48.548 1.00 45.06 286 PRO D C 1
ATOM 10580 O O . PRO D 1 286 ? 7.241 -5.532 49.337 1.00 47.08 286 PRO D O 1
ATOM 10584 N N . PRO D 1 287 ? 6.511 -3.714 48.242 1.00 46.00 287 PRO D N 1
ATOM 10585 C CA . PRO D 1 287 ? 5.607 -2.936 47.390 1.00 45.64 287 PRO D CA 1
ATOM 10586 C C . PRO D 1 287 ? 5.784 -3.260 45.907 1.00 44.67 287 PRO D C 1
ATOM 10587 O O . PRO D 1 287 ? 6.875 -3.526 45.430 1.00 41.55 287 PRO D O 1
ATOM 10591 N N . LEU D 1 288 ? 4.672 -3.274 45.181 1.00 45.48 288 LEU D N 1
ATOM 10592 C CA . LEU D 1 288 ? 4.646 -3.676 43.785 1.00 43.63 288 LEU D CA 1
ATOM 10593 C C . LEU D 1 288 ? 5.111 -2.536 42.884 1.00 43.56 288 LEU D C 1
ATOM 10594 O O . LEU D 1 288 ? 4.968 -1.353 43.217 1.00 42.89 288 LEU D O 1
ATOM 10599 N N . LYS D 1 289 ? 5.680 -2.902 41.732 1.00 42.33 289 LYS D N 1
ATOM 10600 C CA . LYS D 1 289 ? 6.255 -1.945 40.787 1.00 39.24 289 LYS D CA 1
ATOM 10601 C C . LYS D 1 289 ? 5.381 -1.904 39.548 1.00 38.05 289 LYS D C 1
ATOM 10602 O O . LYS D 1 289 ? 5.243 -2.909 38.839 1.00 37.48 289 LYS D O 1
ATOM 10608 N N . TRP D 1 290 ? 4.779 -0.749 39.316 1.00 35.76 290 TRP D N 1
ATOM 10609 C CA . TRP D 1 290 ? 3.925 -0.542 38.163 1.00 34.71 290 TRP D CA 1
ATOM 10610 C C . TRP D 1 290 ? 4.752 -0.669 36.894 1.00 34.33 290 TRP D C 1
ATOM 10611 O O . TRP D 1 290 ? 5.765 0.016 36.735 1.00 31.77 290 TRP D O 1
ATOM 10622 N N . ASN D 1 291 ? 4.348 -1.586 36.018 1.00 32.85 291 ASN D N 1
ATOM 10623 C CA . ASN D 1 291 ? 4.899 -1.672 34.669 1.00 30.80 291 ASN D CA 1
ATOM 10624 C C . ASN D 1 291 ? 4.388 -0.471 33.861 1.00 31.55 291 ASN D C 1
ATOM 10625 O O . ASN D 1 291 ? 3.184 -0.357 33.591 1.00 27.94 291 ASN D O 1
ATOM 10630 N N . GLN D 1 292 ? 5.285 0.471 33.520 1.00 30.29 292 GLN D N 1
ATOM 10631 C CA . GLN D 1 292 ? 4.835 1.699 32.850 1.00 33.40 292 GLN D CA 1
ATOM 10632 C C . GLN D 1 292 ? 4.337 1.455 31.428 1.00 34.31 292 GLN D C 1
ATOM 10633 O O . GLN D 1 292 ? 3.684 2.338 30.853 1.00 29.67 292 GLN D O 1
ATOM 10639 N N . ARG D 1 293 ? 4.580 0.268 30.863 1.00 30.27 293 ARG D N 1
ATOM 10640 C CA . ARG D 1 293 ? 3.934 -0.014 29.589 1.00 29.65 293 ARG D CA 1
ATOM 10641 C C . ARG D 1 293 ? 2.427 -0.244 29.733 1.00 30.34 293 ARG D C 1
ATOM 10642 O O . ARG D 1 293 ? 1.780 -0.634 28.753 1.00 28.49 293 ARG D O 1
ATOM 10650 N N . THR D 1 294 ? 1.827 -0.043 30.903 1.00 27.20 294 THR D N 1
ATOM 10651 C CA . THR D 1 294 ? 0.414 -0.357 31.081 1.00 27.50 294 THR D CA 1
ATOM 10652 C C . THR D 1 294 ? -0.325 0.824 31.687 1.00 28.96 294 THR D C 1
ATOM 10653 O O . THR D 1 294 ? 0.239 1.654 32.409 1.00 27.56 294 THR D O 1
ATOM 10657 N N . SER D 1 295 ? -1.620 0.855 31.407 1.00 29.10 295 SER D N 1
ATOM 10658 C CA . SER D 1 295 ? -2.520 1.803 32.031 1.00 32.03 295 SER D CA 1
ATOM 10659 C C . SER D 1 295 ? -3.892 1.152 32.063 1.00 27.22 295 SER D C 1
ATOM 10660 O O . SER D 1 295 ? -4.177 0.216 31.306 1.00 28.51 295 SER D O 1
ATOM 10663 N N . ILE D 1 296 ? -4.706 1.616 33.002 1.00 28.41 296 ILE D N 1
ATOM 10664 C CA . ILE D 1 296 ? -6.116 1.264 33.083 1.00 30.19 296 ILE D CA 1
ATOM 10665 C C . ILE D 1 296 ? -6.883 2.564 32.950 1.00 33.27 296 ILE D C 1
ATOM 10666 O O . ILE D 1 296 ? -6.475 3.586 33.522 1.00 35.33 296 ILE D O 1
ATOM 10671 N N . VAL D 1 297 ? -7.913 2.552 32.110 1.00 32.07 297 VAL D N 1
ATOM 10672 C CA . VAL D 1 297 ? -8.822 3.675 31.963 1.00 32.68 297 VAL D CA 1
ATOM 10673 C C . VAL D 1 297 ? -10.019 3.373 32.858 1.00 30.59 297 VAL D C 1
ATOM 10674 O O . VAL D 1 297 ? -10.731 2.389 32.637 1.00 32.49 297 VAL D O 1
ATOM 10678 N N . LEU D 1 298 ? -10.199 4.183 33.892 1.00 31.33 298 LEU D N 1
ATOM 10679 C CA . LEU D 1 298 ? -11.204 3.972 34.924 1.00 40.43 298 LEU D CA 1
ATOM 10680 C C . LEU D 1 298 ? -12.543 4.574 34.506 1.00 33.80 298 LEU D C 1
ATOM 10681 O O . LEU D 1 298 ? -12.595 5.543 33.757 1.00 35.98 298 LEU D O 1
ATOM 10686 N N . GLY D 1 299 ? -13.626 4.039 35.057 1.00 38.21 299 GLY D N 1
ATOM 10687 C CA . GLY D 1 299 ? -14.882 4.760 34.985 1.00 41.01 299 GLY D CA 1
ATOM 10688 C C . GLY D 1 299 ? -15.307 5.314 36.338 1.00 47.00 299 GLY D C 1
ATOM 10689 O O . GLY D 1 299 ? -15.883 4.577 37.141 1.00 49.07 299 GLY D O 1
ATOM 10690 N N . VAL D 1 300 ? -15.043 6.594 36.611 1.00 41.21 300 VAL D N 1
ATOM 10691 C CA . VAL D 1 300 ? -15.362 7.216 37.895 1.00 39.49 300 VAL D CA 1
ATOM 10692 C C . VAL D 1 300 ? -16.377 8.330 37.670 1.00 42.23 300 VAL D C 1
ATOM 10693 O O . VAL D 1 300 ? -16.199 9.174 36.787 1.00 45.72 300 VAL D O 1
ATOM 10697 N N . SER D 1 301 ? -17.457 8.315 38.459 1.00 44.22 301 SER D N 1
ATOM 10698 C CA . SER D 1 301 ? -18.563 9.252 38.300 1.00 46.42 301 SER D CA 1
ATOM 10699 C C . SER D 1 301 ? -18.774 10.169 39.496 1.00 41.70 301 SER D C 1
ATOM 10700 O O . SER D 1 301 ? -19.541 11.126 39.382 1.00 46.31 301 SER D O 1
ATOM 10703 N N . THR D 1 302 ? -18.145 9.898 40.637 1.00 46.27 302 THR D N 1
ATOM 10704 C CA . THR D 1 302 ? -18.160 10.804 41.780 1.00 45.57 302 THR D CA 1
ATOM 10705 C C . THR D 1 302 ? -16.754 10.845 42.352 1.00 46.86 302 THR D C 1
ATOM 10706 O O . THR D 1 302 ? -15.904 10.009 42.024 1.00 45.65 302 THR D O 1
ATOM 10710 N N . VAL D 1 303 ? -16.519 11.817 43.235 1.00 35.87 303 VAL D N 1
ATOM 10711 C CA . VAL D 1 303 ? -15.210 11.919 43.872 1.00 43.05 303 VAL D CA 1
ATOM 10712 C C . VAL D 1 303 ? -15.000 10.768 44.855 1.00 46.08 303 VAL D C 1
ATOM 10713 O O . VAL D 1 303 ? -13.861 10.336 45.083 1.00 48.78 303 VAL D O 1
ATOM 10717 N N . GLU D 1 304 ? -16.085 10.231 45.418 1.00 47.13 304 GLU D N 1
ATOM 10718 C CA . GLU D 1 304 ? -15.989 9.024 46.236 1.00 51.84 304 GLU D CA 1
ATOM 10719 C C . GLU D 1 304 ? -15.447 7.852 45.426 1.00 49.65 304 GLU D C 1
ATOM 10720 O O . GLU D 1 304 ? -14.478 7.195 45.835 1.00 48.50 304 GLU D O 1
ATOM 10726 N N . GLU D 1 305 ? -16.073 7.567 44.277 1.00 49.01 305 GLU D N 1
ATOM 10727 C CA . GLU D 1 305 ? -15.606 6.486 43.418 1.00 47.15 305 GLU D CA 1
ATOM 10728 C C . GLU D 1 305 ? -14.119 6.628 43.131 1.00 40.71 305 GLU D C 1
ATOM 10729 O O . GLU D 1 305 ? -13.352 5.673 43.273 1.00 43.08 305 GLU D O 1
ATOM 10735 N N . LEU D 1 306 ? -13.688 7.839 42.777 1.00 44.06 306 LEU D N 1
ATOM 10736 C CA . LEU D 1 306 ? -12.268 8.091 42.557 1.00 44.04 306 LEU D CA 1
ATOM 10737 C C . LEU D 1 306 ? -11.417 7.700 43.768 1.00 44.49 306 LEU D C 1
ATOM 10738 O O . LEU D 1 306 ? -10.370 7.056 43.618 1.00 39.67 306 LEU D O 1
ATOM 10743 N N . ASN D 1 307 ? -11.840 8.066 44.981 1.00 45.88 307 ASN D N 1
ATOM 10744 C CA . ASN D 1 307 ? -11.032 7.677 46.133 1.00 41.63 307 ASN D CA 1
ATOM 10745 C C . ASN D 1 307 ? -11.100 6.179 46.396 1.00 42.45 307 ASN D C 1
ATOM 10746 O O . ASN D 1 307 ? -10.122 5.598 46.876 1.00 38.00 307 ASN D O 1
ATOM 10751 N N . SER D 1 308 ? -12.227 5.535 46.094 1.00 38.99 308 SER D N 1
ATOM 10752 C CA . SER D 1 308 ? -12.285 4.086 46.265 1.00 41.77 308 SER D CA 1
ATOM 10753 C C . SER D 1 308 ? -11.319 3.371 45.324 1.00 43.58 308 SER D C 1
ATOM 10754 O O . SER D 1 308 ? -10.660 2.399 45.719 1.00 45.26 308 SER D O 1
ATOM 10757 N N . ALA D 1 309 ? -11.235 3.823 44.072 1.00 36.62 309 ALA D N 1
ATOM 10758 C CA . ALA D 1 309 ? -10.322 3.184 43.129 1.00 43.54 309 ALA D CA 1
ATOM 10759 C C . ALA D 1 309 ? -8.875 3.393 43.547 1.00 37.90 309 ALA D C 1
ATOM 10760 O O . ALA D 1 309 ? -8.063 2.459 43.478 1.00 39.46 309 ALA D O 1
ATOM 10762 N N . LEU D 1 310 ? -8.552 4.611 44.008 1.00 40.16 310 LEU D N 1
ATOM 10763 C CA . LEU D 1 310 ? -7.214 4.922 44.503 1.00 42.02 310 LEU D CA 1
ATOM 10764 C C . LEU D 1 310 ? -6.856 4.105 45.734 1.00 39.02 310 LEU D C 1
ATOM 10765 O O . LEU D 1 310 ? -5.671 3.881 46.007 1.00 41.35 310 LEU D O 1
ATOM 10770 N N . LYS D 1 311 ? -7.855 3.683 46.500 1.00 39.68 311 LYS D N 1
ATOM 10771 C CA . LYS D 1 311 ? -7.605 2.840 47.662 1.00 45.02 311 LYS D CA 1
ATOM 10772 C C . LYS D 1 311 ? -7.346 1.403 47.217 1.00 44.18 311 LYS D C 1
ATOM 10773 O O . LYS D 1 311 ? -6.431 0.744 47.730 1.00 43.17 311 LYS D O 1
ATOM 10779 N N . SER D 1 312 ? -8.121 0.923 46.229 1.00 44.08 312 SER D N 1
ATOM 10780 C CA . SER D 1 312 ? -7.836 -0.365 45.597 1.00 42.45 312 SER D CA 1
ATOM 10781 C C . SER D 1 312 ? -6.418 -0.418 45.031 1.00 43.73 312 SER D C 1
ATOM 10782 O O . SER D 1 312 ? -5.725 -1.431 45.181 1.00 43.08 312 SER D O 1
ATOM 10785 N N . TYR D 1 313 ? -5.973 0.657 44.374 1.00 41.19 313 TYR D N 1
ATOM 10786 C CA . TYR D 1 313 ? -4.614 0.698 43.839 1.00 36.75 313 TYR D CA 1
ATOM 10787 C C . TYR D 1 313 ? -3.585 0.450 44.944 1.00 41.95 313 TYR D C 1
ATOM 10788 O O . TYR D 1 313 ? -2.660 -0.357 44.778 1.00 38.82 313 TYR D O 1
ATOM 10797 N N . ALA D 1 314 ? -3.740 1.128 46.091 1.00 37.85 314 ALA D N 1
ATOM 10798 C CA . ALA D 1 314 ? -2.785 0.966 47.187 1.00 44.01 314 ALA D CA 1
ATOM 10799 C C . ALA D 1 314 ? -2.860 -0.410 47.853 1.00 43.66 314 ALA D C 1
ATOM 10800 O O . ALA D 1 314 ? -1.837 -0.894 48.351 1.00 45.79 314 ALA D O 1
ATOM 10802 N N . ASP D 1 315 ? -4.036 -1.056 47.904 1.00 43.85 315 ASP D N 1
ATOM 10803 C CA . ASP D 1 315 ? -4.076 -2.390 48.515 1.00 47.95 315 ASP D CA 1
ATOM 10804 C C . ASP D 1 315 ? -3.363 -3.421 47.647 1.00 51.84 315 ASP D C 1
ATOM 10805 O O . ASP D 1 315 ? -2.629 -4.278 48.159 1.00 52.87 315 ASP D O 1
ATOM 10810 N N . VAL D 1 316 ? -3.617 -3.390 46.339 1.00 48.27 316 VAL D N 1
ATOM 10811 C CA . VAL D 1 316 ? -2.904 -4.279 45.435 1.00 43.20 316 VAL D CA 1
ATOM 10812 C C . VAL D 1 316 ? -1.415 -3.984 45.476 1.00 45.76 316 VAL D C 1
ATOM 10813 O O . VAL D 1 316 ? -0.585 -4.899 45.453 1.00 46.31 316 VAL D O 1
ATOM 10817 N N . LYS D 1 317 ? -1.048 -2.706 45.543 1.00 42.31 317 LYS D N 1
ATOM 10818 C CA . LYS D 1 317 ? 0.367 -2.366 45.482 1.00 48.84 317 LYS D CA 1
ATOM 10819 C C . LYS D 1 317 ? 1.119 -2.850 46.720 1.00 47.33 317 LYS D C 1
ATOM 10820 O O . LYS D 1 317 ? 2.318 -3.135 46.630 1.00 44.17 317 LYS D O 1
ATOM 10826 N N . GLU D 1 318 ? 0.434 -2.969 47.870 1.00 50.69 318 GLU D N 1
ATOM 10827 C CA . GLU D 1 318 ? 1.085 -3.292 49.143 1.00 54.52 318 GLU D CA 1
ATOM 10828 C C . GLU D 1 318 ? 0.500 -4.540 49.804 1.00 55.51 318 GLU D C 1
ATOM 10829 O O . GLU D 1 318 ? 1.189 -5.561 49.870 1.00 53.66 318 GLU D O 1
ATOM 10835 N N . LYS D 1 319 ? -0.754 -4.504 50.271 1.00 57.25 319 LYS D N 1
ATOM 10836 C CA . LYS D 1 319 ? -1.335 -5.581 51.083 1.00 53.22 319 LYS D CA 1
ATOM 10837 C C . LYS D 1 319 ? -1.139 -6.962 50.471 1.00 55.53 319 LYS D C 1
ATOM 10838 O O . LYS D 1 319 ? -1.475 -7.190 49.305 1.00 54.89 319 LYS D O 1
ATOM 10844 N N . ASP D 1 320 ? -0.653 -7.891 51.308 1.00 53.29 320 ASP D N 1
ATOM 10845 C CA . ASP D 1 320 ? -0.196 -9.214 50.894 1.00 51.80 320 ASP D CA 1
ATOM 10846 C C . ASP D 1 320 ? -1.020 -9.830 49.766 1.00 54.83 320 ASP D C 1
ATOM 10847 O O . ASP D 1 320 ? -0.491 -10.160 48.700 1.00 49.59 320 ASP D O 1
ATOM 10852 N N . GLY D 1 321 ? -2.314 -10.009 49.978 1.00 54.92 321 GLY D N 1
ATOM 10853 C CA . GLY D 1 321 ? -3.119 -10.487 48.879 1.00 54.13 321 GLY D CA 1
ATOM 10854 C C . GLY D 1 321 ? -3.056 -11.973 48.618 1.00 56.01 321 GLY D C 1
ATOM 10855 O O . GLY D 1 321 ? -3.563 -12.419 47.585 1.00 52.72 321 GLY D O 1
ATOM 10856 N N . ALA D 1 322 ? -2.439 -12.760 49.504 1.00 58.00 322 ALA D N 1
ATOM 10857 C CA . ALA D 1 322 ? -2.694 -14.196 49.488 1.00 55.49 322 ALA D CA 1
ATOM 10858 C C . ALA D 1 322 ? -4.185 -14.459 49.647 1.00 55.48 322 ALA D C 1
ATOM 10859 O O . ALA D 1 322 ? -4.780 -15.253 48.908 1.00 56.54 322 ALA D O 1
ATOM 10861 N N . GLU D 1 323 ? -4.817 -13.772 50.593 1.00 59.51 323 GLU D N 1
ATOM 10862 C CA . GLU D 1 323 ? -6.264 -13.870 50.696 1.00 58.32 323 GLU D CA 1
ATOM 10863 C C . GLU D 1 323 ? -6.963 -13.129 49.564 1.00 61.00 323 GLU D C 1
ATOM 10864 O O . GLU D 1 323 ? -8.163 -13.343 49.350 1.00 62.51 323 GLU D O 1
ATOM 10870 N N . ASP D 1 324 ? -6.256 -12.266 48.831 1.00 56.97 324 ASP D N 1
ATOM 10871 C CA . ASP D 1 324 ? -6.826 -11.771 47.584 1.00 58.99 324 ASP D CA 1
ATOM 10872 C C . ASP D 1 324 ? -6.895 -12.887 46.553 1.00 57.71 324 ASP D C 1
ATOM 10873 O O . ASP D 1 324 ? -7.955 -13.130 45.958 1.00 54.58 324 ASP D O 1
ATOM 10878 N N . GLU D 1 325 ? -5.774 -13.598 46.359 1.00 54.15 325 GLU D N 1
ATOM 10879 C CA . GLU D 1 325 ? -5.717 -14.659 45.357 1.00 52.57 325 GLU D CA 1
ATOM 10880 C C . GLU D 1 325 ? -6.791 -15.713 45.601 1.00 53.93 325 GLU D C 1
ATOM 10881 O O . GLU D 1 325 ? -7.450 -16.166 44.652 1.00 45.65 325 GLU D O 1
ATOM 10887 N N . LYS D 1 326 ? -6.989 -16.106 46.871 1.00 57.38 326 LYS D N 1
ATOM 10888 C CA . LYS D 1 326 ? -7.981 -17.131 47.192 1.00 54.92 326 LYS D CA 1
ATOM 10889 C C . LYS D 1 326 ? -9.369 -16.702 46.731 1.00 54.01 326 LYS D C 1
ATOM 10890 O O . LYS D 1 326 ? -10.089 -17.472 46.085 1.00 51.51 326 LYS D O 1
ATOM 10896 N N . LEU D 1 327 ? -9.738 -15.451 47.014 1.00 56.14 327 LEU D N 1
ATOM 10897 C CA . LEU D 1 327 ? -11.031 -14.942 46.573 1.00 54.16 327 LEU D CA 1
ATOM 10898 C C . LEU D 1 327 ? -11.106 -14.848 45.054 1.00 50.43 327 LEU D C 1
ATOM 10899 O O . LEU D 1 327 ? -12.144 -15.167 44.459 1.00 46.96 327 LEU D O 1
ATOM 10904 N N . PHE D 1 328 ? -10.007 -14.434 44.410 1.00 53.00 328 PHE D N 1
ATOM 10905 C CA . PHE D 1 328 ? -9.987 -14.312 42.952 1.00 49.41 328 PHE D CA 1
ATOM 10906 C C . PHE D 1 328 ? -10.304 -15.645 42.292 1.00 49.24 328 PHE D C 1
ATOM 10907 O O . PHE D 1 328 ? -11.198 -15.743 41.445 1.00 50.06 328 PHE D O 1
ATOM 10915 N N . GLU D 1 329 ? -9.573 -16.688 42.687 1.00 55.29 329 GLU D N 1
ATOM 10916 C CA . GLU D 1 329 ? -9.653 -17.985 42.033 1.00 55.79 329 GLU D CA 1
ATOM 10917 C C . GLU D 1 329 ? -10.936 -18.724 42.393 1.00 52.92 329 GLU D C 1
ATOM 10918 O O . GLU D 1 329 ? -11.380 -19.586 41.626 1.00 53.74 329 GLU D O 1
ATOM 10924 N N . GLU D 1 330 ? -11.550 -18.395 43.529 1.00 55.02 330 GLU D N 1
ATOM 10925 C CA . GLU D 1 330 ? -12.874 -18.932 43.815 1.00 53.21 330 GLU D CA 1
ATOM 10926 C C . GLU D 1 330 ? -13.917 -18.298 42.908 1.00 51.05 330 GLU D C 1
ATOM 10927 O O . GLU D 1 330 ? -14.807 -18.989 42.396 1.00 54.42 330 GLU D O 1
ATOM 10933 N N . ILE D 1 331 ? -13.806 -16.987 42.676 1.00 53.52 331 ILE D N 1
ATOM 10934 C CA . ILE D 1 331 ? -14.755 -16.287 41.810 1.00 45.24 331 ILE D CA 1
ATOM 10935 C C . ILE D 1 331 ? -14.680 -16.818 40.379 1.00 50.21 331 ILE D C 1
ATOM 10936 O O . ILE D 1 331 ? -15.710 -17.006 39.721 1.00 54.62 331 ILE D O 1
ATOM 10941 N N . ILE D 1 332 ? -13.474 -17.078 39.872 1.00 48.32 332 ILE D N 1
ATOM 10942 C CA . ILE D 1 332 ? -13.372 -17.647 38.529 1.00 51.59 332 ILE D CA 1
ATOM 10943 C C . ILE D 1 332 ? -13.893 -19.082 38.521 1.00 52.83 332 ILE D C 1
ATOM 10944 O O . ILE D 1 332 ? -14.507 -19.532 37.542 1.00 51.53 332 ILE D O 1
ATOM 10949 N N . LYS D 1 333 ? -13.679 -19.814 39.618 1.00 53.29 333 LYS D N 1
ATOM 10950 C CA . LYS D 1 333 ? -14.292 -21.132 39.779 1.00 51.78 333 LYS D CA 1
ATOM 10951 C C . LYS D 1 333 ? -15.814 -21.035 39.708 1.00 49.36 333 LYS D C 1
ATOM 10952 O O . LYS D 1 333 ? -16.451 -21.681 38.870 1.00 54.06 333 LYS D O 1
ATOM 10958 N N . LYS D 1 334 ? -16.413 -20.199 40.570 1.00 52.44 334 LYS D N 1
ATOM 10959 C CA . LYS D 1 334 ? -17.863 -19.991 40.553 1.00 50.96 334 LYS D CA 1
ATOM 10960 C C . LYS D 1 334 ? -18.342 -19.484 39.199 1.00 53.01 334 LYS D C 1
ATOM 10961 O O . LYS D 1 334 ? -19.466 -19.791 38.776 1.00 47.07 334 LYS D O 1
ATOM 10967 N N . LEU D 1 335 ? -17.503 -18.714 38.502 1.00 53.71 335 LEU D N 1
ATOM 10968 C CA . LEU D 1 335 ? -17.883 -18.193 37.199 1.00 49.05 335 LEU D CA 1
ATOM 10969 C C . LEU D 1 335 ? -18.126 -19.307 36.193 1.00 52.91 335 LEU D C 1
ATOM 10970 O O . LEU D 1 335 ? -18.882 -19.112 35.235 1.00 60.03 335 LEU D O 1
ATOM 10975 N N . GLY D 1 336 ? -17.520 -20.471 36.394 1.00 53.84 336 GLY D N 1
ATOM 10976 C CA . GLY D 1 336 ? -17.848 -21.622 35.582 1.00 51.96 336 GLY D CA 1
ATOM 10977 C C . GLY D 1 336 ? -17.448 -21.472 34.124 1.00 57.43 336 GLY D C 1
ATOM 10978 O O . GLY D 1 336 ? -16.454 -20.818 33.774 1.00 57.23 336 GLY D O 1
ATOM 10979 N N . SER D 1 337 ? -18.245 -22.109 33.254 1.00 53.14 337 SER D N 1
ATOM 10980 C CA . SER D 1 337 ? -17.945 -22.127 31.826 1.00 55.11 337 SER D CA 1
ATOM 10981 C C . SER D 1 337 ? -17.924 -20.724 31.238 1.00 54.44 337 SER D C 1
ATOM 10982 O O . SER D 1 337 ? -17.248 -20.484 30.234 1.00 55.93 337 SER D O 1
ATOM 10985 N N . HIS D 1 338 ? -18.637 -19.786 31.855 1.00 54.08 338 HIS D N 1
ATOM 10986 C CA . HIS D 1 338 ? -18.717 -18.424 31.348 1.00 49.81 338 HIS D CA 1
ATOM 10987 C C . HIS D 1 338 ? -17.408 -17.653 31.481 1.00 52.54 338 HIS D C 1
ATOM 10988 O O . HIS D 1 338 ? -17.280 -16.588 30.867 1.00 52.72 338 HIS D O 1
ATOM 10995 N N . PHE D 1 339 ? -16.439 -18.143 32.256 1.00 49.86 339 PHE D N 1
ATOM 10996 C CA . PHE D 1 339 ? -15.154 -17.461 32.306 1.00 52.83 339 PHE D CA 1
ATOM 10997 C C . PHE D 1 339 ? -14.521 -17.443 30.915 1.00 46.15 339 PHE D C 1
ATOM 10998 O O . PHE D 1 339 ? -14.529 -18.445 30.189 1.00 46.30 339 PHE D O 1
ATOM 11006 N N . ASN D 1 340 ? -14.012 -16.274 30.533 1.00 47.39 340 ASN D N 1
ATOM 11007 C CA . ASN D 1 340 ? -13.411 -15.978 29.234 1.00 43.51 340 ASN D CA 1
ATOM 11008 C C . ASN D 1 340 ? -14.436 -15.894 28.113 1.00 45.10 340 ASN D C 1
ATOM 11009 O O . ASN D 1 340 ? -14.042 -15.700 26.949 1.00 45.56 340 ASN D O 1
ATOM 11014 N N . GLU D 1 341 ? -15.729 -16.021 28.403 1.00 40.61 341 GLU D N 1
ATOM 11015 C CA . GLU D 1 341 ? -16.718 -15.925 27.341 1.00 38.07 341 GLU D CA 1
ATOM 11016 C C . GLU D 1 341 ? -16.713 -14.523 26.749 1.00 39.48 341 GLU D C 1
ATOM 11017 O O . GLU D 1 341 ? -16.528 -13.526 27.453 1.00 40.53 341 GLU D O 1
ATOM 11023 N N . THR D 1 342 ? -16.898 -14.451 25.443 1.00 40.56 342 THR D N 1
ATOM 11024 C CA . THR D 1 342 ? -17.030 -13.181 24.755 1.00 40.70 342 THR D CA 1
ATOM 11025 C C . THR D 1 342 ? -18.348 -13.162 23.997 1.00 44.82 342 THR D C 1
ATOM 11026 O O . THR D 1 342 ? -19.080 -14.155 23.945 1.00 41.06 342 THR D O 1
ATOM 11030 N N . TRP D 1 343 ? -18.645 -12.016 23.406 1.00 43.75 343 TRP D N 1
ATOM 11031 C CA . TRP D 1 343 ? -19.864 -11.783 22.649 1.00 42.35 343 TRP D CA 1
ATOM 11032 C C . TRP D 1 343 ? -19.488 -11.279 21.276 1.00 46.10 343 TRP D C 1
ATOM 11033 O O . TRP D 1 343 ? -18.296 -11.055 20.990 1.00 43.59 343 TRP D O 1
ATOM 11044 N N . PRO D 1 344 ? -20.443 -11.127 20.359 1.00 50.37 344 PRO D N 1
ATOM 11045 C CA . PRO D 1 344 ? -20.115 -10.650 19.014 1.00 46.05 344 PRO D CA 1
ATOM 11046 C C . PRO D 1 344 ? -19.865 -9.149 18.979 1.00 45.89 344 PRO D C 1
ATOM 11047 O O . PRO D 1 344 ? -20.484 -8.371 19.713 1.00 44.39 344 PRO D O 1
ATOM 11051 N N . SER D 1 345 ? -18.964 -8.739 18.081 1.00 37.11 345 SER D N 1
ATOM 11052 C CA . SER D 1 345 ? -18.625 -7.322 17.982 1.00 37.88 345 SER D CA 1
ATOM 11053 C C . SER D 1 345 ? -18.287 -6.982 16.535 1.00 42.41 345 SER D C 1
ATOM 11054 O O . SER D 1 345 ? -17.197 -7.318 16.059 1.00 44.50 345 SER D O 1
ATOM 11057 N N . GLY D 1 346 ? -19.204 -6.296 15.854 1.00 42.09 346 GLY D N 1
ATOM 11058 C CA . GLY D 1 346 ? -18.896 -5.739 14.542 1.00 43.69 346 GLY D CA 1
ATOM 11059 C C . GLY D 1 346 ? -18.759 -6.830 13.496 1.00 42.96 346 GLY D C 1
ATOM 11060 O O . GLY D 1 346 ? -19.539 -7.787 13.461 1.00 42.62 346 GLY D O 1
ATOM 11061 N N . LEU D 1 347 ? -17.742 -6.704 12.643 1.00 37.15 347 LEU D N 1
ATOM 11062 C CA . LEU D 1 347 ? -17.487 -7.685 11.589 1.00 43.13 347 LEU D CA 1
ATOM 11063 C C . LEU D 1 347 ? -16.499 -8.794 11.962 1.00 43.07 347 LEU D C 1
ATOM 11064 O O . LEU D 1 347 ? -16.301 -9.708 11.147 1.00 47.73 347 LEU D O 1
ATOM 11069 N N . TYR D 1 348 ? -15.880 -8.763 13.149 1.00 43.29 348 TYR D N 1
ATOM 11070 C CA . TYR D 1 348 ? -14.814 -9.722 13.447 1.00 45.59 348 TYR D CA 1
ATOM 11071 C C . TYR D 1 348 ? -15.361 -11.123 13.692 1.00 49.49 348 TYR D C 1
ATOM 11072 O O . TYR D 1 348 ? -16.193 -11.322 14.584 1.00 43.03 348 TYR D O 1
ATOM 11081 N N . SER D 1 349 ? -14.849 -12.091 12.914 1.00 48.51 349 SER D N 1
ATOM 11082 C CA . SER D 1 349 ? -15.091 -13.530 13.067 1.00 47.04 349 SER D CA 1
ATOM 11083 C C . SER D 1 349 ? -16.543 -13.946 13.025 1.00 50.45 349 SER D C 1
ATOM 11084 O O . SER D 1 349 ? -16.897 -14.953 13.633 1.00 50.15 349 SER D O 1
#

Radius of gyration: 50.13 Å; Cα contacts (8 Å, |Δi|>4): 2746; chains: 4; bounding box: 133×56×128 Å